Protein 7LCC (pdb70)

B-factor: mean 56.69, std 52.09, range [0.07, 600.0]

Sequence (1369 aa):
EDAILEHSCGGMTVRCEFCLSLNFSDEKPSDGKFTRCCSKGKVCPNDIHFPDYPAYLKRLMTNEDSDSKNFMENIRSINSSFAFASMGANIASPSGYGPYCFRIHGQVYHRTGTLHPSDGVSRKFAQLYILDTAEATSKRLAMPENQGCSERLMININNLMHEINELTKSYKMLHEVEKEAQSEAAAKGIAPTEVTMAIKYDRNSDPGRYNSPRVTEVAVIFRNEDGEPPFERDLLIHCKPDPNNPNATKMKQISILFPTLDAMTYPILFPHGEKGWGTDIALRRVTQMQYYGFHLSVRDTFNPILNAGKLTQQFIVDSYSKMEANRINFIKANQSKLRVEKYSGLMDYLKSRSENDNVPIGKMIILPSSFEGSPRNMQQRYQDAMAIVTKYGKPDLFITMTCNPKWADITNNLQRWQKVENRPDLVARVFNIKLNALLNDICKFHLFGKVIAKIHVIEFQKRGLPHAHILLILDSESKLRSEDDIDRIVKAEIPDEDQCPRLFQIVKSNMVHGPCGIQNPNSPCMENGKCSKGYPKEFQNATIGNIDGYPKYKRRSGSTMSIGNKVVDNTWIVPYNPYLCLKYNCHINVEVCASIKSVKYLFKYIYKGHDCANIQISEKNIINHDEVQDFIDSRYVSAPEAVWRLFAMRMHDQSHAITRLAIHLPNDQNLYFHTDDFAEVLDRAKRHNSTLMAWFLLNREDSDARNYYYWEIPQHYVFNNSLWTKRRKGGNKVLGRLFTVSFREPERYYLRLLLLHVKGAISFEDLRTVGGVTYDTFHEAAKHRGLLLDDTIWKDTIDDAIILNMPKQLRQLFAYICVFGCPSAADKLWDENKSHFIEDFCWKLHRREGACVNCEMHALNEIQEVFTLHGMKCSHFKLPDYPLLMNANTCDQLYEQQQAEVLINSLNDEQLAAFQTITSAIEDQTVHPKCFFLDGPGGSGQTYLYKVLTHYIRGRGGTVLPTASTGIAANLLLGGRTFHSQYKLPIPLNETSISRLDIKSEVAKTIKKAQLLIIDECTMASSHAINAIDRLLREIMNLNVAFGGKVLLLGGDFRQCLSIVPHAMRSAIVQTSLKYCNVWGCFRKLSLKTNMRSEDSAYSEWLVKLGDGKLDSSFHLGMDIIEIPHEMICNGSIIEATFGNSISIDNIKNISKRAILCPKNEHVQKLNEEILDILDGDFHTYLSDDSIDSTDDAEKENFPIEFLNSITPSGMPCHKLKLKVGAIIMLLRNLNSKWGLCNGTRFIIKRLRPNIIEAEVLTGSAEGEVVLIPRIDLSPSDTGLPFKLIRRQFPVMPAFAMTINKSQGQTLDRVGIFLPEPVFAHGQLYVAFSRVRRACDVKVKVVNTSSQGKLVKHSESVFTLNVVYREIL

Structure (mmCIF, N/CA/C/O backbone):
data_7LCC
#
_entry.id   7LCC
#
_cell.length_a   1.00
_cell.length_b   1.00
_cell.length_c   1.00
_cell.angle_alpha   90.00
_cell.angle_beta   90.00
_cell.angle_gamma   90.00
#
_symmetry.space_group_name_H-M   'P 1'
#
loop_
_entity.id
_entity.type
_entity.pdbx_description
1 polymer 'Helraiser K1068Q'
2 polymer LTS
3 non-polymer 'ZINC ION'
#
loop_
_atom_site.group_PDB
_atom_site.id
_atom_site.type_symbol
_atom_site.label_atom_id
_atom_site.label_alt_id
_atom_site.label_comp_id
_atom_site.label_asym_id
_atom_site.label_entity_id
_atom_site.label_seq_id
_atom_site.pdbx_PDB_ins_code
_atom_site.Cartn_x
_atom_site.Cartn_y
_atom_site.Cartn_z
_atom_site.occupancy
_atom_site.B_iso_or_equiv
_atom_site.auth_seq_id
_atom_site.auth_comp_id
_atom_site.auth_asym_id
_atom_site.auth_atom_id
_atom_site.pdbx_PDB_model_num
ATOM 1 N N . GLU A 1 110 ? 95.378 85.472 101.006 1.00 99.71 110 GLU A N 1
ATOM 2 C CA . GLU A 1 110 ? 94.419 84.346 100.847 1.00 95.30 110 GLU A CA 1
ATOM 3 C C . GLU A 1 110 ? 94.740 83.268 101.888 1.00 88.51 110 GLU A C 1
ATOM 4 O O . GLU A 1 110 ? 95.190 83.633 102.989 1.00 83.50 110 GLU A O 1
ATOM 10 N N . ASP A 1 111 ? 94.521 81.994 101.548 1.00 88.16 111 ASP A N 1
ATOM 11 C CA . ASP A 1 111 ? 94.826 80.867 102.472 1.00 82.17 111 ASP A CA 1
ATOM 12 C C . ASP A 1 111 ? 96.333 80.825 102.746 1.00 76.69 111 ASP A C 1
ATOM 13 O O . ASP A 1 111 ? 96.710 80.505 103.889 1.00 73.82 111 ASP A O 1
ATOM 18 N N . ALA A 1 112 ? 97.155 81.130 101.738 1.00 69.34 112 ALA A N 1
ATOM 19 C CA . ALA A 1 112 ? 98.626 81.033 101.892 1.00 64.80 112 ALA A CA 1
ATOM 20 C C . ALA A 1 112 ? 99.113 81.979 102.996 1.00 59.96 112 ALA A C 1
ATOM 21 O O . ALA A 1 112 ? 100.010 81.572 103.759 1.00 62.04 112 ALA A O 1
ATOM 23 N N . ILE A 1 113 ? 98.549 83.187 103.082 1.00 54.29 113 ILE A N 1
ATOM 24 C CA . ILE A 1 113 ? 99.053 84.175 104.081 1.00 52.46 113 ILE A CA 1
ATOM 25 C C . ILE A 1 113 ? 98.180 84.090 105.337 1.00 55.80 113 ILE A C 1
ATOM 26 O O . ILE A 1 113 ? 96.958 84.295 105.221 1.00 53.92 113 ILE A O 1
ATOM 31 N N . LEU A 1 114 ? 98.792 83.815 106.491 1.00 55.99 114 LEU A N 1
ATOM 32 C CA . LEU A 1 114 ? 98.035 83.687 107.766 1.00 52.08 114 LEU A CA 1
ATOM 33 C C . LEU A 1 114 ? 98.528 84.761 108.737 1.00 44.74 114 LEU A C 1
ATOM 34 O O . LEU A 1 114 ? 99.756 84.958 108.816 1.00 43.68 114 LEU A O 1
ATOM 39 N N . GLU A 1 115 ? 97.612 85.432 109.440 1.00 39.84 115 GLU A N 1
ATOM 40 C CA . GLU A 1 115 ? 98.022 86.551 110.331 1.00 37.20 115 GLU A CA 1
ATOM 41 C C . GLU A 1 115 ? 98.933 86.033 111.448 1.00 35.69 115 GLU A C 1
ATOM 42 O O . GLU A 1 115 ? 98.636 84.957 112.002 1.00 39.24 115 GLU A O 1
ATOM 48 N N . HIS A 1 116 ? 99.995 86.778 111.763 1.00 33.94 116 HIS A N 1
ATOM 49 C CA . HIS A 1 116 ? 100.970 86.367 112.810 1.00 34.79 116 HIS A CA 1
ATOM 50 C C . HIS A 1 116 ? 100.302 86.307 114.187 1.00 36.11 116 HIS A C 1
ATOM 51 O O . HIS A 1 116 ? 99.740 87.333 114.614 1.00 39.72 116 HIS A O 1
ATOM 58 N N . SER A 1 117 ? 100.364 85.144 114.846 1.00 36.00 117 SER A N 1
ATOM 59 C CA . SER A 1 117 ? 99.739 84.986 116.185 1.00 38.02 117 SER A CA 1
ATOM 60 C C . SER A 1 117 ? 100.818 84.857 117.258 1.00 38.44 117 SER A C 1
ATOM 61 O O . SER A 1 117 ? 101.729 84.035 117.078 1.00 41.26 117 SER A O 1
ATOM 64 N N . CYS A 1 118 ? 100.713 85.646 118.326 1.00 35.59 118 CYS A N 1
ATOM 65 C CA . CYS A 1 118 ? 101.713 85.613 119.424 1.00 34.38 118 CYS A CA 1
ATOM 66 C C . CYS A 1 118 ? 101.688 84.246 120.116 1.00 40.42 118 CYS A C 1
ATOM 67 O O . CYS A 1 118 ? 102.770 83.778 120.516 1.00 44.92 118 CYS A O 1
ATOM 70 N N . GLY A 1 119 ? 100.509 83.634 120.253 1.00 36.11 119 GLY A N 1
ATOM 71 C CA . GLY A 1 119 ? 100.433 82.274 120.824 1.00 37.74 119 GLY A CA 1
ATOM 72 C C . GLY A 1 119 ? 99.926 82.216 122.250 1.00 40.89 119 GLY A C 1
ATOM 73 O O . GLY A 1 119 ? 100.011 81.128 122.846 1.00 39.52 119 GLY A O 1
ATOM 74 N N . GLY A 1 120 ? 99.415 83.321 122.791 1.00 38.79 120 GLY A N 1
ATOM 75 C CA . GLY A 1 120 ? 98.810 83.290 124.140 1.00 38.98 120 GLY A CA 1
ATOM 76 C C . GLY A 1 120 ? 99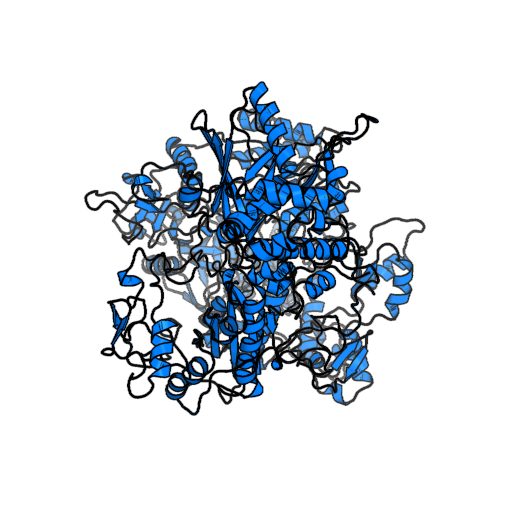.813 83.552 125.248 1.00 34.68 120 GLY A C 1
ATOM 77 O O . GLY A 1 120 ? 101.017 83.666 124.936 1.00 34.98 120 GLY A O 1
ATOM 78 N N . MET A 1 121 ? 99.357 83.634 126.502 1.00 32.88 121 MET A N 1
ATOM 79 C CA . MET A 1 121 ? 100.268 83.937 127.641 1.00 31.04 121 MET A CA 1
ATOM 80 C C . MET A 1 121 ? 100.464 82.679 128.491 1.00 34.86 121 MET A C 1
ATOM 81 O O . MET A 1 121 ? 100.720 82.824 129.698 1.00 38.88 121 MET A O 1
ATOM 86 N N . THR A 1 122 ? 100.363 81.497 127.884 1.00 33.23 122 THR A N 1
ATOM 87 C CA . THR A 1 122 ? 100.456 80.225 128.652 1.00 32.69 122 THR A CA 1
ATOM 88 C C . THR A 1 122 ? 101.837 80.055 129.298 1.00 35.69 122 THR A C 1
ATOM 89 O O . THR A 1 122 ? 101.880 79.596 130.454 1.00 43.08 122 THR A O 1
ATOM 93 N N . VAL A 1 123 ? 102.917 80.422 128.602 1.00 33.09 123 VAL A N 1
ATOM 94 C CA . VAL A 1 123 ? 104.292 80.151 129.127 1.00 30.88 123 VAL A CA 1
ATOM 95 C C . VAL A 1 123 ? 104.524 80.882 130.455 1.00 33.67 123 VAL A C 1
ATOM 96 O O . VAL A 1 123 ? 104.135 82.061 130.555 1.00 37.44 123 VAL A O 1
ATOM 100 N N . ARG A 1 124 ? 105.153 80.220 131.435 1.00 35.54 124 ARG A N 1
ATOM 101 C CA . ARG A 1 124 ? 105.474 80.880 132.734 1.00 36.42 124 ARG A CA 1
ATOM 102 C C . ARG A 1 124 ? 106.881 80.486 133.203 1.00 40.56 124 ARG A C 1
ATOM 103 O O . ARG A 1 124 ? 107.271 79.324 132.981 1.00 45.01 124 ARG A O 1
ATOM 111 N N . CYS A 1 125 ? 107.618 81.426 133.808 1.00 40.98 125 CYS A N 1
ATOM 112 C CA . CYS A 1 125 ? 108.988 81.141 134.325 1.00 43.30 125 CYS A CA 1
ATOM 113 C C . CYS A 1 125 ? 108.920 80.274 135.587 1.00 48.93 125 CYS A C 1
ATOM 114 O O . CYS A 1 125 ? 107.953 80.423 136.354 1.00 52.36 125 CYS A O 1
ATOM 117 N N . GLU A 1 126 ? 109.892 79.376 135.768 1.00 54.99 126 GLU A N 1
ATOM 118 C CA . GLU A 1 126 ? 109.941 78.507 136.976 1.00 58.14 126 GLU A CA 1
ATOM 119 C C . GLU A 1 126 ? 110.205 79.329 138.243 1.00 56.47 126 GLU A C 1
ATOM 120 O O . GLU A 1 126 ? 109.542 79.054 139.263 1.00 57.08 126 GLU A O 1
ATOM 126 N N . PHE A 1 127 ? 111.109 80.313 138.185 1.00 55.39 127 PHE A N 1
ATOM 127 C CA . PHE A 1 127 ? 111.508 81.049 139.417 1.00 58.55 127 PHE A CA 1
ATOM 128 C C . PHE A 1 127 ? 110.324 81.792 140.045 1.00 54.50 127 PHE A C 1
ATOM 129 O O . PHE A 1 127 ? 110.167 81.723 141.279 1.00 51.39 127 PHE A O 1
ATOM 137 N N . CYS A 1 128 ? 109.523 82.476 139.227 1.00 51.63 128 CYS A N 1
ATOM 138 C CA . CYS A 1 128 ? 108.368 83.251 139.754 1.00 51.92 128 CYS A CA 1
ATOM 139 C C . CYS A 1 128 ? 107.179 83.033 138.819 1.00 48.26 128 CYS A C 1
ATOM 140 O O . CYS A 1 128 ? 107.417 82.824 137.623 1.00 51.83 128 CYS A O 1
ATOM 143 N N . LEU A 1 129 ? 105.949 83.075 139.332 1.00 45.25 129 LEU A N 1
ATOM 144 C CA . LEU A 1 129 ? 104.807 82.958 138.391 1.00 47.32 129 LEU A CA 1
ATOM 145 C C . LEU A 1 129 ? 104.750 84.254 137.578 1.00 49.28 129 LEU A C 1
ATOM 146 O O . LEU A 1 129 ? 104.704 85.328 138.199 1.00 45.08 129 LEU A O 1
ATOM 151 N N . SER A 1 130 ? 104.730 84.146 136.247 1.00 43.55 130 SER A N 1
ATOM 152 C CA . SER A 1 130 ? 104.659 85.340 135.362 1.00 38.30 130 SER A CA 1
ATOM 153 C C . SER A 1 130 ? 104.229 84.889 133.969 1.00 35.17 130 SER A C 1
ATOM 154 O O . SER A 1 130 ? 104.942 84.064 133.374 1.00 40.00 130 SER A O 1
ATOM 157 N N . LEU A 1 131 ? 103.119 85.426 133.468 1.00 32.07 131 LEU A N 1
ATOM 158 C CA . LEU A 1 131 ? 102.575 84.964 132.169 1.00 29.54 131 LEU A CA 1
ATOM 159 C C . LEU A 1 131 ? 103.317 85.713 131.063 1.00 30.85 131 LEU A C 1
ATOM 160 O O . LEU A 1 131 ? 103.272 86.944 131.064 1.00 34.42 131 LEU A O 1
ATOM 165 N N . ASN A 1 132 ? 103.979 84.996 130.160 1.00 29.76 132 ASN A N 1
ATOM 166 C CA . ASN A 1 132 ? 104.789 85.647 129.102 1.00 28.40 132 ASN A CA 1
ATOM 167 C C . ASN A 1 132 ? 104.488 84.976 127.765 1.00 29.58 132 ASN A C 1
ATOM 168 O O . ASN A 1 132 ? 104.191 83.778 127.776 1.00 32.91 132 ASN A O 1
ATOM 173 N N . PHE A 1 133 ? 104.554 85.722 126.662 1.00 27.30 133 PHE A N 1
ATOM 174 C CA . PHE A 1 133 ? 104.265 85.161 125.320 1.00 26.23 133 PHE A CA 1
ATOM 175 C C . PHE A 1 133 ? 105.410 84.222 124.937 1.00 30.12 133 PHE A C 1
ATOM 176 O O . PHE A 1 133 ? 106.542 84.468 125.386 1.00 34.67 133 PHE A O 1
ATOM 184 N N . SER A 1 134 ? 105.147 83.204 124.116 1.00 30.27 134 SER A N 1
ATOM 185 C CA . SER A 1 134 ? 106.182 82.183 123.801 1.00 31.77 134 SER A CA 1
ATOM 186 C C . SER A 1 134 ? 107.388 82.794 123.089 1.00 33.74 134 SER A C 1
ATOM 187 O O . SER A 1 134 ? 108.519 82.399 123.418 1.00 36.49 134 SER A O 1
ATOM 190 N N . ASP A 1 135 ? 107.160 83.720 122.159 1.00 34.08 135 ASP A N 1
ATOM 191 C CA . ASP A 1 135 ? 108.268 84.314 121.363 1.00 32.67 135 ASP A CA 1
ATOM 192 C C . ASP A 1 135 ? 109.229 85.059 122.286 1.00 31.73 135 ASP A C 1
ATOM 193 O O . ASP A 1 135 ? 110.433 85.051 122.001 1.00 33.91 135 ASP A O 1
ATOM 198 N N . GLU A 1 136 ? 108.715 85.677 123.345 1.00 32.07 136 GLU A N 1
ATOM 199 C CA . GLU A 1 136 ? 109.552 86.509 124.246 1.00 33.78 136 GLU A CA 1
ATOM 200 C C . GLU A 1 136 ? 110.621 85.675 124.957 1.00 38.27 136 GLU A C 1
ATOM 201 O O . GLU A 1 136 ? 111.592 86.287 125.434 1.00 39.75 136 GLU A O 1
ATOM 207 N N . LYS A 1 137 ? 110.455 84.354 125.059 1.00 37.69 137 LYS A N 1
ATOM 208 C CA . LYS A 1 137 ? 111.431 83.553 125.850 1.00 39.32 137 LYS A CA 1
ATOM 209 C C . LYS A 1 137 ? 112.840 83.755 125.296 1.00 42.28 137 LYS A C 1
ATOM 210 O O . LYS A 1 137 ? 113.022 83.599 124.076 1.00 44.85 137 LYS A O 1
ATOM 216 N N . PRO A 1 138 ? 113.846 84.071 126.140 1.00 45.49 138 PRO A N 1
ATOM 217 C CA . PRO A 1 138 ? 115.236 84.202 125.700 1.00 47.78 138 PRO A CA 1
ATOM 218 C C . PRO A 1 138 ? 115.849 82.810 125.491 1.00 58.06 138 PRO A C 1
ATOM 219 O O . PRO A 1 138 ? 115.250 81.845 125.925 1.00 56.38 138 PRO A O 1
ATOM 223 N N . SER A 1 139 ? 117.019 82.729 124.856 1.00 57.83 139 SER A N 1
ATOM 224 C CA . SER A 1 139 ? 117.617 81.410 124.521 1.00 55.88 139 SER A CA 1
ATOM 225 C C . SER A 1 139 ? 117.859 80.584 125.787 1.00 58.82 139 SER A C 1
ATOM 226 O O . SER A 1 139 ? 117.605 79.369 125.745 1.00 60.49 139 SER A O 1
ATOM 229 N N . ASP A 1 140 ? 118.313 81.216 126.869 1.00 59.93 140 ASP A N 1
ATOM 230 C CA . ASP A 1 140 ? 118.652 80.490 128.123 1.00 58.59 140 ASP A CA 1
ATOM 231 C C . ASP A 1 140 ? 117.415 79.803 128.709 1.00 60.50 140 ASP A C 1
ATOM 232 O O . ASP A 1 140 ? 117.573 78.706 129.271 1.00 64.46 140 ASP A O 1
ATOM 237 N N . GLY A 1 141 ? 116.237 80.415 128.592 1.00 57.23 141 GLY A N 1
ATOM 238 C CA . GLY A 1 141 ? 115.039 79.841 129.235 1.00 54.71 141 GLY A CA 1
ATOM 239 C C . GLY A 1 141 ? 114.684 80.556 130.522 1.00 54.31 141 GLY A C 1
ATOM 240 O O . GLY A 1 141 ? 113.805 80.057 131.243 1.00 53.66 141 GLY A O 1
ATOM 241 N N . LYS A 1 142 ? 115.363 81.663 130.831 1.00 55.96 142 LYS A N 1
ATOM 242 C CA . LYS A 1 142 ? 114.967 82.477 132.011 1.00 54.13 142 LYS A CA 1
ATOM 243 C C . LYS A 1 142 ? 114.559 83.873 131.525 1.00 45.79 142 LYS A C 1
ATOM 244 O O . LYS A 1 142 ? 115.398 84.531 130.886 1.00 47.60 142 LYS A O 1
ATOM 250 N N . PHE A 1 143 ? 113.345 84.328 131.852 1.00 39.41 143 PHE A N 1
ATOM 251 C CA . PHE A 1 143 ? 112.873 85.633 131.326 1.00 38.19 143 PHE A CA 1
ATOM 252 C C . PHE A 1 143 ? 113.514 86.753 132.142 1.00 40.98 143 PHE A C 1
ATOM 253 O O . PHE A 1 143 ? 113.340 86.764 133.365 1.00 43.23 143 PHE A O 1
ATOM 261 N N . THR A 1 144 ? 114.238 87.657 131.487 1.00 37.61 144 THR A N 1
ATOM 262 C CA . THR A 1 144 ? 114.977 88.714 132.221 1.00 37.46 144 THR A CA 1
ATOM 263 C C . THR A 1 144 ? 114.058 89.719 132.914 1.00 40.03 144 THR A C 1
ATOM 264 O O . THR A 1 144 ? 114.321 90.026 134.079 1.00 42.43 144 THR A O 1
ATOM 268 N N . ARG A 1 145 ? 113.019 90.211 132.243 1.00 40.21 145 ARG A N 1
ATOM 269 C CA . ARG A 1 145 ? 112.205 91.307 132.840 1.00 39.44 145 ARG A CA 1
ATOM 270 C C . ARG A 1 145 ? 111.416 90.886 134.082 1.00 38.81 145 ARG A C 1
ATOM 271 O O . ARG A 1 145 ? 111.401 91.669 135.043 1.00 41.12 145 ARG A O 1
ATOM 279 N N . CYS A 1 146 ? 110.787 89.712 134.074 1.00 35.58 146 CYS A N 1
ATOM 280 C CA . CYS A 1 146 ? 109.878 89.362 135.198 1.00 32.50 146 CYS A CA 1
ATOM 281 C C . CYS A 1 146 ? 110.596 89.235 136.540 1.00 36.26 146 CYS A C 1
ATOM 282 O O . CYS A 1 146 ? 110.087 89.797 137.516 1.00 40.96 146 CYS A O 1
ATOM 285 N N . CYS A 1 147 ? 111.723 88.533 136.602 1.00 35.89 147 CYS A N 1
ATOM 286 C CA . CYS A 1 147 ? 112.358 88.321 137.927 1.00 39.82 147 CYS A CA 1
ATOM 287 C C . CYS A 1 147 ? 113.888 88.417 137.872 1.00 40.88 147 CYS A C 1
ATOM 288 O O . CYS A 1 147 ? 114.521 87.957 138.835 1.00 42.31 147 CYS A O 1
ATOM 291 N N . SER A 1 148 ? 114.458 88.968 136.798 1.00 41.74 148 SER A N 1
ATOM 292 C CA . SER A 1 148 ? 115.938 89.026 136.653 1.00 39.82 148 SER A CA 1
ATOM 293 C C . SER A 1 148 ? 116.488 87.632 136.915 1.00 42.43 148 SER A C 1
ATOM 294 O O . SER A 1 148 ? 117.313 87.503 137.829 1.00 48.81 148 SER A O 1
ATOM 297 N N . LYS A 1 149 ? 116.017 86.637 136.161 1.00 44.98 149 LYS A N 1
ATOM 298 C CA . LYS A 1 149 ? 116.392 85.225 136.428 1.00 48.51 149 LYS A CA 1
ATOM 299 C C . LYS A 1 149 ? 115.873 84.896 137.828 1.00 51.85 149 LYS A C 1
ATOM 300 O O . LYS A 1 149 ? 114.694 85.135 138.070 1.00 58.60 149 LYS A O 1
ATOM 306 N N . GLY A 1 150 ? 116.704 84.365 138.719 1.00 48.91 150 GLY A N 1
ATOM 307 C CA . GLY A 1 150 ? 116.230 84.143 140.098 1.00 49.94 150 GLY A CA 1
ATOM 308 C C . GLY A 1 150 ? 116.730 85.224 141.031 1.00 50.07 150 GLY A C 1
ATOM 309 O O . GLY A 1 150 ? 116.497 85.095 142.248 1.00 55.59 150 GLY A O 1
ATOM 310 N N . LYS A 1 151 ? 117.393 86.258 140.504 1.00 49.52 151 LYS A N 1
ATOM 311 C CA . LYS A 1 151 ? 118.032 87.281 141.381 1.00 52.42 151 LYS A CA 1
ATOM 312 C C . LYS A 1 151 ? 117.008 88.074 142.205 1.00 53.86 151 LYS A C 1
ATOM 313 O O . LYS A 1 151 ? 117.397 88.568 143.278 1.00 56.89 151 LYS A O 1
ATOM 319 N N . VAL A 1 152 ? 115.762 88.202 141.742 1.00 49.45 152 VAL A N 1
ATOM 320 C CA . VAL A 1 152 ? 114.793 89.056 142.494 1.00 48.94 152 VAL A CA 1
ATOM 321 C C . VAL A 1 152 ? 113.782 88.155 143.209 1.00 49.86 152 VAL A C 1
ATOM 322 O O . VAL A 1 152 ? 113.132 87.343 142.523 1.00 50.03 152 VAL A O 1
ATOM 326 N N . CYS A 1 153 ? 113.669 88.290 144.535 1.00 55.51 153 CYS A N 1
ATOM 327 C CA . CYS A 1 153 ? 112.714 87.470 145.328 1.00 56.34 153 CYS A CA 1
ATOM 328 C C . CYS A 1 153 ? 112.051 88.350 146.393 1.00 56.99 153 CYS A C 1
ATOM 329 O O . CYS A 1 153 ? 112.689 89.325 146.825 1.00 59.77 153 CYS A O 1
ATOM 332 N N . PRO A 1 154 ? 110.799 88.073 146.821 1.00 54.13 154 PRO A N 1
ATOM 333 C CA . PRO A 1 154 ? 110.161 88.836 147.903 1.00 59.75 154 PRO A CA 1
ATOM 334 C C . PRO A 1 154 ? 110.812 88.602 149.274 1.00 61.30 154 PRO A C 1
ATOM 335 O O . PRO A 1 154 ? 111.220 87.486 149.537 1.00 61.58 154 PRO A O 1
ATOM 339 N N . ASN A 1 155 ? 110.887 89.643 150.111 1.00 65.30 155 ASN A N 1
ATOM 340 C CA . ASN A 1 155 ? 111.448 89.505 151.484 1.00 65.47 155 ASN A CA 1
ATOM 341 C C . ASN A 1 155 ? 110.429 88.777 152.367 1.00 68.17 155 ASN A C 1
ATOM 342 O O . ASN A 1 155 ? 109.234 88.789 152.013 1.00 69.72 155 ASN A O 1
ATOM 347 N N . ASP A 1 156 ? 110.878 88.177 153.474 1.00 71.32 156 ASP A N 1
ATOM 348 C CA . ASP A 1 156 ? 109.962 87.372 154.328 1.00 73.98 156 ASP A CA 1
ATOM 349 C C . ASP A 1 156 ? 109.197 88.274 155.304 1.00 74.33 156 ASP A C 1
ATOM 350 O O . ASP A 1 156 ? 109.492 88.207 156.513 1.00 75.38 156 ASP A O 1
ATOM 355 N N . ILE A 1 157 ? 108.255 89.078 154.804 1.00 74.94 157 ILE A N 1
ATOM 356 C CA . ILE A 1 157 ? 107.377 89.907 155.687 1.00 72.64 157 ILE A CA 1
ATOM 357 C C . ILE A 1 157 ? 105.949 89.539 155.276 1.00 73.80 157 ILE A C 1
ATOM 358 O O . ILE A 1 157 ? 105.721 89.409 154.055 1.00 73.25 157 ILE A O 1
ATOM 363 N N . HIS A 1 158 ? 105.030 89.340 156.229 1.00 74.09 158 HIS A N 1
ATOM 364 C CA . HIS A 1 158 ? 103.688 88.848 155.813 1.00 76.38 158 HIS A CA 1
ATOM 365 C C . HIS A 1 158 ? 103.049 89.862 154.860 1.00 77.34 158 HIS A C 1
ATOM 366 O O . HIS A 1 158 ? 103.092 91.066 155.168 1.00 76.06 158 HIS A O 1
ATOM 373 N N . PHE A 1 159 ? 102.472 89.387 153.754 1.00 71.93 159 PHE A N 1
ATOM 374 C CA . PHE A 1 159 ? 101.894 90.307 152.742 1.00 69.61 159 PHE A CA 1
ATOM 375 C C . PHE A 1 159 ? 100.373 90.455 152.954 1.00 69.78 159 PHE A C 1
ATOM 376 O O . PHE A 1 159 ? 99.676 89.443 152.776 1.00 69.44 159 PHE A O 1
ATOM 384 N N . PRO A 1 160 ? 99.803 91.633 153.318 1.00 67.19 160 PRO A N 1
ATOM 385 C CA . PRO A 1 160 ? 98.362 91.735 153.525 1.00 65.87 160 PRO A CA 1
ATOM 386 C C . PRO A 1 160 ? 97.570 91.557 152.224 1.00 63.35 160 PRO A C 1
ATOM 387 O O . PRO A 1 160 ? 98.087 91.902 151.182 1.00 62.92 160 PRO A O 1
ATOM 391 N N . ASP A 1 161 ? 96.355 91.011 152.312 1.00 61.13 161 ASP A N 1
ATOM 392 C CA . ASP A 1 161 ? 95.478 90.868 151.119 1.00 57.04 161 ASP A CA 1
ATOM 393 C C . ASP A 1 161 ? 94.957 92.249 150.708 1.00 54.10 161 ASP A C 1
ATOM 394 O O . ASP A 1 161 ? 94.759 93.086 151.600 1.00 54.51 161 ASP A O 1
ATOM 399 N N . TYR A 1 162 ? 94.727 92.471 149.411 1.00 48.79 162 TYR A N 1
ATOM 400 C CA . TYR A 1 162 ? 94.168 93.767 148.950 1.00 43.42 162 TYR A CA 1
ATOM 401 C C . TYR A 1 162 ? 92.773 93.936 149.553 1.00 44.02 162 TYR A C 1
ATOM 402 O O . TYR A 1 162 ? 92.005 92.959 149.559 1.00 44.46 162 TYR A O 1
ATOM 411 N N . PRO A 1 163 ? 92.401 95.135 150.051 1.00 40.43 163 PRO A N 1
ATOM 412 C CA . PRO A 1 163 ? 91.113 95.325 150.713 1.00 38.74 163 PRO A CA 1
ATOM 413 C C . PRO A 1 163 ? 89.943 95.003 149.781 1.00 41.69 163 PRO A C 1
ATOM 414 O O . PRO A 1 163 ? 89.990 95.382 148.634 1.00 48.33 163 PRO A O 1
ATOM 418 N N . ALA A 1 164 ? 88.926 94.319 150.298 1.00 41.50 164 ALA A N 1
ATOM 419 C CA . ALA A 1 164 ? 87.798 93.878 149.448 1.00 46.41 164 ALA A CA 1
ATOM 420 C C . ALA A 1 164 ? 86.992 95.048 148.880 1.00 47.78 164 ALA A C 1
ATOM 421 O O . ALA A 1 164 ? 86.617 94.965 147.699 1.00 52.43 164 ALA A O 1
ATOM 423 N N . TYR A 1 165 ? 86.720 96.085 149.671 1.00 45.18 165 TYR A N 1
ATOM 424 C CA . TYR A 1 165 ? 85.817 97.156 149.172 1.00 45.38 165 TYR A CA 1
ATOM 425 C C . TYR A 1 165 ? 86.421 97.840 147.944 1.00 49.40 165 TYR A C 1
ATOM 426 O O . TYR A 1 165 ? 85.704 98.004 146.939 1.00 57.19 165 TYR A O 1
ATOM 435 N N . LEU A 1 166 ? 87.709 98.179 148.004 1.00 42.78 166 LEU A N 1
ATOM 436 C CA . LEU A 1 166 ? 88.364 98.836 146.847 1.00 38.34 166 LEU A CA 1
ATOM 437 C C . LEU A 1 166 ? 88.371 97.869 145.661 1.00 40.27 166 LEU A C 1
ATOM 438 O O . LEU A 1 166 ? 88.134 98.331 144.539 1.00 44.97 166 LEU A O 1
ATOM 443 N N . LYS A 1 167 ? 88.614 96.579 145.898 1.00 38.04 167 LYS A N 1
ATOM 444 C CA . LYS A 1 167 ? 88.715 95.630 144.761 1.00 37.34 167 LYS A CA 1
ATOM 445 C C . LYS A 1 167 ? 87.375 95.580 144.027 1.00 42.41 167 LYS A C 1
ATOM 446 O O . LYS A 1 167 ? 87.380 95.607 142.784 1.00 48.32 167 LYS A O 1
ATOM 452 N N . ARG A 1 168 ? 86.273 95.533 144.772 1.00 44.55 168 ARG A N 1
ATOM 453 C CA . ARG A 1 168 ? 84.937 95.440 144.133 1.00 45.21 168 ARG A CA 1
ATOM 454 C C . ARG A 1 168 ? 84.688 96.710 143.323 1.00 46.49 168 ARG A C 1
ATOM 455 O O . ARG A 1 168 ? 84.091 96.596 142.248 1.00 55.52 168 ARG A O 1
ATOM 463 N N . LEU A 1 169 ? 85.091 97.871 143.844 1.00 41.59 169 LEU A N 1
ATOM 464 C CA . LEU A 1 169 ? 84.926 99.148 143.101 1.00 42.91 169 LEU A CA 1
ATOM 465 C C . LEU A 1 169 ? 85.779 99.141 141.832 1.00 46.99 169 LEU A C 1
ATOM 466 O O . LEU A 1 169 ? 85.293 99.636 140.808 1.00 54.72 169 LEU A O 1
ATOM 471 N N . MET A 1 170 ? 87.016 98.647 141.903 1.00 43.14 170 MET A N 1
ATOM 472 C CA . MET A 1 170 ? 87.914 98.698 140.718 1.00 39.40 170 MET A CA 1
ATOM 473 C C . MET A 1 170 ? 87.310 97.821 139.630 1.00 39.94 170 MET A C 1
ATOM 474 O O . MET A 1 170 ? 87.328 98.238 138.464 1.00 45.90 170 MET A O 1
ATOM 479 N N . THR A 1 171 ? 86.784 96.660 140.010 1.00 38.01 171 THR A N 1
ATOM 480 C CA . THR A 1 171 ? 86.068 95.795 139.041 1.00 40.74 171 THR A CA 1
ATOM 481 C C . THR A 1 171 ? 84.668 96.393 138.858 1.00 49.99 171 THR A C 1
ATOM 482 O O . THR A 1 171 ? 84.330 97.310 139.610 1.00 56.18 171 THR A O 1
ATOM 486 N N . ASN A 1 172 ? 83.882 95.935 137.887 1.00 50.20 172 ASN A N 1
ATOM 487 C CA . ASN A 1 172 ? 82.574 96.599 137.636 1.00 52.83 172 ASN A CA 1
ATOM 488 C C . ASN A 1 172 ? 81.507 96.053 138.580 1.00 59.91 172 ASN A C 1
ATOM 489 O O . ASN A 1 172 ? 80.365 96.529 138.490 1.00 64.91 172 ASN A O 1
ATOM 494 N N . GLU A 1 173 ? 81.862 95.119 139.461 1.00 59.58 173 GLU A N 1
ATOM 495 C CA . GLU A 1 173 ? 80.840 94.463 140.318 1.00 63.58 173 GLU A CA 1
ATOM 496 C C . GLU A 1 173 ? 80.122 95.466 141.230 1.00 68.02 173 GLU A C 1
ATOM 497 O O . GLU A 1 173 ? 78.895 95.340 141.373 1.00 71.88 173 GLU A O 1
ATOM 503 N N . ASP A 1 174 ? 80.835 96.421 141.826 1.00 62.33 174 ASP A N 1
ATOM 504 C CA . ASP A 1 174 ? 80.187 97.338 142.808 1.00 66.33 174 ASP A CA 1
ATOM 505 C C . ASP A 1 174 ? 79.222 98.307 142.112 1.00 68.29 174 ASP A C 1
ATOM 506 O O . ASP A 1 174 ? 79.461 98.628 140.940 1.00 68.95 174 ASP A O 1
ATOM 511 N N . SER A 1 175 ? 78.179 98.754 142.819 1.00 71.11 175 SER A N 1
ATOM 512 C CA . SER A 1 175 ? 77.151 99.664 142.244 1.00 72.64 175 SER A CA 1
ATOM 513 C C . SER A 1 175 ? 77.734 101.024 141.860 1.00 69.27 175 SER A C 1
ATOM 514 O O . SER A 1 175 ? 77.327 101.549 140.809 1.00 70.34 175 SER A O 1
ATOM 517 N N . ASP A 1 176 ? 78.636 101.575 142.671 1.00 65.34 176 ASP A N 1
ATOM 518 C CA . ASP A 1 176 ? 79.153 102.948 142.412 1.00 67.14 176 ASP A CA 1
ATOM 519 C C . ASP A 1 176 ? 80.469 102.847 141.641 1.00 69.17 176 ASP A C 1
ATOM 520 O O . ASP A 1 176 ? 81.180 103.864 141.551 1.00 68.78 176 ASP A O 1
ATOM 525 N N . SER A 1 177 ? 80.763 101.673 141.084 1.00 65.68 177 SER A N 1
ATOM 526 C CA . SER A 1 177 ? 82.071 101.457 140.418 1.00 58.39 177 SER A CA 1
ATOM 527 C C . SER A 1 177 ? 82.269 102.447 139.275 1.00 59.01 177 SER A C 1
ATOM 528 O O . SER A 1 177 ? 83.397 102.947 139.133 1.00 62.41 177 SER A O 1
ATOM 531 N N . LYS A 1 178 ? 81.226 102.732 138.502 1.00 62.73 178 LYS A N 1
ATOM 532 C CA . LYS A 1 178 ? 81.432 103.602 137.318 1.00 63.21 178 LYS A CA 1
ATOM 533 C C . LYS A 1 178 ? 81.936 104.964 137.791 1.00 65.69 178 LYS A C 1
ATOM 534 O O . LYS A 1 178 ? 82.887 105.481 137.181 1.00 78.12 178 LYS A O 1
ATOM 540 N N . ASN A 1 179 ? 81.350 105.495 138.864 1.00 65.11 179 ASN A N 1
ATOM 541 C CA . ASN A 1 179 ? 81.765 106.828 139.372 1.00 69.08 179 ASN A CA 1
ATOM 542 C C . ASN A 1 179 ? 83.215 106.749 139.850 1.00 67.10 179 ASN A C 1
ATOM 543 O O . ASN A 1 179 ? 83.980 107.694 139.571 1.00 67.20 179 ASN A O 1
ATOM 548 N N . PHE A 1 180 ? 83.579 105.657 140.524 1.00 60.68 180 PHE A N 1
ATOM 549 C CA . PHE A 1 180 ? 84.950 105.548 141.083 1.00 54.74 180 PHE A CA 1
ATOM 550 C C . PHE A 1 180 ? 85.958 105.575 139.938 1.00 54.92 180 PHE A C 1
ATOM 551 O O . PHE A 1 180 ? 86.960 106.299 140.052 1.00 56.74 180 PHE A O 1
ATOM 559 N N . MET A 1 181 ? 85.681 104.842 138.858 1.00 54.71 181 MET A N 1
ATOM 560 C CA . MET A 1 181 ? 86.641 104.767 137.727 1.00 54.02 181 MET A CA 1
ATOM 561 C C . MET A 1 181 ? 86.785 106.141 137.068 1.00 52.60 181 MET A C 1
ATOM 562 O O . MET A 1 181 ? 87.910 106.502 136.699 1.00 56.76 181 MET A O 1
ATOM 567 N N . GLU A 1 182 ? 85.684 106.870 136.920 1.00 57.71 182 GLU A N 1
ATOM 568 C CA . GLU A 1 182 ? 85.726 108.209 136.281 1.00 59.33 182 GLU A CA 1
ATOM 569 C C . GLU A 1 182 ? 86.560 109.159 137.132 1.00 55.70 182 GLU A C 1
ATOM 570 O O . GLU A 1 182 ? 87.278 109.986 136.549 1.00 56.81 182 GLU A O 1
ATOM 576 N N . ASN A 1 183 ? 86.458 109.057 138.456 1.00 54.50 183 ASN A N 1
ATOM 577 C CA . ASN A 1 183 ? 87.144 110.035 139.341 1.00 52.45 183 ASN A CA 1
ATOM 578 C C . ASN A 1 183 ? 88.374 109.427 140.033 1.00 55.08 183 ASN A C 1
ATOM 579 O O . ASN A 1 183 ? 88.742 109.953 141.100 1.00 47.41 183 ASN A O 1
ATOM 584 N N . ILE A 1 184 ? 88.993 108.377 139.481 1.00 43.64 184 ILE A N 1
ATOM 585 C CA . ILE A 1 184 ? 90.114 107.714 140.213 1.00 30.85 184 ILE A CA 1
ATOM 586 C C . ILE A 1 184 ? 91.228 108.733 140.437 1.00 28.20 184 ILE A C 1
ATOM 587 O O . ILE A 1 184 ? 91.800 108.715 141.536 1.00 34.06 184 ILE A O 1
ATOM 592 N N . ARG A 1 185 ? 91.506 109.611 139.473 1.00 25.76 185 ARG A N 1
ATOM 593 C CA . ARG A 1 185 ? 92.660 110.525 139.656 1.00 23.22 185 ARG A CA 1
ATOM 594 C C . ARG A 1 185 ? 92.405 111.406 140.875 1.00 30.99 185 ARG A C 1
ATOM 595 O O . ARG A 1 185 ? 93.326 111.546 141.695 1.00 35.38 185 ARG A O 1
ATOM 603 N N . SER A 1 186 ? 91.199 111.959 141.000 1.00 34.60 186 SER A N 1
ATOM 604 C CA . SER A 1 186 ? 90.890 112.878 142.128 1.00 35.55 186 SER A CA 1
ATOM 605 C C . SER A 1 186 ? 90.875 112.144 143.469 1.00 35.16 186 SER A C 1
ATOM 606 O O . SER A 1 186 ? 91.426 112.688 144.436 1.00 37.89 186 SER A O 1
ATOM 609 N N . ILE A 1 187 ? 90.273 110.958 143.521 1.00 33.61 187 ILE A N 1
ATOM 610 C CA . ILE A 1 187 ? 90.140 110.245 144.823 1.00 34.03 187 ILE A CA 1
ATOM 611 C C . ILE A 1 187 ? 91.533 109.896 145.356 1.00 33.21 187 ILE A C 1
ATOM 612 O O . ILE A 1 187 ? 91.777 110.125 146.553 1.00 40.58 187 ILE A O 1
ATOM 617 N N . ASN A 1 188 ? 92.433 109.430 144.490 1.00 32.52 188 ASN A N 1
ATOM 618 C CA . ASN A 1 188 ? 93.804 109.050 144.921 1.00 28.73 188 ASN A CA 1
ATOM 619 C C . ASN A 1 188 ? 94.517 110.285 145.460 1.00 31.03 188 ASN A C 1
ATOM 620 O O . ASN A 1 188 ? 95.132 110.186 146.528 1.00 35.84 188 ASN A O 1
ATOM 625 N N . SER A 1 189 ? 94.416 111.409 144.757 1.00 32.41 189 SER A N 1
ATOM 626 C CA . SER A 1 189 ? 95.133 112.630 145.196 1.00 31.99 189 SER A CA 1
ATOM 627 C C . SER A 1 189 ? 94.572 113.089 146.536 1.00 36.25 189 SER A C 1
ATOM 628 O O . SER A 1 189 ? 95.366 113.515 147.384 1.00 42.70 189 SER A O 1
ATOM 631 N N . SER A 1 190 ? 93.257 112.995 146.716 1.00 35.97 190 SER A N 1
ATOM 632 C CA . SER A 1 190 ? 92.631 113.503 147.961 1.00 36.69 190 SER A CA 1
ATOM 633 C C . SER A 1 190 ? 93.148 112.739 149.177 1.00 37.78 190 SER A C 1
ATOM 634 O O . SER A 1 190 ? 93.343 113.380 150.220 1.00 50.03 190 SER A O 1
ATOM 637 N N . PHE A 1 191 ? 93.350 111.428 149.060 1.00 34.72 191 PHE A N 1
ATOM 638 C CA . PHE A 1 191 ? 93.767 110.644 150.249 1.00 35.46 191 PHE A CA 1
ATOM 639 C C . PHE A 1 191 ? 95.296 110.505 150.321 1.00 35.88 191 PHE A C 1
ATOM 640 O O . PHE A 1 191 ? 95.778 109.816 151.230 1.00 40.45 191 PHE A O 1
ATOM 648 N N . ALA A 1 192 ? 96.032 111.136 149.406 1.00 34.45 192 ALA A N 1
ATOM 649 C CA . ALA A 1 192 ? 97.516 111.081 149.410 1.00 32.44 192 ALA A CA 1
ATOM 650 C C . ALA A 1 192 ? 98.084 111.912 150.557 1.00 39.10 192 ALA A C 1
ATOM 651 O O . ALA A 1 192 ? 97.404 112.856 150.981 1.00 54.34 192 ALA A O 1
ATOM 653 N N . PHE A 1 193 ? 99.285 111.579 151.043 1.00 40.26 193 PHE A N 1
ATOM 654 C CA . PHE A 1 193 ? 99.859 112.306 152.208 1.00 42.48 193 PHE A CA 1
ATOM 655 C C . PHE A 1 193 ? 100.918 113.340 151.793 1.00 42.74 193 PHE A C 1
ATOM 656 O O . PHE A 1 193 ? 101.395 114.055 152.683 1.00 50.00 193 PHE A O 1
ATOM 664 N N . ALA A 1 194 ? 101.272 113.433 150.508 1.00 41.40 194 ALA A N 1
ATOM 665 C CA . ALA A 1 194 ? 102.355 114.350 150.066 1.00 42.69 194 ALA A CA 1
ATOM 666 C C . ALA A 1 194 ? 101.915 115.116 148.818 1.00 43.02 194 ALA A C 1
ATOM 667 O O . ALA A 1 194 ? 101.042 114.599 148.111 1.00 47.86 194 ALA A O 1
ATOM 669 N N . SER A 1 195 ? 102.492 116.288 148.542 1.00 43.31 195 SER A N 1
ATOM 670 C CA . SER A 1 195 ? 101.996 117.121 147.414 1.00 41.98 195 SER A CA 1
ATOM 671 C C . SER A 1 195 ? 103.152 117.649 146.573 1.00 46.87 195 SER A C 1
ATOM 672 O O . SER A 1 195 ? 104.262 117.732 147.107 1.00 55.80 195 SER A O 1
ATOM 675 N N . MET A 1 196 ? 102.886 118.010 145.315 1.00 43.82 196 MET A N 1
ATOM 676 C CA . MET A 1 196 ? 103.959 118.508 144.411 1.00 43.55 196 MET A CA 1
ATOM 677 C C . MET A 1 196 ? 103.809 120.010 144.169 1.00 47.86 196 MET A C 1
ATOM 678 O O . MET A 1 196 ? 102.685 120.449 143.908 1.00 61.93 196 MET A O 1
ATOM 683 N N . GLY A 1 197 ? 104.904 120.761 144.273 1.00 50.18 197 GLY A N 1
ATOM 684 C CA . GLY A 1 197 ? 104.857 122.228 144.125 1.00 59.42 197 GLY A CA 1
ATOM 685 C C . GLY A 1 197 ? 104.707 122.711 142.698 1.00 55.26 197 GLY A C 1
ATOM 686 O O . GLY A 1 197 ? 105.161 121.997 141.790 1.00 54.03 197 GLY A O 1
ATOM 687 N N . ALA A 1 198 ? 104.098 123.884 142.508 1.00 59.94 198 ALA A N 1
ATOM 688 C CA . ALA A 1 198 ? 103.976 124.494 141.164 1.00 60.23 198 ALA A CA 1
ATOM 689 C C . ALA A 1 198 ? 104.131 126.010 141.304 1.00 69.21 198 ALA A C 1
ATOM 690 O O . ALA A 1 198 ? 103.771 126.537 142.369 1.00 77.62 198 ALA A O 1
ATOM 692 N N . ASN A 1 199 ? 104.633 126.683 140.265 1.00 72.56 199 ASN A N 1
ATOM 693 C CA . ASN A 1 199 ? 104.820 128.157 140.315 1.00 76.41 199 ASN A CA 1
ATOM 694 C C . ASN A 1 199 ? 103.758 128.828 139.442 1.00 81.50 199 ASN A C 1
ATOM 695 O O . ASN A 1 199 ? 103.842 128.697 138.210 1.00 84.73 199 ASN A O 1
ATOM 700 N N . ILE A 1 200 ? 102.817 129.541 140.064 1.00 92.52 200 ILE A N 1
ATOM 701 C CA . ILE A 1 200 ? 101.732 130.246 139.318 1.00 99.27 200 ILE A CA 1
ATOM 702 C C . ILE A 1 200 ? 101.589 131.660 139.899 1.00 109.15 200 ILE A C 1
ATOM 703 O O . ILE A 1 200 ? 101.651 131.795 141.140 1.00 111.61 200 ILE A O 1
ATOM 708 N N . ALA A 1 201 ? 101.419 132.672 139.039 1.00 116.12 201 ALA A N 1
ATOM 709 C CA . ALA A 1 201 ? 101.270 134.076 139.494 1.00 124.52 201 ALA A CA 1
ATOM 710 C C . ALA A 1 201 ? 99.954 134.241 140.259 1.00 127.76 201 ALA A C 1
ATOM 711 O O . ALA A 1 201 ? 98.964 133.601 139.866 1.00 129.53 201 ALA A O 1
ATOM 713 N N . SER A 1 202 ? 99.932 135.093 141.286 1.00 134.28 202 SER A N 1
ATOM 714 C CA . SER A 1 202 ? 98.714 135.221 142.128 1.00 143.42 202 SER A CA 1
ATOM 715 C C . SER A 1 202 ? 97.954 136.499 141.788 1.00 146.76 202 SER A C 1
ATOM 716 O O . SER A 1 202 ? 98.555 137.583 141.886 1.00 147.66 202 SER A O 1
ATOM 719 N N . PRO A 1 203 ? 96.660 136.425 141.413 1.00 147.23 203 PRO A N 1
ATOM 720 C CA . PRO A 1 203 ? 95.866 137.628 141.173 1.00 152.21 203 PRO A CA 1
ATOM 721 C C . PRO A 1 203 ? 95.627 138.357 142.499 1.00 154.83 203 PRO A C 1
ATOM 722 O O . PRO A 1 203 ? 95.365 137.669 143.469 1.00 158.45 203 PRO A O 1
ATOM 726 N N . SER A 1 204 ? 95.794 139.683 142.525 1.00 159.65 204 SER A N 1
ATOM 727 C CA . SER A 1 204 ? 95.509 140.508 143.733 1.00 159.08 204 SER A CA 1
ATOM 728 C C . SER A 1 204 ? 96.647 140.411 144.755 1.00 159.12 204 SER A C 1
ATOM 729 O O . SER A 1 204 ? 96.536 141.055 145.814 1.00 161.93 204 SER A O 1
ATOM 732 N N . GLY A 1 205 ? 97.693 139.642 144.452 1.00 160.30 205 GLY A N 1
ATOM 733 C CA . GLY A 1 205 ? 98.853 139.533 145.359 1.00 155.89 205 GLY A CA 1
ATOM 734 C C . GLY A 1 205 ? 98.557 138.595 146.512 1.00 157.94 205 GLY A C 1
ATOM 735 O O . GLY A 1 205 ? 99.439 138.413 147.370 1.00 158.52 205 GLY A O 1
ATOM 736 N N . TYR A 1 206 ? 97.353 138.023 146.530 1.00 154.36 206 TYR A N 1
ATOM 737 C CA . TYR A 1 206 ? 96.967 137.058 147.588 1.00 160.56 206 TYR A CA 1
ATOM 738 C C . TYR A 1 206 ? 96.406 135.803 146.914 1.00 149.87 206 TYR A C 1
ATOM 739 O O . TYR A 1 206 ? 95.557 135.933 146.013 1.00 152.14 206 TYR A O 1
ATOM 748 N N . GLY A 1 207 ? 96.873 134.626 147.329 1.00 147.75 207 GLY A N 1
ATOM 749 C CA . GLY A 1 207 ? 96.385 133.362 146.746 1.00 136.72 207 GLY A CA 1
ATOM 750 C C . GLY A 1 207 ? 96.210 132.309 147.818 1.00 128.07 207 GLY A C 1
ATOM 751 O O . GLY A 1 207 ? 96.843 132.447 148.883 1.00 129.87 207 GLY A O 1
ATOM 752 N N . PRO A 1 208 ? 95.382 131.266 147.608 1.00 120.53 208 PRO A N 1
ATOM 753 C CA . PRO A 1 208 ? 95.260 130.189 148.586 1.00 113.42 208 PRO A CA 1
ATOM 754 C C . PRO A 1 208 ? 96.589 129.428 148.697 1.00 108.12 208 PRO A C 1
ATOM 755 O O . PRO A 1 208 ? 97.299 129.359 147.717 1.00 105.96 208 PRO A O 1
ATOM 759 N N . TYR A 1 209 ? 96.881 128.862 149.870 1.00 108.48 209 TYR A N 1
ATOM 760 C CA . TYR A 1 209 ? 98.167 128.158 150.109 1.00 93.43 209 TYR A CA 1
ATOM 761 C C . TYR A 1 209 ? 98.288 127.005 149.110 1.00 88.79 209 TYR A C 1
ATOM 762 O O . TYR A 1 209 ? 99.398 126.777 148.618 1.00 85.68 209 TYR A O 1
ATOM 771 N N . CYS A 1 210 ? 97.189 126.297 148.825 1.00 89.52 210 CYS A N 1
ATOM 772 C CA . CYS A 1 210 ? 97.207 125.216 147.799 1.00 74.12 210 CYS A CA 1
ATOM 773 C C . CYS A 1 210 ? 96.056 125.408 146.805 1.00 69.24 210 CYS A C 1
ATOM 774 O O . CYS A 1 210 ? 94.973 125.836 147.230 1.00 84.30 210 CYS A O 1
ATOM 777 N N . PHE A 1 211 ? 96.286 125.094 145.531 1.00 58.41 211 PHE A N 1
ATOM 778 C CA . PHE A 1 211 ? 95.237 125.224 144.491 1.00 53.63 211 PHE A CA 1
ATOM 779 C C . PHE A 1 211 ? 95.132 123.894 143.742 1.00 53.03 211 PHE A C 1
ATOM 780 O O . PHE A 1 211 ? 96.125 123.147 143.736 1.00 61.00 211 PHE A O 1
ATOM 788 N N . ARG A 1 212 ? 93.976 123.584 143.153 1.00 48.32 212 ARG A N 1
ATOM 789 C CA . ARG A 1 212 ? 93.822 122.257 142.503 1.00 44.07 212 ARG A CA 1
ATOM 790 C C . ARG A 1 212 ? 93.936 122.415 140.990 1.00 48.37 212 ARG A C 1
ATOM 791 O O . ARG A 1 212 ? 93.130 123.161 140.423 1.00 60.03 212 ARG A O 1
ATOM 799 N N . ILE A 1 213 ? 94.896 121.733 140.365 1.00 45.24 213 ILE A N 1
ATOM 800 C CA . ILE A 1 213 ? 95.017 121.772 138.879 1.00 44.36 213 ILE A CA 1
ATOM 801 C C . ILE A 1 213 ? 94.780 120.367 138.331 1.00 46.87 213 ILE A C 1
ATOM 802 O O . ILE A 1 213 ? 95.466 119.443 138.794 1.00 48.71 213 ILE A O 1
ATOM 807 N N . HIS A 1 214 ? 93.828 120.205 137.414 1.00 48.84 214 HIS A N 1
ATOM 808 C CA . HIS A 1 214 ? 93.622 118.894 136.744 1.00 52.02 214 HIS A CA 1
ATOM 809 C C . HIS A 1 214 ? 93.404 117.748 137.737 1.00 48.41 214 HIS A C 1
ATOM 810 O O . HIS A 1 214 ? 93.901 116.651 137.456 1.00 46.56 214 HIS A O 1
ATOM 817 N N . GLY A 1 215 ? 92.713 117.980 138.853 1.00 47.28 215 GLY A N 1
ATOM 818 C CA . GLY A 1 215 ? 92.339 116.880 139.766 1.00 43.11 215 GLY A CA 1
ATOM 819 C C . GLY A 1 215 ? 93.423 116.437 140.729 1.00 41.32 215 GLY A C 1
ATOM 820 O O . GLY A 1 215 ? 93.137 115.525 141.520 1.00 40.77 215 GLY A O 1
ATOM 821 N N . GLN A 1 216 ? 94.603 117.054 140.705 1.00 40.09 216 GLN A N 1
ATOM 822 C CA . GLN A 1 216 ? 95.660 116.715 141.696 1.00 36.85 216 GLN A CA 1
ATOM 823 C C . GLN A 1 216 ? 95.999 117.972 142.505 1.00 43.80 216 GLN A C 1
ATOM 824 O O . GLN A 1 216 ? 96.130 119.037 141.887 1.00 51.46 216 GLN A O 1
ATOM 830 N N . VAL A 1 217 ? 96.080 117.869 143.835 1.00 38.06 217 VAL A N 1
ATOM 831 C CA . VAL A 1 217 ? 96.362 119.061 144.689 1.00 37.38 217 VAL A CA 1
ATOM 832 C C . VAL A 1 217 ? 97.787 119.541 144.403 1.00 39.24 217 VAL A C 1
ATOM 833 O O . VAL A 1 217 ? 98.682 118.692 144.347 1.00 44.63 217 VAL A O 1
ATOM 837 N N . TYR A 1 218 ? 97.991 120.847 144.249 1.00 41.42 218 TYR A N 1
ATOM 838 C CA . TYR A 1 218 ? 99.344 121.413 144.020 1.00 43.55 218 TYR A CA 1
ATOM 839 C C . TYR A 1 218 ? 99.543 122.566 145.011 1.00 53.19 218 TYR A C 1
ATOM 840 O O . TYR A 1 218 ? 98.537 123.131 145.453 1.00 67.25 218 TYR A O 1
ATOM 849 N N . HIS A 1 219 ? 100.790 122.894 145.364 1.00 55.26 219 HIS A N 1
ATOM 850 C CA . HIS A 1 219 ? 101.057 123.975 146.349 1.00 58.06 219 HIS A CA 1
ATOM 851 C C . HIS A 1 219 ? 101.931 125.060 145.713 1.00 66.11 219 HIS A C 1
ATOM 852 O O . HIS A 1 219 ? 102.817 124.703 144.927 1.00 74.74 219 HIS A O 1
ATOM 859 N N . ARG A 1 220 ? 101.672 126.337 146.012 1.00 71.39 220 ARG A N 1
ATOM 860 C CA . ARG A 1 220 ? 102.426 127.440 145.359 1.00 72.22 220 ARG A CA 1
ATOM 861 C C . ARG A 1 220 ? 103.890 127.360 145.766 1.00 80.54 220 ARG A C 1
ATOM 862 O O . ARG A 1 220 ? 104.157 127.055 146.937 1.00 93.96 220 ARG A O 1
ATOM 870 N N . THR A 1 221 ? 104.806 127.643 144.841 1.00 84.36 221 THR A N 1
ATOM 871 C CA . THR A 1 221 ? 106.233 127.692 145.243 1.00 88.19 221 THR A CA 1
ATOM 872 C C . THR A 1 221 ? 106.369 128.852 146.225 1.00 95.16 221 THR A C 1
ATOM 873 O O . THR A 1 221 ? 105.748 129.900 145.979 1.00 98.60 221 THR A O 1
ATOM 877 N N . GLY A 1 222 ? 107.159 128.684 147.283 1.00 102.79 222 GLY A N 1
ATOM 878 C CA . GLY A 1 222 ? 107.257 129.737 148.312 1.00 111.10 222 GLY A CA 1
ATOM 879 C C . GLY A 1 222 ? 106.273 129.534 149.447 1.00 125.03 222 GLY A C 1
ATOM 880 O O . GLY A 1 222 ? 106.213 130.412 150.324 1.00 135.70 222 GLY A O 1
ATOM 881 N N . THR A 1 223 ? 105.516 128.436 149.439 1.00 118.41 223 THR A N 1
ATOM 882 C CA . THR A 1 223 ? 104.635 128.137 150.597 1.00 122.11 223 THR A CA 1
ATOM 883 C C . THR A 1 223 ? 105.501 127.886 151.833 1.00 132.15 223 THR A C 1
ATOM 884 O O . THR A 1 223 ? 105.113 128.348 152.919 1.00 132.67 223 THR A O 1
ATOM 888 N N . LEU A 1 224 ? 106.628 127.184 151.673 1.00 136.38 224 LEU A N 1
ATOM 889 C CA . LEU A 1 224 ? 107.562 126.962 152.810 1.00 146.86 224 LEU A CA 1
ATOM 890 C C . LEU A 1 224 ? 108.790 127.843 152.586 1.00 156.82 224 LEU A C 1
ATOM 891 O O . LEU A 1 224 ? 109.405 127.729 151.510 1.00 167.29 224 LEU A O 1
ATOM 896 N N . HIS A 1 225 ? 109.131 128.681 153.569 1.00 169.41 225 HIS A N 1
ATOM 897 C CA . HIS A 1 225 ? 110.343 129.534 153.455 1.00 187.18 225 HIS A CA 1
ATOM 898 C C . HIS A 1 225 ? 111.531 128.777 154.047 1.00 194.36 225 HIS A C 1
ATOM 899 O O . HIS A 1 225 ? 111.422 128.330 155.203 1.00 200.74 225 HIS A O 1
ATOM 906 N N . PRO A 1 226 ? 112.658 128.626 153.318 1.00 205.62 226 PRO A N 1
ATOM 907 C CA . PRO A 1 226 ? 113.786 127.827 153.803 1.00 213.08 226 PRO A CA 1
ATOM 908 C C . PRO A 1 226 ? 114.390 128.388 155.097 1.00 222.83 226 PRO A C 1
ATOM 909 O O . PRO A 1 226 ? 114.483 129.597 155.220 1.00 221.14 226 PRO A O 1
ATOM 913 N N . SER A 1 227 ? 114.774 127.503 156.022 1.00 233.55 227 SER A N 1
ATOM 914 C CA . SER A 1 227 ? 115.409 127.937 157.294 1.00 228.98 227 SER A CA 1
ATOM 915 C C . SER A 1 227 ? 116.730 128.638 156.970 1.00 224.47 227 SER A C 1
ATOM 916 O O . SER A 1 227 ? 117.040 129.642 157.638 1.00 228.48 227 SER A O 1
ATOM 919 N N . ASP A 1 228 ? 117.469 128.127 155.980 1.00 217.09 228 ASP A N 1
ATOM 920 C CA . ASP A 1 228 ? 118.740 128.769 155.547 1.00 226.08 228 ASP A CA 1
ATOM 921 C C . ASP A 1 228 ? 118.435 130.176 155.020 1.00 232.67 228 ASP A C 1
ATOM 922 O O . ASP A 1 228 ? 119.272 131.076 155.229 1.00 234.10 228 ASP A O 1
ATOM 927 N N . GLY A 1 229 ? 117.286 130.352 154.361 1.00 228.20 229 GLY A N 1
ATOM 928 C CA . GLY A 1 229 ? 116.899 131.671 153.824 1.00 221.35 229 GLY A CA 1
ATOM 929 C C . GLY A 1 229 ? 117.294 131.831 152.370 1.00 226.87 229 GLY A C 1
ATOM 930 O O . GLY A 1 229 ? 117.056 132.922 151.822 1.00 204.80 229 GLY A O 1
ATOM 931 N N . VAL A 1 230 ? 117.876 130.793 151.764 1.00 222.39 230 VAL A N 1
ATOM 932 C CA . VAL A 1 230 ? 118.187 130.841 150.304 1.00 211.91 230 VAL A CA 1
ATOM 933 C C . VAL A 1 230 ? 117.305 129.792 149.619 1.00 204.69 230 VAL A C 1
ATOM 934 O O . VAL A 1 230 ? 117.297 128.641 150.089 1.00 197.28 230 VAL A O 1
ATOM 938 N N . SER A 1 231 ? 116.582 130.171 148.562 1.00 190.10 231 SER A N 1
ATOM 939 C CA . SER A 1 231 ? 115.637 129.210 147.933 1.00 181.36 231 SER A CA 1
ATOM 940 C C . SER A 1 231 ? 116.231 128.662 146.633 1.00 156.84 231 SER A C 1
ATOM 941 O O . SER A 1 231 ? 116.549 129.472 145.741 1.00 172.90 231 SER A O 1
ATOM 944 N N . ARG A 1 232 ? 116.373 127.337 146.541 1.00 158.51 232 ARG A N 1
ATOM 945 C CA . ARG A 1 232 ? 116.964 126.707 145.332 1.00 139.01 232 ARG A CA 1
ATOM 946 C C . ARG A 1 232 ? 115.985 126.845 144.168 1.00 126.43 232 ARG A C 1
ATOM 947 O O . ARG A 1 232 ? 114.769 126.746 144.414 1.00 124.93 232 ARG A O 1
ATOM 955 N N . LYS A 1 233 ? 116.490 127.057 142.950 1.00 117.77 233 LYS A N 1
ATOM 956 C CA . LYS A 1 233 ? 115.589 127.094 141.767 1.00 108.69 233 LYS A CA 1
ATOM 957 C C . LYS A 1 233 ? 115.011 125.691 141.562 1.00 100.92 233 LYS A C 1
ATOM 958 O O . LYS A 1 233 ? 115.777 124.718 141.674 1.00 98.50 233 LYS A O 1
ATOM 964 N N . PHE A 1 234 ? 113.712 125.596 141.275 1.00 89.39 234 PHE A N 1
ATOM 965 C CA . PHE A 1 234 ? 113.067 124.279 141.058 1.00 76.43 234 PHE A CA 1
ATOM 966 C C . PHE A 1 234 ? 112.520 124.210 139.628 1.00 76.24 234 PHE A C 1
ATOM 967 O O . PHE A 1 234 ? 111.806 125.144 139.230 1.00 80.83 234 PHE A O 1
ATOM 975 N N . ALA A 1 235 ? 112.844 123.148 138.882 1.00 69.08 235 ALA A N 1
ATOM 976 C CA . ALA A 1 235 ? 112.310 122.969 137.509 1.00 58.84 235 ALA A CA 1
ATOM 977 C C . ALA A 1 235 ? 110.832 122.589 137.601 1.00 58.63 235 ALA A C 1
ATOM 978 O O . ALA A 1 235 ? 110.425 122.088 138.662 1.00 58.42 235 ALA A O 1
ATOM 980 N N . GLN A 1 236 ? 110.055 122.804 136.540 1.00 49.72 236 GLN A N 1
ATOM 981 C CA . GLN A 1 236 ? 108.597 122.564 136.663 1.00 43.27 236 GLN A CA 1
ATOM 982 C C . GLN A 1 236 ? 108.173 121.276 135.959 1.00 34.41 236 GLN A C 1
ATOM 983 O O . GLN A 1 236 ? 108.365 121.198 134.738 1.00 33.68 236 GLN A O 1
ATOM 989 N N . LEU A 1 237 ? 107.615 120.313 136.701 1.00 33.78 237 LEU A N 1
ATOM 990 C CA . LEU A 1 237 ? 107.059 119.076 136.089 1.00 28.95 237 LEU A CA 1
ATOM 991 C C . LEU A 1 237 ? 105.596 118.976 136.527 1.00 30.53 237 LEU A C 1
ATOM 992 O O . LEU A 1 237 ? 105.358 118.992 137.743 1.00 33.45 237 LEU A O 1
ATOM 997 N N . TYR A 1 238 ? 104.661 118.869 135.582 1.00 25.93 238 TYR A N 1
ATOM 998 C CA . TYR A 1 238 ? 103.215 118.787 135.907 1.00 24.05 238 TYR A CA 1
ATOM 999 C C . TYR A 1 238 ? 102.634 117.540 135.238 1.00 22.82 238 TYR A C 1
ATOM 1000 O O . TYR A 1 238 ? 103.197 117.122 134.216 1.00 23.00 238 TYR A O 1
ATOM 1009 N N . ILE A 1 239 ? 101.567 116.954 135.788 1.00 22.25 239 ILE A N 1
ATOM 1010 C CA . ILE A 1 239 ? 100.892 115.811 135.105 1.00 18.61 239 ILE A CA 1
ATOM 1011 C C . ILE A 1 239 ? 99.669 116.414 134.408 1.00 25.41 239 ILE A C 1
ATOM 1012 O O . ILE A 1 239 ? 98.884 117.062 135.106 1.00 31.47 239 ILE A O 1
ATOM 1017 N N . LEU A 1 240 ? 99.508 116.223 133.097 1.00 24.39 240 LEU A N 1
ATOM 1018 C CA . LEU A 1 240 ? 98.421 116.903 132.338 1.00 27.35 240 LEU A CA 1
ATOM 1019 C C . LEU A 1 240 ? 97.412 115.874 131.823 1.00 32.90 240 LEU A C 1
ATOM 1020 O O . LEU A 1 240 ? 97.851 114.887 131.222 1.00 33.92 240 LEU A O 1
ATOM 1025 N N . ASP A 1 241 ? 96.114 116.111 132.034 1.00 37.93 241 ASP A N 1
ATOM 1026 C CA . ASP A 1 241 ? 95.069 115.125 131.644 1.00 39.97 241 ASP A CA 1
ATOM 1027 C C . ASP A 1 241 ? 94.963 115.030 130.119 1.00 50.20 241 ASP A C 1
ATOM 1028 O O . ASP A 1 241 ? 94.480 113.988 129.650 1.00 66.08 241 ASP A O 1
ATOM 1033 N N . THR A 1 242 ? 95.347 116.081 129.386 1.00 52.47 242 THR A N 1
ATOM 1034 C CA . THR A 1 242 ? 95.293 116.109 127.892 1.00 58.34 242 THR A CA 1
ATOM 1035 C C . THR A 1 242 ? 93.840 116.171 127.403 1.00 75.06 242 THR A C 1
ATOM 1036 O O . THR A 1 242 ? 93.505 117.150 126.713 1.00 82.07 242 THR A O 1
ATOM 1040 N N . ALA A 1 243 ? 93.013 115.182 127.758 1.00 75.74 243 ALA A N 1
ATOM 1041 C CA . ALA A 1 243 ? 91.587 115.173 127.355 1.00 86.31 243 ALA A CA 1
ATOM 1042 C C . ALA A 1 243 ? 90.780 116.015 128.346 1.00 99.39 243 ALA A C 1
ATOM 1043 O O . ALA A 1 243 ? 90.065 115.428 129.180 1.00 114.42 243 ALA A O 1
ATOM 1045 N N . GLU A 1 244 ? 90.907 117.342 128.269 1.00 97.69 244 GLU A N 1
ATOM 1046 C CA . GLU A 1 244 ? 90.117 118.233 129.159 1.00 110.29 244 GLU A CA 1
ATOM 1047 C C . GLU A 1 244 ? 88.892 118.730 128.384 1.00 135.35 244 GLU A C 1
ATOM 1048 O O . GLU A 1 244 ? 88.361 119.797 128.736 1.00 140.96 244 GLU A O 1
ATOM 1054 N N . ALA A 1 245 ? 88.471 117.990 127.354 1.00 135.79 245 ALA A N 1
ATOM 1055 C CA . ALA A 1 245 ? 87.236 118.346 126.613 1.00 145.99 245 ALA A CA 1
ATOM 1056 C C . ALA A 1 245 ? 86.037 118.152 127.545 1.00 156.48 245 ALA A C 1
ATOM 1057 O O . ALA A 1 245 ? 85.000 118.806 127.320 1.00 165.51 245 ALA A O 1
ATOM 1059 N N . THR A 1 246 ? 86.185 117.295 128.561 1.00 152.93 246 THR A N 1
ATOM 1060 C CA . THR A 1 246 ? 85.076 116.981 129.501 1.00 158.66 246 THR A CA 1
ATOM 1061 C C . THR A 1 246 ? 85.033 118.025 130.622 1.00 165.47 246 THR A C 1
ATOM 1062 O O . THR A 1 246 ? 84.246 117.840 131.562 1.00 180.52 246 THR A O 1
ATOM 1066 N N . SER A 1 247 ? 85.865 119.066 130.532 1.00 164.26 247 SER A N 1
ATOM 1067 C CA . SER A 1 247 ? 85.878 120.137 131.562 1.00 172.80 247 SER A CA 1
ATOM 1068 C C . SER A 1 247 ? 84.496 120.792 131.630 1.00 186.18 247 SER A C 1
ATOM 1069 O O . SER A 1 247 ? 84.073 121.151 132.740 1.00 192.38 247 SER A O 1
ATOM 1072 N N . LYS A 1 248 ? 83.839 120.968 130.479 1.00 183.55 248 LYS A N 1
ATOM 1073 C CA . LYS A 1 248 ? 82.491 121.596 130.449 1.00 193.86 248 LYS A CA 1
ATOM 1074 C C . LYS A 1 248 ? 81.489 120.746 131.240 1.00 196.40 248 LYS A C 1
ATOM 1075 O O . LYS A 1 248 ? 80.721 121.333 132.024 1.00 200.17 248 LYS A O 1
ATOM 1081 N N . ARG A 1 249 ? 81.498 119.421 131.052 1.00 196.47 249 ARG A N 1
ATOM 1082 C CA . ARG A 1 249 ? 80.610 118.536 131.859 1.00 196.63 249 ARG A CA 1
ATOM 1083 C C . ARG A 1 249 ? 81.060 118.552 133.326 1.00 184.21 249 ARG A C 1
ATOM 1084 O O . ARG A 1 249 ? 80.186 118.497 134.208 1.00 186.46 249 ARG A O 1
ATOM 1092 N N . LEU A 1 250 ? 82.375 118.605 133.568 1.00 191.28 250 LEU A N 1
ATOM 1093 C CA . LEU A 1 250 ? 82.915 118.612 134.955 1.00 193.45 250 LEU A CA 1
ATOM 1094 C C . LEU A 1 250 ? 82.424 119.883 135.655 1.00 198.57 250 LEU A C 1
ATOM 1095 O O . LEU A 1 250 ? 82.005 119.787 136.825 1.00 203.20 250 LEU A O 1
ATOM 1100 N N . ALA A 1 251 ? 82.477 121.024 134.961 1.00 205.25 251 ALA A N 1
ATOM 1101 C CA . ALA A 1 251 ? 82.038 122.311 135.550 1.00 218.22 251 ALA A CA 1
ATOM 1102 C C . ALA A 1 251 ? 80.562 122.203 135.936 1.00 211.90 251 ALA A C 1
ATOM 1103 O O . ALA A 1 251 ? 80.196 122.705 137.015 1.00 209.26 251 ALA A O 1
ATOM 1105 N N . MET A 1 252 ? 79.754 121.565 135.086 1.00 202.10 252 MET A N 1
ATOM 1106 C CA . MET A 1 252 ? 78.320 121.356 135.406 1.00 191.80 252 MET A CA 1
ATOM 1107 C C . MET A 1 252 ? 78.236 120.468 136.647 1.00 207.35 252 MET A C 1
ATOM 1108 O O . MET A 1 252 ? 78.973 119.464 136.706 1.00 217.53 252 MET A O 1
ATOM 1113 N N . PRO A 1 253 ? 77.318 120.735 137.598 1.00 207.82 253 PRO A N 1
ATOM 1114 C CA . PRO A 1 253 ? 77.294 119.995 138.854 1.00 202.24 253 PRO A CA 1
ATOM 1115 C C . PRO A 1 253 ? 76.594 118.639 138.711 1.00 204.41 253 PRO A C 1
ATOM 1116 O O . PRO A 1 253 ? 76.123 118.149 139.714 1.00 194.78 253 PRO A O 1
ATOM 1120 N N . GLU A 1 254 ? 76.558 118.059 137.507 1.00 189.19 254 GLU A N 1
ATOM 1121 C CA . GLU A 1 254 ? 75.961 116.708 137.389 1.00 189.20 254 GLU A CA 1
ATOM 1122 C C . GLU A 1 254 ? 77.006 115.740 137.938 1.00 187.63 254 GLU A C 1
ATOM 1123 O O . GLU A 1 254 ? 77.982 115.458 137.210 1.00 172.33 254 GLU A O 1
ATOM 1129 N N . ASN A 1 255 ? 76.791 115.245 139.163 1.00 175.50 255 ASN A N 1
ATOM 1130 C CA . ASN A 1 255 ? 77.791 114.368 139.825 1.00 169.03 255 ASN A CA 1
ATOM 1131 C C . ASN A 1 255 ? 79.092 115.161 139.935 1.00 167.89 255 ASN A C 1
ATOM 1132 O O . ASN A 1 255 ? 79.081 116.234 140.579 1.00 150.81 255 ASN A O 1
ATOM 1137 N N . GLN A 1 256 ? 80.184 114.608 139.410 1.00 174.16 256 GLN A N 1
ATOM 1138 C CA . GLN A 1 256 ? 81.504 115.295 139.444 1.00 167.72 256 GLN A CA 1
ATOM 1139 C C . GLN A 1 256 ? 81.831 115.619 140.907 1.00 141.89 256 GLN A C 1
ATOM 1140 O O . GLN A 1 256 ? 82.409 116.691 141.146 1.00 136.01 256 GLN A O 1
ATOM 1146 N N . GLY A 1 257 ? 81.417 114.762 141.850 1.00 143.32 257 GLY A N 1
ATOM 1147 C CA . GLY A 1 257 ? 81.743 114.952 143.278 1.00 119.88 257 GLY A CA 1
ATOM 1148 C C . GLY A 1 257 ? 81.981 113.610 143.937 1.00 108.56 257 GLY A C 1
ATOM 1149 O O . GLY A 1 257 ? 81.966 113.569 145.180 1.00 91.38 257 GLY A O 1
ATOM 1150 N N . CYS A 1 258 ? 82.045 112.543 143.139 1.00 119.25 258 CYS A N 1
ATOM 1151 C CA . CYS A 1 258 ? 82.298 111.168 143.653 1.00 101.33 258 CYS A CA 1
ATOM 1152 C C . CYS A 1 258 ? 81.093 110.685 144.463 1.00 102.75 258 CYS A C 1
ATOM 1153 O O . CYS A 1 258 ? 81.217 109.598 145.061 1.00 101.71 258 CYS A O 1
ATOM 1156 N N . SER A 1 259 ? 79.988 111.438 144.483 1.00 98.81 259 SER A N 1
ATOM 1157 C CA . SER A 1 259 ? 78.717 111.006 145.132 1.00 92.04 259 SER A CA 1
ATOM 1158 C C . SER A 1 259 ? 78.734 111.156 146.654 1.00 87.89 259 SER A C 1
ATOM 1159 O O . SER A 1 259 ? 77.720 110.763 147.261 1.00 91.99 259 SER A O 1
ATOM 1162 N N . GLU A 1 260 ? 79.823 111.666 147.236 1.00 92.24 260 GLU A N 1
ATOM 1163 C CA . GLU A 1 260 ? 79.874 111.945 148.702 1.00 91.66 260 GLU A CA 1
ATOM 1164 C C . GLU A 1 260 ? 79.929 110.648 149.518 1.00 90.50 260 GLU A C 1
ATOM 1165 O O . GLU A 1 260 ? 80.883 110.495 150.302 1.00 88.12 260 GLU A O 1
ATOM 1171 N N . ARG A 1 261 ? 78.952 109.754 149.349 1.00 82.70 261 ARG A N 1
ATOM 1172 C CA . ARG A 1 261 ? 78.896 108.521 150.173 1.00 82.63 261 ARG A CA 1
ATOM 1173 C C . ARG A 1 261 ? 80.165 107.707 149.919 1.00 80.12 261 ARG A C 1
ATOM 1174 O O . ARG A 1 261 ? 80.738 107.181 150.890 1.00 78.28 261 ARG A O 1
ATOM 1182 N N . LEU A 1 262 ? 80.601 107.647 148.662 1.00 78.99 262 LEU A N 1
ATOM 1183 C CA . LEU A 1 262 ? 81.810 106.862 148.315 1.00 71.69 262 LEU A CA 1
ATOM 1184 C C . LEU A 1 262 ? 82.998 107.457 149.067 1.00 73.98 262 LEU A C 1
ATOM 1185 O O . LEU A 1 262 ? 83.768 106.675 149.649 1.00 79.24 262 LEU A O 1
ATOM 1190 N N . MET A 1 263 ? 83.100 108.789 149.104 1.00 68.66 263 MET A N 1
ATOM 1191 C CA . MET A 1 263 ? 84.266 109.438 149.754 1.00 68.27 263 MET A CA 1
ATOM 1192 C C . MET A 1 263 ? 84.273 109.042 151.229 1.00 70.36 263 MET A C 1
ATOM 1193 O O . MET A 1 263 ? 85.349 108.683 151.741 1.00 71.89 263 MET A O 1
ATOM 1198 N N . ILE A 1 264 ? 83.104 109.075 151.870 1.00 69.42 264 ILE A N 1
ATOM 1199 C CA . ILE A 1 264 ? 83.028 108.750 153.322 1.00 72.41 264 ILE A CA 1
ATOM 1200 C C . ILE A 1 264 ? 83.414 107.285 153.531 1.00 70.15 264 ILE A C 1
ATOM 1201 O O . ILE A 1 264 ? 84.195 107.014 154.463 1.00 76.96 264 ILE A O 1
ATOM 1206 N N . ASN A 1 265 ? 82.913 106.382 152.687 1.00 62.29 265 ASN A N 1
ATOM 1207 C CA . ASN A 1 265 ? 83.184 104.940 152.920 1.00 63.59 265 ASN A CA 1
ATOM 1208 C C . ASN A 1 265 ? 84.685 104.671 152.784 1.00 69.35 265 ASN A C 1
ATOM 1209 O O . ASN A 1 265 ? 85.235 103.957 153.644 1.00 68.70 265 ASN A O 1
ATOM 1214 N N . ILE A 1 266 ? 85.325 105.250 151.764 1.00 66.34 266 ILE A N 1
ATOM 1215 C CA . ILE A 1 266 ? 86.792 105.057 151.558 1.00 60.33 266 ILE A CA 1
ATOM 1216 C C . ILE A 1 266 ? 87.539 105.671 152.743 1.00 61.68 266 ILE A C 1
ATOM 1217 O O . ILE A 1 266 ? 88.496 105.039 153.220 1.00 64.30 266 ILE A O 1
ATOM 1222 N N . ASN A 1 267 ? 87.100 106.840 153.214 1.00 61.93 267 ASN A N 1
ATOM 1223 C CA . ASN A 1 267 ? 87.826 107.531 154.312 1.00 62.34 267 ASN A CA 1
ATOM 1224 C C . ASN A 1 267 ? 87.806 106.644 155.558 1.00 63.59 267 ASN A C 1
ATOM 1225 O O . ASN A 1 267 ? 88.866 106.498 156.195 1.00 68.21 267 ASN A O 1
ATOM 1230 N N . ASN A 1 268 ? 86.655 106.046 155.866 1.00 64.15 268 ASN A N 1
ATOM 1231 C C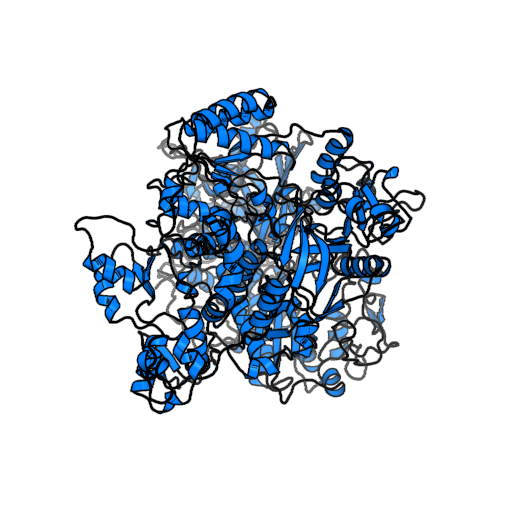A . ASN A 1 268 ? 86.549 105.193 157.077 1.00 63.49 268 ASN A CA 1
ATOM 1232 C C . ASN A 1 268 ? 87.491 104.001 156.909 1.00 63.34 268 ASN A C 1
ATOM 1233 O O . ASN A 1 268 ? 88.242 103.703 157.857 1.00 69.61 268 ASN A O 1
ATOM 1238 N N . LEU A 1 269 ? 87.494 103.393 155.721 1.00 62.11 269 LEU A N 1
ATOM 1239 C CA . LEU A 1 269 ? 88.350 102.205 155.483 1.00 63.03 269 LEU A CA 1
ATOM 1240 C C . LEU A 1 269 ? 89.814 102.617 155.625 1.00 66.26 269 LEU A C 1
ATOM 1241 O O . LEU A 1 269 ? 90.572 101.876 156.281 1.00 64.00 269 LEU A O 1
ATOM 1246 N N . MET A 1 270 ? 90.186 103.776 155.080 1.00 60.30 270 MET A N 1
ATOM 1247 C CA . MET A 1 270 ? 91.618 104.164 155.089 1.00 58.54 270 MET A CA 1
ATOM 1248 C C . MET A 1 270 ? 92.099 104.320 156.531 1.00 64.02 270 MET A C 1
ATOM 1249 O O . MET A 1 270 ? 93.180 103.798 156.841 1.00 64.02 270 MET A O 1
ATOM 1254 N N . HIS A 1 271 ? 91.309 104.967 157.389 1.00 61.62 271 HIS A N 1
ATOM 1255 C CA . HIS A 1 271 ? 91.794 105.225 158.771 1.00 65.08 271 HIS A CA 1
ATOM 1256 C C . HIS A 1 271 ? 92.010 103.899 159.502 1.00 64.28 271 HIS A C 1
ATOM 1257 O O . HIS A 1 271 ? 93.039 103.768 160.188 1.00 63.41 271 HIS A O 1
ATOM 1264 N N . GLU A 1 272 ? 91.077 102.959 159.352 1.00 64.99 272 GLU A N 1
ATOM 1265 C CA . GLU A 1 272 ? 91.172 101.661 160.071 1.00 66.00 272 GLU A CA 1
ATOM 1266 C C . GLU A 1 272 ? 92.380 100.844 159.599 1.00 64.69 272 GLU A C 1
ATOM 1267 O O . GLU A 1 272 ? 93.033 100.232 160.459 1.00 63.70 272 GLU A O 1
ATOM 1273 N N . ILE A 1 273 ? 92.662 100.817 158.293 1.00 63.39 273 ILE A N 1
ATOM 1274 C CA . ILE A 1 273 ? 93.740 99.915 157.783 1.00 60.62 273 ILE A CA 1
ATOM 1275 C C . ILE A 1 273 ? 95.085 100.620 157.585 1.00 58.31 273 ILE A C 1
ATOM 1276 O O . ILE A 1 273 ? 96.071 99.899 157.362 1.00 57.27 273 ILE A O 1
ATOM 1281 N N . ASN A 1 274 ? 95.156 101.950 157.668 1.00 58.08 274 ASN A N 1
ATOM 1282 C CA . ASN A 1 274 ? 96.454 102.607 157.343 1.00 56.21 274 ASN A CA 1
ATOM 1283 C C . ASN A 1 274 ? 97.103 103.198 158.596 1.00 63.06 274 ASN A C 1
ATOM 1284 O O . ASN A 1 274 ? 96.490 104.086 159.212 1.00 62.93 274 ASN A O 1
ATOM 1289 N N . GLU A 1 275 ? 98.303 102.725 158.940 1.00 64.61 275 GLU A N 1
ATOM 1290 C CA . GLU A 1 275 ? 99.058 103.252 160.108 1.00 67.03 275 GLU A CA 1
ATOM 1291 C C . GLU A 1 275 ? 99.508 104.694 159.855 1.00 64.20 275 GLU A C 1
ATOM 1292 O O . GLU A 1 275 ? 99.525 105.476 160.820 1.00 69.22 275 GLU A O 1
ATOM 1298 N N . LEU A 1 276 ? 99.861 105.032 158.615 1.00 60.22 276 LEU A N 1
ATOM 1299 C CA . LEU A 1 276 ? 100.427 106.373 158.303 1.00 60.47 276 LEU A CA 1
ATOM 1300 C C . LEU A 1 276 ? 99.434 107.489 158.627 1.00 61.89 276 LEU A C 1
ATOM 1301 O O . LEU A 1 276 ? 99.896 108.618 158.853 1.00 68.66 276 LEU A O 1
ATOM 1306 N N . THR A 1 277 ? 98.133 107.206 158.648 1.00 57.80 277 THR A N 1
ATOM 1307 C CA . THR A 1 277 ? 97.157 108.312 158.811 1.00 59.53 277 THR A CA 1
ATOM 1308 C C . THR A 1 277 ? 97.432 109.061 160.113 1.00 73.11 277 THR A C 1
ATOM 1309 O O . THR A 1 277 ? 97.344 110.300 160.097 1.00 78.75 277 THR A O 1
ATOM 1313 N N . LYS A 1 278 ? 97.746 108.345 161.194 1.00 76.24 278 LYS A N 1
ATOM 1314 C CA . LYS A 1 278 ? 97.949 109.015 162.506 1.00 74.37 278 LYS A CA 1
ATOM 1315 C C . LYS A 1 278 ? 99.144 109.969 162.412 1.00 73.83 278 LYS A C 1
ATOM 1316 O O . LYS A 1 278 ? 99.040 111.097 162.921 1.00 77.59 278 LYS A O 1
ATOM 1322 N N . SER A 1 279 ? 100.241 109.518 161.802 1.00 70.75 279 SER A N 1
ATOM 1323 C CA . SER A 1 279 ? 101.454 110.364 161.669 1.00 73.77 279 SER A CA 1
ATOM 1324 C C . SER A 1 279 ? 101.263 111.537 160.700 1.00 81.35 279 SER A C 1
ATOM 1325 O O . SER A 1 279 ? 101.695 112.648 161.055 1.00 87.84 279 SER A O 1
ATOM 1328 N N . TYR A 1 280 ? 100.643 111.320 159.535 1.00 74.09 280 TYR A N 1
ATOM 1329 C CA . TYR A 1 280 ? 100.562 112.413 158.526 1.00 67.73 280 TYR A CA 1
ATOM 1330 C C . TYR A 1 280 ? 99.121 112.647 158.066 1.00 69.48 280 TYR A C 1
ATOM 1331 O O . TYR A 1 280 ? 98.419 111.667 157.786 1.00 67.89 280 TYR A O 1
ATOM 1340 N N . LYS A 1 281 ? 98.707 113.912 157.980 1.00 76.68 281 LYS A N 1
ATOM 1341 C CA . LYS A 1 281 ? 97.323 114.254 157.559 1.00 71.30 281 LYS A CA 1
ATOM 1342 C C . LYS A 1 281 ? 97.138 114.057 156.054 1.00 61.63 281 LYS A C 1
ATOM 1343 O O . LYS A 1 281 ? 98.117 114.222 155.309 1.00 61.20 281 LYS A O 1
ATOM 1349 N N . MET A 1 282 ? 95.917 113.722 155.635 1.00 57.72 282 MET A N 1
ATOM 1350 C CA . MET A 1 282 ? 95.607 113.568 154.193 1.00 47.59 282 MET A CA 1
ATOM 1351 C C . MET A 1 282 ? 95.512 114.952 153.550 1.00 51.14 282 MET A C 1
ATOM 1352 O O . MET A 1 282 ? 95.267 115.920 154.279 1.00 66.69 282 MET A O 1
ATOM 1357 N N . LEU A 1 283 ? 95.692 115.038 152.234 1.00 48.29 283 LEU A N 1
ATOM 1358 C CA . LEU A 1 283 ? 95.628 116.336 151.516 1.00 48.77 283 LEU A CA 1
ATOM 1359 C C . LEU A 1 283 ? 94.231 116.940 151.649 1.00 57.84 283 LEU A C 1
ATOM 1360 O O . LEU A 1 283 ? 94.152 118.176 151.721 1.00 75.10 283 LEU A O 1
ATOM 1365 N N . HIS A 1 284 ? 93.171 116.128 151.669 1.00 55.85 284 HIS A N 1
ATOM 1366 C CA . HIS A 1 284 ? 91.800 116.711 151.664 1.00 58.36 284 HIS A CA 1
ATOM 1367 C C . HIS A 1 284 ? 91.568 117.603 152.885 1.00 70.03 284 HIS A C 1
ATOM 1368 O O . HIS A 1 284 ? 90.996 118.695 152.702 1.00 78.90 284 HIS A O 1
ATOM 1375 N N . GLU A 1 285 ? 92.004 117.181 154.072 1.00 72.24 285 GLU A N 1
ATOM 1376 C CA . GLU A 1 285 ? 91.889 118.043 155.281 1.00 75.94 285 GLU A CA 1
ATOM 1377 C C . GLU A 1 285 ? 92.762 119.293 155.122 1.00 79.83 285 GLU A C 1
ATOM 1378 O O . GLU A 1 285 ? 92.291 120.387 155.484 1.00 86.58 285 GLU A O 1
ATOM 1384 N N . VAL A 1 286 ? 93.975 119.140 154.585 1.00 80.13 286 VAL A N 1
ATOM 1385 C CA . VAL A 1 286 ? 94.927 120.273 154.443 1.00 76.70 286 VAL A CA 1
ATOM 1386 C C . VAL A 1 286 ? 94.347 121.335 153.509 1.00 82.17 286 VAL A C 1
ATOM 1387 O O . VAL A 1 286 ? 94.500 122.534 153.801 1.00 100.32 286 VAL A O 1
ATOM 1391 N N . GLU A 1 287 ? 93.688 120.912 152.432 1.00 81.66 287 GLU A N 1
ATOM 1392 C CA . GLU A 1 287 ? 93.125 121.880 151.457 1.00 82.20 287 GLU A CA 1
ATOM 1393 C C . GLU A 1 287 ? 92.082 122.751 152.164 1.00 94.67 287 GLU A C 1
ATOM 1394 O O . GLU A 1 287 ? 92.087 123.978 151.934 1.00 102.80 287 GLU A O 1
ATOM 1400 N N . LYS A 1 288 ? 91.247 122.148 153.016 1.00 91.92 288 LYS A N 1
ATOM 1401 C CA . LYS A 1 288 ? 90.169 122.919 153.692 1.00 94.43 288 LYS A CA 1
ATOM 1402 C C . LYS A 1 288 ? 90.799 123.996 154.574 1.00 100.39 288 LYS A C 1
ATOM 1403 O O . LYS A 1 288 ? 90.280 125.125 154.582 1.00 109.93 288 LYS A O 1
ATOM 1409 N N . GLU A 1 289 ? 91.882 123.660 155.275 1.00 100.52 289 GLU A N 1
ATOM 1410 C CA . GLU A 1 289 ? 92.526 124.633 156.195 1.00 101.39 289 GLU A CA 1
ATOM 1411 C C . GLU A 1 289 ? 93.030 125.826 155.385 1.00 101.62 289 GLU A C 1
ATOM 1412 O O . GLU A 1 289 ? 92.855 126.967 155.845 1.00 113.04 289 GLU A O 1
ATOM 1418 N N . ALA A 1 290 ? 93.613 125.561 154.217 1.00 101.07 290 ALA A N 1
ATOM 1419 C CA . ALA A 1 290 ? 94.146 126.653 153.377 1.00 105.29 290 ALA A CA 1
ATOM 1420 C C . ALA A 1 290 ? 93.000 127.566 152.937 1.00 112.16 290 ALA A C 1
ATOM 1421 O O . ALA A 1 290 ? 93.172 128.798 152.981 1.00 122.01 290 ALA A O 1
ATOM 1423 N N . GLN A 1 291 ? 91.871 126.977 152.547 1.00 111.03 291 GLN A N 1
ATOM 1424 C CA . GLN A 1 291 ? 90.704 127.786 152.111 1.00 115.58 291 GLN A CA 1
ATOM 1425 C C . GLN A 1 291 ? 90.188 128.619 153.287 1.00 127.03 291 GLN A C 1
ATOM 1426 O O . GLN A 1 291 ? 89.821 129.782 153.060 1.00 135.20 291 GLN A O 1
ATOM 1432 N N . SER A 1 292 ? 90.148 128.041 154.491 1.00 125.09 292 SER A N 1
ATOM 1433 C CA . SER A 1 292 ? 89.592 128.758 155.668 1.00 126.90 292 SER A CA 1
ATOM 1434 C C . SER A 1 292 ? 90.436 129.994 155.978 1.00 137.46 292 SER A C 1
ATOM 1435 O O . SER A 1 292 ? 89.850 131.056 156.257 1.00 143.70 292 SER A O 1
ATOM 1438 N N . GLU A 1 293 ? 91.761 129.856 155.915 1.00 136.24 293 GLU A N 1
ATOM 1439 C CA . GLU A 1 293 ? 92.657 131.014 156.164 1.00 139.36 293 GLU A CA 1
ATOM 1440 C C . GLU A 1 293 ? 92.393 132.073 155.089 1.00 146.61 293 GLU A C 1
ATOM 1441 O O . GLU A 1 293 ? 92.279 133.266 155.445 1.00 153.54 293 GLU A O 1
ATOM 1447 N N . ALA A 1 294 ? 92.245 131.644 153.835 1.00 140.91 294 ALA A N 1
ATOM 1448 C CA . ALA A 1 294 ? 91.988 132.594 152.731 1.00 146.30 294 ALA A CA 1
ATOM 1449 C C . ALA A 1 294 ? 90.651 133.294 152.972 1.00 145.18 294 ALA A C 1
ATOM 1450 O O . ALA A 1 294 ? 90.575 134.510 152.725 1.00 167.20 294 ALA A O 1
ATOM 1452 N N . ALA A 1 295 ? 89.646 132.557 153.448 1.00 145.18 295 ALA A N 1
ATOM 1453 C CA . ALA A 1 295 ? 88.299 133.141 153.637 1.00 153.17 295 ALA A CA 1
ATOM 1454 C C . ALA A 1 295 ? 88.342 134.268 154.671 1.00 157.13 295 ALA A C 1
ATOM 1455 O O . ALA A 1 295 ? 87.680 135.298 154.447 1.00 158.82 295 ALA A O 1
ATOM 1457 N N . ALA A 1 296 ? 89.084 134.072 155.763 1.00 155.14 296 ALA A N 1
ATOM 1458 C CA . ALA A 1 296 ? 89.156 135.098 156.828 1.00 157.71 296 ALA A CA 1
ATOM 1459 C C . ALA A 1 296 ? 89.796 136.374 156.272 1.00 161.27 296 ALA A C 1
ATOM 1460 O O . ALA A 1 296 ? 89.287 137.470 156.569 1.00 159.71 296 ALA A O 1
ATOM 1462 N N . LYS A 1 297 ? 90.868 136.232 155.488 1.00 163.77 297 LYS A N 1
ATOM 1463 C CA . LYS A 1 297 ? 91.562 137.403 154.888 1.00 161.82 297 LYS A CA 1
ATOM 1464 C C . LYS A 1 297 ? 90.678 138.023 153.806 1.00 163.97 297 LYS A C 1
ATOM 1465 O O . LYS A 1 297 ? 90.891 139.204 153.480 1.00 169.12 297 LYS A O 1
ATOM 1471 N N . GLY A 1 298 ? 89.733 137.252 153.266 1.00 164.48 298 GLY A N 1
ATOM 1472 C CA . GLY A 1 298 ? 88.889 137.747 152.162 1.00 165.05 298 GLY A CA 1
ATOM 1473 C C . GLY A 1 298 ? 89.501 137.424 150.814 1.00 162.21 298 GLY A C 1
ATOM 1474 O O . GLY A 1 298 ? 88.965 137.898 149.795 1.00 164.53 298 GLY A O 1
ATOM 1475 N N . ILE A 1 299 ? 90.581 136.635 150.808 1.00 163.74 299 ILE A N 1
ATOM 1476 C CA . ILE A 1 299 ? 91.233 136.228 149.531 1.00 159.58 299 ILE A CA 1
ATOM 1477 C C . ILE A 1 299 ? 90.191 135.474 148.705 1.00 160.71 299 ILE A C 1
ATOM 1478 O O . ILE A 1 299 ? 89.522 134.585 149.270 1.00 161.53 299 ILE A O 1
ATOM 1483 N N . ALA A 1 300 ? 90.069 135.811 147.423 1.00 164.05 300 ALA A N 1
ATOM 1484 C CA . ALA A 1 300 ? 89.022 135.207 146.569 1.00 161.20 300 ALA A CA 1
ATOM 1485 C C . ALA A 1 300 ? 89.362 133.765 146.184 1.00 159.11 300 ALA A C 1
ATOM 1486 O O . ALA A 1 300 ? 90.560 133.467 146.024 1.00 156.17 300 ALA A O 1
ATOM 1488 N N . PRO A 1 301 ? 88.371 132.860 146.018 1.00 156.74 301 PRO A N 1
ATOM 1489 C CA . PRO A 1 301 ? 88.640 131.501 145.532 1.00 153.86 301 PRO A CA 1
ATOM 1490 C C . PRO A 1 301 ? 89.118 131.546 144.073 1.00 150.86 301 PRO A C 1
ATOM 1491 O O . PRO A 1 301 ? 88.640 132.390 143.337 1.00 158.05 301 PRO A O 1
ATOM 1495 N N . THR A 1 302 ? 90.033 130.654 143.678 1.00 146.83 302 THR A N 1
ATOM 1496 C CA . THR A 1 302 ? 90.611 130.724 142.307 1.00 139.93 302 THR A CA 1
ATOM 1497 C C . THR A 1 302 ? 90.571 129.360 141.614 1.00 128.75 302 THR A C 1
ATOM 1498 O O . THR A 1 302 ? 90.623 128.341 142.327 1.00 131.97 302 THR A O 1
ATOM 1502 N N . GLU A 1 303 ? 90.480 129.349 140.280 1.00 128.66 303 GLU A N 1
ATOM 1503 C CA . GLU A 1 303 ? 90.474 128.082 139.495 1.00 122.23 303 GLU A CA 1
ATOM 1504 C C . GLU A 1 303 ? 91.650 128.114 138.513 1.00 115.28 303 GLU A C 1
ATOM 1505 O O . GLU A 1 303 ? 91.803 129.140 137.827 1.00 122.89 303 GLU A O 1
ATOM 1511 N N . VAL A 1 304 ? 92.451 127.046 138.451 1.00 95.76 304 VAL A N 1
ATOM 1512 C CA . VAL A 1 304 ? 93.656 127.037 137.569 1.00 84.00 304 VAL A CA 1
ATOM 1513 C C . VAL A 1 304 ? 93.423 126.033 136.440 1.00 76.50 304 VAL A C 1
ATOM 1514 O O . VAL A 1 304 ? 92.965 124.925 136.741 1.00 76.09 304 VAL A O 1
ATOM 1518 N N . THR A 1 305 ? 93.700 126.416 135.192 1.00 73.96 305 THR A N 1
ATOM 1519 C CA . THR A 1 305 ? 93.463 125.516 134.034 1.00 68.66 305 THR A CA 1
ATOM 1520 C C . THR A 1 305 ? 94.703 125.477 133.145 1.00 70.56 305 THR A C 1
ATOM 1521 O O . THR A 1 305 ? 95.395 126.503 133.073 1.00 83.10 305 THR A O 1
ATOM 1525 N N . MET A 1 306 ? 94.966 124.340 132.499 1.00 63.47 306 MET A N 1
ATOM 1526 C CA . MET A 1 306 ? 96.179 124.188 131.656 1.00 64.88 306 MET A CA 1
ATOM 1527 C C . MET A 1 306 ? 95.766 123.864 130.223 1.00 63.64 306 MET A C 1
ATOM 1528 O O . MET A 1 306 ? 94.911 122.984 130.045 1.00 67.64 306 MET A O 1
ATOM 1533 N N . ALA A 1 307 ? 96.366 124.539 129.243 1.00 65.31 307 ALA A N 1
ATOM 1534 C CA . ALA A 1 307 ? 95.984 124.344 127.829 1.00 66.49 307 ALA A CA 1
ATOM 1535 C C . ALA A 1 307 ? 97.226 124.029 126.997 1.00 71.69 307 ALA A C 1
ATOM 1536 O O . ALA A 1 307 ? 98.301 124.555 127.323 1.00 75.53 307 ALA A O 1
ATOM 1538 N N . ILE A 1 308 ? 97.074 123.212 125.954 1.00 73.25 308 ILE A N 1
ATOM 1539 C CA . ILE A 1 308 ? 98.218 122.870 125.060 1.00 77.06 308 ILE A CA 1
ATOM 1540 C C . ILE A 1 308 ? 97.929 123.435 123.671 1.00 87.20 308 ILE A C 1
ATOM 1541 O O . ILE A 1 308 ? 96.835 123.160 123.154 1.00 93.64 308 ILE A O 1
ATOM 1546 N N . LYS A 1 309 ? 98.864 124.187 123.083 1.00 85.19 309 LYS A N 1
ATOM 1547 C CA . LYS A 1 309 ? 98.653 124.632 121.678 1.00 93.73 309 LYS A CA 1
ATOM 1548 C C . LYS A 1 309 ? 99.037 123.435 120.815 1.00 101.56 309 LYS A C 1
ATOM 1549 O O . LYS A 1 309 ? 100.200 123.007 120.907 1.00 109.23 309 LYS A O 1
ATOM 1555 N N . TYR A 1 310 ? 98.110 122.921 120.006 1.00 107.75 310 TYR A N 1
ATOM 1556 C CA . TYR A 1 310 ? 98.395 121.650 119.288 1.00 114.06 310 TYR A CA 1
ATOM 1557 C C . TYR A 1 310 ? 99.435 121.799 118.177 1.00 117.48 310 TYR A C 1
ATOM 1558 O O . TYR A 1 310 ? 99.450 122.841 117.500 1.00 127.92 310 TYR A O 1
ATOM 1567 N N . ASP A 1 311 ? 100.275 120.775 118.005 1.00 136.16 311 ASP A N 1
ATOM 1568 C CA . ASP A 1 311 ? 101.275 120.760 116.904 1.00 145.15 311 ASP A CA 1
ATOM 1569 C C . ASP A 1 311 ? 100.580 120.321 115.606 1.00 146.08 311 ASP A C 1
ATOM 1570 O O . ASP A 1 311 ? 99.419 119.888 115.674 1.00 150.18 311 ASP A O 1
ATOM 1575 N N . ARG A 1 312 ? 101.266 120.428 114.466 1.00 154.23 312 ARG A N 1
ATOM 1576 C CA . ARG A 1 312 ? 100.651 120.070 113.158 1.00 141.60 312 ARG A CA 1
ATOM 1577 C C . ARG A 1 312 ? 100.966 118.615 112.795 1.00 127.91 312 ARG A C 1
ATOM 1578 O O . ARG A 1 312 ? 100.730 118.242 111.631 1.00 130.48 312 ARG A O 1
ATOM 1586 N N . ASN A 1 313 ? 101.523 117.839 113.729 1.00 125.71 313 ASN A N 1
ATOM 1587 C CA . ASN A 1 313 ? 101.754 116.396 113.455 1.00 116.22 313 ASN A CA 1
ATOM 1588 C C . ASN A 1 313 ? 100.742 115.554 114.238 1.00 109.24 313 ASN A C 1
ATOM 1589 O O . ASN A 1 313 ? 100.806 115.576 115.485 1.00 97.68 313 ASN A O 1
ATOM 1594 N N . SER A 1 314 ? 99.858 114.836 113.532 1.00 122.15 314 SER A N 1
ATOM 1595 C CA . SER A 1 314 ? 98.862 113.943 114.184 1.00 122.23 314 SER A CA 1
ATOM 1596 C C . SER A 1 314 ? 98.310 112.962 113.143 1.00 130.81 314 SER A C 1
ATOM 1597 O O . SER A 1 314 ? 98.547 113.195 111.944 1.00 129.13 314 SER A O 1
ATOM 1600 N N . ASP A 1 315 ? 97.607 111.909 113.576 1.00 130.48 315 ASP A N 1
ATOM 1601 C CA . ASP A 1 315 ? 96.951 110.987 112.608 1.00 145.02 315 ASP A CA 1
ATOM 1602 C C . ASP A 1 315 ? 95.883 111.791 111.870 1.00 142.08 315 ASP A C 1
ATOM 1603 O O . ASP A 1 315 ? 95.307 112.697 112.498 1.00 144.14 315 ASP A O 1
ATOM 1608 N N . PRO A 1 316 ? 95.568 111.519 110.584 1.00 136.34 316 PRO A N 1
ATOM 1609 C CA . PRO A 1 316 ? 94.643 112.389 109.856 1.00 155.24 316 PRO A CA 1
ATOM 1610 C C . PRO A 1 316 ? 93.255 112.454 110.504 1.00 164.21 316 PRO A C 1
ATOM 1611 O O . PRO A 1 316 ? 92.626 111.419 110.641 1.00 151.29 316 PRO A O 1
ATOM 1615 N N . GLY A 1 317 ? 92.822 113.660 110.893 1.00 173.54 317 GLY A N 1
ATOM 1616 C CA . GLY A 1 317 ? 91.475 113.859 111.465 1.00 170.35 317 GLY A CA 1
ATOM 1617 C C . GLY A 1 317 ? 91.371 113.385 112.903 1.00 158.37 317 GLY A C 1
ATOM 1618 O O . GLY A 1 317 ? 90.289 113.554 113.493 1.00 153.26 317 GLY A O 1
ATOM 1619 N N . ARG A 1 318 ? 92.450 112.829 113.461 1.00 163.02 318 ARG A N 1
ATOM 1620 C CA . ARG A 1 318 ? 92.362 112.234 114.821 1.00 174.24 318 ARG A CA 1
ATOM 1621 C C . ARG A 1 318 ? 93.498 112.740 115.708 1.00 129.23 318 ARG A C 1
ATOM 1622 O O . ARG A 1 318 ? 94.669 112.571 115.317 1.00 138.91 318 ARG A O 1
ATOM 1630 N N . TYR A 1 319 ? 93.167 113.304 116.870 1.00 131.22 319 TYR A N 1
ATOM 1631 C CA . TYR A 1 319 ? 94.224 113.707 117.834 1.00 122.80 319 TYR A CA 1
ATOM 1632 C C . TYR A 1 319 ? 93.632 113.696 119.244 1.00 118.41 319 TYR A C 1
ATOM 1633 O O . TYR A 1 319 ? 92.405 113.883 119.364 1.00 119.34 319 TYR A O 1
ATOM 1642 N N . ASN A 1 320 ? 94.465 113.448 120.260 1.00 108.43 320 ASN A N 1
ATOM 1643 C CA . ASN A 1 320 ? 93.995 113.465 121.672 1.00 103.47 320 ASN A CA 1
ATOM 1644 C C . ASN A 1 320 ? 92.817 112.495 121.811 1.00 96.72 320 ASN A C 1
ATOM 1645 O O . ASN A 1 320 ? 91.867 112.806 122.557 1.00 92.59 320 ASN A O 1
ATOM 1650 N N . SER A 1 321 ? 92.868 111.364 121.107 1.00 96.80 321 SER A N 1
ATOM 1651 C CA . SER A 1 321 ? 91.795 110.355 121.277 1.00 92.17 321 SER A CA 1
ATOM 1652 C C . SER A 1 321 ? 91.850 109.839 122.715 1.00 83.28 321 SER A C 1
ATOM 1653 O O . SER A 1 321 ? 92.961 109.641 123.226 1.00 77.65 321 SER A O 1
ATOM 1656 N N . PRO A 1 322 ? 90.707 109.616 123.396 1.00 95.00 322 PRO A N 1
ATOM 1657 C CA . PRO A 1 322 ? 90.733 109.059 124.744 1.00 92.59 322 PRO A CA 1
ATOM 1658 C C . PRO A 1 322 ? 91.387 107.674 124.684 1.00 85.68 322 PRO A C 1
ATOM 1659 O O . PRO A 1 322 ? 92.172 107.371 125.568 1.00 77.03 322 PRO A O 1
ATOM 1663 N N . ARG A 1 323 ? 91.076 106.896 123.641 1.00 86.18 323 ARG A N 1
ATOM 1664 C CA . ARG A 1 323 ? 91.641 105.530 123.490 1.00 80.93 323 ARG A CA 1
ATOM 1665 C C . ARG A 1 323 ? 93.167 105.585 123.335 1.00 74.03 323 ARG A C 1
ATOM 1666 O O . ARG A 1 323 ? 93.841 104.703 123.895 1.00 64.06 323 ARG A O 1
ATOM 1674 N N . VAL A 1 324 ? 93.697 106.529 122.556 1.00 70.63 324 VAL A N 1
ATOM 1675 C CA . VAL A 1 324 ? 95.172 106.511 122.332 1.00 60.69 324 VAL A CA 1
ATOM 1676 C C . VAL A 1 324 ? 95.966 106.874 123.604 1.00 56.44 324 VAL A C 1
ATOM 1677 O O . VAL A 1 324 ? 96.926 106.141 123.906 1.00 50.67 324 VAL A O 1
ATOM 1681 N N . THR A 1 325 ? 95.585 107.936 124.330 1.00 54.45 325 THR A N 1
ATOM 1682 C CA . THR A 1 325 ? 96.277 108.337 125.591 1.00 44.86 325 THR A CA 1
ATOM 1683 C C . THR A 1 325 ? 95.379 109.260 126.419 1.00 41.98 325 THR A C 1
ATOM 1684 O O . THR A 1 325 ? 94.479 109.871 125.828 1.00 48.69 325 THR A O 1
ATOM 1688 N N . GLU A 1 326 ? 95.596 109.330 127.735 1.00 39.08 326 GLU A N 1
ATOM 1689 C CA . GLU A 1 326 ? 94.818 110.262 128.587 1.00 34.84 326 GLU A CA 1
ATOM 1690 C C . GLU A 1 326 ? 95.648 110.808 129.759 1.00 34.34 326 GLU A C 1
ATOM 1691 O O . GLU A 1 326 ? 95.023 111.416 130.644 1.00 44.64 326 GLU A O 1
ATOM 1697 N N . VAL A 1 327 ? 96.968 110.599 129.794 1.00 25.60 327 VAL A N 1
ATOM 1698 C CA . VAL A 1 327 ? 97.833 111.192 130.863 1.00 19.51 327 VAL A CA 1
ATOM 1699 C C . VAL A 1 327 ? 99.194 111.510 130.242 1.00 19.61 327 VAL A C 1
ATOM 1700 O O . VAL A 1 327 ? 99.578 110.779 129.325 1.00 21.66 327 VAL A O 1
ATOM 1704 N N . ALA A 1 328 ? 99.886 112.555 130.699 1.00 16.52 328 ALA A N 1
ATOM 1705 C CA . ALA A 1 328 ? 101.239 112.845 130.181 1.00 14.38 328 ALA A CA 1
ATOM 1706 C C . ALA A 1 328 ? 102.038 113.669 131.184 1.00 16.27 328 ALA A C 1
ATOM 1707 O O . ALA A 1 328 ? 101.405 114.322 132.012 1.00 19.80 328 ALA A O 1
ATOM 1709 N N . VAL A 1 329 ? 103.368 113.662 131.102 1.00 13.20 329 VAL A N 1
ATOM 1710 C CA . VAL A 1 329 ? 104.177 114.548 131.987 1.00 14.02 329 VAL A CA 1
ATOM 1711 C C . VAL A 1 329 ? 104.684 115.722 131.153 1.00 18.92 329 VAL A C 1
ATOM 1712 O O . VAL A 1 329 ? 105.182 115.476 130.054 1.00 20.62 329 VAL A O 1
ATOM 1716 N N . ILE A 1 330 ? 104.513 116.957 131.621 1.00 18.77 330 ILE A N 1
ATOM 1717 C CA . ILE A 1 330 ? 105.097 118.116 130.894 1.00 18.14 330 ILE A CA 1
ATOM 1718 C C . ILE A 1 330 ? 106.245 118.617 131.764 1.00 23.47 330 ILE A C 1
ATOM 1719 O O . ILE A 1 330 ? 105.995 118.886 132.949 1.00 26.45 330 ILE A O 1
ATOM 1724 N N . PHE A 1 331 ? 107.468 118.662 131.227 1.00 24.67 331 PHE A N 1
ATOM 1725 C CA . PHE A 1 331 ? 108.657 119.070 132.020 1.00 25.00 331 PHE A CA 1
ATOM 1726 C C . PHE A 1 331 ? 109.541 119.988 131.183 1.00 27.92 331 PHE A C 1
ATOM 1727 O O . PHE A 1 331 ? 109.657 119.745 129.978 1.00 31.92 331 PHE A O 1
ATOM 1735 N N . ARG A 1 332 ? 110.151 120.998 131.800 1.00 28.30 332 ARG A N 1
ATOM 1736 C CA . ARG A 1 332 ? 111.085 121.869 131.045 1.00 30.44 332 ARG A CA 1
ATOM 1737 C C . ARG A 1 332 ? 112.485 121.780 131.654 1.00 37.34 332 ARG A C 1
ATOM 1738 O O . ARG A 1 332 ? 112.610 122.018 132.865 1.00 43.86 332 ARG A O 1
ATOM 1746 N N . ASN A 1 333 ? 113.498 121.457 130.847 1.00 35.97 333 ASN A N 1
ATOM 1747 C CA . ASN A 1 333 ? 114.904 121.424 131.333 1.00 36.93 333 ASN A CA 1
ATOM 1748 C C . ASN A 1 333 ? 115.807 121.848 130.177 1.00 43.97 333 ASN A C 1
ATOM 1749 O O . ASN A 1 333 ? 115.316 121.834 129.036 1.00 44.21 333 ASN A O 1
ATOM 1754 N N . GLU A 1 334 ? 117.065 122.204 130.447 1.00 44.44 334 GLU A N 1
ATOM 1755 C CA . GLU A 1 334 ? 117.934 122.766 129.376 1.00 46.73 334 GLU A CA 1
ATOM 1756 C C . GLU A 1 334 ? 118.183 121.790 128.219 1.00 46.48 334 GLU A C 1
ATOM 1757 O O . GLU A 1 334 ? 118.058 122.229 127.063 1.00 44.79 334 GLU A O 1
ATOM 1763 N N . ASP A 1 335 ? 118.512 120.526 128.494 1.00 44.43 335 ASP A N 1
ATOM 1764 C CA . ASP A 1 335 ? 118.873 119.592 127.390 1.00 41.57 335 ASP A CA 1
ATOM 1765 C C . ASP A 1 335 ? 117.729 118.617 127.115 1.00 40.12 335 ASP A C 1
ATOM 1766 O O . ASP A 1 335 ? 117.910 117.713 126.284 1.00 40.96 335 ASP A O 1
ATOM 1771 N N . GLY A 1 336 ? 116.595 118.796 127.784 1.00 37.86 336 GLY A N 1
ATOM 1772 C CA . GLY A 1 336 ? 115.464 117.868 127.611 1.00 34.11 336 GLY A CA 1
ATOM 1773 C C . GLY A 1 336 ? 115.562 116.672 128.531 1.00 33.51 336 GLY A C 1
ATOM 1774 O O . GLY A 1 336 ? 114.686 115.804 128.438 1.00 33.95 336 GLY A O 1
ATOM 1775 N N . GLU A 1 337 ? 116.578 116.622 129.389 1.00 34.20 337 GLU A N 1
ATOM 1776 C CA . GLU A 1 337 ? 116.662 115.525 130.387 1.00 33.20 337 GLU A CA 1
ATOM 1777 C C . GLU A 1 337 ? 115.557 115.734 131.424 1.00 29.21 337 GLU A C 1
ATOM 1778 O O . GLU A 1 337 ? 115.305 116.891 131.764 1.00 33.68 337 GLU A O 1
ATOM 1784 N N . PRO A 1 338 ? 114.899 114.685 131.952 1.00 25.22 338 PRO A N 1
ATOM 1785 C CA . PRO A 1 338 ? 113.884 114.877 132.974 1.00 27.10 338 PRO A CA 1
ATOM 1786 C C . PRO A 1 338 ? 114.495 115.503 134.230 1.00 29.89 338 PRO A C 1
ATOM 1787 O O . PRO A 1 338 ? 115.594 115.141 134.573 1.00 32.95 338 PRO A O 1
ATOM 1791 N N . PRO A 1 339 ? 113.803 116.425 134.936 1.00 29.81 339 PRO A N 1
ATOM 1792 C CA . PRO A 1 339 ? 114.421 117.138 136.055 1.00 32.15 339 PRO A CA 1
ATOM 1793 C C . PRO A 1 339 ? 114.594 116.343 137.354 1.00 38.37 339 PRO A C 1
ATOM 1794 O O . PRO A 1 339 ? 113.626 115.799 137.833 1.00 38.80 339 PRO A O 1
ATOM 1798 N N . PHE A 1 340 ? 115.823 116.283 137.880 1.00 43.16 340 PHE A N 1
ATOM 1799 C CA . PHE A 1 340 ? 116.088 115.596 139.176 1.00 44.79 340 PHE A CA 1
ATOM 1800 C C . PHE A 1 340 ? 115.481 116.360 140.353 1.00 51.16 340 PHE A C 1
ATOM 1801 O O . PHE A 1 340 ? 114.946 115.701 141.266 1.00 51.48 340 PHE A O 1
ATOM 1809 N N . GLU A 1 341 ? 115.573 117.694 140.350 1.00 49.64 341 GLU A N 1
ATOM 1810 C CA . GLU A 1 341 ? 115.104 118.476 141.527 1.00 48.28 341 GLU A CA 1
ATOM 1811 C C . GLU A 1 341 ? 113.643 118.890 141.345 1.00 51.00 341 GLU A C 1
ATOM 1812 O O . GLU A 1 341 ? 113.362 119.688 140.438 1.00 58.01 341 GLU A O 1
ATOM 1818 N N . ARG A 1 342 ? 112.752 118.368 142.186 1.00 43.71 342 ARG A N 1
ATOM 1819 C CA . ARG A 1 342 ? 111.309 118.716 142.125 1.00 43.98 342 ARG A CA 1
ATOM 1820 C C . ARG A 1 342 ? 110.892 118.978 143.569 1.00 56.63 342 ARG A C 1
ATOM 1821 O O . ARG A 1 342 ? 111.594 118.483 144.465 1.00 55.23 342 ARG A O 1
ATOM 1829 N N . ASP A 1 343 ? 109.825 119.743 143.801 1.00 61.11 343 ASP A N 1
ATOM 1830 C CA . ASP A 1 343 ? 109.492 120.108 145.203 1.00 59.06 343 ASP A CA 1
ATOM 1831 C C . ASP A 1 343 ? 108.385 119.204 145.731 1.00 49.60 343 ASP A C 1
ATOM 1832 O O . ASP A 1 343 ? 107.264 119.305 145.222 1.00 57.80 343 ASP A O 1
ATOM 1837 N N . LEU A 1 344 ? 108.686 118.377 146.728 1.00 46.10 344 LEU A N 1
ATOM 1838 C CA . LEU A 1 344 ? 107.635 117.543 147.360 1.00 46.62 344 LEU A CA 1
ATOM 1839 C C . LEU A 1 344 ? 107.540 117.989 148.823 1.00 53.76 344 LEU A C 1
ATOM 1840 O O . LEU A 1 344 ? 108.579 117.966 149.497 1.00 60.07 344 LEU A O 1
ATOM 1845 N N . LEU A 1 345 ? 106.357 118.379 149.299 1.00 53.23 345 LEU A N 1
ATOM 1846 C CA . LEU A 1 345 ? 106.210 118.907 150.684 1.00 52.85 345 LEU A CA 1
ATOM 1847 C C . LEU A 1 345 ? 105.308 117.955 151.459 1.00 57.78 345 LEU A C 1
ATOM 1848 O O . LEU A 1 345 ? 104.272 117.559 150.904 1.00 61.25 345 LEU A O 1
ATOM 1853 N N . ILE A 1 346 ? 105.684 117.603 152.687 1.00 59.94 346 ILE A N 1
ATOM 1854 C CA . ILE A 1 346 ? 104.810 116.728 153.521 1.00 66.13 346 ILE A CA 1
ATOM 1855 C C . ILE A 1 346 ? 104.130 117.580 154.591 1.00 76.16 346 ILE A C 1
ATOM 1856 O O . ILE A 1 346 ? 104.812 118.421 155.194 1.00 87.43 346 ILE A O 1
ATOM 1861 N N . HIS A 1 347 ? 102.826 117.388 154.788 1.00 76.86 347 HIS A N 1
ATOM 1862 C CA . HIS A 1 347 ? 102.095 118.133 155.844 1.00 82.26 347 HIS A CA 1
ATOM 1863 C C . HIS A 1 347 ? 101.943 117.204 157.048 1.00 85.35 347 HIS A C 1
ATOM 1864 O O . HIS A 1 347 ? 101.389 116.111 156.865 1.00 88.72 347 HIS A O 1
ATOM 1871 N N . CYS A 1 348 ? 102.402 117.618 158.230 1.00 90.33 348 CYS A N 1
ATOM 1872 C CA . CYS A 1 348 ? 102.402 116.703 159.404 1.00 92.45 348 CYS A CA 1
ATOM 1873 C C . CYS A 1 348 ? 101.343 117.125 160.420 1.00 99.28 348 CYS A C 1
ATOM 1874 O O . CYS A 1 348 ? 101.244 118.329 160.697 1.00 105.55 348 CYS A O 1
ATOM 1877 N N . LYS A 1 349 ? 100.588 116.162 160.949 1.00 99.84 349 LYS A N 1
ATOM 1878 C CA . LYS A 1 349 ? 99.505 116.478 161.914 1.00 111.21 349 LYS A CA 1
ATOM 1879 C C . LYS A 1 349 ? 100.123 117.127 163.148 1.00 129.12 349 LYS A C 1
ATOM 1880 O O . LYS A 1 349 ? 101.167 116.637 163.613 1.00 134.17 349 LYS A O 1
ATOM 1886 N N . PRO A 1 350 ? 99.512 118.194 163.703 1.00 142.39 350 PRO A N 1
ATOM 1887 C CA . PRO A 1 350 ? 100.091 118.906 164.839 1.00 159.94 350 PRO A CA 1
ATOM 1888 C C . PRO A 1 350 ? 100.135 118.042 166.104 1.00 181.90 350 PRO A C 1
ATOM 1889 O O . PRO A 1 350 ? 99.228 117.259 166.316 1.00 187.62 350 PRO A O 1
ATOM 1893 N N . ASP A 1 351 ? 101.188 118.212 166.905 1.00 199.63 351 ASP A N 1
ATOM 1894 C CA . ASP A 1 351 ? 101.305 117.455 168.178 1.00 210.88 351 ASP A CA 1
ATOM 1895 C C . ASP A 1 351 ? 100.970 118.407 169.332 1.00 217.13 351 ASP A C 1
ATOM 1896 O O . ASP A 1 351 ? 101.644 119.448 169.447 1.00 217.80 351 ASP A O 1
ATOM 1901 N N . PRO A 1 352 ? 99.953 118.139 170.187 1.00 229.60 352 PRO A N 1
ATOM 1902 C CA . PRO A 1 352 ? 99.693 118.990 171.349 1.00 232.57 352 PRO A CA 1
ATOM 1903 C C . PRO A 1 352 ? 100.884 118.942 172.314 1.00 236.79 352 PRO A C 1
ATOM 1904 O O . PRO A 1 352 ? 101.171 119.957 172.924 1.00 229.46 352 PRO A O 1
ATOM 1908 N N . ASN A 1 353 ? 101.521 117.773 172.451 1.00 225.22 353 ASN A N 1
ATOM 1909 C CA . ASN A 1 353 ? 102.632 117.617 173.429 1.00 225.83 353 ASN A CA 1
ATOM 1910 C C . ASN A 1 353 ? 103.793 118.552 173.075 1.00 230.55 353 ASN A C 1
ATOM 1911 O O . ASN A 1 353 ? 104.338 119.185 174.003 1.00 235.14 353 ASN A O 1
ATOM 1916 N N . ASN A 1 354 ? 104.153 118.649 171.791 1.00 224.19 354 ASN A N 1
ATOM 1917 C CA . ASN A 1 354 ? 105.340 119.467 171.424 1.00 212.65 354 ASN A CA 1
ATOM 1918 C C . ASN A 1 354 ? 104.976 120.480 170.338 1.00 406.63 354 ASN A C 1
ATOM 1919 O O . ASN A 1 354 ? 104.526 120.046 169.261 1.00 206.11 354 ASN A O 1
ATOM 1924 N N . PRO A 1 355 ? 105.180 121.800 170.549 1.00 209.67 355 PRO A N 1
ATOM 1925 C CA . PRO A 1 355 ? 104.961 122.807 169.502 1.00 216.82 355 PRO A CA 1
ATOM 1926 C C . PRO A 1 355 ? 106.190 122.873 168.584 1.00 218.03 355 PRO A C 1
ATOM 1927 O O . PRO A 1 355 ? 106.127 123.552 167.575 1.00 213.41 355 PRO A O 1
ATOM 1931 N N . ASN A 1 356 ? 107.262 122.161 168.944 1.00 218.27 356 ASN A N 1
ATOM 1932 C CA . ASN A 1 356 ? 108.527 122.178 168.160 1.00 214.53 356 ASN A CA 1
ATOM 1933 C C . ASN A 1 356 ? 108.302 121.629 166.747 1.00 215.79 356 ASN A C 1
ATOM 1934 O O . ASN A 1 356 ? 108.942 122.152 165.818 1.00 206.33 356 ASN A O 1
ATOM 1939 N N . ALA A 1 357 ? 107.443 120.620 166.590 1.00 206.89 357 ALA A N 1
ATOM 1940 C CA . ALA A 1 357 ? 107.262 119.975 165.267 1.00 193.61 357 ALA A CA 1
ATOM 1941 C C . ALA A 1 357 ? 106.800 121.003 164.229 1.00 169.23 357 ALA A C 1
ATOM 1942 O O . ALA A 1 357 ? 105.928 121.830 164.556 1.00 172.50 357 ALA A O 1
ATOM 1944 N N . THR A 1 358 ? 107.358 120.933 163.016 1.00 161.56 358 THR A N 1
ATOM 1945 C CA . THR A 1 358 ? 107.017 121.911 161.950 1.00 147.21 358 THR A CA 1
ATOM 1946 C C . THR A 1 358 ? 105.999 121.283 160.998 1.00 139.68 358 THR A C 1
ATOM 1947 O O . THR A 1 358 ? 106.201 120.116 160.609 1.00 142.89 358 THR A O 1
ATOM 1951 N N . LYS A 1 359 ? 104.953 122.028 160.636 1.00 127.24 359 LYS A N 1
ATOM 1952 C CA . LYS A 1 359 ? 103.882 121.478 159.765 1.00 121.39 359 LYS A CA 1
ATOM 1953 C C . LYS A 1 359 ? 104.448 121.100 158.393 1.00 105.32 359 LYS A C 1
ATOM 1954 O O . LYS A 1 359 ? 104.000 120.080 157.841 1.00 103.41 359 LYS A O 1
ATOM 1960 N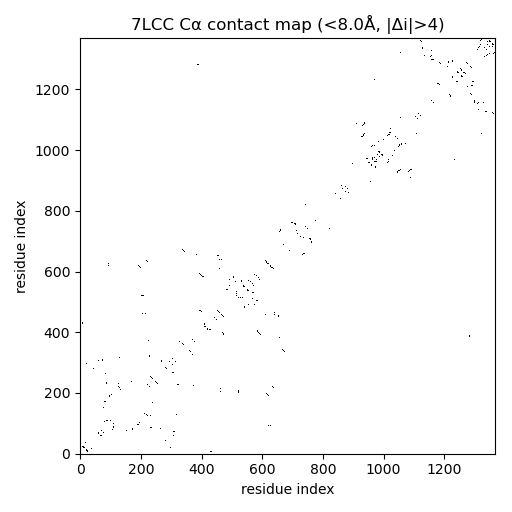 N . MET A 1 360 ? 105.374 121.894 157.856 1.00 105.32 360 MET A N 1
ATOM 1961 C CA . MET A 1 360 ? 105.873 121.631 156.481 1.00 94.52 360 MET A CA 1
ATOM 1962 C C . MET A 1 360 ? 107.331 121.162 156.497 1.00 88.77 360 MET A C 1
ATOM 1963 O O . MET A 1 360 ? 108.164 121.873 157.078 1.00 92.38 360 MET A O 1
ATOM 1968 N N . LYS A 1 361 ? 107.629 120.027 155.858 1.00 83.31 361 LYS A N 1
ATOM 1969 C CA . LYS A 1 361 ? 109.025 119.527 155.735 1.00 75.69 361 LYS A CA 1
ATOM 1970 C C . LYS A 1 361 ? 109.236 119.103 154.276 1.00 73.94 361 LYS A C 1
ATOM 1971 O O . LYS A 1 361 ? 108.241 118.699 153.651 1.00 78.34 361 LYS A O 1
ATOM 1977 N N . GLN A 1 362 ? 110.461 119.179 153.746 1.00 66.76 362 GLN A N 1
ATOM 1978 C CA . GLN A 1 362 ? 110.676 118.895 152.297 1.00 60.59 362 GLN A CA 1
ATOM 1979 C C . GLN A 1 362 ? 111.342 117.535 152.097 1.00 55.97 362 GLN A C 1
ATOM 1980 O O . GLN A 1 362 ? 112.314 117.252 152.811 1.00 60.02 362 GLN A O 1
ATOM 1986 N N . ILE A 1 363 ? 110.830 116.726 151.166 1.00 49.54 363 ILE A N 1
ATOM 1987 C CA . ILE A 1 363 ? 111.451 115.408 150.842 1.00 47.28 363 ILE A CA 1
ATOM 1988 C C . ILE A 1 363 ? 111.890 115.437 149.373 1.00 48.62 363 ILE A C 1
ATOM 1989 O O . ILE A 1 363 ? 111.142 115.974 148.548 1.00 50.37 363 ILE A O 1
ATOM 1994 N N . SER A 1 364 ? 113.082 114.925 149.066 1.00 46.51 364 SER A N 1
ATOM 1995 C CA . SER A 1 364 ? 113.604 114.910 147.673 1.00 39.78 364 SER A CA 1
ATOM 1996 C C . SER A 1 364 ? 113.059 113.710 146.905 1.00 41.29 364 SER A C 1
ATOM 1997 O O . SER A 1 364 ? 112.380 112.878 147.527 1.00 49.16 364 SER A O 1
ATOM 2000 N N . ILE A 1 365 ? 113.388 113.598 145.618 1.00 37.92 365 ILE A N 1
ATOM 2001 C CA . ILE A 1 365 ? 112.863 112.505 144.749 1.00 37.25 365 ILE A CA 1
ATOM 2002 C C . ILE A 1 365 ? 113.402 111.149 145.217 1.00 38.88 365 ILE A C 1
ATOM 2003 O O . ILE A 1 365 ? 112.869 110.125 144.770 1.00 39.50 365 ILE A O 1
ATOM 2008 N N . LEU A 1 366 ? 114.427 111.133 146.071 1.00 44.17 366 LEU A N 1
ATOM 2009 C CA . LEU A 1 366 ? 115.058 109.848 146.482 1.00 46.39 366 LEU A CA 1
ATOM 2010 C C . LEU A 1 366 ? 114.571 109.396 147.862 1.00 45.69 366 LEU A C 1
ATOM 2011 O O . LEU A 1 366 ? 115.169 108.451 148.403 1.00 45.70 366 LEU A O 1
ATOM 2016 N N . PHE A 1 367 ? 113.530 110.027 148.406 1.00 46.53 367 PHE A N 1
ATOM 2017 C CA . PHE A 1 367 ? 112.968 109.587 149.712 1.00 45.58 367 PHE A CA 1
ATOM 2018 C C . PHE A 1 367 ? 112.539 108.124 149.564 1.00 48.05 367 PHE A C 1
ATOM 2019 O O . PHE A 1 367 ? 111.897 107.794 148.549 1.00 50.99 367 PHE A O 1
ATOM 2027 N N . PRO A 1 368 ? 112.822 107.235 150.540 1.00 44.65 368 PRO A N 1
ATOM 2028 C CA . PRO A 1 368 ? 112.549 105.800 150.388 1.00 43.29 368 PRO A CA 1
ATOM 2029 C C . PRO A 1 368 ? 111.095 105.347 150.195 1.00 44.47 368 PRO A C 1
ATOM 2030 O O . PRO A 1 368 ? 110.884 104.460 149.394 1.00 49.35 368 PRO A O 1
ATOM 2034 N N . THR A 1 369 ? 110.140 105.942 150.909 1.00 43.48 369 THR A N 1
ATOM 2035 C CA . THR A 1 369 ? 108.733 105.456 150.845 1.00 41.29 369 THR A CA 1
ATOM 2036 C C . THR A 1 369 ? 107.859 106.429 150.050 1.00 44.15 369 THR A C 1
ATOM 2037 O O . THR A 1 369 ? 106.640 106.435 150.293 1.00 44.29 369 THR A O 1
ATOM 2041 N N . LEU A 1 370 ? 108.441 107.198 149.124 1.00 42.17 370 LEU A N 1
ATOM 2042 C CA . LEU A 1 370 ? 107.673 108.237 148.384 1.00 36.59 370 LEU A CA 1
ATOM 2043 C C . LEU A 1 370 ? 106.501 107.589 147.646 1.00 35.21 370 LEU A C 1
ATOM 2044 O O . LEU A 1 370 ? 105.403 108.186 147.662 1.00 37.55 370 LEU A O 1
ATOM 2049 N N . ASP A 1 371 ? 106.697 106.398 147.077 1.00 33.34 371 ASP A N 1
ATOM 2050 C CA . ASP A 1 371 ? 105.622 105.780 146.256 1.00 32.08 371 ASP A CA 1
ATOM 2051 C C . ASP A 1 371 ? 104.358 105.565 147.093 1.00 34.95 371 ASP A C 1
ATOM 2052 O O . ASP A 1 371 ? 103.281 105.987 146.630 1.00 33.52 371 ASP A O 1
ATOM 2057 N N . ALA A 1 372 ? 104.481 105.007 148.298 1.00 36.21 372 ALA A N 1
ATOM 2058 C CA . ALA A 1 372 ? 103.290 104.726 149.133 1.00 30.02 372 ALA A CA 1
ATOM 2059 C C . ALA A 1 372 ? 102.591 106.035 149.493 1.00 29.32 372 ALA A C 1
ATOM 2060 O O . ALA A 1 372 ? 101.353 106.067 149.443 1.00 31.66 372 ALA A O 1
ATOM 2062 N N . MET A 1 373 ? 103.359 107.065 149.851 1.00 31.12 373 MET A N 1
ATOM 2063 C CA . MET A 1 373 ? 102.766 108.364 150.248 1.00 30.12 373 MET A CA 1
ATOM 2064 C C . MET A 1 373 ? 102.045 109.041 149.077 1.00 33.50 373 MET A C 1
ATOM 2065 O O . MET A 1 373 ? 100.952 109.574 149.309 1.00 39.58 373 MET A O 1
ATOM 2070 N N . THR A 1 374 ? 102.637 109.062 147.883 1.00 30.21 374 THR A N 1
ATOM 2071 C CA . THR A 1 374 ? 102.019 109.782 146.734 1.00 26.52 374 THR A CA 1
ATOM 2072 C C . THR A 1 374 ? 100.749 109.094 146.226 1.00 26.36 374 THR A C 1
ATOM 2073 O O . THR A 1 374 ? 99.822 109.815 145.845 1.00 27.29 374 THR A O 1
ATOM 2077 N N . TYR A 1 375 ? 100.725 107.761 146.165 1.00 25.63 375 TYR A N 1
ATOM 2078 C CA . TYR A 1 375 ? 99.555 107.049 145.592 1.00 23.83 375 TYR A CA 1
ATOM 2079 C C . TYR A 1 375 ? 98.971 106.088 146.625 1.00 25.17 375 TYR A C 1
ATOM 2080 O O . TYR A 1 375 ? 99.402 104.934 146.675 1.00 28.81 375 TYR A O 1
ATOM 2089 N N . PRO A 1 376 ? 98.007 106.518 147.460 1.00 23.65 376 PRO A N 1
ATOM 2090 C CA . PRO A 1 376 ? 97.407 105.648 148.455 1.00 23.35 376 PRO A CA 1
ATOM 2091 C C . PRO A 1 376 ? 96.559 104.481 147.940 1.00 29.90 376 PRO A C 1
ATOM 2092 O O . PRO A 1 376 ? 96.683 103.415 148.502 1.00 37.86 376 PRO A O 1
ATOM 2096 N N . ILE A 1 377 ? 95.738 104.681 146.906 1.00 27.37 377 ILE A N 1
ATOM 2097 C CA . ILE A 1 377 ? 94.791 103.610 146.452 1.00 28.76 377 ILE A CA 1
ATOM 2098 C C . ILE A 1 377 ? 95.563 102.372 145.972 1.00 30.33 377 ILE A C 1
ATOM 2099 O O . ILE A 1 377 ? 95.108 101.252 146.250 1.00 32.03 377 ILE A O 1
ATOM 2104 N N . LEU A 1 378 ? 96.684 102.560 145.277 1.00 28.30 378 LEU A N 1
ATOM 2105 C CA . LEU A 1 378 ? 97.482 101.423 144.749 1.00 28.35 378 LEU A CA 1
ATOM 2106 C C . LEU A 1 378 ? 98.048 100.569 145.893 1.00 31.01 378 LEU A C 1
ATOM 2107 O O . LEU A 1 378 ? 98.083 99.342 145.735 1.00 33.29 378 LEU A O 1
ATOM 2112 N N . PHE A 1 379 ? 98.477 101.185 146.995 1.00 32.65 379 PHE A N 1
ATOM 2113 C CA . PHE A 1 379 ? 99.007 100.427 148.160 1.00 33.49 379 PHE A CA 1
ATOM 2114 C C . PHE A 1 379 ? 98.236 100.855 149.404 1.00 35.90 379 PHE A C 1
ATOM 2115 O O . PHE A 1 379 ? 98.789 101.607 150.219 1.00 39.14 379 PHE A O 1
ATOM 2123 N N . PRO A 1 380 ? 96.989 100.386 149.604 1.00 36.37 380 PRO A N 1
ATOM 2124 C CA . PRO A 1 380 ? 96.149 100.864 150.697 1.00 38.74 380 PRO A CA 1
ATOM 2125 C C . PRO A 1 380 ? 96.636 100.573 152.117 1.00 51.28 380 PRO A C 1
ATOM 2126 O O . PRO A 1 380 ? 96.499 101.451 152.944 1.00 54.98 380 PRO A O 1
ATOM 2130 N N . HIS A 1 381 ? 97.206 99.393 152.368 1.00 49.24 381 HIS A N 1
ATOM 2131 C CA . HIS A 1 381 ? 97.539 99.025 153.771 1.00 46.35 381 HIS A CA 1
ATOM 2132 C C . HIS A 1 381 ? 98.519 100.015 154.402 1.00 47.78 381 HIS A C 1
ATOM 2133 O O . HIS A 1 381 ? 98.323 100.343 155.583 1.00 56.06 381 HIS A O 1
ATOM 2140 N N . GLY A 1 382 ? 99.520 100.485 153.662 1.00 47.90 382 GLY A N 1
ATOM 2141 C CA . GLY A 1 382 ? 100.413 101.509 154.237 1.00 50.43 382 GLY A CA 1
ATOM 2142 C C . GLY A 1 382 ? 101.857 101.218 153.909 1.00 46.88 382 GLY A C 1
ATOM 2143 O O . GLY A 1 382 ? 102.101 100.628 152.850 1.00 50.09 382 GLY A O 1
ATOM 2144 N N . GLU A 1 383 ? 102.788 101.621 154.771 1.00 45.40 383 GLU A N 1
ATOM 2145 C CA . GLU A 1 383 ? 104.197 101.230 154.531 1.00 49.14 383 GLU A CA 1
ATOM 2146 C C . GLU A 1 383 ? 104.354 99.806 155.058 1.00 52.25 383 GLU A C 1
ATOM 2147 O O . GLU A 1 383 ? 105.204 99.596 155.937 1.00 53.96 383 GLU A O 1
ATOM 2153 N N . LYS A 1 384 ? 103.566 98.871 154.525 1.00 54.06 384 LYS A N 1
ATOM 2154 C CA . LYS A 1 384 ? 103.653 97.440 154.907 1.00 51.98 384 LYS A CA 1
ATOM 2155 C C . LYS A 1 384 ? 103.538 96.651 153.605 1.00 54.19 384 LYS A C 1
ATOM 2156 O O . LYS A 1 384 ? 103.038 97.213 152.619 1.00 52.93 384 LYS A O 1
ATOM 2162 N N . GLY A 1 385 ? 104.011 95.412 153.592 1.00 55.91 385 GLY A N 1
ATOM 2163 C CA . GLY A 1 385 ? 103.977 94.613 152.358 1.00 56.47 385 GLY A CA 1
ATOM 2164 C C . GLY A 1 385 ? 104.740 95.283 151.235 1.00 57.11 385 GLY A C 1
ATOM 2165 O O . GLY A 1 385 ? 105.869 95.745 151.481 1.00 61.45 385 GLY A O 1
ATOM 2166 N N . TRP A 1 386 ? 104.149 95.349 150.042 1.00 54.95 386 TRP A N 1
ATOM 2167 C CA . TRP A 1 386 ? 104.886 95.881 148.867 1.00 48.42 386 TRP A CA 1
ATOM 2168 C C . TRP A 1 386 ? 105.155 97.376 149.007 1.00 44.69 386 TRP A C 1
ATOM 2169 O O . TRP A 1 386 ? 106.085 97.867 148.351 1.00 44.25 386 TRP A O 1
ATOM 2180 N N . GLY A 1 387 ? 104.372 98.063 149.832 1.00 46.21 387 GLY A N 1
ATOM 2181 C CA . GLY A 1 387 ? 104.623 99.495 150.066 1.00 45.67 387 GLY A CA 1
ATOM 2182 C C . GLY A 1 387 ? 105.987 99.731 150.684 1.00 51.90 387 GLY A C 1
ATOM 2183 O O . GLY A 1 387 ? 106.659 100.687 150.263 1.00 51.43 387 GLY A O 1
ATOM 2184 N N . THR A 1 388 ? 106.388 98.896 151.647 1.00 56.95 388 THR A N 1
ATOM 2185 C CA . THR A 1 388 ? 107.733 99.015 152.278 1.00 59.10 388 THR A CA 1
ATOM 2186 C C . THR A 1 388 ? 108.767 98.348 151.371 1.00 66.83 388 THR A C 1
ATOM 2187 O O . THR A 1 388 ? 108.343 97.693 150.401 1.00 69.92 388 THR A O 1
ATOM 2191 N N . ASP A 1 389 ? 110.061 98.497 151.666 1.00 65.15 389 ASP A N 1
ATOM 2192 C CA . ASP A 1 389 ? 111.077 97.939 150.736 1.00 69.98 389 ASP A CA 1
ATOM 2193 C C . ASP A 1 389 ? 111.119 96.424 150.959 1.00 67.62 389 ASP A C 1
ATOM 2194 O O . ASP A 1 389 ? 111.646 96.000 152.003 1.00 65.41 389 ASP A O 1
ATOM 2199 N N . ILE A 1 390 ? 110.593 95.649 150.003 1.00 64.29 390 ILE A N 1
ATOM 2200 C CA . ILE A 1 390 ? 110.475 94.175 150.198 1.00 58.10 390 ILE A CA 1
ATOM 2201 C C . ILE A 1 390 ? 111.185 93.427 149.071 1.00 61.66 390 ILE A C 1
ATOM 2202 O O . ILE A 1 390 ? 111.354 92.206 149.193 1.00 69.03 390 ILE A O 1
ATOM 2207 N N . ALA A 1 391 ? 111.599 94.116 148.009 1.00 60.54 391 ALA A N 1
ATOM 2208 C CA . ALA A 1 391 ? 112.395 93.405 146.983 1.00 59.24 391 ALA A CA 1
ATOM 2209 C C . ALA A 1 391 ? 113.720 92.996 147.642 1.00 67.06 391 ALA A C 1
ATOM 2210 O O . ALA A 1 391 ? 114.246 93.808 148.426 1.00 63.68 391 ALA A O 1
ATOM 2212 N N . LEU A 1 392 ? 114.256 91.809 147.340 1.00 63.26 392 LEU A N 1
ATOM 2213 C CA . LEU A 1 392 ? 115.462 91.321 148.068 1.00 64.76 392 LEU A CA 1
ATOM 2214 C C . LEU A 1 392 ? 116.566 90.922 147.092 1.00 58.58 392 LEU A C 1
ATOM 2215 O O . LEU A 1 392 ? 116.228 90.634 145.933 1.00 55.84 392 LEU A O 1
ATOM 2220 N N . ARG A 1 393 ? 117.824 90.930 147.542 1.00 58.90 393 ARG A N 1
ATOM 2221 C CA . ARG A 1 393 ? 118.972 90.486 146.705 1.00 57.75 393 ARG A CA 1
ATOM 2222 C C . ARG A 1 393 ? 119.106 91.394 145.485 1.00 60.66 393 ARG A C 1
ATOM 2223 O O . ARG A 1 393 ? 119.165 90.876 144.370 1.00 58.94 393 ARG A O 1
ATOM 2231 N N . ARG A 1 411 ? 119.018 97.551 147.784 1.00 64.60 411 ARG A N 1
ATOM 2232 C CA . ARG A 1 411 ? 119.752 96.367 147.262 1.00 70.42 411 ARG A CA 1
ATOM 2233 C C . ARG A 1 411 ? 119.274 96.079 145.838 1.00 64.72 411 ARG A C 1
ATOM 2234 O O . ARG A 1 411 ? 120.064 95.531 145.048 1.00 61.08 411 ARG A O 1
ATOM 2242 N N . VAL A 1 412 ? 118.029 96.444 145.530 1.00 57.88 412 VAL A N 1
ATOM 2243 C CA . VAL A 1 412 ? 117.459 96.211 144.174 1.00 47.48 412 VAL A CA 1
ATOM 2244 C C . VAL A 1 412 ? 117.385 97.567 143.474 1.00 47.55 412 VAL A C 1
ATOM 2245 O O . VAL A 1 412 ? 116.905 98.525 144.107 1.00 50.01 412 VAL A O 1
ATOM 2249 N N . THR A 1 413 ? 117.859 97.653 142.230 1.00 43.09 413 THR A N 1
ATOM 2250 C CA . THR A 1 413 ? 117.926 98.957 141.522 1.00 38.70 413 THR A CA 1
ATOM 2251 C C . THR A 1 413 ? 116.519 99.438 141.167 1.00 39.43 413 THR A C 1
ATOM 2252 O O . THR A 1 413 ? 115.609 98.593 141.116 1.00 39.59 413 THR A O 1
ATOM 2256 N N . GLN A 1 414 ? 116.355 100.736 140.892 1.00 36.78 414 GLN A N 1
ATOM 2257 C CA . GLN A 1 414 ? 114.997 101.282 140.646 1.00 29.46 414 GLN A CA 1
ATOM 2258 C C . GLN A 1 414 ? 114.368 100.557 139.458 1.00 29.40 414 GLN A C 1
ATOM 2259 O O . GLN A 1 414 ? 113.180 100.210 139.557 1.00 32.54 414 GLN A O 1
ATOM 2265 N N . MET A 1 415 ? 115.135 100.301 138.401 1.00 31.28 415 MET A N 1
ATOM 2266 C CA . MET A 1 415 ? 114.538 99.668 137.200 1.00 30.03 415 MET A CA 1
ATOM 2267 C C . MET A 1 415 ? 114.003 98.289 137.581 1.00 30.17 415 MET A C 1
ATOM 2268 O O . MET A 1 415 ? 112.920 97.934 137.097 1.00 33.12 415 MET A O 1
ATOM 2273 N N . GLN A 1 416 ? 114.728 97.555 138.421 1.00 32.41 416 GLN A N 1
ATOM 2274 C CA . GLN A 1 416 ? 114.293 96.190 138.809 1.00 32.46 416 GLN A CA 1
ATOM 2275 C C . GLN A 1 416 ? 112.973 96.256 139.585 1.00 30.91 416 GLN A C 1
ATOM 2276 O O . GLN A 1 416 ? 112.114 95.393 139.343 1.00 31.93 416 GLN A O 1
ATOM 2282 N N . TYR A 1 417 ? 112.814 97.230 140.483 1.00 29.71 417 TYR A N 1
ATOM 2283 C CA . TYR A 1 417 ? 111.582 97.288 141.316 1.00 28.92 417 TYR A CA 1
ATOM 2284 C C . TYR A 1 417 ? 110.360 97.516 140.426 1.00 29.73 417 TYR A C 1
ATOM 2285 O O . TYR A 1 417 ? 109.361 96.785 140.565 1.00 30.27 417 TYR A O 1
ATOM 2294 N N . TYR A 1 418 ? 110.453 98.475 139.503 1.00 28.96 418 TYR A N 1
ATOM 2295 C CA . TYR A 1 418 ? 109.316 98.791 138.602 1.00 22.95 418 TYR A CA 1
ATOM 2296 C C . TYR A 1 418 ? 109.064 97.573 137.722 1.00 23.79 418 TYR A C 1
ATOM 2297 O O . TYR A 1 418 ? 107.899 97.226 137.485 1.00 26.04 418 TYR A O 1
ATOM 2306 N N . GLY A 1 419 ? 110.138 96.918 137.293 1.00 26.05 419 GLY A N 1
ATOM 2307 C CA . GLY A 1 419 ? 109.986 95.760 136.404 1.00 24.84 419 GLY A CA 1
ATOM 2308 C C . GLY A 1 419 ? 109.177 94.678 137.081 1.00 28.23 419 GLY A C 1
ATOM 2309 O O . GLY A 1 419 ? 108.347 94.070 136.397 1.00 30.50 419 GLY A O 1
ATOM 2310 N N . PHE A 1 420 ? 109.423 94.422 138.367 1.00 29.21 420 PHE A N 1
ATOM 2311 C CA . PHE A 1 420 ? 108.702 93.311 139.042 1.00 32.26 420 PHE A CA 1
ATOM 2312 C C . PHE A 1 420 ? 107.213 93.641 139.144 1.00 31.30 420 PHE A C 1
ATOM 2313 O O . PHE A 1 420 ? 106.385 92.749 138.889 1.00 31.49 420 PHE A O 1
ATOM 2321 N N . HIS A 1 421 ? 106.884 94.881 139.514 1.00 29.51 421 HIS A N 1
ATOM 2322 C CA . HIS A 1 421 ? 105.459 95.255 139.725 1.00 27.18 421 HIS A CA 1
ATOM 2323 C C . HIS A 1 421 ? 104.649 95.272 138.425 1.00 24.52 421 HIS A C 1
ATOM 2324 O O . HIS A 1 421 ? 103.527 94.752 138.442 1.00 24.60 421 HIS A O 1
ATOM 2331 N N . LEU A 1 422 ? 105.183 95.847 137.349 1.00 23.33 422 LEU A N 1
ATOM 2332 C CA . LEU A 1 422 ? 104.396 95.984 136.097 1.00 19.94 422 LEU A CA 1
ATOM 2333 C C . LEU A 1 422 ? 104.520 94.696 135.288 1.00 21.11 422 LEU A C 1
ATOM 2334 O O . LEU A 1 422 ? 105.083 94.749 134.195 1.00 22.57 422 LEU A O 1
ATOM 2339 N N . SER A 1 423 ? 104.005 93.588 135.806 1.00 22.22 423 SER A N 1
ATOM 2340 C CA . SER A 1 423 ? 103.993 92.315 135.044 1.00 22.54 423 SER A CA 1
ATOM 2341 C C . SER A 1 423 ? 102.663 91.614 135.328 1.00 27.68 423 SER A C 1
ATOM 2342 O O . SER A 1 423 ? 102.064 91.920 136.369 1.00 29.61 423 SER A O 1
ATOM 2345 N N . VAL A 1 424 ? 102.200 90.727 134.450 1.00 24.26 424 VAL A N 1
ATOM 2346 C CA . VAL A 1 424 ? 100.847 90.139 134.658 1.00 24.73 424 VAL A CA 1
ATOM 2347 C C . VAL A 1 424 ? 101.002 88.782 135.331 1.00 30.02 424 VAL A C 1
ATOM 2348 O O . VAL A 1 424 ? 101.755 87.956 134.808 1.00 34.80 424 VAL A O 1
ATOM 2352 N N . ARG A 1 425 ? 100.317 88.578 136.454 1.00 31.58 425 ARG A N 1
ATOM 2353 C CA . ARG A 1 425 ? 100.404 87.299 137.202 1.00 35.37 425 ARG A CA 1
ATOM 2354 C C . ARG A 1 425 ? 98.994 86.901 137.630 1.00 40.13 425 ARG A C 1
ATOM 2355 O O . ARG A 1 425 ? 98.112 87.766 137.571 1.00 46.19 425 ARG A O 1
ATOM 2363 N N . ASP A 1 426 ? 98.790 85.647 138.027 1.00 40.72 426 ASP A N 1
ATOM 2364 C CA . ASP A 1 426 ? 97.418 85.160 138.335 1.00 48.49 426 ASP A CA 1
ATOM 2365 C C . ASP A 1 426 ? 96.791 85.945 139.490 1.00 53.67 426 ASP A C 1
ATOM 2366 O O . ASP A 1 426 ? 95.590 86.251 139.399 1.00 53.62 426 ASP A O 1
ATOM 2371 N N . THR A 1 427 ? 97.565 86.258 140.529 1.00 50.09 427 THR A N 1
ATOM 2372 C CA . THR A 1 427 ? 97.036 86.995 141.710 1.00 48.21 427 THR A CA 1
ATOM 2373 C C . THR A 1 427 ? 96.686 88.435 141.315 1.00 43.93 427 THR A C 1
ATOM 2374 O O . THR A 1 427 ? 97.355 88.970 140.414 1.00 44.99 427 THR A O 1
ATOM 2378 N N . PHE A 1 428 ? 95.693 89.041 141.971 1.00 38.55 428 PHE A N 1
ATOM 2379 C CA . PHE A 1 428 ? 95.250 90.404 141.582 1.00 34.54 428 PHE A CA 1
ATOM 2380 C C . PHE A 1 428 ? 96.400 91.386 141.774 1.00 33.78 428 PHE A C 1
ATOM 2381 O O . PHE A 1 428 ? 97.026 91.371 142.843 1.00 35.56 428 PHE A O 1
ATOM 2389 N N . ASN A 1 429 ? 96.655 92.221 140.768 1.00 31.32 429 ASN A N 1
ATOM 2390 C CA . ASN A 1 429 ? 97.717 93.249 140.871 1.00 27.57 429 ASN A CA 1
ATOM 2391 C C . ASN A 1 429 ? 97.029 94.608 140.801 1.00 27.12 429 ASN A C 1
ATOM 2392 O O . ASN A 1 429 ? 96.414 94.905 139.766 1.00 27.90 429 ASN A O 1
ATOM 2397 N N . PRO A 1 430 ? 97.106 95.448 141.848 1.00 25.32 430 PRO A N 1
ATOM 2398 C CA . PRO A 1 430 ? 96.515 96.775 141.812 1.00 24.71 430 PRO A CA 1
ATOM 2399 C C . PRO A 1 430 ? 97.162 97.708 140.786 1.00 24.83 430 PRO A C 1
ATOM 2400 O O . PRO A 1 430 ? 96.449 98.499 140.219 1.00 25.80 430 PRO A O 1
ATOM 2404 N N . ILE A 1 431 ? 98.473 97.603 140.568 1.00 24.85 431 ILE A N 1
ATOM 2405 C CA . ILE A 1 431 ? 99.186 98.572 139.682 1.00 21.52 431 ILE A CA 1
ATOM 2406 C C . ILE A 1 431 ? 98.644 98.547 138.250 1.00 22.54 431 ILE A C 1
ATOM 2407 O O . ILE A 1 431 ? 98.471 99.634 137.689 1.00 22.42 431 ILE A O 1
ATOM 2412 N N . LEU A 1 432 ? 98.372 97.377 137.672 1.00 22.94 432 LEU A N 1
ATOM 2413 C CA . LEU A 1 432 ? 97.958 97.320 136.244 1.00 21.42 432 LEU A CA 1
ATOM 2414 C C . LEU A 1 432 ? 96.435 97.341 136.060 1.00 24.59 432 LEU A C 1
ATOM 2415 O O . LEU A 1 432 ? 96.012 97.355 134.898 1.00 27.35 432 LEU A O 1
ATOM 2420 N N . ASN A 1 433 ? 95.632 97.321 137.126 1.00 23.26 433 ASN A N 1
ATOM 2421 C CA . ASN A 1 433 ? 94.157 97.226 136.948 1.00 22.11 433 ASN A CA 1
ATOM 2422 C C . ASN A 1 433 ? 93.441 98.477 137.462 1.00 23.43 433 ASN A C 1
ATOM 2423 O O . ASN A 1 433 ? 92.233 98.376 137.697 1.00 29.10 433 ASN A O 1
ATOM 2428 N N . ALA A 1 434 ? 94.119 99.616 137.607 1.00 21.21 434 ALA A N 1
ATOM 2429 C CA . ALA A 1 434 ? 93.493 100.787 138.272 1.00 20.10 434 ALA A CA 1
ATOM 2430 C C . ALA A 1 434 ? 93.066 101.904 137.325 1.00 22.49 434 ALA A C 1
ATOM 2431 O O . ALA A 1 434 ? 92.932 103.040 137.803 1.00 23.91 434 ALA A O 1
ATOM 2433 N N . GLY A 1 435 ? 92.879 101.629 136.042 1.00 21.97 435 GLY A N 1
ATOM 2434 C CA . GLY A 1 435 ? 92.362 102.682 135.145 1.00 22.97 435 GLY A CA 1
ATOM 2435 C C . GLY A 1 435 ? 93.284 103.876 135.012 1.00 19.31 435 GLY A C 1
ATOM 2436 O O . GLY A 1 435 ? 94.468 103.652 134.753 1.00 20.80 435 GLY A O 1
ATOM 2437 N N . LYS A 1 436 ? 92.787 105.096 135.201 1.00 16.89 436 LYS A N 1
ATOM 2438 C CA . LYS A 1 436 ? 93.621 106.295 134.930 1.00 16.43 436 LYS A CA 1
ATOM 2439 C C . LYS A 1 436 ? 94.865 106.325 135.815 1.00 18.96 436 LYS A C 1
ATOM 2440 O O . LYS A 1 436 ? 95.892 106.815 135.333 1.00 20.07 436 LYS A O 1
ATOM 2446 N N . LEU A 1 437 ? 94.783 105.868 137.061 1.00 18.52 437 LEU A N 1
ATOM 2447 C CA . LEU A 1 437 ? 95.957 105.970 137.968 1.00 17.39 437 LEU A CA 1
ATOM 2448 C C . LEU A 1 437 ? 97.107 105.162 137.368 1.00 17.64 437 LEU A C 1
ATOM 2449 O O . LEU A 1 437 ? 98.256 105.586 137.506 1.00 17.51 437 LEU A O 1
ATOM 2454 N N . THR A 1 438 ? 96.803 104.040 136.721 1.00 17.57 438 THR A N 1
ATOM 2455 C CA . THR A 1 438 ? 97.867 103.182 136.149 1.00 16.40 438 THR A CA 1
ATOM 2456 C C . THR A 1 438 ? 98.654 104.001 135.134 1.00 16.72 438 THR A C 1
ATOM 2457 O O . THR A 1 438 ? 99.891 103.950 135.182 1.00 18.82 438 THR A O 1
ATOM 2461 N N . GLN A 1 439 ? 97.976 104.785 134.302 1.00 16.51 439 GLN A N 1
ATOM 2462 C CA . GLN A 1 439 ? 98.719 105.647 133.358 1.00 15.05 439 GLN A CA 1
ATOM 2463 C C . GLN A 1 439 ? 99.556 106.645 134.157 1.00 15.63 439 GLN A C 1
ATOM 2464 O O . GLN A 1 439 ? 100.741 106.746 133.853 1.00 15.31 439 GLN A O 1
ATOM 2470 N N . GLN A 1 440 ? 99.017 107.280 135.194 1.00 16.83 440 GLN A N 1
ATOM 2471 C CA . GLN A 1 440 ? 99.826 108.307 135.904 1.00 15.50 440 GLN A CA 1
ATOM 2472 C C . GLN A 1 440 ? 101.044 107.639 136.538 1.00 15.95 440 GLN A C 1
ATOM 2473 O O . GLN A 1 440 ? 102.130 108.224 136.459 1.00 17.04 440 GLN A O 1
ATOM 2479 N N . PHE A 1 441 ? 100.884 106.445 137.112 1.00 16.41 441 PHE A N 1
ATOM 2480 C CA . PHE A 1 441 ? 102.015 105.801 137.827 1.00 17.25 441 PHE A CA 1
ATOM 2481 C C . PHE A 1 441 ? 103.151 105.553 136.839 1.00 15.50 441 PHE A C 1
ATOM 2482 O O . PHE A 1 441 ? 104.298 105.884 137.160 1.00 16.19 441 PHE A O 1
ATOM 2490 N N . ILE A 1 442 ? 102.831 105.035 135.654 1.00 14.10 442 ILE A N 1
ATOM 2491 C CA . ILE A 1 442 ? 103.896 104.725 134.666 1.00 11.76 442 ILE A CA 1
ATOM 2492 C C . ILE A 1 442 ? 104.575 106.027 134.228 1.00 13.98 442 ILE A C 1
ATOM 2493 O O . ILE A 1 442 ? 105.812 106.064 134.248 1.00 13.62 442 ILE A O 1
ATOM 2498 N N . VAL A 1 443 ? 103.813 107.077 133.912 1.00 13.22 443 VAL A N 1
ATOM 2499 C CA . VAL A 1 443 ? 104.447 108.325 133.392 1.00 10.84 443 VAL A CA 1
ATOM 2500 C C . VAL A 1 443 ? 105.291 108.973 134.486 1.00 16.28 443 VAL A C 1
ATOM 2501 O O . VAL A 1 443 ? 106.411 109.388 134.184 1.00 17.41 443 VAL A O 1
ATOM 2505 N N . ASP A 1 444 ? 104.790 109.026 135.719 1.00 16.96 444 ASP A N 1
ATOM 2506 C CA . ASP A 1 444 ? 105.561 109.618 136.847 1.00 17.22 444 ASP A CA 1
ATOM 2507 C C . ASP A 1 444 ? 106.809 108.785 137.129 1.00 19.99 444 ASP A C 1
ATOM 2508 O O . ASP A 1 444 ? 107.875 109.381 137.347 1.00 21.87 444 ASP A O 1
ATOM 2513 N N . SER A 1 445 ? 106.682 107.461 137.117 1.00 19.29 445 SER A N 1
ATOM 2514 C CA . SER A 1 445 ? 107.832 106.589 137.454 1.00 17.80 445 SER A CA 1
ATOM 2515 C C . SER A 1 445 ? 108.964 106.731 136.431 1.00 19.17 445 SER A C 1
ATOM 2516 O O . SER A 1 445 ? 110.124 106.764 136.865 1.00 21.51 445 SER A O 1
ATOM 2519 N N . TYR A 1 446 ? 108.660 106.837 135.137 1.00 17.71 446 TYR A N 1
ATOM 2520 C CA . TYR A 1 446 ? 109.754 107.047 134.159 1.00 17.28 446 TYR A CA 1
ATOM 2521 C C . TYR A 1 446 ? 110.465 108.352 134.498 1.00 19.40 446 TYR A C 1
ATOM 2522 O O . TYR A 1 446 ? 111.696 108.370 134.452 1.00 21.53 446 TYR A O 1
ATOM 2531 N N . SER A 1 447 ? 109.731 109.400 134.852 1.00 19.23 447 SER A N 1
ATOM 2532 C CA . SER A 1 447 ? 110.421 110.681 135.110 1.00 18.57 447 SER A CA 1
ATOM 2533 C C . SER A 1 447 ? 111.367 110.519 136.302 1.00 23.14 447 SER A C 1
ATOM 2534 O O . SER A 1 447 ? 112.503 111.013 136.219 1.00 27.15 447 SER A O 1
ATOM 2537 N N . LYS A 1 448 ? 110.925 109.847 137.365 1.00 22.37 448 LYS A N 1
ATOM 2538 C CA . LYS A 1 448 ? 111.801 109.623 138.546 1.00 23.87 448 LYS A CA 1
ATOM 2539 C C . LYS A 1 448 ? 112.982 108.711 138.203 1.00 25.56 448 LYS A C 1
ATOM 2540 O O . LYS A 1 448 ? 114.107 109.057 138.592 1.00 30.65 448 LYS A O 1
ATOM 2546 N N . MET A 1 449 ? 112.754 107.611 137.483 1.00 23.47 449 MET A N 1
ATOM 2547 C CA . MET A 1 449 ? 113.857 106.651 137.217 1.00 23.23 449 MET A CA 1
ATOM 2548 C C . MET A 1 449 ? 114.939 107.321 136.375 1.00 24.81 449 MET A C 1
ATOM 2549 O O . MET A 1 449 ? 116.114 107.224 136.754 1.00 28.83 449 MET A O 1
ATOM 2554 N N . GLU A 1 450 ? 114.557 108.017 135.306 1.00 24.07 450 GLU A N 1
ATOM 2555 C CA . GLU A 1 450 ? 115.584 108.601 134.407 1.00 24.65 450 GLU A CA 1
ATOM 2556 C C . GLU A 1 450 ? 116.356 109.673 135.165 1.00 26.29 450 GLU A C 1
ATOM 2557 O O . GLU A 1 450 ? 117.588 109.696 135.047 1.00 34.31 450 GLU A O 1
ATOM 2563 N N . ALA A 1 451 ? 115.669 110.505 135.941 1.00 25.77 451 ALA A N 1
ATOM 2564 C CA . ALA A 1 451 ? 116.390 111.601 136.621 1.00 28.00 451 ALA A CA 1
ATOM 2565 C C . ALA A 1 451 ? 117.391 111.014 137.614 1.00 30.88 451 ALA A C 1
ATOM 2566 O O . ALA A 1 451 ? 118.526 111.518 137.671 1.00 34.81 451 ALA A O 1
ATOM 2568 N N . ASN A 1 452 ? 116.990 109.980 138.358 1.00 33.22 452 ASN A N 1
ATOM 2569 C CA . ASN A 1 452 ? 117.887 109.411 139.396 1.00 32.65 452 ASN A CA 1
ATOM 2570 C C . ASN A 1 452 ? 119.125 108.816 138.728 1.00 35.32 452 ASN A C 1
ATOM 2571 O O . ASN A 1 452 ? 120.231 109.086 139.217 1.00 41.05 452 ASN A O 1
ATOM 2576 N N . ARG A 1 453 ? 118.950 108.071 137.633 1.00 34.40 453 ARG A N 1
ATOM 2577 C CA . ARG A 1 453 ? 120.108 107.408 136.976 1.00 32.61 453 ARG A CA 1
ATOM 2578 C C . ARG A 1 453 ? 121.078 108.468 136.449 1.00 33.87 453 ARG A C 1
ATOM 2579 O O . ARG A 1 453 ? 122.286 108.322 136.686 1.00 39.96 453 ARG A O 1
ATOM 2587 N N . ILE A 1 454 ? 120.565 109.519 135.810 1.00 33.81 454 ILE A N 1
ATOM 2588 C CA . ILE A 1 454 ? 121.464 110.549 135.217 1.00 31.28 454 ILE A CA 1
ATOM 2589 C C . ILE A 1 454 ? 122.246 111.202 136.354 1.00 38.48 454 ILE A C 1
ATOM 2590 O O . ILE A 1 454 ? 123.480 111.294 136.234 1.00 50.98 454 ILE A O 1
ATOM 2595 N N . ASN A 1 455 ? 121.573 111.579 137.441 1.00 38.94 455 ASN A N 1
ATOM 2596 C CA . ASN A 1 455 ? 122.286 112.303 138.525 1.00 41.66 455 ASN A CA 1
ATOM 2597 C C . ASN A 1 455 ? 123.310 111.387 139.196 1.00 46.75 455 ASN A C 1
ATOM 2598 O O . ASN A 1 455 ? 124.427 111.856 139.459 1.00 55.79 455 ASN A O 1
ATOM 2603 N N . PHE A 1 456 ? 122.952 110.128 139.449 1.00 45.01 456 PHE A N 1
ATOM 2604 C CA . PHE A 1 456 ? 123.874 109.220 140.179 1.00 47.89 456 PHE A CA 1
ATOM 2605 C C . PHE A 1 456 ? 125.151 109.021 139.363 1.00 55.66 456 PHE A C 1
ATOM 2606 O O . PHE A 1 456 ? 126.250 109.097 139.939 1.00 60.49 456 PHE A O 1
ATOM 2614 N N . ILE A 1 457 ? 125.008 108.805 138.054 1.00 55.22 457 ILE A N 1
ATOM 2615 C CA . ILE A 1 457 ? 126.205 108.579 137.193 1.00 54.75 457 ILE A CA 1
ATOM 2616 C C . ILE A 1 457 ? 127.060 109.850 137.212 1.00 54.76 457 ILE A C 1
ATOM 2617 O O . ILE A 1 457 ? 128.278 109.729 137.406 1.00 64.16 457 ILE A O 1
ATOM 2622 N N . LYS A 1 458 ? 126.434 111.020 137.079 1.00 51.27 458 LYS A N 1
ATOM 2623 C CA . LYS A 1 458 ? 127.206 112.286 137.043 1.00 53.68 458 LYS A CA 1
ATOM 2624 C C . LYS A 1 458 ? 127.907 112.506 138.386 1.00 58.72 458 LYS A C 1
ATOM 2625 O O . LYS A 1 458 ? 129.070 112.939 138.371 1.00 67.50 458 LYS A O 1
ATOM 2631 N N . ALA A 1 459 ? 127.227 112.240 139.502 1.00 58.02 459 ALA A N 1
ATOM 2632 C CA . ALA A 1 459 ? 127.833 112.488 140.833 1.00 64.33 459 ALA A CA 1
ATOM 2633 C C . ALA A 1 459 ? 129.037 111.568 141.040 1.00 66.30 459 ALA A C 1
ATOM 2634 O O . ALA A 1 459 ? 130.065 112.046 141.550 1.00 67.63 459 ALA A O 1
ATOM 2636 N N . ASN A 1 460 ? 128.909 110.296 140.657 1.00 65.58 460 ASN A N 1
ATOM 2637 C CA . ASN A 1 460 ? 130.038 109.338 140.785 1.00 67.59 460 ASN A CA 1
ATOM 2638 C C . ASN A 1 460 ? 130.898 109.405 139.519 1.00 69.74 460 ASN A C 1
ATOM 2639 O O . ASN A 1 460 ? 131.011 108.373 138.832 1.00 68.54 460 ASN A O 1
ATOM 2644 N N . GLN A 1 461 ? 131.470 110.573 139.212 1.00 68.98 461 GLN A N 1
ATOM 2645 C CA . GLN A 1 461 ? 132.404 110.670 138.061 1.00 68.01 461 GLN A CA 1
ATOM 2646 C C . GLN A 1 461 ? 133.712 111.296 138.537 1.00 73.02 461 GLN A C 1
ATOM 2647 O O . GLN A 1 461 ? 133.660 112.405 139.099 1.00 74.88 461 GLN A O 1
ATOM 2653 N N . SER A 1 462 ? 134.834 110.614 138.307 1.00 72.79 462 SER A N 1
ATOM 2654 C CA . SER A 1 462 ? 136.155 111.183 138.672 1.00 70.69 462 SER A CA 1
ATOM 2655 C C . SER A 1 462 ? 136.484 112.330 137.715 1.00 69.26 462 SER A C 1
ATOM 2656 O O . SER A 1 462 ? 136.229 112.169 136.506 1.00 67.93 462 SER A O 1
ATOM 2659 N N . LYS A 1 463 ? 137.035 113.437 138.218 1.00 65.32 463 LYS A N 1
ATOM 2660 C CA . LYS A 1 463 ? 137.471 114.512 137.289 1.00 58.19 463 LYS A CA 1
ATOM 2661 C C . LYS A 1 463 ? 138.622 113.945 136.451 1.00 61.55 463 LYS A C 1
ATOM 2662 O O . LYS A 1 463 ? 139.498 113.286 137.039 1.00 66.05 463 LYS A O 1
ATOM 2668 N N . LEU A 1 464 ? 138.630 114.186 135.139 1.00 49.66 464 LEU A N 1
ATOM 2669 C CA . LEU A 1 464 ? 139.669 113.597 134.253 1.00 42.33 464 LEU A CA 1
ATOM 2670 C C . LEU A 1 464 ? 140.398 114.729 133.521 1.00 37.42 464 LEU A C 1
ATOM 2671 O O . LEU A 1 464 ? 139.739 115.725 133.200 1.00 42.32 464 LEU A O 1
ATOM 2676 N N . ARG A 1 465 ? 141.707 114.600 133.303 1.00 36.52 465 ARG A N 1
ATOM 2677 C CA . ARG A 1 465 ? 142.484 115.623 132.555 1.00 34.08 465 ARG A CA 1
ATOM 2678 C C . ARG A 1 465 ? 143.261 114.922 131.438 1.00 35.96 465 ARG A C 1
ATOM 2679 O O . ARG A 1 465 ? 143.766 113.828 131.699 1.00 49.18 465 ARG A O 1
ATOM 2687 N N . VAL A 1 466 ? 143.354 115.519 130.247 1.00 33.97 466 VAL A N 1
ATOM 2688 C CA . VAL A 1 466 ? 144.031 114.845 129.102 1.00 31.55 466 VAL A CA 1
ATOM 2689 C C . VAL A 1 466 ? 145.307 115.607 128.766 1.00 33.95 466 VAL A C 1
ATOM 2690 O O . VAL A 1 466 ? 145.232 116.835 128.621 1.00 42.27 466 VAL A O 1
ATOM 2694 N N . GLU A 1 467 ? 146.441 114.910 128.693 1.00 35.03 467 GLU A N 1
ATOM 2695 C CA . GLU A 1 467 ? 147.711 115.567 128.290 1.00 38.64 467 GLU A CA 1
ATOM 2696 C C . GLU A 1 467 ? 148.508 114.615 127.400 1.00 39.48 467 GLU A C 1
ATOM 2697 O O . GLU A 1 467 ? 148.351 113.395 127.556 1.00 42.85 467 GLU A O 1
ATOM 2703 N N . LYS A 1 468 ? 149.312 115.160 126.490 1.00 39.41 468 LYS A N 1
ATOM 2704 C CA . LYS A 1 468 ? 150.122 114.331 125.565 1.00 37.40 468 LYS A CA 1
ATOM 2705 C C . LYS A 1 468 ? 151.262 113.678 126.346 1.00 42.36 468 LYS A C 1
ATOM 2706 O O . LYS A 1 468 ? 151.699 114.274 127.340 1.00 56.49 468 LYS A O 1
ATOM 2712 N N . TYR A 1 469 ? 151.739 112.516 125.898 1.00 37.27 469 TYR A N 1
ATOM 2713 C CA . TYR A 1 469 ? 152.815 111.792 126.619 1.00 36.91 469 TYR A CA 1
ATOM 2714 C C . TYR A 1 469 ? 154.060 112.665 126.648 1.00 41.96 469 TYR A C 1
ATOM 2715 O O . TYR A 1 469 ? 154.715 112.728 127.698 1.00 61.72 469 TYR A O 1
ATOM 2724 N N . SER A 1 470 ? 154.357 113.337 125.541 1.00 38.31 470 SER A N 1
ATOM 2725 C CA . SER A 1 470 ? 155.596 114.145 125.491 1.00 43.14 470 SER A CA 1
ATOM 2726 C C . SER A 1 470 ? 155.519 115.237 126.555 1.00 52.75 470 SER A C 1
ATOM 2727 O O . SER A 1 470 ? 156.505 115.414 127.294 1.00 65.06 470 SER A O 1
ATOM 2730 N N . GLY A 1 471 ? 154.373 115.906 126.658 1.00 48.61 471 GLY A N 1
ATOM 2731 C CA . GLY A 1 471 ? 154.231 116.998 127.637 1.00 52.50 471 GLY A CA 1
ATOM 2732 C C . GLY A 1 471 ? 154.331 116.514 129.071 1.00 56.90 471 GLY A C 1
ATOM 2733 O O . GLY A 1 471 ? 155.031 117.165 129.855 1.00 67.94 471 GLY A O 1
ATOM 2734 N N . LEU A 1 472 ? 153.663 115.408 129.406 1.00 53.96 472 LEU A N 1
ATOM 2735 C CA . LEU A 1 472 ? 153.653 114.934 130.812 1.00 54.81 472 LEU A CA 1
ATOM 2736 C C . LEU A 1 472 ? 155.072 114.554 131.216 1.00 64.30 472 LEU A C 1
ATOM 2737 O O . LEU A 1 472 ? 155.481 114.910 132.325 1.00 82.36 472 LEU A O 1
ATOM 2742 N N . MET A 1 473 ? 155.790 113.862 130.337 1.00 64.94 473 MET A N 1
ATOM 2743 C CA . MET A 1 473 ? 157.162 113.416 130.677 1.00 67.96 473 MET A CA 1
ATOM 2744 C C . MET A 1 473 ? 158.030 114.657 130.877 1.00 74.87 473 MET A C 1
ATOM 2745 O O . MET A 1 473 ? 158.783 114.692 131.859 1.00 91.49 473 MET A O 1
ATOM 2750 N N . ASP A 1 474 ? 157.888 115.649 129.997 1.00 69.96 474 ASP A N 1
ATOM 2751 C CA . ASP A 1 474 ? 158.715 116.878 130.107 1.00 78.96 474 ASP A CA 1
ATOM 2752 C C . ASP A 1 474 ? 158.373 117.573 131.426 1.00 86.46 474 ASP A C 1
ATOM 2753 O O . ASP A 1 474 ? 159.305 117.987 132.141 1.00 98.27 474 ASP A O 1
ATOM 2758 N N . TYR A 1 475 ? 157.084 117.649 131.755 1.00 85.46 475 TYR A N 1
ATOM 2759 C CA . TYR A 1 475 ? 156.662 118.312 133.013 1.00 88.33 475 TYR A CA 1
ATOM 2760 C C . TYR A 1 475 ? 157.247 117.535 134.189 1.00 84.66 475 TYR A C 1
ATOM 2761 O O . TYR A 1 475 ? 157.757 118.170 135.095 1.00 96.87 475 TYR A O 1
ATOM 2770 N N . LEU A 1 476 ? 157.200 116.204 134.141 1.00 91.70 476 LEU A N 1
ATOM 2771 C CA . LEU A 1 476 ? 157.694 115.376 135.273 1.00 86.38 476 LEU A CA 1
ATOM 2772 C C . LEU A 1 476 ? 159.200 115.575 135.460 1.00 95.04 476 LEU A C 1
ATOM 2773 O O . LEU A 1 476 ? 159.639 115.665 136.619 1.00 107.49 476 LEU A O 1
ATOM 2778 N N . LYS A 1 477 ? 159.958 115.636 134.364 1.00 95.62 477 LYS A N 1
ATOM 2779 C CA . LYS A 1 477 ? 161.430 115.832 134.451 1.00 101.21 477 LYS A CA 1
ATOM 2780 C C . LYS A 1 477 ? 161.719 117.196 135.079 1.00 104.68 477 LYS A C 1
ATOM 2781 O O . LYS A 1 477 ? 162.655 117.285 135.893 1.00 108.79 477 LYS A O 1
ATOM 2787 N N . SER A 1 478 ? 160.943 118.214 134.711 1.00 100.23 478 SER A N 1
ATOM 2788 C CA . SER A 1 478 ? 161.208 119.589 135.203 1.00 104.45 478 SER A CA 1
ATOM 2789 C C . SER A 1 478 ? 160.209 119.965 136.297 1.00 106.64 478 SER A C 1
ATOM 2790 O O . SER A 1 478 ? 160.108 121.169 136.600 1.00 111.29 478 SER A O 1
ATOM 2793 N N . ARG A 1 479 ? 159.492 118.988 136.859 1.00 111.17 479 ARG A N 1
ATOM 2794 C CA . ARG A 1 479 ? 158.417 119.329 137.832 1.00 117.98 479 ARG A CA 1
ATOM 2795 C C . ARG A 1 479 ? 159.004 120.061 139.033 1.00 124.88 479 ARG A C 1
ATOM 2796 O O . ARG A 1 479 ? 160.013 119.577 139.585 1.00 125.82 479 ARG A O 1
ATOM 2804 N N . SER A 1 480 ? 158.384 121.179 139.417 1.00 131.90 480 SER A N 1
ATOM 2805 C CA . SER A 1 480 ? 158.837 121.881 140.641 1.00 139.20 480 SER A CA 1
ATOM 2806 C C . SER A 1 480 ? 158.337 121.090 141.850 1.00 144.89 480 SER A C 1
ATOM 2807 O O . SER A 1 480 ? 157.178 120.645 141.821 1.00 142.62 480 SER A O 1
ATOM 2810 N N . GLU A 1 481 ? 159.188 120.901 142.857 1.00 151.44 481 GLU A N 1
ATOM 2811 C CA . GLU A 1 481 ? 158.726 120.220 144.090 1.00 156.03 481 GLU A CA 1
ATOM 2812 C C . GLU A 1 481 ? 157.670 121.112 144.749 1.00 151.10 481 GLU A C 1
ATOM 2813 O O . GLU A 1 481 ? 157.836 122.349 144.707 1.00 164.57 481 GLU A O 1
ATOM 2819 N N . ASN A 1 482 ? 156.623 120.512 145.324 1.00 146.85 482 ASN A N 1
ATOM 2820 C CA . ASN A 1 482 ? 155.580 121.293 146.045 1.00 166.91 482 ASN A CA 1
ATOM 2821 C C . ASN A 1 482 ? 155.016 122.386 145.135 1.00 143.49 482 ASN A C 1
ATOM 2822 O O . ASN A 1 482 ? 154.860 123.520 145.625 1.00 153.14 482 ASN A O 1
ATOM 2827 N N . ASP A 1 483 ? 154.731 122.069 143.869 1.00 155.15 483 ASP A N 1
ATOM 2828 C CA . ASP A 1 483 ? 154.078 123.074 142.989 1.00 148.77 483 ASP A CA 1
ATOM 2829 C C . ASP A 1 483 ? 152.669 122.587 142.653 1.00 143.24 483 ASP A C 1
ATOM 2830 O O . ASP A 1 483 ? 152.551 121.489 142.083 1.00 133.20 483 ASP A O 1
ATOM 2835 N N . ASN A 1 484 ? 151.646 123.377 142.985 1.00 139.06 484 ASN A N 1
ATOM 2836 C CA . ASN A 1 484 ? 150.259 123.008 142.599 1.00 138.64 484 ASN A CA 1
ATOM 2837 C C . ASN A 1 484 ? 149.905 123.779 141.325 1.00 126.04 484 ASN A C 1
ATOM 2838 O O . ASN A 1 484 ? 149.567 124.977 141.429 1.00 131.44 484 ASN A O 1
ATOM 2843 N N . VAL A 1 485 ? 149.982 123.117 140.170 1.00 126.63 485 VAL A N 1
ATOM 2844 C CA . VAL A 1 485 ? 149.621 123.774 138.881 1.00 116.70 485 VAL A CA 1
ATOM 2845 C C . VAL A 1 485 ? 148.690 122.821 138.131 1.00 107.75 485 VAL A C 1
ATOM 2846 O O . VAL A 1 485 ? 149.008 121.618 138.080 1.00 107.92 485 VAL A O 1
ATOM 2850 N N . PRO A 1 486 ? 147.538 123.265 137.585 1.00 101.07 486 PRO A N 1
ATOM 2851 C CA . PRO A 1 486 ? 146.706 122.365 136.791 1.00 90.82 486 PRO A CA 1
ATOM 2852 C C . PRO A 1 486 ? 147.507 121.957 135.546 1.00 86.24 486 PRO A C 1
ATOM 2853 O O . PRO A 1 486 ? 148.096 122.817 134.926 1.00 87.71 486 PRO A O 1
ATOM 2857 N N . ILE A 1 487 ? 147.508 120.665 135.214 1.00 73.92 487 ILE A N 1
ATOM 2858 C CA . ILE A 1 487 ? 148.276 120.179 134.033 1.00 65.95 487 ILE A CA 1
ATOM 2859 C C . ILE A 1 487 ? 147.279 119.647 133.006 1.00 60.85 487 ILE A C 1
ATOM 2860 O O . ILE A 1 487 ? 146.434 118.819 133.388 1.00 58.87 487 ILE A O 1
ATOM 2865 N N . GLY A 1 488 ? 147.374 120.104 131.756 1.00 57.95 488 GLY A N 1
ATOM 2866 C CA . GLY A 1 488 ? 146.503 119.576 130.690 1.00 50.54 488 GLY A CA 1
ATOM 2867 C C . GLY A 1 488 ? 145.188 120.311 130.575 1.00 44.53 488 GLY A C 1
ATOM 2868 O O . GLY A 1 488 ? 145.051 121.365 131.202 1.00 47.17 488 GLY A O 1
ATOM 2869 N N . LYS A 1 489 ? 144.264 119.779 129.778 1.00 39.89 489 LYS A N 1
ATOM 2870 C CA . LYS A 1 489 ? 142.954 120.433 129.549 1.00 34.44 489 LYS A CA 1
ATOM 2871 C C . LYS A 1 489 ? 141.859 119.552 130.148 1.00 36.72 489 LYS A C 1
ATOM 2872 O O . LYS A 1 489 ? 141.965 118.331 130.015 1.00 46.42 489 LYS A O 1
ATOM 2878 N N . MET A 1 490 ? 140.862 120.148 130.796 1.00 35.80 490 MET A N 1
ATOM 2879 C CA . MET A 1 490 ? 139.764 119.385 131.447 1.00 35.99 490 MET A CA 1
ATOM 2880 C C . MET A 1 490 ? 138.951 118.743 130.322 1.00 31.11 490 MET A C 1
ATOM 2881 O O . MET A 1 490 ? 138.838 119.366 129.265 1.00 34.38 490 MET A O 1
ATOM 2886 N N . ILE A 1 491 ? 138.420 117.538 130.532 1.00 30.16 491 ILE A N 1
ATOM 2887 C CA . ILE A 1 491 ? 137.469 116.936 129.552 1.00 28.57 491 ILE A CA 1
ATOM 2888 C C . ILE A 1 491 ? 136.236 116.566 130.368 1.00 33.28 491 ILE A C 1
ATOM 2889 O O . ILE A 1 491 ? 136.428 116.113 131.504 1.00 36.92 491 ILE A O 1
ATOM 2894 N N . ILE A 1 492 ? 135.024 116.800 129.856 1.00 32.29 492 ILE A N 1
ATOM 2895 C CA . ILE A 1 492 ? 133.785 116.407 130.590 1.00 28.41 492 ILE A CA 1
ATOM 2896 C C . ILE A 1 492 ? 133.192 115.189 129.877 1.00 34.72 492 ILE A C 1
ATOM 2897 O O . ILE A 1 492 ? 133.012 115.265 128.656 1.00 38.23 492 ILE A O 1
ATOM 2902 N N . LEU A 1 493 ? 132.922 114.100 130.601 1.00 38.86 493 LEU A N 1
ATOM 2903 C CA . LEU A 1 493 ? 132.441 112.843 129.965 1.00 40.59 493 LEU A CA 1
ATOM 2904 C C . LEU A 1 493 ? 130.961 112.953 129.587 1.00 44.84 493 LEU A C 1
ATOM 2905 O O . LEU A 1 493 ? 130.233 113.689 130.270 1.00 45.17 493 LEU A O 1
ATOM 2910 N N . PRO A 1 494 ? 130.481 112.239 128.544 1.00 44.33 494 PRO A N 1
ATOM 2911 C CA . PRO A 1 494 ? 129.093 112.352 128.082 1.00 43.45 494 PRO A CA 1
ATOM 2912 C C . PRO A 1 494 ? 128.026 111.856 129.066 1.00 46.86 494 PRO A C 1
ATOM 2913 O O . PRO A 1 494 ? 128.285 110.902 129.762 1.00 47.42 494 PRO A O 1
ATOM 2917 N N . SER A 1 495 ? 126.861 112.511 129.096 1.00 47.65 495 SER A N 1
ATOM 2918 C CA . SER A 1 495 ? 125.740 112.081 129.978 1.00 44.17 495 SER A CA 1
ATOM 2919 C C . SER A 1 495 ? 125.082 110.809 129.436 1.00 40.16 495 SER A C 1
ATOM 2920 O O . SER A 1 495 ? 125.149 110.588 128.215 1.00 42.73 495 SER A O 1
ATOM 2923 N N . SER A 1 496 ? 124.469 110.010 130.309 1.00 35.64 496 SER A N 1
ATOM 2924 C CA . SER A 1 496 ? 123.848 108.726 129.892 1.00 36.74 496 SER A CA 1
ATOM 2925 C C . SER A 1 496 ? 122.651 108.918 128.957 1.00 39.28 496 SER A C 1
ATOM 2926 O O . SER A 1 496 ? 122.489 108.075 128.058 1.00 42.76 496 SER A O 1
ATOM 2929 N N . PHE A 1 497 ? 121.832 109.953 129.156 1.00 36.47 497 PHE A N 1
ATOM 2930 C CA . PHE A 1 497 ? 120.573 110.099 128.369 1.00 34.77 497 PHE A CA 1
ATOM 2931 C C . PHE A 1 497 ? 120.848 110.158 126.862 1.00 35.41 497 PHE A C 1
ATOM 2932 O O . PHE A 1 497 ? 121.776 110.874 126.455 1.00 37.06 497 PHE A O 1
ATOM 2940 N N . GLU A 1 498 ? 120.052 109.440 126.060 1.00 34.34 498 GLU A N 1
ATOM 2941 C CA . GLU A 1 498 ? 120.197 109.441 124.578 1.00 32.53 498 GLU A CA 1
ATOM 2942 C C . GLU A 1 498 ? 119.904 110.825 123.996 1.00 31.78 498 GLU A C 1
ATOM 2943 O O . GLU A 1 498 ? 120.569 111.199 123.022 1.00 31.84 498 GLU A O 1
ATOM 2949 N N . GLY A 1 499 ? 118.933 111.548 124.550 1.00 33.76 499 GLY A N 1
ATOM 2950 C CA . GLY A 1 499 ? 118.520 112.860 124.012 1.00 32.30 499 GLY A CA 1
ATOM 2951 C C . GLY A 1 499 ? 119.600 113.919 124.086 1.00 30.05 499 GLY A C 1
ATOM 2952 O O . GLY A 1 499 ? 119.505 114.891 123.325 1.00 32.40 499 GLY A O 1
ATOM 2953 N N . SER A 1 500 ? 120.585 113.755 124.966 1.00 28.39 500 SER A N 1
ATOM 2954 C CA . SER A 1 500 ? 121.616 114.805 125.159 1.00 28.07 500 SER A CA 1
ATOM 2955 C C . SER A 1 500 ? 122.310 115.062 123.828 1.00 30.35 500 SER A C 1
ATOM 2956 O O . SER A 1 500 ? 122.476 114.101 123.060 1.00 34.88 500 SER A O 1
ATOM 2959 N N . PRO A 1 501 ? 122.752 116.299 123.520 1.00 28.05 501 PRO A N 1
ATOM 2960 C CA . PRO A 1 501 ? 123.282 116.597 122.195 1.00 26.40 501 PRO A CA 1
ATOM 2961 C C . PRO A 1 501 ? 124.480 115.753 121.750 1.00 27.65 501 PRO A C 1
ATOM 2962 O O . PRO A 1 501 ? 124.461 115.325 120.616 1.00 30.56 501 PRO A O 1
ATOM 2966 N N . ARG A 1 502 ? 125.456 115.488 122.617 1.00 27.13 502 ARG A N 1
ATOM 2967 C CA . ARG A 1 502 ? 126.652 114.758 122.120 1.00 25.22 502 ARG A CA 1
ATOM 2968 C C . ARG A 1 502 ? 126.227 113.380 121.622 1.00 26.25 502 ARG A C 1
ATOM 2969 O O . ARG A 1 502 ? 126.691 112.988 120.542 1.00 31.45 502 ARG A O 1
ATOM 2977 N N . ASN A 1 503 ? 125.371 112.683 122.371 1.00 26.03 503 ASN A N 1
ATOM 2978 C CA . ASN A 1 503 ? 124.979 111.304 121.977 1.00 25.69 503 ASN A CA 1
ATOM 2979 C C . ASN A 1 503 ? 124.322 111.347 120.592 1.00 28.68 503 ASN A C 1
ATOM 2980 O O . ASN A 1 503 ? 124.656 110.482 119.761 1.00 32.37 503 ASN A O 1
ATOM 2985 N N . MET A 1 504 ? 123.443 112.323 120.348 1.00 28.01 504 MET A N 1
ATOM 2986 C CA . MET A 1 504 ? 122.712 112.390 119.053 1.00 27.91 504 MET A CA 1
ATOM 2987 C C . MET A 1 504 ? 123.699 112.608 117.904 1.00 26.51 504 MET A C 1
ATOM 2988 O O . MET A 1 504 ? 123.522 111.971 116.850 1.00 28.91 504 MET A O 1
ATOM 2993 N N . GLN A 1 505 ? 124.697 113.471 118.103 1.00 25.68 505 GLN A N 1
ATOM 2994 C CA . GLN A 1 505 ? 125.659 113.780 117.012 1.00 23.23 505 GLN A CA 1
ATOM 2995 C C . GLN A 1 505 ? 126.414 112.502 116.637 1.00 25.25 505 GLN A C 1
ATOM 2996 O O . GLN A 1 505 ? 126.594 112.260 115.430 1.00 29.35 505 GLN A O 1
ATOM 3002 N N . GLN A 1 506 ? 126.812 111.709 117.634 1.00 25.72 506 GLN A N 1
ATOM 3003 C CA . GLN A 1 506 ? 127.574 110.463 117.358 1.00 24.74 506 GLN A CA 1
ATOM 3004 C C . GLN A 1 506 ? 126.696 109.513 116.540 1.00 25.68 506 GLN A C 1
ATOM 3005 O O . GLN A 1 506 ? 127.222 108.901 115.594 1.00 29.50 506 GLN A O 1
ATOM 3011 N N . ARG A 1 507 ? 125.409 109.411 116.883 1.00 25.12 507 ARG A N 1
ATOM 3012 C CA . ARG A 1 507 ? 124.499 108.482 116.161 1.00 23.06 507 ARG A CA 1
ATOM 3013 C C . ARG A 1 507 ? 124.389 108.923 114.699 1.00 24.28 507 ARG A C 1
ATOM 3014 O O . ARG A 1 507 ? 124.425 108.047 113.818 1.00 25.10 507 ARG A O 1
ATOM 3022 N N . TYR A 1 508 ? 124.268 110.232 114.460 1.00 24.92 508 TYR A N 1
ATOM 3023 C CA . TYR A 1 508 ? 124.130 110.738 113.071 1.00 24.87 508 TYR A CA 1
ATOM 3024 C C . TYR A 1 508 ? 125.400 110.426 112.276 1.00 25.43 508 TYR A C 1
ATOM 3025 O O . TYR A 1 508 ? 125.283 109.974 111.126 1.00 29.02 508 TYR A O 1
ATOM 3034 N N . GLN A 1 509 ? 126.572 110.641 112.880 1.00 26.15 509 GLN A N 1
ATOM 3035 C CA . GLN A 1 509 ? 127.854 110.390 112.169 1.00 24.48 509 GLN A CA 1
ATOM 3036 C C . GLN A 1 509 ? 127.968 108.899 111.841 1.00 24.48 509 GLN A C 1
ATOM 3037 O O . GLN A 1 509 ? 128.388 108.574 110.714 1.00 27.15 509 GLN A O 1
ATOM 3043 N N . ASP A 1 510 ? 127.593 108.034 112.786 1.00 24.31 510 ASP A N 1
ATOM 3044 C CA . ASP A 1 510 ? 127.664 106.568 112.556 1.00 23.37 510 ASP A CA 1
ATOM 3045 C C . ASP A 1 510 ? 126.707 106.180 111.426 1.00 22.94 510 ASP A C 1
ATOM 3046 O O . ASP A 1 510 ? 127.110 105.384 110.562 1.00 23.94 510 ASP A O 1
ATOM 3051 N N . ALA A 1 511 ? 125.499 106.747 111.423 1.00 21.43 511 ALA A N 1
ATOM 3052 C CA . ALA A 1 511 ? 124.510 106.428 110.370 1.00 20.18 511 ALA A CA 1
ATOM 3053 C C . ALA A 1 511 ? 125.056 106.881 109.017 1.00 20.50 511 ALA A C 1
ATOM 3054 O O . ALA A 1 511 ? 124.895 106.138 108.034 1.00 20.62 511 ALA A O 1
ATOM 3056 N N . MET A 1 512 ? 125.696 108.049 108.980 1.00 21.91 512 MET A N 1
ATOM 3057 C CA . MET A 1 512 ? 126.195 108.608 107.698 1.00 19.48 512 MET A CA 1
ATOM 3058 C C . MET A 1 512 ? 127.263 107.711 107.073 1.00 19.95 512 MET A C 1
ATOM 3059 O O . MET A 1 512 ? 127.252 107.590 105.838 1.00 20.92 512 MET A O 1
ATOM 3064 N N . ALA A 1 513 ? 128.128 107.081 107.873 1.00 20.95 513 ALA A N 1
ATOM 3065 C CA . ALA A 1 513 ? 129.246 106.338 107.242 1.00 18.86 513 ALA A CA 1
ATOM 3066 C C . ALA A 1 513 ? 128.745 105.012 106.670 1.00 19.84 513 ALA A C 1
ATOM 3067 O O . ALA A 1 513 ? 129.355 104.534 105.697 1.00 21.68 513 ALA A O 1
ATOM 3069 N N . ILE A 1 514 ? 127.680 104.444 107.230 1.00 19.27 514 ILE A N 1
ATOM 3070 C CA . ILE A 1 514 ? 127.087 103.225 106.610 1.00 17.65 514 ILE A CA 1
ATOM 3071 C C . ILE A 1 514 ? 126.639 103.587 105.190 1.00 19.23 514 ILE A C 1
ATOM 3072 O O . ILE A 1 514 ? 126.923 102.801 104.268 1.00 19.69 514 ILE A O 1
ATOM 3077 N N . VAL A 1 515 ? 126.017 104.758 105.014 1.00 19.26 515 VAL A N 1
ATOM 3078 C CA . VAL A 1 515 ? 125.580 105.203 103.655 1.00 19.46 515 VAL A CA 1
ATOM 3079 C C . VAL A 1 515 ? 126.796 105.410 102.741 1.00 20.47 515 VAL A C 1
ATOM 3080 O O . VAL A 1 515 ? 126.729 104.966 101.585 1.00 21.74 515 VAL A O 1
ATOM 3084 N N . THR A 1 516 ? 127.877 106.024 103.235 1.00 20.31 516 THR A N 1
ATOM 3085 C CA . THR A 1 516 ? 129.040 106.322 102.353 1.00 19.08 516 THR A CA 1
ATOM 3086 C C . THR A 1 516 ? 129.668 105.022 101.849 1.00 20.84 516 THR A C 1
ATOM 3087 O O . THR A 1 516 ? 130.051 104.980 100.668 1.00 23.29 516 THR A O 1
ATOM 3091 N N . LYS A 1 517 ? 129.772 104.009 102.711 1.00 21.50 517 LYS A N 1
ATOM 3092 C CA . LYS A 1 517 ? 130.457 102.748 102.322 1.00 20.95 517 LYS A CA 1
ATOM 3093 C C . LYS A 1 517 ? 129.538 101.895 101.445 1.00 22.64 517 LYS A C 1
ATOM 3094 O O . LYS A 1 517 ? 130.023 101.391 100.415 1.00 25.60 517 LYS A O 1
ATOM 3100 N N . TYR A 1 518 ? 128.265 101.750 101.823 1.00 21.47 518 TYR A N 1
ATOM 3101 C CA . TYR A 1 518 ? 127.355 100.835 101.079 1.00 20.07 518 TYR A CA 1
ATOM 3102 C C . TYR A 1 518 ? 126.523 101.547 100.005 1.00 21.09 518 TYR A C 1
ATOM 3103 O O . TYR A 1 518 ? 125.753 100.849 99.322 1.00 25.94 518 TYR A O 1
ATOM 3112 N N . GLY A 1 519 ? 126.663 102.865 99.843 1.00 20.97 519 GLY A N 1
ATOM 3113 C CA . GLY A 1 519 ? 125.973 103.555 98.731 1.00 19.85 519 GLY A CA 1
ATOM 3114 C C . GLY A 1 519 ? 124.587 104.091 99.043 1.00 20.88 519 GLY A C 1
ATOM 3115 O O . GLY A 1 519 ? 124.209 104.092 100.227 1.00 23.84 519 GLY A O 1
ATOM 3116 N N . LYS A 1 520 ? 123.858 104.542 98.016 1.00 23.90 520 LYS A N 1
ATOM 3117 C CA . LYS A 1 520 ? 122.515 105.166 98.186 1.00 24.64 520 LYS A CA 1
ATOM 3118 C C . LYS A 1 520 ? 121.490 104.169 98.736 1.00 26.05 520 LYS A C 1
ATOM 3119 O O . LYS A 1 520 ? 121.523 102.996 98.322 1.00 28.25 520 LYS A O 1
ATOM 3125 N N . PRO A 1 521 ? 120.569 104.536 99.673 1.00 23.85 521 PRO A N 1
ATOM 3126 C CA . PRO A 1 521 ? 119.532 103.600 100.145 1.00 22.13 521 PRO A CA 1
ATOM 3127 C C . PRO A 1 521 ? 118.469 103.266 99.088 1.00 25.36 521 PRO A C 1
ATOM 3128 O O . PRO A 1 521 ? 118.162 104.121 98.278 1.00 32.20 521 PRO A O 1
ATOM 3132 N N . ASP A 1 522 ? 117.943 102.038 99.114 1.00 23.74 522 ASP A N 1
ATOM 3133 C CA . ASP A 1 522 ? 116.973 101.615 98.069 1.00 24.52 522 ASP A CA 1
ATOM 3134 C C . ASP A 1 522 ? 115.524 101.647 98.564 1.00 26.35 522 ASP A C 1
ATOM 3135 O O . ASP A 1 522 ? 114.670 102.144 97.808 1.00 28.77 522 ASP A O 1
ATOM 3140 N N . LEU A 1 523 ? 115.246 101.146 99.772 1.00 19.57 523 LEU A N 1
ATOM 3141 C CA . LEU A 1 523 ? 113.827 101.026 100.211 1.00 15.27 523 LEU A CA 1
ATOM 3142 C C . LEU A 1 523 ? 113.588 101.692 101.568 1.00 15.80 523 LEU A C 1
ATOM 3143 O O . LEU A 1 523 ? 114.437 101.521 102.460 1.00 16.10 523 LEU A O 1
ATOM 3148 N N . PHE A 1 524 ? 112.476 102.419 101.713 1.00 16.32 524 PHE A N 1
ATOM 3149 C CA . PHE A 1 524 ? 112.111 103.009 103.028 1.00 14.57 524 PHE A CA 1
ATOM 3150 C C . PHE A 1 524 ? 110.747 102.446 103.446 1.00 17.06 524 PHE A C 1
ATOM 3151 O O . PHE A 1 524 ? 109.799 102.561 102.649 1.00 19.22 524 PHE A O 1
ATOM 3159 N N . ILE A 1 525 ? 110.646 101.866 104.648 1.00 15.13 525 ILE A N 1
ATOM 3160 C CA . ILE A 1 525 ? 109.375 101.224 105.105 1.00 12.82 525 ILE A CA 1
ATOM 3161 C C . ILE A 1 525 ? 108.972 101.812 106.461 1.00 13.53 525 ILE A C 1
ATOM 3162 O O . ILE A 1 525 ? 109.854 101.927 107.326 1.00 14.93 525 ILE A O 1
ATOM 3167 N N . THR A 1 526 ? 107.697 102.172 106.640 1.00 13.01 526 THR A N 1
ATOM 3168 C CA . THR A 1 526 ? 107.214 102.679 107.956 1.00 13.90 526 THR A CA 1
ATOM 3169 C C . THR A 1 526 ? 106.018 101.846 108.435 1.00 17.88 526 THR A C 1
ATOM 3170 O O . THR A 1 526 ? 105.145 101.544 107.603 1.00 19.57 526 THR A O 1
ATOM 3174 N N . MET A 1 527 ? 105.989 101.484 109.723 1.00 16.04 527 MET A N 1
ATOM 3175 C CA . MET A 1 527 ? 104.883 100.653 110.272 1.00 15.91 527 MET A CA 1
ATOM 3176 C C . MET A 1 527 ? 104.269 101.348 111.492 1.00 18.31 527 MET A C 1
ATOM 3177 O O . MET A 1 527 ? 105.041 101.901 112.293 1.00 19.24 527 MET A O 1
ATOM 3182 N N . THR A 1 528 ? 102.938 101.307 111.629 1.00 18.00 528 THR A N 1
ATOM 3183 C CA . THR A 1 528 ? 102.233 101.955 112.767 1.00 17.23 528 THR A CA 1
ATOM 3184 C C . THR A 1 528 ? 101.321 100.953 113.470 1.00 18.50 528 THR A C 1
ATOM 3185 O O . THR A 1 528 ? 100.728 100.143 112.767 1.00 20.68 528 THR A O 1
ATOM 3189 N N . CYS A 1 529 ? 101.169 101.043 114.792 1.00 18.84 529 CYS A N 1
ATOM 3190 C CA . CYS A 1 529 ? 100.398 100.050 115.584 1.00 17.18 529 CYS A CA 1
ATOM 3191 C C . CYS A 1 529 ? 98.899 100.208 115.355 1.00 21.62 529 CYS A C 1
ATOM 3192 O O . CYS A 1 529 ? 98.459 101.345 115.139 1.00 25.72 529 CYS A O 1
ATOM 3195 N N . ASN A 1 530 ? 98.148 99.103 115.391 1.00 23.78 530 ASN A N 1
ATOM 3196 C CA . ASN A 1 530 ? 96.666 99.163 115.272 1.00 23.65 530 ASN A CA 1
ATOM 3197 C C . ASN A 1 530 ? 96.093 98.761 116.629 1.00 24.13 530 ASN A C 1
ATOM 3198 O O . ASN A 1 530 ? 96.311 97.610 117.034 1.00 24.74 530 ASN A O 1
ATOM 3203 N N . PRO A 1 531 ? 95.340 99.631 117.331 1.00 23.27 531 PRO A N 1
ATOM 3204 C CA . PRO A 1 531 ? 94.862 99.333 118.675 1.00 20.35 531 PRO A CA 1
ATOM 3205 C C . PRO A 1 531 ? 93.901 98.146 118.677 1.00 22.28 531 PRO A C 1
ATOM 3206 O O . PRO A 1 531 ? 93.760 97.526 119.700 1.00 25.82 531 PRO A O 1
ATOM 3210 N N . LYS A 1 532 ? 93.271 97.862 117.543 1.00 23.22 532 LYS A N 1
ATOM 3211 C CA . LYS A 1 532 ? 92.243 96.790 117.480 1.00 24.63 532 LYS A CA 1
ATOM 3212 C C . LYS A 1 532 ? 92.856 95.475 116.997 1.00 22.87 532 LYS A C 1
ATOM 3213 O O . LYS A 1 532 ? 92.090 94.605 116.558 1.00 23.70 532 LYS A O 1
ATOM 3219 N N . TRP A 1 533 ? 94.179 95.339 117.073 1.00 21.96 533 TRP A N 1
ATOM 3220 C CA . TRP A 1 533 ? 94.830 94.058 116.703 1.00 21.39 533 TRP A CA 1
ATOM 3221 C C . TRP A 1 533 ? 94.220 92.965 117.578 1.00 21.55 533 TRP A C 1
ATOM 3222 O O . TRP A 1 533 ? 93.943 93.234 118.756 1.00 24.11 533 TRP A O 1
ATOM 3233 N N . ALA A 1 534 ? 94.056 91.765 117.036 1.00 20.15 534 ALA A N 1
ATOM 3234 C CA . ALA A 1 534 ? 93.397 90.683 117.793 1.00 22.64 534 ALA A CA 1
ATOM 3235 C C . ALA A 1 534 ? 94.177 90.355 119.064 1.00 24.69 534 ALA A C 1
ATOM 3236 O O . ALA A 1 534 ? 93.526 90.139 120.101 1.00 27.59 534 ALA A O 1
ATOM 3238 N N . ASP A 1 535 ? 95.507 90.324 119.005 1.00 23.30 535 ASP A N 1
ATOM 3239 C CA . ASP A 1 535 ? 96.297 89.889 120.187 1.00 21.88 535 ASP A CA 1
ATOM 3240 C C . ASP A 1 535 ? 96.095 90.833 121.376 1.00 21.96 535 ASP A C 1
ATOM 3241 O O . ASP A 1 535 ? 96.011 90.324 122.500 1.00 23.68 535 ASP A O 1
ATOM 3246 N N . ILE A 1 536 ? 96.039 92.145 121.151 1.00 20.43 536 ILE A N 1
ATOM 3247 C CA . ILE A 1 536 ? 95.767 93.083 122.278 1.00 18.66 536 ILE A CA 1
ATOM 3248 C C . ILE A 1 536 ? 94.368 92.845 122.853 1.00 22.53 536 ILE A C 1
ATOM 3249 O O . ILE A 1 536 ? 94.264 92.761 124.083 1.00 27.07 536 ILE A O 1
ATOM 3254 N N . THR A 1 537 ? 93.335 92.700 122.021 1.00 21.92 537 THR A N 1
ATOM 3255 C CA . THR A 1 537 ? 91.942 92.598 122.546 1.00 20.93 537 THR A CA 1
ATOM 3256 C C . THR A 1 537 ? 91.687 91.321 123.345 1.00 23.27 537 THR A C 1
ATOM 3257 O O . THR A 1 537 ? 91.107 91.432 124.435 1.00 27.90 537 THR A O 1
ATOM 3261 N N . ASN A 1 538 ? 92.132 90.163 122.865 1.00 24.21 538 ASN A N 1
ATOM 3262 C CA . ASN A 1 538 ? 91.785 88.881 123.540 1.00 24.67 538 ASN A CA 1
ATOM 3263 C C . ASN A 1 538 ? 92.356 88.833 124.960 1.00 27.80 538 ASN A C 1
ATOM 3264 O O . ASN A 1 538 ? 91.637 88.372 125.859 1.00 31.76 538 ASN A O 1
ATOM 3269 N N . ASN A 1 539 ? 93.590 89.287 125.155 1.00 26.51 539 ASN A N 1
ATOM 3270 C CA . ASN A 1 539 ? 94.249 89.207 126.485 1.00 26.59 539 ASN A CA 1
ATOM 3271 C C . ASN A 1 539 ? 93.528 90.073 127.520 1.00 28.03 539 ASN A C 1
ATOM 3272 O O . ASN A 1 539 ? 93.469 89.650 128.681 1.00 30.12 539 ASN A O 1
ATOM 3277 N N . LEU A 1 540 ? 93.016 91.239 127.129 1.00 26.34 540 LEU A N 1
ATOM 3278 C CA . LEU A 1 540 ? 92.405 92.175 128.111 1.00 27.44 540 LEU A CA 1
ATOM 3279 C C . LEU A 1 540 ? 91.210 91.526 128.811 1.00 33.66 540 LEU A C 1
ATOM 3280 O O . LEU A 1 540 ? 90.426 90.852 128.127 1.00 35.98 540 LEU A O 1
ATOM 3285 N N . GLN A 1 541 ? 91.072 91.736 130.123 1.00 35.41 541 GLN A N 1
ATOM 3286 C CA . GLN A 1 541 ? 89.895 91.230 130.879 1.00 35.67 541 GLN A CA 1
ATOM 3287 C C . GLN A 1 541 ? 88.713 92.154 130.574 1.00 38.18 541 GLN A C 1
ATOM 3288 O O . GLN A 1 541 ? 88.960 93.258 130.048 1.00 38.81 541 GLN A O 1
ATOM 3294 N N . ARG A 1 542 ? 87.487 91.757 130.915 1.00 39.44 542 ARG A N 1
ATOM 3295 C CA . ARG A 1 542 ? 86.298 92.556 130.509 1.00 40.76 542 ARG A CA 1
ATOM 3296 C C . ARG A 1 542 ? 86.324 93.977 131.078 1.00 39.30 542 ARG A C 1
ATOM 3297 O O . ARG A 1 542 ? 86.048 94.911 130.309 1.00 42.21 542 ARG A O 1
ATOM 3305 N N . TRP A 1 543 ? 86.646 94.143 132.359 1.00 36.48 543 TRP A N 1
ATOM 3306 C CA . TRP A 1 543 ? 86.584 95.491 132.984 1.00 34.98 543 TRP A CA 1
ATOM 3307 C C . TRP A 1 543 ? 87.609 96.459 132.381 1.00 38.94 543 TRP A C 1
ATOM 3308 O O . TRP A 1 543 ? 87.261 97.643 132.242 1.00 41.14 543 TRP A O 1
ATOM 3319 N N . GLN A 1 544 ? 88.818 95.993 132.048 1.00 37.57 544 GLN A N 1
ATOM 3320 C CA . GLN A 1 544 ? 89.903 96.895 131.560 1.00 34.67 544 GLN A CA 1
ATOM 3321 C C . GLN A 1 544 ? 89.610 97.409 130.148 1.00 38.25 544 GLN A C 1
ATOM 3322 O O . GLN A 1 544 ? 88.868 96.724 129.425 1.00 41.48 544 GLN A O 1
ATOM 3328 N N . LYS A 1 545 ? 90.173 98.563 129.777 1.00 36.80 545 LYS A N 1
ATOM 3329 C CA . LYS A 1 545 ? 90.009 99.133 128.410 1.00 38.23 545 LYS A CA 1
ATOM 3330 C C . LYS A 1 545 ? 91.404 99.289 127.796 1.00 36.55 545 LYS A C 1
ATOM 3331 O O . LYS A 1 545 ? 92.362 99.369 128.578 1.00 37.40 545 LYS A O 1
ATOM 3337 N N . VAL A 1 546 ? 91.531 99.347 126.468 1.00 36.78 546 VAL A N 1
ATOM 3338 C CA . VAL A 1 546 ? 92.890 99.358 125.846 1.00 31.95 546 VAL A CA 1
ATOM 3339 C C . VAL A 1 546 ? 93.661 100.585 126.322 1.00 31.92 546 VAL A C 1
ATOM 3340 O O . VAL A 1 546 ? 94.848 100.437 126.636 1.00 33.56 546 VAL A O 1
ATOM 3344 N N . GLU A 1 547 ? 92.999 101.734 126.415 1.00 35.22 547 GLU A N 1
ATOM 3345 C CA . GLU A 1 547 ? 93.687 102.986 126.821 1.00 39.95 547 GLU A CA 1
ATOM 3346 C C . GLU A 1 547 ? 94.234 102.862 128.247 1.00 36.20 547 GLU A C 1
ATOM 3347 O O . GLU A 1 547 ? 95.347 103.347 128.486 1.00 37.16 547 GLU A O 1
ATOM 3353 N N . ASN A 1 548 ? 93.477 102.252 129.162 1.00 36.52 548 ASN A N 1
ATOM 3354 C CA . ASN A 1 548 ? 93.888 102.147 130.590 1.00 28.92 548 ASN A CA 1
ATOM 3355 C C . ASN A 1 548 ? 95.155 101.304 130.727 1.00 25.36 548 ASN A C 1
ATOM 3356 O O . ASN A 1 548 ? 95.953 101.638 131.603 1.00 23.14 548 ASN A O 1
ATOM 3361 N N . ARG A 1 549 ? 95.299 100.222 129.957 1.00 24.34 549 ARG A N 1
ATOM 3362 C CA . ARG A 1 549 ? 96.482 99.341 130.136 1.00 20.28 549 ARG A CA 1
ATOM 3363 C C . ARG A 1 549 ? 97.539 99.643 129.077 1.00 18.89 549 ARG A C 1
ATOM 3364 O O . ARG A 1 549 ? 97.403 99.124 127.967 1.00 18.47 549 ARG A O 1
ATOM 3372 N N . PRO A 1 550 ? 98.599 100.424 129.373 1.00 15.43 550 PRO A N 1
ATOM 3373 C CA . PRO A 1 550 ? 99.676 100.674 128.429 1.00 12.62 550 PRO A CA 1
ATOM 3374 C C . PRO A 1 550 ? 100.603 99.477 128.207 1.00 16.18 550 PRO A C 1
ATOM 3375 O O . PRO A 1 550 ? 101.134 99.371 127.130 1.00 17.60 550 PRO A O 1
ATOM 3379 N N . ASP A 1 551 ? 100.757 98.596 129.194 1.00 16.77 551 ASP A N 1
ATOM 3380 C CA . ASP A 1 551 ? 101.765 97.504 129.084 1.00 16.21 551 ASP A CA 1
ATOM 3381 C C . ASP A 1 551 ? 101.512 96.602 127.873 1.00 17.15 551 ASP A C 1
ATOM 3382 O O . ASP A 1 551 ? 102.493 96.272 127.187 1.00 18.48 551 ASP A O 1
ATOM 3387 N N . LEU A 1 552 ? 100.267 96.224 127.596 1.00 17.20 552 LEU A N 1
ATOM 3388 C CA . LEU A 1 552 ? 100.028 95.264 126.490 1.00 16.17 552 LEU A CA 1
ATOM 3389 C C . LEU A 1 552 ? 100.434 95.890 125.157 1.00 16.59 552 LEU A C 1
ATOM 3390 O O . LEU A 1 552 ? 101.046 95.172 124.357 1.00 16.04 552 LEU A O 1
ATOM 3395 N N . VAL A 1 553 ? 100.135 97.172 124.928 1.00 16.49 553 VAL A N 1
ATOM 3396 C CA . VAL A 1 553 ? 100.421 97.770 123.589 1.00 14.72 553 VAL A CA 1
ATOM 3397 C C . VAL A 1 553 ? 101.931 97.735 123.328 1.00 14.84 553 VAL A C 1
ATOM 3398 O O . VAL A 1 553 ? 102.325 97.308 122.235 1.00 15.12 553 VAL A O 1
ATOM 3402 N N . ALA A 1 554 ? 102.750 98.098 124.310 1.00 15.09 554 ALA A N 1
ATOM 3403 C CA . ALA A 1 554 ? 104.204 98.107 124.071 1.00 9.93 554 ALA A CA 1
ATOM 3404 C C . ALA A 1 554 ? 104.705 96.689 123.802 1.00 14.04 554 ALA A C 1
ATOM 3405 O O . ALA A 1 554 ? 105.450 96.528 122.830 1.00 14.01 554 ALA A O 1
ATOM 3407 N N . ARG A 1 555 ? 104.296 95.691 124.590 1.00 14.65 555 ARG A N 1
ATOM 3408 C CA . ARG A 1 555 ? 104.835 94.310 124.408 1.00 14.19 555 ARG A CA 1
ATOM 3409 C C . ARG A 1 555 ? 104.408 93.709 123.063 1.00 14.62 555 ARG A C 1
ATOM 3410 O O . ARG A 1 555 ? 105.265 93.105 122.403 1.00 15.47 555 ARG A O 1
ATOM 3418 N N . VAL A 1 556 ? 103.143 93.867 122.665 1.00 14.41 556 VAL A N 1
ATOM 3419 C CA . VAL A 1 556 ? 102.672 93.244 121.395 1.00 10.40 556 VAL A CA 1
ATOM 3420 C C . VAL A 1 556 ? 103.434 93.886 120.235 1.00 13.78 556 VAL A C 1
ATOM 3421 O O . VAL A 1 556 ? 103.888 93.138 119.357 1.00 14.30 556 VAL A O 1
ATOM 3425 N N . PHE A 1 557 ? 103.636 95.205 120.252 1.00 13.30 557 PHE A N 1
ATOM 3426 C CA . PHE A 1 557 ? 104.302 95.875 119.105 1.00 12.56 557 PHE A CA 1
ATOM 3427 C C . PHE A 1 557 ? 105.712 95.317 118.971 1.00 12.23 557 PHE A C 1
ATOM 3428 O O . PHE A 1 557 ? 106.135 95.047 117.849 1.00 12.21 557 PHE A O 1
ATOM 3436 N N . ASN A 1 558 ? 106.404 95.126 120.089 1.00 12.74 558 ASN A N 1
ATOM 3437 C CA . ASN A 1 558 ? 107.808 94.665 120.002 1.00 9.68 558 ASN A CA 1
ATOM 3438 C C . ASN A 1 558 ? 107.813 93.281 119.359 1.00 12.08 558 ASN A C 1
ATOM 3439 O O . ASN A 1 558 ? 108.673 93.060 118.490 1.00 13.49 558 ASN A O 1
ATOM 3444 N N . ILE A 1 559 ? 106.889 92.391 119.732 1.00 12.88 559 ILE A N 1
ATOM 3445 C CA . ILE A 1 559 ? 106.936 91.011 119.162 1.00 10.47 559 ILE A CA 1
ATOM 3446 C C . ILE A 1 559 ? 106.718 91.119 117.651 1.00 13.02 559 ILE A C 1
ATOM 3447 O O . ILE A 1 559 ? 107.477 90.489 116.899 1.00 15.14 559 ILE A O 1
ATOM 3452 N N . LYS A 1 560 ? 105.752 91.932 117.221 1.00 12.40 560 LYS A N 1
ATOM 3453 C CA . LYS A 1 560 ? 105.465 92.071 115.772 1.00 10.77 560 LYS A CA 1
ATOM 3454 C C . LYS A 1 560 ? 106.633 92.731 115.030 1.00 13.22 560 LYS A C 1
ATOM 3455 O O . LYS A 1 560 ? 106.980 92.224 113.962 1.00 15.63 560 LYS A O 1
ATOM 3461 N N . LEU A 1 561 ? 107.245 93.791 115.566 1.00 12.02 561 LEU A N 1
ATOM 3462 C CA . LEU A 1 561 ? 108.308 94.497 114.792 1.00 9.84 561 LEU A CA 1
ATOM 3463 C C . LEU A 1 561 ? 109.452 93.526 114.583 1.00 12.97 561 LEU A C 1
ATOM 3464 O O . LEU A 1 561 ? 109.986 93.476 113.468 1.00 12.47 561 LEU A O 1
ATOM 3469 N N . ASN A 1 562 ? 109.783 92.759 115.615 1.00 12.91 562 ASN A N 1
ATOM 3470 C CA . ASN A 1 562 ? 110.936 91.840 115.496 1.00 12.60 562 ASN A CA 1
ATOM 3471 C C . ASN A 1 562 ? 110.632 90.839 114.380 1.00 16.13 562 ASN A C 1
ATOM 3472 O O . ASN A 1 562 ? 111.558 90.512 113.623 1.00 17.92 562 ASN A O 1
ATOM 3477 N N . ALA A 1 563 ? 109.385 90.379 114.281 1.00 16.07 563 ALA A N 1
ATOM 3478 C CA . ALA A 1 563 ? 109.033 89.402 113.230 1.00 16.08 563 ALA A CA 1
ATOM 3479 C C . ALA A 1 563 ? 109.176 90.008 111.829 1.00 18.68 563 ALA A C 1
ATOM 3480 O O . ALA A 1 563 ? 109.721 89.316 110.956 1.00 21.67 563 ALA A O 1
ATOM 3482 N N . LEU A 1 564 ? 108.730 91.246 111.613 1.00 16.86 564 LEU A N 1
ATOM 3483 C CA . LEU A 1 564 ? 108.920 91.897 110.286 1.00 17.60 564 LEU A CA 1
ATOM 3484 C C . LEU A 1 564 ? 110.415 92.076 110.012 1.00 17.41 564 LEU A C 1
ATOM 3485 O O . LEU A 1 564 ? 110.843 91.765 108.889 1.00 20.19 564 LEU A O 1
ATOM 3490 N N . LEU A 1 565 ? 111.170 92.590 110.987 1.00 15.66 565 LEU A N 1
ATOM 3491 C CA . LEU A 1 565 ? 112.626 92.826 110.789 1.00 14.41 565 LEU A CA 1
ATOM 3492 C C . LEU A 1 565 ? 113.280 91.511 110.359 1.00 18.32 565 LEU A C 1
ATOM 3493 O O . LEU A 1 565 ? 114.100 91.535 109.416 1.00 22.48 565 LEU A O 1
ATOM 3498 N N . ASN A 1 566 ? 112.908 90.406 111.012 1.00 18.35 566 ASN A N 1
ATOM 3499 C CA . ASN A 1 566 ? 113.495 89.081 110.679 1.00 19.66 566 ASN A CA 1
ATOM 3500 C C . ASN A 1 566 ? 113.139 88.712 109.236 1.00 24.13 566 ASN A C 1
ATOM 3501 O O . ASN A 1 566 ? 114.020 88.206 108.527 1.00 28.26 566 ASN A O 1
ATOM 3506 N N . ASP A 1 567 ? 111.901 88.970 108.811 1.00 22.74 567 ASP A N 1
ATOM 3507 C CA . ASP A 1 567 ? 111.493 88.550 107.446 1.00 24.17 567 ASP A CA 1
ATOM 3508 C C . ASP A 1 567 ? 112.361 89.279 106.416 1.00 26.11 567 ASP A C 1
ATOM 3509 O O . ASP A 1 567 ? 112.816 88.623 105.464 1.00 32.40 567 ASP A O 1
ATOM 3514 N N . ILE A 1 568 ? 112.591 90.580 106.609 1.00 23.97 568 ILE A N 1
ATOM 3515 C CA . ILE A 1 568 ? 113.352 91.369 105.595 1.00 23.39 568 ILE A CA 1
ATOM 3516 C C . ILE A 1 568 ? 114.806 90.894 105.506 1.00 26.69 568 ILE A C 1
ATOM 3517 O O . ILE A 1 568 ? 115.298 90.740 104.372 1.00 30.84 568 ILE A O 1
ATOM 3522 N N . CYS A 1 569 ? 115.468 90.652 106.644 1.00 25.92 569 CYS A N 1
ATOM 3523 C CA . CYS A 1 569 ? 116.920 90.324 106.580 1.00 25.09 569 CYS A CA 1
ATOM 3524 C C . CYS A 1 569 ? 117.181 88.816 106.668 1.00 31.70 569 CYS A C 1
ATOM 3525 O O . CYS A 1 569 ? 117.876 88.293 105.777 1.00 38.44 569 CYS A O 1
ATOM 3528 N N . LYS A 1 570 ? 116.645 88.146 107.692 1.00 31.80 570 LYS A N 1
ATOM 3529 C CA . LYS A 1 570 ? 116.927 86.695 107.880 1.00 37.60 570 LYS A CA 1
ATOM 3530 C C . LYS A 1 570 ? 116.331 85.906 106.712 1.00 41.35 570 LYS A C 1
ATOM 3531 O O . LYS A 1 570 ? 116.993 84.961 106.241 1.00 38.97 570 LYS A O 1
ATOM 3537 N N . PHE A 1 571 ? 115.128 86.281 106.270 1.00 43.78 571 PHE A N 1
ATOM 3538 C CA . PHE A 1 571 ? 114.450 85.527 105.184 1.00 40.60 571 PHE A CA 1
ATOM 3539 C C . PHE A 1 571 ? 114.745 86.185 103.832 1.00 46.56 571 PHE A C 1
ATOM 3540 O O . PHE A 1 571 ? 114.160 85.733 102.827 1.00 49.72 571 PHE A O 1
ATOM 3548 N N . HIS A 1 572 ? 115.600 87.216 103.810 1.00 49.86 572 HIS A N 1
ATOM 3549 C CA . HIS A 1 572 ? 116.017 87.822 102.515 1.00 44.69 572 HIS A CA 1
ATOM 3550 C C . HIS A 1 572 ? 114.798 88.275 101.707 1.00 51.71 572 HIS A C 1
ATOM 3551 O O . HIS A 1 572 ? 114.839 88.152 100.468 1.00 56.73 572 HIS A O 1
ATOM 3558 N N . LEU A 1 573 ? 113.758 88.777 102.380 1.00 45.55 573 LEU A N 1
ATOM 3559 C CA . LEU A 1 573 ? 112.593 89.341 101.648 1.00 38.84 573 LEU A CA 1
ATOM 3560 C C . LEU A 1 573 ? 113.069 90.619 100.948 1.00 42.53 573 LEU A C 1
ATOM 3561 O O . LEU A 1 573 ? 113.915 91.318 101.544 1.00 44.52 573 LEU A O 1
ATOM 3566 N N . PHE A 1 574 ? 112.564 90.899 99.742 1.00 38.29 574 PHE A N 1
ATOM 3567 C CA . PHE A 1 574 ? 113.011 92.079 98.950 1.00 32.92 574 PHE A CA 1
ATOM 3568 C C . PHE A 1 574 ? 114.508 91.953 98.640 1.00 36.97 574 PHE A C 1
ATOM 3569 O O . PHE A 1 574 ? 115.184 92.994 98.557 1.00 37.48 574 PHE A O 1
ATOM 3577 N N . GLY A 1 575 ? 115.004 90.722 98.470 1.00 42.49 575 GLY A N 1
ATOM 3578 C CA . GLY A 1 575 ? 116.422 90.503 98.118 1.00 41.97 575 GLY A CA 1
ATOM 3579 C C . GLY A 1 575 ? 117.342 90.505 99.328 1.00 40.38 575 GLY A C 1
ATOM 3580 O O . GLY A 1 575 ? 116.840 90.690 100.453 1.00 39.97 575 GLY A O 1
ATOM 3581 N N . LYS A 1 576 ? 118.646 90.312 99.104 1.00 36.73 576 LYS A N 1
ATOM 3582 C CA . LYS A 1 576 ? 119.640 90.304 100.212 1.00 34.12 576 LYS A CA 1
ATOM 3583 C C . LYS A 1 576 ? 119.777 91.725 100.768 1.00 32.92 576 LYS A C 1
ATOM 3584 O O . LYS A 1 576 ? 119.887 92.665 99.956 1.00 35.70 576 LYS A O 1
ATOM 3590 N N . VAL A 1 577 ? 119.773 91.870 102.098 1.00 28.75 577 VAL A N 1
ATOM 3591 C CA . VAL A 1 577 ? 119.950 93.217 102.717 1.00 23.29 577 VAL A CA 1
ATOM 3592 C C . VAL A 1 577 ? 121.338 93.255 103.358 1.00 24.57 577 VAL A C 1
ATOM 3593 O O . VAL A 1 577 ? 121.643 92.343 104.147 1.00 29.30 577 VAL A O 1
ATOM 3597 N N . ILE A 1 578 ? 122.145 94.265 103.026 1.00 22.87 578 ILE A N 1
ATOM 3598 C CA . ILE A 1 578 ? 123.534 94.356 103.564 1.00 17.88 578 ILE A CA 1
ATOM 3599 C C . ILE A 1 578 ? 123.510 95.202 104.838 1.00 19.76 578 ILE A C 1
ATOM 3600 O O . ILE A 1 578 ? 124.113 94.771 105.839 1.00 23.38 578 ILE A O 1
ATOM 3605 N N . ALA A 1 579 ? 122.823 96.347 104.809 1.00 17.54 579 ALA A N 1
ATOM 3606 C CA . ALA A 1 579 ? 122.830 97.258 105.980 1.00 14.41 579 ALA A CA 1
ATOM 3607 C C . ALA A 1 579 ? 121.432 97.786 106.305 1.00 14.91 579 ALA A C 1
ATOM 3608 O O . ALA A 1 579 ? 120.686 98.049 105.361 1.00 16.82 579 ALA A O 1
ATOM 3610 N N . LYS A 1 580 ? 121.108 97.974 107.586 1.00 12.16 580 LYS A N 1
ATOM 3611 C CA . LYS A 1 580 ? 119.743 98.406 107.979 1.00 10.68 580 LYS A CA 1
ATOM 3612 C C . LYS A 1 580 ? 119.803 99.420 109.119 1.00 11.62 580 LYS A C 1
ATOM 3613 O O . LYS A 1 580 ? 120.635 99.224 110.009 1.00 13.37 580 LYS A O 1
ATOM 3619 N N . ILE A 1 581 ? 118.967 100.457 109.098 1.00 9.50 581 ILE A N 1
ATOM 3620 C CA . ILE A 1 581 ? 118.876 101.420 110.234 1.00 7.38 581 ILE A CA 1
ATOM 3621 C C . ILE A 1 581 ? 117.393 101.548 110.600 1.00 9.54 581 ILE A C 1
ATOM 3622 O O . ILE A 1 581 ? 116.601 101.716 109.673 1.00 12.00 581 ILE A O 1
ATOM 3627 N N . HIS A 1 582 ? 117.019 101.469 111.882 1.00 11.52 582 HIS A N 1
ATOM 3628 C CA . HIS A 1 582 ? 115.586 101.527 112.289 1.00 9.96 582 HIS A CA 1
ATOM 3629 C C . HIS A 1 582 ? 115.386 102.374 113.547 1.00 12.55 582 HIS A C 1
ATOM 3630 O O . HIS A 1 582 ? 116.059 102.092 114.527 1.00 13.73 582 HIS A O 1
ATOM 3637 N N . VAL A 1 583 ? 114.474 103.347 113.536 1.00 10.39 583 VAL A N 1
ATOM 3638 C CA . VAL A 1 583 ? 114.290 104.245 114.712 1.00 9.55 583 VAL A CA 1
ATOM 3639 C C . VAL A 1 583 ? 112.811 104.319 115.072 1.00 14.38 583 VAL A C 1
ATOM 3640 O O . VAL A 1 583 ? 112.027 104.473 114.141 1.00 15.98 583 VAL A O 1
ATOM 3644 N N . ILE A 1 584 ? 112.439 104.232 116.359 1.00 16.35 584 ILE A N 1
ATOM 3645 C CA . ILE A 1 584 ? 110.999 104.207 116.774 1.00 14.66 584 ILE A CA 1
ATOM 3646 C C . ILE A 1 584 ? 110.631 105.537 117.432 1.00 17.84 584 ILE A C 1
ATOM 3647 O O . ILE A 1 584 ? 111.290 105.898 118.396 1.00 21.66 584 ILE A O 1
ATOM 3652 N N . GLU A 1 585 ? 109.616 106.237 116.919 1.00 19.57 585 GLU A N 1
ATOM 3653 C CA . GLU A 1 585 ? 109.199 107.557 117.461 1.00 23.38 585 GLU A CA 1
ATOM 3654 C C . GLU A 1 585 ? 107.707 107.535 117.803 1.00 27.62 585 GLU A C 1
ATOM 3655 O O . GLU A 1 585 ? 106.933 106.996 117.005 1.00 26.97 585 GLU A O 1
ATOM 3661 N N . PHE A 1 586 ? 107.318 108.092 118.949 1.00 28.87 586 PHE A N 1
ATOM 3662 C CA . PHE A 1 586 ? 105.901 108.006 119.384 1.00 29.24 586 PHE A CA 1
ATOM 3663 C C . PHE A 1 586 ? 105.138 109.264 118.969 1.00 42.03 586 PHE A C 1
ATOM 3664 O O . PHE A 1 586 ? 105.702 110.360 119.098 1.00 48.59 586 PHE A O 1
ATOM 3672 N N . GLN A 1 587 ? 103.908 109.106 118.469 1.00 46.63 587 GLN A N 1
ATOM 3673 C CA . GLN A 1 587 ? 103.058 110.249 118.036 1.00 55.06 587 GLN A CA 1
ATOM 3674 C C . GLN A 1 587 ? 102.373 110.865 119.258 1.00 63.60 587 GLN A C 1
ATOM 3675 O O . GLN A 1 587 ? 102.423 110.244 120.328 1.00 57.62 587 GLN A O 1
ATOM 3681 N N . LYS A 1 588 ? 101.766 112.045 119.103 1.00 72.21 588 LYS A N 1
ATOM 3682 C CA . LYS A 1 588 ? 101.072 112.730 120.228 1.00 62.36 588 LYS A CA 1
ATOM 3683 C C . LYS A 1 588 ? 99.937 111.829 120.704 1.00 59.38 588 LYS A C 1
ATOM 3684 O O . LYS A 1 588 ? 99.689 111.786 121.921 1.00 58.64 588 LYS A O 1
ATOM 3690 N N . ARG A 1 589 ? 99.280 111.142 119.772 1.00 60.90 589 ARG A N 1
ATOM 3691 C CA . ARG A 1 589 ? 98.221 110.179 120.153 1.00 61.45 589 ARG A CA 1
ATOM 3692 C C . ARG A 1 589 ? 98.869 109.113 121.040 1.00 58.63 589 ARG A C 1
ATOM 3693 O O . ARG A 1 589 ? 98.225 108.672 121.996 1.00 61.68 589 ARG A O 1
ATOM 3701 N N . GLY A 1 590 ? 100.105 108.712 120.735 1.00 51.84 590 GLY A N 1
ATOM 3702 C CA . GLY A 1 590 ? 100.811 107.754 121.608 1.00 43.61 590 GLY A CA 1
ATOM 3703 C C . GLY A 1 590 ? 101.042 106.414 120.935 1.00 42.23 590 GLY A C 1
ATOM 3704 O O . GLY A 1 590 ? 101.815 105.610 121.485 1.00 41.85 590 GLY A O 1
ATOM 3705 N N . LEU A 1 591 ? 100.412 106.181 119.781 1.00 42.66 591 LEU A N 1
ATOM 3706 C CA . LEU A 1 591 ? 100.662 104.919 119.038 1.00 33.21 591 LEU A CA 1
ATOM 3707 C C . LEU A 1 591 ? 102.136 104.884 118.622 1.00 34.58 591 LEU A C 1
ATOM 3708 O O . LEU A 1 591 ? 102.633 105.907 118.115 1.00 41.85 591 LEU A O 1
ATOM 3713 N N . PRO A 1 592 ? 102.855 103.757 118.815 1.00 27.80 592 PRO A N 1
ATOM 3714 C CA . PRO A 1 592 ? 104.253 103.647 118.401 1.00 24.67 592 PRO A CA 1
ATOM 3715 C C . PRO A 1 592 ? 104.409 103.388 116.897 1.00 24.31 592 PRO A C 1
ATOM 3716 O O . PRO A 1 592 ? 103.723 102.520 116.392 1.00 25.85 592 PRO A O 1
ATOM 3720 N N . HIS A 1 593 ? 105.295 104.126 116.221 1.00 22.72 593 HIS A N 1
ATOM 3721 C CA . HIS A 1 593 ? 105.568 103.831 114.787 1.00 20.46 593 HIS A CA 1
ATOM 3722 C C . HIS A 1 593 ? 107.078 103.750 114.546 1.00 18.49 593 HIS A C 1
ATOM 3723 O O . HIS A 1 593 ? 107.811 104.544 115.160 1.00 19.34 593 HIS A O 1
ATOM 3730 N N . ALA A 1 594 ? 107.515 102.828 113.683 1.00 13.47 594 ALA A N 1
ATOM 3731 C CA . ALA A 1 594 ? 108.964 102.626 113.453 1.00 11.81 594 ALA A CA 1
ATOM 3732 C C . ALA A 1 594 ? 109.314 102.918 111.994 1.00 16.28 594 ALA A C 1
ATOM 3733 O O . ALA A 1 594 ? 108.600 102.419 111.108 1.00 17.09 594 ALA A O 1
ATOM 3735 N N . HIS A 1 595 ? 110.382 103.686 111.761 1.00 13.84 595 HIS A N 1
ATOM 3736 C CA . HIS A 1 595 ? 110.831 103.978 110.375 1.00 12.41 595 HIS A CA 1
ATOM 3737 C C . HIS A 1 595 ? 112.070 103.132 110.074 1.00 12.95 595 HIS A C 1
ATOM 3738 O O . HIS A 1 595 ? 113.045 103.238 110.835 1.00 13.57 595 HIS A O 1
ATOM 3745 N N . ILE A 1 596 ? 112.031 102.330 109.007 1.00 10.42 596 ILE A N 1
ATOM 3746 C CA . ILE A 1 596 ? 113.162 101.408 108.692 1.00 8.16 596 ILE A CA 1
ATOM 3747 C C . ILE A 1 596 ? 113.765 101.811 107.344 1.00 11.87 596 ILE A C 1
ATOM 3748 O O . ILE A 1 596 ? 112.985 102.118 106.428 1.00 13.77 596 ILE A O 1
ATOM 3753 N N . LEU A 1 597 ? 115.096 101.817 107.231 1.00 10.33 597 LEU A N 1
ATOM 3754 C CA . LEU A 1 597 ? 115.770 102.124 105.939 1.00 10.07 597 LEU A CA 1
ATOM 3755 C C . LEU A 1 597 ? 116.640 100.928 105.550 1.00 10.83 597 LEU A C 1
ATOM 3756 O O . LEU A 1 597 ? 117.403 100.459 106.411 1.00 11.90 597 LEU A O 1
ATOM 3761 N N . LEU A 1 598 ? 116.529 100.454 104.307 1.00 11.36 598 LEU A N 1
ATOM 3762 C CA . LEU A 1 598 ? 117.281 99.240 103.897 1.00 11.99 598 LEU A CA 1
ATOM 3763 C C . LEU A 1 598 ? 118.207 99.559 102.720 1.00 16.60 598 LEU A C 1
ATOM 3764 O O . LEU A 1 598 ? 117.723 100.159 101.743 1.00 18.34 598 LEU A O 1
ATOM 3769 N N . ILE A 1 599 ? 119.485 99.178 102.813 1.00 16.88 599 ILE A N 1
ATOM 3770 C CA . ILE A 1 599 ? 120.429 99.356 101.668 1.00 14.53 599 ILE A CA 1
ATOM 3771 C C . ILE A 1 599 ? 120.642 97.968 101.060 1.00 19.34 599 ILE A C 1
ATOM 3772 O O . ILE A 1 599 ? 121.327 97.150 101.703 1.00 21.36 599 ILE A O 1
ATOM 3777 N N . LEU A 1 600 ? 120.077 97.709 99.877 1.00 21.74 600 LEU A N 1
ATOM 3778 C CA . LEU A 1 600 ? 120.142 96.345 99.288 1.00 25.42 600 LEU A CA 1
ATOM 3779 C C . LEU A 1 600 ? 121.518 96.068 98.678 1.00 29.81 600 LEU A C 1
ATOM 3780 O O . LEU A 1 600 ? 122.257 97.029 98.431 1.00 32.98 600 LEU A O 1
ATOM 3785 N N . ASP A 1 601 ? 121.839 94.796 98.444 1.00 33.94 601 ASP A N 1
ATOM 3786 C CA . ASP A 1 601 ? 123.121 94.393 97.806 1.00 38.28 601 ASP A CA 1
ATOM 3787 C C . ASP A 1 601 ? 123.058 94.735 96.318 1.00 49.44 601 ASP A C 1
ATOM 3788 O O . ASP A 1 601 ? 121.939 94.925 95.807 1.00 53.82 601 ASP A O 1
ATOM 3793 N N . SER A 1 602 ? 124.206 94.776 95.638 1.00 52.32 602 SER A N 1
ATOM 3794 C CA . SER A 1 602 ? 124.251 95.176 94.207 1.00 52.68 602 SER A CA 1
ATOM 3795 C C . SER A 1 602 ? 123.426 94.218 93.351 1.00 53.66 602 SER A C 1
ATOM 3796 O O . SER A 1 602 ? 122.761 94.704 92.418 1.00 56.05 602 SER A O 1
ATOM 3799 N N . GLU A 1 603 ? 123.461 92.921 93.659 1.00 53.86 603 GLU A N 1
ATOM 3800 C CA . GLU A 1 603 ? 122.773 91.915 92.809 1.00 56.42 603 GLU A CA 1
ATOM 3801 C C . GLU A 1 603 ? 121.265 92.174 92.765 1.00 54.61 603 GLU A C 1
ATOM 3802 O O . GLU A 1 603 ? 120.676 91.980 91.688 1.00 54.32 603 GLU A O 1
ATOM 3808 N N . SER A 1 604 ? 120.658 92.576 93.883 1.00 48.94 604 SER A N 1
ATOM 3809 C CA . SER A 1 604 ? 119.181 92.732 93.924 1.00 45.40 604 SER A CA 1
ATOM 3810 C C . SER A 1 604 ? 118.744 94.195 93.817 1.00 46.41 604 SER A C 1
ATOM 3811 O O . SER A 1 604 ? 117.551 94.450 94.049 1.00 49.64 604 SER A O 1
ATOM 3814 N N . LYS A 1 605 ? 119.647 95.116 93.479 1.00 45.68 605 LYS A N 1
ATOM 3815 C CA . LYS A 1 605 ? 119.280 96.560 93.469 1.00 44.83 605 LYS A CA 1
ATOM 3816 C C . LYS A 1 605 ? 118.160 96.789 92.452 1.00 50.27 605 LYS A C 1
ATOM 3817 O O . LYS A 1 605 ? 118.208 96.154 91.386 1.00 55.80 605 LYS A O 1
ATOM 3823 N N . LEU A 1 606 ? 117.198 97.665 92.757 1.00 49.91 606 LEU A N 1
ATOM 3824 C CA . LEU A 1 606 ? 116.019 97.828 91.863 1.00 50.14 606 LEU A CA 1
ATOM 3825 C C . LEU A 1 606 ? 116.324 98.855 90.778 1.00 54.75 606 LEU A C 1
ATOM 3826 O O . LEU A 1 606 ? 116.389 100.052 91.107 1.00 56.57 606 LEU A O 1
ATOM 3831 N N . ARG A 1 607 ? 116.495 98.396 89.535 1.00 61.07 607 ARG A N 1
ATOM 3832 C CA . ARG A 1 607 ? 116.836 99.311 88.413 1.00 65.30 607 ARG A CA 1
ATOM 3833 C C . ARG A 1 607 ? 115.791 99.213 87.300 1.00 63.50 607 ARG A C 1
ATOM 3834 O O . ARG A 1 607 ? 116.022 99.813 86.236 1.00 65.42 607 ARG A O 1
ATOM 3842 N N . SER A 1 608 ? 114.696 98.485 87.519 1.00 61.83 608 SER A N 1
ATOM 3843 C CA . SER A 1 608 ? 113.724 98.279 86.414 1.00 62.91 608 SER A CA 1
ATOM 3844 C C . SER A 1 608 ? 112.295 98.572 86.874 1.00 60.57 608 SER A C 1
ATOM 3845 O O . SER A 1 608 ? 112.022 98.433 88.078 1.00 65.70 608 SER A O 1
ATOM 3848 N N . GLU A 1 609 ? 111.421 98.951 85.943 1.00 58.19 609 GLU A N 1
ATOM 3849 C CA . GLU A 1 609 ? 109.999 99.193 86.287 1.00 57.69 609 GLU A CA 1
ATOM 3850 C C . GLU A 1 609 ? 109.381 97.889 86.782 1.00 59.12 609 GLU A C 1
ATOM 3851 O O . GLU A 1 609 ? 108.551 97.960 87.701 1.00 61.76 609 GLU A O 1
ATOM 3857 N N . ASP A 1 610 ? 109.764 96.753 86.198 1.00 57.72 610 ASP A N 1
ATOM 3858 C CA . ASP A 1 610 ? 109.118 95.471 86.581 1.00 57.35 610 ASP A CA 1
ATOM 3859 C C . ASP A 1 610 ? 109.360 95.194 88.068 1.00 59.76 610 ASP A C 1
ATOM 3860 O O . ASP A 1 610 ? 108.400 94.790 88.758 1.00 61.46 610 ASP A O 1
ATOM 3865 N N . ASP A 1 611 ? 110.585 95.417 88.546 1.00 56.85 611 ASP A N 1
ATOM 3866 C CA . ASP A 1 611 ? 110.897 95.190 89.982 1.00 51.50 611 ASP A CA 1
ATOM 3867 C C . ASP A 1 611 ? 110.106 96.165 90.851 1.00 42.36 611 ASP A C 1
ATOM 3868 O O . ASP A 1 611 ? 109.586 95.723 91.887 1.00 46.05 611 ASP A O 1
ATOM 3873 N N . ILE A 1 612 ? 110.003 97.429 90.441 1.00 40.24 612 ILE A N 1
ATOM 3874 C CA . ILE A 1 612 ? 109.335 98.436 91.312 1.00 34.42 612 ILE A CA 1
ATOM 3875 C C . ILE A 1 612 ? 107.883 98.005 91.526 1.00 36.75 612 ILE A C 1
ATOM 3876 O O . ILE A 1 612 ? 107.414 98.074 92.671 1.00 42.96 612 ILE A O 1
ATOM 3881 N N . ASP A 1 613 ? 107.211 97.528 90.482 1.00 42.49 613 ASP A N 1
ATOM 3882 C CA . ASP A 1 613 ? 105.775 97.173 90.624 1.00 41.79 613 ASP A CA 1
ATOM 3883 C C . ASP A 1 613 ? 105.608 95.994 91.579 1.00 42.62 613 ASP A C 1
ATOM 3884 O O . ASP A 1 613 ? 104.637 96.011 92.350 1.00 45.23 613 ASP A O 1
ATOM 3889 N N . ARG A 1 614 ? 106.483 94.992 91.504 1.00 41.51 614 ARG A N 1
ATOM 3890 C CA . ARG A 1 614 ? 106.272 93.804 92.369 1.00 40.59 614 ARG A CA 1
ATOM 3891 C C . ARG A 1 614 ? 106.380 94.214 93.847 1.00 39.39 614 ARG A C 1
ATOM 3892 O O . ARG A 1 614 ? 105.534 93.777 94.642 1.00 38.92 614 ARG A O 1
ATOM 3900 N N . ILE A 1 615 ? 107.382 95.018 94.201 1.00 35.66 615 ILE A N 1
ATOM 3901 C CA . ILE A 1 615 ? 107.555 95.492 95.607 1.00 28.46 615 ILE A CA 1
ATOM 3902 C C . ILE A 1 615 ? 106.484 96.507 96.018 1.00 27.28 615 ILE A C 1
ATOM 3903 O O . ILE A 1 615 ? 105.959 96.360 97.125 1.00 30.57 615 ILE A O 1
ATOM 3908 N N . VAL A 1 616 ? 106.141 97.480 95.175 1.00 26.32 616 VAL A N 1
ATOM 3909 C CA . VAL A 1 616 ? 105.195 98.542 95.635 1.00 21.92 616 VAL A CA 1
ATOM 3910 C C . VAL A 1 616 ? 103.968 98.620 94.723 1.00 26.82 616 VAL A C 1
ATOM 3911 O O . VAL A 1 616 ? 104.150 98.547 93.505 1.00 37.42 616 VAL A O 1
ATOM 3915 N N . LYS A 1 617 ? 102.762 98.736 95.285 1.00 23.97 617 LYS A N 1
ATOM 3916 C CA . LYS A 1 617 ? 101.513 98.874 94.487 1.00 22.36 617 LYS A CA 1
ATOM 3917 C C . LYS A 1 617 ? 100.745 100.096 94.999 1.00 25.35 617 LYS A C 1
ATOM 3918 O O . LYS A 1 617 ? 100.750 100.305 96.220 1.00 28.98 617 LYS A O 1
ATOM 3924 N N . ALA A 1 618 ? 100.139 100.897 94.118 1.00 28.14 618 ALA A N 1
ATOM 3925 C CA . ALA A 1 618 ? 99.476 102.143 94.572 1.00 34.74 618 ALA A CA 1
ATOM 3926 C C . ALA A 1 618 ? 97.981 102.189 94.248 1.00 42.96 618 ALA A C 1
ATOM 3927 O O . ALA A 1 618 ? 97.442 103.304 94.244 1.00 49.62 618 ALA A O 1
ATOM 3929 N N . GLU A 1 619 ? 97.322 101.056 93.997 1.00 46.03 619 GLU A N 1
ATOM 3930 C CA . GLU A 1 619 ? 95.898 101.103 93.555 1.00 56.24 619 GLU A CA 1
ATOM 3931 C C . GLU A 1 619 ? 95.009 100.196 94.413 1.00 62.29 619 GLU A C 1
ATOM 3932 O O . GLU A 1 619 ? 95.553 99.282 95.037 1.00 57.01 619 GLU A O 1
ATOM 3938 N N . ILE A 1 620 ? 93.693 100.447 94.437 1.00 61.71 620 ILE A N 1
ATOM 3939 C CA . ILE A 1 620 ? 92.738 99.596 95.212 1.00 57.16 620 ILE A CA 1
ATOM 3940 C C . ILE A 1 620 ? 92.742 98.182 94.618 1.00 56.06 620 ILE A C 1
ATOM 3941 O O . ILE A 1 620 ? 92.736 98.053 93.385 1.00 61.34 620 ILE A O 1
ATOM 3946 N N . PRO A 1 621 ? 92.809 97.111 95.434 1.00 54.69 621 PRO A N 1
ATOM 3947 C CA . PRO A 1 621 ? 92.771 95.746 94.922 1.00 53.02 621 PRO A CA 1
ATOM 3948 C C . PRO A 1 621 ? 91.366 95.357 94.454 1.00 65.04 621 PRO A C 1
ATOM 3949 O O . PRO A 1 621 ? 90.421 95.963 94.905 1.00 72.98 621 PRO A O 1
ATOM 3953 N N . ASP A 1 622 ? 91.263 94.371 93.560 1.00 70.62 622 ASP A N 1
ATOM 3954 C CA . ASP A 1 622 ? 89.923 93.898 93.119 1.00 78.63 622 ASP A CA 1
ATOM 3955 C C . ASP A 1 622 ? 89.213 93.269 94.317 1.00 82.94 622 ASP A C 1
ATOM 3956 O O . ASP A 1 622 ? 89.838 92.438 94.998 1.00 86.80 622 ASP A O 1
ATOM 3961 N N . GLU A 1 623 ? 87.954 93.649 94.554 1.00 80.59 623 GLU A N 1
ATOM 3962 C CA . GLU A 1 623 ? 87.226 93.141 95.744 1.00 82.52 623 GLU A CA 1
ATOM 3963 C C . GLU A 1 623 ? 87.024 91.631 95.619 1.00 92.01 623 GLU A C 1
ATOM 3964 O O . GLU A 1 623 ? 87.257 90.920 96.612 1.00 86.87 623 GLU A O 1
ATOM 3970 N N . ASP A 1 624 ? 86.650 91.159 94.428 1.00 89.52 624 ASP A N 1
ATOM 3971 C CA . ASP A 1 624 ? 86.390 89.709 94.221 1.00 94.08 624 ASP A CA 1
ATOM 3972 C C . ASP A 1 624 ? 87.700 88.923 94.337 1.00 94.04 624 ASP A C 1
ATOM 3973 O O . ASP A 1 624 ? 87.725 87.940 95.103 1.00 92.16 624 ASP A O 1
ATOM 3978 N N . GLN A 1 625 ? 88.753 89.360 93.640 1.00 95.19 625 GLN A N 1
ATOM 3979 C CA . GLN A 1 625 ? 90.039 88.610 93.641 1.00 94.47 625 GLN A CA 1
ATOM 3980 C C . GLN A 1 625 ? 90.601 88.496 95.063 1.00 95.60 625 GLN A C 1
ATOM 3981 O O . GLN A 1 625 ? 90.862 87.356 95.496 1.00 97.05 625 GLN A O 1
ATOM 3987 N N . CYS A 1 626 ? 90.788 89.623 95.759 1.00 93.69 626 CYS A N 1
ATOM 3988 C CA . CYS A 1 626 ? 91.416 89.587 97.111 1.00 91.18 626 CYS A CA 1
ATOM 3989 C C . CYS A 1 626 ? 90.559 90.356 98.125 1.00 81.96 626 CYS A C 1
ATOM 3990 O O . CYS A 1 626 ? 90.905 91.514 98.424 1.00 74.71 626 CYS A O 1
ATOM 3993 N N . PRO A 1 627 ? 89.466 89.772 98.665 1.00 80.99 627 PRO A N 1
ATOM 3994 C CA . PRO A 1 627 ? 88.582 90.496 99.585 1.00 75.96 627 PRO A CA 1
ATOM 3995 C C . PRO A 1 627 ? 89.264 90.914 100.896 1.00 74.41 627 PRO A C 1
ATOM 3996 O O . PRO A 1 627 ? 89.035 92.024 101.334 1.00 71.27 627 PRO A O 1
ATOM 4000 N N . ARG A 1 628 ? 90.074 90.028 101.487 1.00 71.42 628 ARG A N 1
ATOM 4001 C CA . ARG A 1 628 ? 90.709 90.342 102.795 1.00 65.81 628 ARG A CA 1
ATOM 4002 C C . ARG A 1 628 ? 91.643 91.542 102.616 1.00 66.43 628 ARG A C 1
ATOM 4003 O O . ARG A 1 628 ? 91.597 92.455 103.462 1.00 62.27 628 ARG A O 1
ATOM 4011 N N . LEU A 1 629 ? 92.422 91.553 101.531 1.00 61.49 629 LEU A N 1
ATOM 4012 C CA . LEU A 1 629 ? 93.347 92.684 101.257 1.00 58.14 629 LEU A CA 1
ATOM 4013 C C . LEU A 1 629 ? 92.513 93.950 101.049 1.00 62.96 629 LEU A C 1
ATOM 4014 O O . LEU A 1 629 ? 92.923 95.011 101.547 1.00 58.97 629 LEU A O 1
ATOM 4019 N N . PHE A 1 630 ? 91.366 93.824 100.379 1.00 61.92 630 PHE A N 1
ATOM 4020 C CA . PHE A 1 630 ? 90.525 95.010 100.077 1.00 62.46 630 PHE A CA 1
ATOM 4021 C C . PHE A 1 630 ? 90.102 95.666 101.393 1.00 60.70 630 PHE A C 1
ATOM 4022 O O . PHE A 1 630 ? 90.148 96.902 101.472 1.00 62.83 630 PHE A O 1
ATOM 4030 N N . GLN A 1 631 ? 89.735 94.860 102.393 1.00 65.73 631 GLN A N 1
ATOM 4031 C CA . GLN A 1 631 ? 89.273 95.406 103.697 1.00 64.12 631 GLN A CA 1
ATOM 4032 C C . GLN A 1 631 ? 90.439 96.103 104.408 1.00 59.73 631 GLN A C 1
ATOM 4033 O O . GLN A 1 631 ? 90.215 97.193 104.968 1.00 59.10 631 GLN A O 1
ATOM 4039 N N . ILE A 1 632 ? 91.628 95.494 104.391 1.00 57.83 632 ILE A N 1
ATOM 4040 C CA . ILE A 1 632 ? 92.807 96.070 105.101 1.00 50.31 632 ILE A CA 1
ATOM 4041 C C . ILE A 1 632 ? 93.159 97.418 104.466 1.00 54.95 632 ILE A C 1
ATOM 4042 O O . ILE A 1 632 ? 93.364 98.387 105.222 1.00 53.14 632 ILE A O 1
ATOM 4047 N N . VAL A 1 633 ? 93.186 97.485 103.131 1.00 56.92 633 VAL A N 1
ATOM 4048 C CA . VAL A 1 633 ? 93.498 98.755 102.408 1.00 49.96 633 VAL A CA 1
ATOM 4049 C C . VAL A 1 633 ? 92.369 99.750 102.657 1.00 55.32 633 VAL A C 1
ATOM 4050 O O . VAL A 1 633 ? 92.665 100.947 102.821 1.00 59.44 633 VAL A O 1
ATOM 4054 N N . LYS A 1 634 ? 91.127 99.266 102.702 1.00 57.50 634 LYS A N 1
ATOM 4055 C CA . LYS A 1 634 ? 89.953 100.166 102.839 1.00 60.40 634 LYS A CA 1
ATOM 4056 C C . LYS A 1 634 ? 90.019 100.945 104.151 1.00 58.97 634 LYS A C 1
ATOM 4057 O O . LYS A 1 634 ? 89.654 102.124 104.141 1.00 64.71 634 LYS A O 1
ATOM 4063 N N . SER A 1 635 ? 90.429 100.314 105.249 1.00 56.94 635 SER A N 1
ATOM 4064 C CA . SER A 1 635 ? 90.380 101.052 106.536 1.00 52.90 635 SER A CA 1
ATOM 4065 C C . SER A 1 635 ? 91.743 101.636 106.905 1.00 54.02 635 SER A C 1
ATOM 4066 O O . SER A 1 635 ? 91.792 102.834 107.222 1.00 57.37 635 SER A O 1
ATOM 4069 N N . ASN A 1 636 ? 92.800 100.823 106.879 1.00 53.52 636 ASN A N 1
ATOM 4070 C CA . ASN A 1 636 ? 94.132 101.294 107.342 1.00 44.66 636 ASN A CA 1
ATOM 4071 C C . ASN A 1 636 ? 94.766 102.349 106.427 1.00 46.89 636 ASN A C 1
ATOM 4072 O O . ASN A 1 636 ? 95.303 103.327 106.973 1.00 43.74 636 ASN A O 1
ATOM 4077 N N . MET A 1 637 ? 94.707 102.183 105.101 1.00 53.96 637 MET A N 1
ATOM 4078 C CA . MET A 1 637 ? 95.442 103.100 104.176 1.00 47.49 637 MET A CA 1
ATOM 4079 C C . MET A 1 637 ? 94.513 103.810 103.189 1.00 51.23 637 MET A C 1
ATOM 4080 O O . MET A 1 637 ? 94.974 104.104 102.083 1.00 58.60 637 MET A O 1
ATOM 4085 N N . VAL A 1 638 ? 93.275 104.108 103.576 1.00 54.84 638 VAL A N 1
ATOM 4086 C CA . VAL A 1 638 ? 92.287 104.671 102.611 1.00 60.54 638 VAL A CA 1
ATOM 4087 C C . VAL A 1 638 ? 92.755 106.005 102.059 1.00 71.02 638 VAL A C 1
ATOM 4088 O O . VAL A 1 638 ? 92.666 106.183 100.842 1.00 80.72 638 VAL A O 1
ATOM 4092 N N . HIS A 1 639 ? 93.276 106.889 102.901 1.00 88.74 639 HIS A N 1
ATOM 4093 C CA . HIS A 1 639 ? 93.567 108.242 102.374 1.00 113.55 639 HIS A CA 1
ATOM 4094 C C . HIS A 1 639 ? 94.818 108.843 102.976 1.00 104.23 639 HIS A C 1
ATOM 4095 O O . HIS A 1 639 ? 95.284 108.338 104.004 1.00 119.02 639 HIS A O 1
ATOM 4102 N N . GLY A 1 640 ? 95.328 109.878 102.323 1.00 98.88 640 GLY A N 1
ATOM 4103 C CA . GLY A 1 640 ? 96.490 110.591 102.867 1.00 116.51 640 GLY A CA 1
ATOM 4104 C C . GLY A 1 640 ? 96.111 112.032 103.095 1.00 126.44 640 GLY A C 1
ATOM 4105 O O . GLY A 1 640 ? 95.356 112.575 102.278 1.00 137.53 640 GLY A O 1
ATOM 4106 N N . PRO A 1 641 ? 96.544 112.670 104.196 1.00 132.98 641 PRO A N 1
ATOM 4107 C CA . PRO A 1 641 ? 96.124 114.034 104.463 1.00 149.52 641 PRO A CA 1
ATOM 4108 C C . PRO A 1 641 ? 96.654 114.922 103.334 1.00 143.91 641 PRO A C 1
ATOM 4109 O O . PRO A 1 641 ? 97.817 114.833 103.011 1.00 155.17 641 PRO A O 1
ATOM 4113 N N . CYS A 1 642 ? 95.793 115.775 102.785 1.00 149.58 642 CYS A N 1
ATOM 4114 C CA . CYS A 1 642 ? 96.223 116.656 101.675 1.00 161.22 642 CYS A CA 1
ATOM 4115 C C . CYS A 1 642 ? 97.290 117.624 102.197 1.00 177.50 642 CYS A C 1
ATOM 4116 O O . CYS A 1 642 ? 97.074 118.221 103.265 1.00 171.17 642 CYS A O 1
ATOM 4119 N N . GLY A 1 643 ? 98.395 117.775 101.464 1.00 174.34 643 GLY A N 1
ATOM 4120 C CA . GLY A 1 643 ? 99.476 118.678 101.899 1.00 192.71 643 GLY A CA 1
ATOM 4121 C C . GLY A 1 643 ? 99.230 120.092 101.413 1.00 180.55 643 GLY A C 1
ATOM 4122 O O . GLY A 1 643 ? 99.879 120.488 100.431 1.00 204.60 643 GLY A O 1
ATOM 4123 N N . ILE A 1 644 ? 98.297 120.800 102.061 1.00 200.62 644 ILE A N 1
ATOM 4124 C CA . ILE A 1 644 ? 97.995 122.221 101.714 1.00 200.96 644 ILE A CA 1
ATOM 4125 C C . ILE A 1 644 ? 98.036 123.025 103.017 1.00 198.66 644 ILE A C 1
ATOM 4126 O O . ILE A 1 644 ? 96.949 123.215 103.602 1.00 203.30 644 ILE A O 1
ATOM 4131 N N . GLN A 1 645 ? 99.230 123.425 103.473 1.00 203.63 645 GLN A N 1
ATOM 4132 C CA . GLN A 1 645 ? 99.415 124.220 104.725 1.00 205.48 645 GLN A CA 1
ATOM 4133 C C . GLN A 1 645 ? 99.169 123.363 105.978 1.00 196.34 645 GLN A C 1
ATOM 4134 O O . GLN A 1 645 ? 100.135 123.175 106.743 1.00 188.32 645 GLN A O 1
ATOM 4140 N N . ASN A 1 646 ? 97.950 122.845 106.175 1.00 194.38 646 ASN A N 1
ATOM 4141 C CA . ASN A 1 646 ? 97.678 121.941 107.326 1.00 196.23 646 ASN A CA 1
ATOM 4142 C C . ASN A 1 646 ? 97.104 120.621 106.804 1.00 194.59 646 ASN A C 1
ATOM 4143 O O . ASN A 1 646 ? 95.915 120.603 106.433 1.00 196.50 646 ASN A O 1
ATOM 4148 N N . PRO A 1 647 ? 97.887 119.521 106.759 1.00 191.36 647 PRO A N 1
ATOM 4149 C CA . PRO A 1 647 ? 97.357 118.221 106.331 1.00 192.53 647 PRO A CA 1
ATOM 4150 C C . PRO A 1 647 ? 96.352 117.524 107.262 1.00 193.61 647 PRO A C 1
ATOM 4151 O O . PRO A 1 647 ? 95.323 117.092 106.774 1.00 186.15 647 PRO A O 1
ATOM 4155 N N . ASN A 1 648 ? 96.649 117.459 108.562 1.00 196.24 648 ASN A N 1
ATOM 4156 C CA . ASN A 1 648 ? 95.779 116.726 109.524 1.00 185.12 648 ASN A CA 1
ATOM 4157 C C . ASN A 1 648 ? 94.426 117.417 109.689 1.00 198.50 648 ASN A C 1
ATOM 4158 O O . ASN A 1 648 ? 93.415 116.696 109.801 1.00 190.50 648 ASN A O 1
ATOM 4163 N N . SER A 1 649 ? 94.406 118.752 109.705 1.00 206.56 649 SER A N 1
ATOM 4164 C CA . SER A 1 649 ? 93.136 119.466 109.996 1.00 213.04 649 SER A CA 1
ATOM 4165 C C . SER A 1 649 ? 92.060 119.043 108.992 1.00 195.06 649 SER A C 1
ATOM 4166 O O . SER A 1 649 ? 92.337 119.057 107.776 1.00 186.87 649 SER A O 1
ATOM 4169 N N . PRO A 1 650 ? 90.844 118.680 109.455 1.00 226.62 650 PRO A N 1
ATOM 4170 C CA . PRO A 1 650 ? 89.769 118.256 108.564 1.00 235.46 650 PRO A CA 1
ATOM 4171 C C . PRO A 1 650 ? 88.939 119.451 108.077 1.00 211.16 650 PRO A C 1
ATOM 4172 O O . PRO A 1 650 ? 87.912 119.220 107.469 1.00 230.14 650 PRO A O 1
ATOM 4176 N N . CYS A 1 651 ? 89.385 120.679 108.368 1.00 232.46 651 CYS A N 1
ATOM 4177 C CA . CYS A 1 651 ? 88.670 121.869 107.838 1.00 242.84 651 CYS A CA 1
ATOM 4178 C C . CYS A 1 651 ? 88.560 121.690 106.326 1.00 200.48 651 CYS A C 1
ATOM 4179 O O . CYS A 1 651 ? 87.485 121.997 105.776 1.00 187.49 651 CYS A O 1
ATOM 4182 N N . MET A 1 652 ? 89.625 121.205 105.682 1.00 221.41 652 MET A N 1
ATOM 4183 C CA . MET A 1 652 ? 89.540 120.879 104.235 1.00 197.69 652 MET A CA 1
ATOM 4184 C C . MET A 1 652 ? 88.983 119.455 104.131 1.00 199.20 652 MET A C 1
ATOM 4185 O O . MET A 1 652 ? 89.761 118.550 103.793 1.00 201.67 652 MET A O 1
ATOM 4190 N N . GLU A 1 653 ? 87.692 119.270 104.423 1.00 204.94 653 GLU A N 1
ATOM 4191 C CA . GLU A 1 653 ? 87.082 117.911 104.435 1.00 218.02 653 GLU A CA 1
ATOM 4192 C C . GLU A 1 653 ? 87.260 117.241 103.069 1.00 186.12 653 GLU A C 1
ATOM 4193 O O . GLU A 1 653 ? 87.744 116.094 103.037 1.00 167.16 653 GLU A O 1
ATOM 4199 N N . ASN A 1 654 ? 86.863 117.923 101.992 1.00 187.85 654 ASN A N 1
ATOM 4200 C CA . ASN A 1 654 ? 87.006 117.361 100.622 1.00 186.04 654 ASN A CA 1
ATOM 4201 C C . ASN A 1 654 ? 88.466 116.946 100.409 1.00 174.66 654 ASN A C 1
ATOM 4202 O O . ASN A 1 654 ? 88.690 115.813 99.944 1.00 169.27 654 ASN A O 1
ATOM 4207 N N . GLY A 1 655 ? 89.414 117.835 100.722 1.00 178.13 655 GLY A N 1
ATOM 4208 C CA . GLY A 1 655 ? 90.841 117.547 100.479 1.00 186.65 655 GLY A CA 1
ATOM 4209 C C . GLY A 1 655 ? 91.360 116.437 101.370 1.00 172.23 655 GLY A C 1
ATOM 4210 O O . GLY A 1 655 ? 92.275 115.714 100.935 1.00 154.28 655 GLY A O 1
ATOM 4211 N N . LYS A 1 656 ? 90.780 116.276 102.560 1.00 174.87 656 LYS A N 1
ATOM 4212 C CA . LYS A 1 656 ? 91.314 115.279 103.525 1.00 155.39 656 LYS A CA 1
ATOM 4213 C C . LYS A 1 656 ? 91.228 113.873 102.924 1.00 148.57 656 LYS A C 1
ATOM 4214 O O . LYS A 1 656 ? 92.201 113.115 103.086 1.00 141.34 656 LYS A O 1
ATOM 4220 N N . CYS A 1 657 ? 90.126 113.542 102.243 1.00 143.57 657 CYS A N 1
ATOM 4221 C CA . CYS A 1 657 ? 89.977 112.153 101.733 1.00 131.66 657 CYS A CA 1
ATOM 4222 C C . CYS A 1 657 ? 90.006 112.113 100.202 1.00 135.03 657 CYS A C 1
ATOM 4223 O O . CYS A 1 657 ? 89.128 112.757 99.593 1.00 128.70 657 CYS A O 1
ATOM 4226 N N . SER A 1 658 ? 90.984 111.415 99.610 1.00 133.26 658 SER A N 1
ATOM 4227 C CA . SER A 1 658 ? 91.046 111.208 98.135 1.00 120.33 658 SER A CA 1
ATOM 4228 C C . SER A 1 658 ? 91.183 112.514 97.346 1.00 118.48 658 SER A C 1
ATOM 4229 O O . SER A 1 658 ? 90.763 112.525 96.175 1.00 123.70 658 SER A O 1
ATOM 4232 N N . LYS A 1 659 ? 91.723 113.574 97.948 1.00 135.42 659 LYS A N 1
ATOM 4233 C CA . LYS A 1 659 ? 91.985 114.820 97.175 1.00 141.19 659 LYS A CA 1
ATOM 4234 C C . LYS A 1 659 ? 93.391 115.298 97.531 1.00 135.84 659 LYS A C 1
ATOM 4235 O O . LYS A 1 659 ? 93.504 116.302 98.258 1.00 132.61 659 LYS A O 1
ATOM 4241 N N . GLY A 1 660 ? 94.416 114.612 97.026 1.00 138.67 660 GLY A N 1
ATOM 4242 C CA . GLY A 1 660 ? 95.792 114.944 97.436 1.00 142.62 660 GLY A CA 1
ATOM 4243 C C . GLY A 1 660 ? 96.762 115.019 96.279 1.00 139.28 660 GLY A C 1
ATOM 4244 O O . GLY A 1 660 ? 96.365 114.660 95.153 1.00 144.64 660 GLY A O 1
ATOM 4245 N N . TYR A 1 661 ? 97.978 115.497 96.545 1.00 136.28 661 TYR A N 1
ATOM 4246 C CA . TYR A 1 661 ? 99.031 115.646 95.504 1.00 133.44 661 TYR A CA 1
ATOM 4247 C C . TYR A 1 661 ? 99.076 114.520 94.451 1.00 136.45 661 TYR A C 1
ATOM 4248 O O . TYR A 1 661 ? 99.191 114.903 93.271 1.00 133.15 661 TYR A O 1
ATOM 4257 N N . PRO A 1 662 ? 99.012 113.186 94.736 1.00 128.27 662 PRO A N 1
ATOM 4258 C CA . PRO A 1 662 ? 99.184 112.196 93.663 1.00 121.00 662 PRO A CA 1
ATOM 4259 C C . PRO A 1 662 ? 98.154 112.313 92.528 1.00 115.00 662 PRO A C 1
ATOM 4260 O O . PRO A 1 662 ? 96.998 112.573 92.814 1.00 117.01 662 PRO A O 1
ATOM 4264 N N . LYS A 1 663 ? 98.597 112.112 91.282 1.00 107.42 663 LYS A N 1
ATOM 4265 C CA . LYS A 1 663 ? 97.709 112.231 90.091 1.00 97.50 663 LYS A CA 1
ATOM 4266 C C . LYS A 1 663 ? 97.911 110.984 89.227 1.00 87.91 663 LYS A C 1
ATOM 4267 O O . LYS A 1 663 ? 98.841 110.228 89.517 1.00 90.61 663 LYS A O 1
ATOM 4273 N N . GLU A 1 664 ? 97.034 110.736 88.253 1.00 90.97 664 GLU A N 1
ATOM 4274 C CA . GLU A 1 664 ? 97.139 109.480 87.461 1.00 91.37 664 GLU A CA 1
ATOM 4275 C C . GLU A 1 664 ? 98.323 109.531 86.484 1.00 92.27 664 GLU A C 1
ATOM 4276 O O . GLU A 1 664 ? 98.103 109.926 85.323 1.00 94.06 664 GLU A O 1
ATOM 4282 N N . PHE A 1 665 ? 99.522 109.142 86.932 1.00 86.16 665 PHE A N 1
ATOM 4283 C CA . PHE A 1 665 ? 100.714 109.069 86.045 1.00 89.35 665 PHE A CA 1
ATOM 4284 C C . PHE A 1 665 ? 100.528 107.965 85.003 1.00 89.09 665 PHE A C 1
ATOM 4285 O O . PHE A 1 665 ? 100.997 108.165 83.871 1.00 90.70 665 PHE A O 1
ATOM 4293 N N . GLN A 1 666 ? 99.889 106.852 85.388 1.00 90.46 666 GLN A N 1
ATOM 4294 C CA . GLN A 1 666 ? 99.612 105.710 84.466 1.00 94.31 666 GLN A CA 1
ATOM 4295 C C . GLN A 1 666 ? 100.892 104.918 84.164 1.00 93.09 666 GLN A C 1
ATOM 4296 O O . GLN A 1 666 ? 100.815 103.979 83.348 1.00 99.51 666 GLN A O 1
ATOM 4302 N N . ASN A 1 667 ? 102.012 105.238 84.820 1.00 92.07 667 ASN A N 1
ATOM 4303 C CA . ASN A 1 667 ? 103.251 104.438 84.615 1.00 92.86 667 ASN A CA 1
ATOM 4304 C C . ASN A 1 667 ? 104.106 104.447 85.886 1.00 85.46 667 ASN A C 1
ATOM 4305 O O . ASN A 1 667 ? 103.924 105.366 86.705 1.00 87.95 667 ASN A O 1
ATOM 4310 N N . ALA A 1 668 ? 104.992 103.457 86.048 1.00 83.06 668 ALA A N 1
ATOM 4311 C CA . ALA A 1 668 ? 105.918 103.447 87.205 1.00 81.40 668 ALA A CA 1
ATOM 4312 C C . ALA A 1 668 ? 106.830 104.671 87.105 1.00 77.28 668 ALA A C 1
ATOM 4313 O O . ALA A 1 668 ? 107.193 105.196 88.165 1.00 72.44 668 ALA A O 1
ATOM 4315 N N . THR A 1 669 ? 107.303 105.015 85.902 1.00 79.86 669 THR A N 1
ATOM 4316 C CA . THR A 1 669 ? 108.064 106.284 85.694 1.00 73.73 669 THR A CA 1
ATOM 4317 C C . THR A 1 669 ? 109.092 106.545 86.805 1.00 74.31 669 THR A C 1
ATOM 4318 O O . THR A 1 669 ? 109.006 107.614 87.441 1.00 71.04 669 THR A O 1
ATOM 4322 N N . ILE A 1 670 ? 110.032 105.625 87.037 1.00 76.78 670 ILE A N 1
ATOM 4323 C CA . ILE A 1 670 ? 111.094 105.917 88.047 1.00 73.73 670 ILE A CA 1
ATOM 4324 C C . ILE A 1 670 ? 112.172 106.773 87.363 1.00 70.93 670 ILE A C 1
ATOM 4325 O O . ILE A 1 670 ? 113.300 106.288 87.139 1.00 72.71 670 ILE A O 1
ATOM 4330 N N . GLY A 1 671 ? 111.815 108.011 87.006 1.00 65.82 671 GLY A N 1
ATOM 4331 C CA . GLY A 1 671 ? 112.770 108.915 86.337 1.00 65.52 671 GLY A CA 1
ATOM 4332 C C . GLY A 1 671 ? 113.240 110.031 87.250 1.00 58.91 671 GLY A C 1
ATOM 4333 O O . GLY A 1 671 ? 114.013 110.886 86.772 1.00 57.63 671 GLY A O 1
ATOM 4334 N N . ASN A 1 672 ? 112.780 110.040 88.505 1.00 54.93 672 ASN A N 1
ATOM 4335 C CA . ASN A 1 672 ? 113.155 111.114 89.464 1.00 52.20 672 ASN A CA 1
ATOM 4336 C C . ASN A 1 672 ? 112.815 112.481 88.864 1.00 52.10 672 ASN A C 1
ATOM 4337 O O . ASN A 1 672 ? 113.657 113.391 88.978 1.00 54.40 672 ASN A O 1
ATOM 4342 N N . ILE A 1 673 ? 111.645 112.604 88.234 1.00 51.83 673 ILE A N 1
ATOM 4343 C CA . ILE A 1 673 ? 111.205 113.900 87.635 1.00 56.90 673 ILE A CA 1
ATOM 4344 C C . ILE A 1 673 ? 111.448 115.014 88.657 1.00 57.84 673 ILE A C 1
ATOM 4345 O O . ILE A 1 673 ? 112.135 115.995 88.309 1.00 63.59 673 ILE A O 1
ATOM 4350 N N . ASP A 1 674 ? 110.907 114.865 89.867 1.00 57.90 674 ASP A N 1
ATOM 4351 C CA . ASP A 1 674 ? 111.073 115.866 90.955 1.00 60.74 674 ASP A CA 1
ATOM 4352 C C . ASP A 1 674 ? 112.094 115.332 91.963 1.00 61.45 674 ASP A C 1
ATOM 4353 O O . ASP A 1 674 ? 112.206 115.925 93.052 1.00 61.75 674 ASP A O 1
ATOM 4358 N N . GLY A 1 675 ? 112.809 114.258 91.613 1.00 60.26 675 GLY A N 1
ATOM 4359 C CA . GLY A 1 675 ? 113.738 113.624 92.568 1.00 57.97 675 GLY A CA 1
ATOM 4360 C C . GLY A 1 675 ? 113.010 112.594 93.411 1.00 56.22 675 GLY A C 1
ATOM 4361 O O . GLY A 1 675 ? 113.646 112.018 94.314 1.00 54.17 675 GLY A O 1
ATOM 4362 N N . TYR A 1 676 ? 111.725 112.363 93.120 1.00 54.50 676 TYR A N 1
ATOM 4363 C CA . TYR A 1 676 ? 110.920 111.358 93.864 1.00 45.23 676 TYR A CA 1
ATOM 4364 C C . TYR A 1 676 ? 110.161 110.480 92.854 1.00 49.62 676 TYR A C 1
ATOM 4365 O O . TYR A 1 676 ? 109.374 111.063 92.089 1.00 0.07 676 TYR A O 1
ATOM 4374 N N . PRO A 1 677 ? 110.325 109.130 92.784 1.00 46.71 677 PRO A N 1
ATOM 4375 C CA . PRO A 1 677 ? 109.641 108.359 91.747 1.00 47.02 677 PRO A CA 1
ATOM 4376 C C . PRO A 1 677 ? 108.123 108.389 91.939 1.00 48.74 677 PRO A C 1
ATOM 4377 O O . PRO A 1 677 ? 107.707 108.430 93.071 1.00 51.46 677 PRO A O 1
ATOM 4381 N N . LYS A 1 678 ? 107.350 108.394 90.843 1.00 53.04 678 LYS A N 1
ATOM 4382 C CA . LYS A 1 678 ? 105.861 108.430 90.923 1.00 55.76 678 LYS A CA 1
ATOM 4383 C C . LYS A 1 678 ? 105.317 107.074 90.465 1.00 61.03 678 LYS A C 1
ATOM 4384 O O . LYS A 1 678 ? 105.455 106.784 89.285 1.00 61.49 678 LYS A O 1
ATOM 4390 N N . TYR A 1 679 ? 104.618 106.328 91.326 1.00 56.17 679 TYR A N 1
ATOM 4391 C CA . TYR A 1 679 ? 104.224 104.929 90.995 1.00 53.01 679 TYR A CA 1
ATOM 4392 C C . TYR A 1 679 ? 103.021 104.862 90.058 1.00 56.29 679 TYR A C 1
ATOM 4393 O O . TYR A 1 679 ? 102.458 105.913 89.736 1.00 58.46 679 TYR A O 1
ATOM 4402 N N . LYS A 1 680 ? 102.626 103.648 89.663 1.00 60.48 680 LYS A N 1
ATOM 4403 C CA . LYS A 1 680 ? 101.527 103.510 88.669 1.00 63.57 680 LYS A CA 1
ATOM 4404 C C . LYS A 1 680 ? 100.164 103.666 89.334 1.00 60.92 680 LYS A C 1
ATOM 4405 O O . LYS A 1 680 ? 99.851 102.863 90.220 1.00 65.67 680 LYS A O 1
ATOM 4411 N N . ARG A 1 681 ? 99.376 104.644 88.893 1.00 65.41 681 ARG A N 1
ATOM 4412 C CA . ARG A 1 681 ? 97.993 104.812 89.402 1.00 64.00 681 ARG A CA 1
ATOM 4413 C C . ARG A 1 681 ? 97.082 104.871 88.177 1.00 74.25 681 ARG A C 1
ATOM 4414 O O . ARG A 1 681 ? 97.362 105.680 87.272 1.00 84.50 681 ARG A O 1
ATOM 4422 N N . ARG A 1 682 ? 96.045 104.038 88.141 1.00 72.98 682 ARG A N 1
ATOM 4423 C CA . ARG A 1 682 ? 95.136 104.007 86.968 1.00 77.52 682 ARG A CA 1
ATOM 4424 C C . ARG A 1 682 ? 93.761 104.498 87.418 1.00 85.33 682 ARG A C 1
ATOM 4425 O O . ARG A 1 682 ? 93.239 103.952 88.400 1.00 89.29 682 ARG A O 1
ATOM 4433 N N . SER A 1 683 ? 93.196 105.480 86.716 1.00 88.54 683 SER A N 1
ATOM 4434 C CA . SER A 1 683 ? 91.885 106.056 87.111 1.00 90.13 683 SER A CA 1
ATOM 4435 C C . SER A 1 683 ? 90.748 105.079 86.802 1.00 94.18 683 SER A C 1
ATOM 4436 O O . SER A 1 683 ? 90.968 104.147 86.004 1.00 93.64 683 SER A O 1
ATOM 4439 N N . GLY A 1 684 ? 89.579 105.290 87.410 1.00 99.35 684 GLY A N 1
ATOM 4440 C CA . GLY A 1 684 ? 88.406 104.451 87.094 1.00 104.85 684 GLY A CA 1
ATOM 4441 C C . GLY A 1 684 ? 88.111 103.363 88.107 1.00 106.04 684 GLY A C 1
ATOM 4442 O O . GLY A 1 684 ? 87.167 102.589 87.857 1.00 109.01 684 GLY A O 1
ATOM 4443 N N . SER A 1 685 ? 88.860 103.290 89.209 1.00 101.71 685 SER A N 1
ATOM 4444 C CA . SER A 1 685 ? 88.506 102.316 90.275 1.00 101.29 685 SER A CA 1
ATOM 4445 C C . SER A 1 685 ? 88.206 103.073 91.572 1.00 103.64 685 SER A C 1
ATOM 4446 O O . SER A 1 685 ? 89.066 103.864 91.998 1.00 97.08 685 SER A O 1
ATOM 4449 N N . THR A 1 686 ? 87.037 102.835 92.174 1.00 107.56 686 THR A N 1
ATOM 4450 C CA . THR A 1 686 ? 86.636 103.580 93.400 1.00 103.35 686 THR A CA 1
ATOM 4451 C C . THR A 1 686 ? 85.787 102.683 94.312 1.00 108.92 686 THR A C 1
ATOM 4452 O O . THR A 1 686 ? 85.219 101.697 93.802 1.00 109.57 686 THR A O 1
ATOM 4456 N N . MET A 1 687 ? 85.719 103.005 95.608 1.00 107.25 687 MET A N 1
ATOM 4457 C CA . MET A 1 687 ? 84.918 102.214 96.581 1.00 105.54 687 MET A CA 1
ATOM 4458 C C . MET A 1 687 ? 84.227 103.189 97.537 1.00 106.39 687 MET A C 1
ATOM 4459 O O . MET A 1 687 ? 84.647 104.363 97.566 1.00 108.33 687 MET A O 1
ATOM 4464 N N . SER A 1 688 ? 83.200 102.740 98.268 1.00 118.46 688 SER A N 1
ATOM 4465 C CA . SER A 1 688 ? 82.433 103.681 99.127 1.00 119.27 688 SER A CA 1
ATOM 4466 C C . SER A 1 688 ? 82.878 103.594 100.589 1.00 114.53 688 SER A C 1
ATOM 4467 O O . SER A 1 688 ? 82.712 102.516 101.189 1.00 108.57 688 SER A O 1
ATOM 4470 N N . ILE A 1 689 ? 83.405 104.695 101.137 1.00 116.17 689 ILE A N 1
ATOM 4471 C CA . ILE A 1 689 ? 83.817 104.733 102.572 1.00 115.99 689 ILE A CA 1
ATOM 4472 C C . ILE A 1 689 ? 83.181 105.957 103.232 1.00 124.43 689 ILE A C 1
ATOM 4473 O O . ILE A 1 689 ? 83.360 107.061 102.696 1.00 130.35 689 ILE A O 1
ATOM 4478 N N . GLY A 1 690 ? 82.488 105.771 104.360 1.00 129.15 690 GLY A N 1
ATOM 4479 C CA . GLY A 1 690 ? 81.907 106.909 105.104 1.00 135.16 690 GLY A CA 1
ATOM 4480 C C . GLY A 1 690 ? 80.988 107.754 104.244 1.00 138.25 690 GLY A C 1
ATOM 4481 O O . GLY A 1 690 ? 81.068 108.992 104.357 1.00 138.76 690 GLY A O 1
ATOM 4482 N N . ASN A 1 691 ? 80.173 107.117 103.399 1.00 139.45 691 ASN A N 1
ATOM 4483 C CA . ASN A 1 691 ? 79.230 107.843 102.507 1.00 142.04 691 ASN A CA 1
ATOM 4484 C C . ASN A 1 691 ? 80.016 108.765 101.573 1.00 137.12 691 ASN A C 1
ATOM 4485 O O . ASN A 1 691 ? 79.478 109.829 101.209 1.00 139.17 691 ASN A O 1
ATOM 4490 N N . LYS A 1 692 ? 81.235 108.367 101.203 1.00 134.25 692 LYS A N 1
ATOM 4491 C CA . LYS A 1 692 ? 82.056 109.159 100.249 1.00 131.53 692 LYS A CA 1
ATOM 4492 C C . LYS A 1 692 ? 82.696 108.178 99.264 1.00 129.50 692 LYS A C 1
ATOM 4493 O O . LYS A 1 692 ? 82.829 106.990 99.624 1.00 127.06 692 LYS A O 1
ATOM 4499 N N . VAL A 1 693 ? 83.068 108.651 98.072 1.00 124.59 693 VAL A N 1
ATOM 4500 C CA . VAL A 1 693 ? 83.776 107.774 97.095 1.00 120.00 693 VAL A CA 1
ATOM 4501 C C . VAL A 1 693 ? 85.246 108.192 97.041 1.00 117.05 693 VAL A C 1
ATOM 4502 O O . VAL A 1 693 ? 85.515 109.386 96.812 1.00 119.80 693 VAL A O 1
ATOM 4506 N N . VAL A 1 694 ? 86.158 107.244 97.266 1.00 117.56 694 VAL A N 1
ATOM 4507 C CA . VAL A 1 694 ? 87.620 107.540 97.173 1.00 111.04 694 VAL A CA 1
ATOM 4508 C C . VAL A 1 694 ? 88.181 106.753 95.986 1.00 96.27 694 VAL A C 1
ATOM 4509 O O . VAL A 1 694 ? 88.000 105.519 95.950 1.00 89.51 694 VAL A O 1
ATOM 4513 N N . ASP A 1 695 ? 88.798 107.449 95.028 1.00 107.08 695 ASP A N 1
ATOM 4514 C CA . ASP A 1 695 ? 89.298 106.781 93.795 1.00 99.50 695 ASP A CA 1
ATOM 4515 C C . ASP A 1 695 ? 90.751 106.334 93.966 1.00 95.49 695 ASP A C 1
ATOM 4516 O O . ASP A 1 695 ? 91.291 106.498 95.076 1.00 95.10 695 ASP A O 1
ATOM 4521 N N . ASN A 1 696 ? 91.371 105.840 92.891 1.00 84.87 696 ASN A N 1
ATOM 4522 C CA . ASN A 1 696 ? 92.762 105.319 92.942 1.00 69.90 696 ASN A CA 1
ATOM 4523 C C . ASN A 1 696 ? 93.736 106.483 93.091 1.00 68.12 696 ASN A C 1
ATOM 4524 O O . ASN A 1 696 ? 94.945 106.229 93.173 1.00 68.05 696 ASN A O 1
ATOM 4529 N N . THR A 1 697 ? 93.219 107.710 93.093 1.00 78.67 697 THR A N 1
ATOM 4530 C CA . THR A 1 697 ? 94.085 108.905 93.236 1.00 85.08 697 THR A CA 1
ATOM 4531 C C . THR A 1 697 ? 94.824 108.832 94.570 1.00 89.32 697 THR A C 1
ATOM 4532 O O . THR A 1 697 ? 95.973 109.323 94.596 1.00 82.44 697 THR A O 1
ATOM 4536 N N . TRP A 1 698 ? 94.199 108.298 95.632 1.00 93.17 698 TRP A N 1
ATOM 4537 C CA . TRP A 1 698 ? 94.895 108.322 96.948 1.00 85.90 698 TRP A CA 1
ATOM 4538 C C . TRP A 1 698 ? 94.922 106.976 97.662 1.00 72.11 698 TRP A C 1
ATOM 4539 O O . TRP A 1 698 ? 94.147 106.818 98.600 1.00 80.87 698 TRP A O 1
ATOM 4550 N N . ILE A 1 699 ? 95.774 106.052 97.229 1.00 59.57 699 ILE A N 1
ATOM 4551 C CA . ILE A 1 699 ? 95.973 104.797 98.008 1.00 46.52 699 ILE A CA 1
ATOM 4552 C C . ILE A 1 699 ? 97.450 104.828 98.412 1.00 42.28 699 ILE A C 1
ATOM 4553 O O . ILE A 1 699 ? 98.299 104.662 97.527 1.00 51.58 699 ILE A O 1
ATOM 4558 N N . VAL A 1 700 ? 97.762 104.985 99.697 1.00 38.08 700 VAL A N 1
ATOM 4559 C CA . VAL A 1 700 ? 99.190 105.135 100.119 1.00 32.68 700 VAL A CA 1
ATOM 4560 C C . VAL A 1 700 ? 99.956 103.914 99.590 1.00 30.36 700 VAL A C 1
ATOM 4561 O O . VAL A 1 700 ? 99.427 102.781 99.722 1.00 32.96 700 VAL A O 1
ATOM 4565 N N . PRO A 1 701 ? 101.171 104.040 99.000 1.00 24.02 701 PRO A N 1
ATOM 4566 C CA . PRO A 1 701 ? 101.820 102.874 98.405 1.00 23.73 701 PRO A CA 1
ATOM 4567 C C . PRO A 1 701 ? 101.903 101.731 99.423 1.00 21.15 701 PRO A C 1
ATOM 4568 O O . PRO A 1 701 ? 102.482 101.927 100.469 1.00 22.38 701 PRO A O 1
ATOM 4572 N N . TYR A 1 702 ? 101.409 100.541 99.077 1.00 20.26 702 TYR A N 1
ATOM 4573 C CA . TYR A 1 702 ? 101.360 99.430 100.061 1.00 19.28 702 TYR A CA 1
ATOM 4574 C C . TYR A 1 702 ? 101.889 98.143 99.442 1.00 19.41 702 TYR A C 1
ATOM 4575 O O . TYR A 1 702 ? 101.833 98.009 98.222 1.00 25.27 702 TYR A O 1
ATOM 4584 N N . ASN A 1 703 ? 102.377 97.220 100.268 1.00 19.03 703 ASN A N 1
ATOM 4585 C CA . ASN A 1 703 ? 102.917 95.933 99.757 1.00 19.72 703 ASN A CA 1
ATOM 4586 C C . ASN A 1 703 ? 101.938 94.834 100.141 1.00 23.99 703 ASN A C 1
ATOM 4587 O O . ASN A 1 703 ? 101.548 94.795 101.309 1.00 28.54 703 ASN A O 1
ATOM 4592 N N . PRO A 1 704 ? 101.475 93.929 99.240 1.00 25.28 704 PRO A N 1
ATOM 4593 C CA . PRO A 1 704 ? 100.464 92.931 99.622 1.00 25.89 704 PRO A CA 1
ATOM 4594 C C . PRO A 1 704 ? 100.877 91.912 100.694 1.00 27.50 704 PRO A C 1
ATOM 4595 O O . PRO A 1 704 ? 100.139 91.793 101.651 1.00 32.47 704 PRO A O 1
ATOM 4599 N N . TYR A 1 705 ? 102.016 91.229 100.553 1.00 25.97 705 TYR A N 1
ATOM 4600 C CA . TYR A 1 705 ? 102.342 90.168 101.543 1.00 27.06 705 TYR A CA 1
ATOM 4601 C C . TYR A 1 705 ? 102.440 90.764 102.953 1.00 26.34 705 TYR A C 1
ATOM 4602 O O . TYR A 1 705 ? 101.864 90.168 103.885 1.00 31.70 705 TYR A O 1
ATOM 4611 N N . LEU A 1 706 ? 103.115 91.906 103.107 1.00 24.46 706 LEU A N 1
ATOM 4612 C CA . LEU A 1 706 ? 103.313 92.476 104.468 1.00 22.55 706 LEU A CA 1
ATOM 4613 C C . LEU A 1 706 ? 101.966 92.875 105.084 1.00 23.53 706 LEU A C 1
ATOM 4614 O O . LEU A 1 706 ? 101.746 92.552 106.266 1.00 25.17 706 LEU A O 1
ATOM 4619 N N . CYS A 1 707 ? 101.098 93.536 104.312 1.00 23.55 707 CYS A N 1
ATOM 4620 C CA . CYS A 1 707 ? 99.792 94.003 104.852 1.00 23.42 707 CYS A CA 1
ATOM 4621 C C . CYS A 1 707 ? 98.921 92.804 105.236 1.00 26.36 707 CYS A C 1
ATOM 4622 O O . CYS A 1 707 ? 98.249 92.874 106.279 1.00 29.92 707 CYS A O 1
ATOM 4625 N N . LEU A 1 708 ? 98.921 91.754 104.411 1.00 26.91 708 LEU A N 1
ATOM 4626 C CA . LEU A 1 708 ? 98.089 90.555 104.693 1.00 25.67 708 LEU A CA 1
ATOM 4627 C C . LEU A 1 708 ? 98.565 89.880 105.982 1.00 27.55 708 LEU A C 1
ATOM 4628 O O . LEU A 1 708 ? 97.700 89.449 106.765 1.00 36.63 708 LEU A O 1
ATOM 4633 N N . LYS A 1 709 ? 99.881 89.793 106.192 1.00 25.69 709 LYS A N 1
ATOM 4634 C CA . LYS A 1 709 ? 100.407 89.068 107.381 1.00 25.77 709 LYS A CA 1
ATOM 4635 C C . LYS A 1 709 ? 100.118 89.877 108.650 1.00 26.24 709 LYS A C 1
ATOM 4636 O O . LYS A 1 709 ? 99.438 89.346 109.544 1.00 29.74 709 LYS A O 1
ATOM 4642 N N . TYR A 1 710 ? 100.620 91.112 108.723 1.00 23.99 710 TYR A N 1
ATOM 4643 C CA . TYR A 1 710 ? 100.407 91.953 109.927 1.00 21.15 710 TYR A CA 1
ATOM 4644 C C . TYR A 1 710 ? 99.319 92.964 109.575 1.00 23.67 710 TYR A C 1
ATOM 4645 O O . TYR A 1 710 ? 99.566 93.781 108.690 1.00 25.08 710 TYR A O 1
ATOM 4654 N N . ASN A 1 711 ? 98.194 92.978 110.282 1.00 25.07 711 ASN A N 1
ATOM 4655 C CA . ASN A 1 711 ? 97.059 93.844 109.867 1.00 21.52 711 ASN A CA 1
ATOM 4656 C C . ASN A 1 711 ? 97.280 95.267 110.374 1.00 22.81 711 ASN A C 1
ATOM 4657 O O . ASN A 1 711 ? 96.620 95.645 111.352 1.00 28.82 711 ASN A O 1
ATOM 4662 N N . CYS A 1 712 ? 98.166 96.025 109.730 1.00 20.34 712 CYS A N 1
ATOM 4663 C CA . CYS A 1 712 ? 98.479 97.410 110.166 1.00 20.21 712 CYS A CA 1
ATOM 4664 C C . CYS A 1 712 ? 98.974 98.211 108.966 1.00 19.52 712 CYS A C 1
ATOM 4665 O O . CYS A 1 712 ? 99.252 97.589 107.939 1.00 22.64 712 CYS A O 1
ATOM 4668 N N . HIS A 1 713 ? 99.084 99.532 109.085 1.00 20.82 713 HIS A N 1
ATOM 4669 C CA . HIS A 1 713 ? 99.470 100.346 107.904 1.00 19.83 713 HIS A CA 1
ATOM 4670 C C . HIS A 1 713 ? 100.974 100.206 107.662 1.00 22.74 713 HIS A C 1
ATOM 4671 O O . HIS A 1 713 ? 101.742 100.625 108.534 1.00 22.60 713 HIS A O 1
ATOM 4678 N N . ILE A 1 714 ? 101.377 99.622 106.529 1.00 22.72 714 ILE A N 1
ATOM 4679 C CA . ILE A 1 714 ? 102.823 99.514 106.169 1.00 17.59 714 ILE A CA 1
ATOM 4680 C C . ILE A 1 714 ? 103.012 100.236 104.838 1.00 19.78 714 ILE A C 1
ATOM 4681 O O . ILE A 1 714 ? 102.401 99.803 103.855 1.00 20.70 714 ILE A O 1
ATOM 4686 N N . ASN A 1 715 ? 103.833 101.284 104.805 1.00 18.86 715 ASN A N 1
ATOM 4687 C CA . ASN A 1 715 ? 104.012 102.089 103.571 1.00 16.15 715 ASN A CA 1
ATOM 4688 C C . ASN A 1 715 ? 105.398 101.785 103.013 1.00 17.77 715 ASN A C 1
ATOM 4689 O O . ASN A 1 715 ? 106.373 102.036 103.726 1.00 17.63 715 ASN A O 1
ATOM 4694 N N . VAL A 1 716 ? 105.473 101.271 101.787 1.00 18.55 716 VAL A N 1
ATOM 4695 C CA . VAL A 1 716 ? 106.782 100.948 101.151 1.00 17.00 716 VAL A CA 1
ATOM 4696 C C . VAL A 1 716 ? 107.003 101.962 100.034 1.00 21.23 716 VAL A C 1
ATOM 4697 O O . VAL A 1 716 ? 106.142 102.057 99.157 1.00 24.88 716 VAL A O 1
ATOM 4701 N N . GLU A 1 717 ? 108.116 102.687 100.066 1.00 20.54 717 GLU A N 1
ATOM 4702 C CA . GLU A 1 717 ? 108.426 103.696 99.026 1.00 20.87 717 GLU A CA 1
ATOM 4703 C C . GLU A 1 717 ? 109.856 103.460 98.551 1.00 23.56 717 GLU A C 1
ATOM 4704 O O . GLU A 1 717 ? 110.646 102.924 99.341 1.00 24.39 717 GLU A O 1
ATOM 4710 N N . VAL A 1 718 ? 110.174 103.831 97.312 1.00 25.72 718 VAL A N 1
ATOM 4711 C CA . VAL A 1 718 ? 111.537 103.580 96.764 1.00 24.39 718 VAL A CA 1
ATOM 4712 C C . VAL A 1 718 ? 112.285 104.912 96.699 1.00 30.48 718 VAL A C 1
ATOM 4713 O O . VAL A 1 718 ? 111.691 105.884 96.229 1.00 36.88 718 VAL A O 1
ATOM 4717 N N . CYS A 1 719 ? 113.518 104.963 97.200 1.00 33.04 719 CYS A N 1
ATOM 4718 C CA . CYS A 1 719 ? 114.338 106.201 97.116 1.00 38.15 719 CYS A CA 1
ATOM 4719 C C . CYS A 1 719 ? 115.301 106.090 95.931 1.00 46.95 719 CYS A C 1
ATOM 4720 O O . CYS A 1 719 ? 116.006 105.073 95.845 1.00 44.65 719 CYS A O 1
ATOM 4723 N N . ALA A 1 720 ? 115.295 107.056 95.011 1.00 51.17 720 ALA A N 1
ATOM 4724 C CA . ALA A 1 720 ? 116.137 106.900 93.801 1.00 49.22 720 ALA A CA 1
ATOM 4725 C C . ALA A 1 720 ? 117.183 108.015 93.723 1.00 50.79 720 ALA A C 1
ATOM 4726 O O . ALA A 1 720 ? 117.958 108.028 92.749 1.00 55.94 720 ALA A O 1
ATOM 4728 N N . SER A 1 721 ? 117.201 108.910 94.712 1.00 52.67 721 SER A N 1
ATOM 4729 C CA . SER A 1 721 ? 118.154 110.049 94.682 1.00 55.95 721 SER A CA 1
ATOM 4730 C C . SER A 1 721 ? 118.959 110.116 95.981 1.00 58.42 721 SER A C 1
ATOM 4731 O O . SER A 1 721 ? 118.368 109.905 97.052 1.00 56.54 721 SER A O 1
ATOM 4734 N N . ILE A 1 722 ? 120.262 110.383 95.884 1.00 55.69 722 ILE A N 1
ATOM 4735 C CA . ILE A 1 722 ? 121.102 110.566 97.105 1.00 55.60 722 ILE A CA 1
ATOM 4736 C C . ILE A 1 722 ? 120.584 111.807 97.842 1.00 60.52 722 ILE A C 1
ATOM 4737 O O . ILE A 1 722 ? 120.598 111.814 99.083 1.00 57.58 722 ILE A O 1
ATOM 4742 N N . LYS A 1 723 ? 120.143 112.821 97.094 1.00 58.18 723 LYS A N 1
ATOM 4743 C CA . LYS A 1 723 ? 119.598 114.061 97.713 1.00 60.62 723 LYS A CA 1
ATOM 4744 C C . LYS A 1 723 ? 118.364 113.704 98.553 1.00 57.25 723 LYS A C 1
ATOM 4745 O O . LYS A 1 723 ? 118.135 114.374 99.576 1.00 57.77 723 LYS A O 1
ATOM 4751 N N . SER A 1 724 ? 117.584 112.710 98.117 1.00 54.86 724 SER A N 1
ATOM 4752 C CA . SER A 1 724 ? 116.375 112.298 98.875 1.00 58.82 724 SER A CA 1
ATOM 4753 C C . SER A 1 724 ? 116.784 111.800 100.265 1.00 59.44 724 SER A C 1
ATOM 4754 O O . SER A 1 724 ? 116.066 112.121 101.231 1.00 55.53 724 SER A O 1
ATOM 4757 N N . VAL A 1 725 ? 117.892 111.056 100.370 1.00 55.33 725 VAL A N 1
ATOM 4758 C CA . VAL A 1 725 ? 118.364 110.637 101.725 1.00 48.13 725 VAL A CA 1
ATOM 4759 C C . VAL A 1 725 ? 118.745 111.877 102.541 1.00 47.98 725 VAL A C 1
ATOM 4760 O O . VAL A 1 725 ? 118.461 111.872 103.727 1.00 45.58 725 VAL A O 1
ATOM 4764 N N . LYS A 1 726 ? 119.369 112.890 101.935 1.00 52.20 726 LYS A N 1
ATOM 4765 C CA . LYS A 1 726 ? 119.819 114.067 102.727 1.00 50.73 726 LYS A CA 1
ATOM 4766 C C . LYS A 1 726 ? 118.661 114.564 103.604 1.00 49.42 726 LYS A C 1
ATOM 4767 O O . LYS A 1 726 ? 118.924 114.959 104.757 1.00 52.56 726 LYS A O 1
ATOM 4773 N N . TYR A 1 727 ? 117.429 114.525 103.086 1.00 51.82 727 TYR A N 1
ATOM 4774 C CA . TYR A 1 727 ? 116.238 115.012 103.835 1.00 55.21 727 TYR A CA 1
ATOM 4775 C C . TYR A 1 727 ? 115.746 113.919 104.792 1.00 54.90 727 TYR A C 1
ATOM 4776 O O . TYR A 1 727 ? 115.325 114.249 105.916 1.00 51.60 727 TYR A O 1
ATOM 4785 N N . LEU A 1 728 ? 115.824 112.669 104.351 1.00 52.37 728 LEU A N 1
ATOM 4786 C CA . LEU A 1 728 ? 115.257 111.557 105.144 1.00 43.51 728 LEU A CA 1
ATOM 4787 C C . LEU A 1 728 ? 116.113 111.235 106.371 1.00 44.97 728 LEU A C 1
ATOM 4788 O O . LEU A 1 728 ? 115.522 110.850 107.394 1.00 44.98 728 LEU A O 1
ATOM 4793 N N . PHE A 1 729 ? 117.421 111.480 106.334 1.00 41.96 729 PHE A N 1
ATOM 4794 C CA . PHE A 1 729 ? 118.307 111.045 107.449 1.00 37.93 729 PHE A CA 1
ATOM 4795 C C . PHE A 1 729 ? 117.977 111.764 108.754 1.00 41.44 729 PHE A C 1
ATOM 4796 O O . PHE A 1 729 ? 118.464 111.330 109.797 1.00 44.28 729 PHE A O 1
ATOM 4804 N N . LYS A 1 730 ? 117.177 112.816 108.706 1.00 47.66 730 LYS A N 1
ATOM 4805 C CA . LYS A 1 730 ? 116.935 113.633 109.915 1.00 54.44 730 LYS A CA 1
ATOM 4806 C C . LYS A 1 730 ? 115.937 112.955 110.844 1.00 55.32 730 LYS A C 1
ATOM 4807 O O . LYS A 1 730 ? 115.582 113.590 111.847 1.00 51.76 730 LYS A O 1
ATOM 4813 N N . TYR A 1 731 ? 115.460 111.754 110.522 1.00 50.42 731 TYR A N 1
ATOM 4814 C CA . TYR A 1 731 ? 114.560 111.061 111.489 1.00 43.22 731 TYR A CA 1
ATOM 4815 C C . TYR A 1 731 ? 115.256 110.694 112.822 1.00 43.66 731 TYR A C 1
ATOM 4816 O O . TYR A 1 731 ? 114.521 110.575 113.824 1.00 44.56 731 TYR A O 1
ATOM 4825 N N . ILE A 1 732 ? 116.595 110.551 112.864 1.00 44.30 732 ILE A N 1
ATOM 4826 C CA . ILE A 1 732 ? 117.354 110.101 114.077 1.00 35.22 732 ILE A CA 1
ATOM 4827 C C . ILE A 1 732 ? 117.787 111.285 114.940 1.00 37.70 732 ILE A C 1
ATOM 4828 O O . ILE A 1 732 ? 118.587 111.040 115.847 1.00 39.69 732 ILE A O 1
ATOM 4833 N N . TYR A 1 733 ? 117.311 112.507 114.676 1.00 44.07 733 TYR A N 1
ATOM 4834 C CA . TYR A 1 733 ? 117.814 113.720 115.391 1.00 49.03 733 TYR A CA 1
ATOM 4835 C C . TYR A 1 733 ? 116.870 114.271 116.465 1.00 48.28 733 TYR A C 1
ATOM 4836 O O . TYR A 1 733 ? 117.086 115.422 116.866 1.00 48.71 733 TYR A O 1
ATOM 4845 N N . LYS A 1 734 ? 115.862 113.528 116.912 1.00 47.66 734 LYS A N 1
ATOM 4846 C CA . LYS A 1 734 ? 114.903 114.151 117.863 1.00 47.25 734 LYS A CA 1
ATOM 4847 C C . LYS A 1 734 ? 115.094 113.622 119.286 1.00 49.76 734 LYS A C 1
ATOM 4848 O O . LYS A 1 734 ? 115.733 112.565 119.422 1.00 52.93 734 LYS A O 1
ATOM 4854 N N . GLY A 1 735 ? 114.606 114.349 120.304 1.00 45.80 735 GLY A N 1
ATOM 4855 C CA . GLY A 1 735 ? 114.610 113.818 121.686 1.00 39.11 735 GLY A CA 1
ATOM 4856 C C . GLY A 1 735 ? 113.188 113.479 122.099 1.00 35.60 735 GLY A C 1
ATOM 4857 O O . GLY A 1 735 ? 112.624 112.543 121.501 1.00 39.92 735 GLY A O 1
ATOM 4858 N N . HIS A 1 736 ? 112.610 114.188 123.079 1.00 30.04 736 HIS A N 1
ATOM 4859 C CA . HIS A 1 736 ? 111.172 113.932 123.357 1.00 28.81 736 HIS A CA 1
ATOM 4860 C C . HIS A 1 736 ? 110.310 114.856 122.491 1.00 33.48 736 HIS A C 1
ATOM 4861 O O . HIS A 1 736 ? 110.848 115.870 122.008 1.00 36.29 736 HIS A O 1
ATOM 4868 N N . ASP A 1 737 ? 109.031 114.518 122.306 1.00 33.09 737 ASP A N 1
ATOM 4869 C CA . ASP A 1 737 ? 108.085 115.370 121.536 1.00 35.07 737 ASP A CA 1
ATOM 4870 C C . ASP A 1 737 ? 108.019 116.752 122.194 1.00 36.50 737 ASP A C 1
ATOM 4871 O O . ASP A 1 737 ? 108.082 116.810 123.434 1.00 37.77 737 ASP A O 1
ATOM 4876 N N . CYS A 1 738 ? 107.896 117.817 121.397 1.00 37.11 738 CYS A N 1
ATOM 4877 C CA . CYS A 1 738 ? 107.908 119.197 121.954 1.00 36.15 738 CYS A CA 1
ATOM 4878 C C . CYS A 1 738 ? 106.522 119.833 121.806 1.00 39.25 738 CYS A C 1
ATOM 4879 O O . CYS A 1 738 ? 105.954 119.753 120.700 1.00 42.34 738 CYS A O 1
ATOM 4882 N N . ALA A 1 739 ? 106.004 120.436 122.882 1.00 38.75 739 ALA A N 1
ATOM 4883 C CA . ALA A 1 739 ? 104.670 121.082 122.841 1.00 41.37 739 ALA A CA 1
ATOM 4884 C C . ALA A 1 739 ? 104.734 122.453 123.524 1.00 48.83 739 ALA A C 1
ATOM 4885 O O . ALA A 1 739 ? 105.772 122.754 124.145 1.00 52.63 739 ALA A O 1
ATOM 4887 N N . ASN A 1 740 ? 103.667 123.252 123.407 1.00 57.35 740 ASN A N 1
ATOM 4888 C CA . ASN A 1 740 ? 103.618 124.581 124.075 1.00 60.23 740 ASN A CA 1
ATOM 4889 C C . ASN A 1 740 ? 102.429 124.611 125.040 1.00 63.76 740 ASN A C 1
ATOM 4890 O O . ASN A 1 740 ? 101.307 124.346 124.583 1.00 70.21 740 ASN A O 1
ATOM 4895 N N . ILE A 1 741 ? 102.660 124.932 126.318 1.00 60.40 741 ILE A N 1
ATOM 4896 C CA . ILE A 1 741 ? 101.573 124.868 127.342 1.00 57.96 741 ILE A CA 1
ATOM 4897 C C . ILE A 1 741 ? 101.405 126.238 128.002 1.00 65.85 741 ILE A C 1
ATOM 4898 O O . ILE A 1 741 ? 102.427 126.829 128.384 1.00 70.29 741 ILE A O 1
ATOM 4903 N N . GLN A 1 742 ? 100.164 126.715 128.133 1.00 75.29 742 GLN A N 1
ATOM 4904 C CA . GLN A 1 742 ? 99.884 128.043 128.744 1.00 79.03 742 GLN A CA 1
ATOM 4905 C C . GLN A 1 742 ? 99.031 127.841 129.996 1.00 73.03 742 GLN A C 1
ATOM 4906 O O . GLN A 1 742 ? 97.986 127.180 129.886 1.00 82.16 742 GLN A O 1
ATOM 4912 N N . ILE A 1 743 ? 99.439 128.416 131.127 1.00 72.82 743 ILE A N 1
ATOM 4913 C CA . ILE A 1 743 ? 98.709 128.189 132.407 1.00 75.84 743 ILE A CA 1
ATOM 4914 C C . ILE A 1 743 ? 97.941 129.463 132.764 1.00 88.10 743 ILE A C 1
ATOM 4915 O O . ILE A 1 743 ? 98.553 130.541 132.721 1.00 99.59 743 ILE A O 1
ATOM 4920 N N . SER A 1 744 ? 96.652 129.342 133.090 1.00 89.39 744 SER A N 1
ATOM 4921 C CA . SER A 1 744 ? 95.814 130.532 133.391 1.00 96.12 744 SER A CA 1
ATOM 4922 C C . SER A 1 744 ? 95.241 130.453 134.804 1.00 94.96 744 SER A C 1
ATOM 4923 O O . SER A 1 744 ? 94.699 129.394 135.157 1.00 99.10 744 SER A O 1
ATOM 4926 N N . GLU A 1 745 ? 95.346 131.537 135.570 1.00 105.59 745 GLU A N 1
ATOM 4927 C CA . GLU A 1 745 ? 94.737 131.578 136.923 1.00 114.74 745 GLU A CA 1
ATOM 4928 C C . GLU A 1 745 ? 93.512 132.487 136.838 1.00 129.48 745 GLU A C 1
ATOM 4929 O O . GLU A 1 745 ? 93.671 133.623 136.359 1.00 135.23 745 GLU A O 1
ATOM 4935 N N . LYS A 1 746 ? 92.342 132.019 137.283 1.00 133.49 746 LYS A N 1
ATOM 4936 C CA . LYS A 1 746 ? 91.096 132.816 137.114 1.00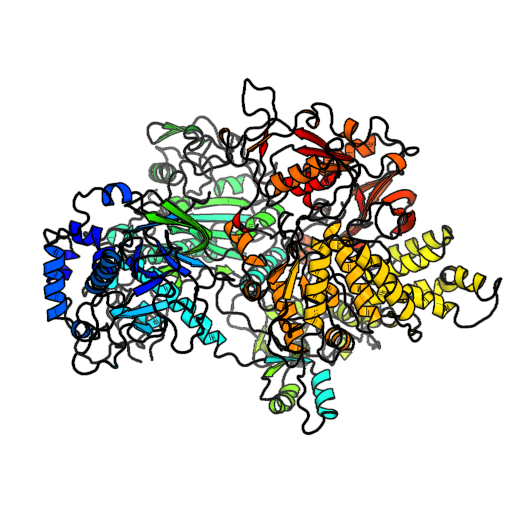 138.73 746 LYS A CA 1
ATOM 4937 C C . LYS A 1 746 ? 90.446 133.060 138.475 1.00 143.30 746 LYS A C 1
ATOM 4938 O O . LYS A 1 746 ? 90.592 132.195 139.353 1.00 144.51 746 LYS A O 1
ATOM 4944 N N . ASN A 1 747 ? 89.761 134.197 138.633 1.00 157.75 747 ASN A N 1
ATOM 4945 C CA . ASN A 1 747 ? 89.067 134.509 139.912 1.00 161.03 747 ASN A CA 1
ATOM 4946 C C . ASN A 1 747 ? 87.553 134.441 139.695 1.00 166.69 747 ASN A C 1
ATOM 4947 O O . ASN A 1 747 ? 87.073 135.007 138.704 1.00 164.55 747 ASN A O 1
ATOM 4952 N N . ILE A 1 748 ? 86.842 133.702 140.546 1.00 169.42 748 ILE A N 1
ATOM 4953 C CA . ILE A 1 748 ? 85.354 133.626 140.457 1.00 171.39 748 ILE A CA 1
ATOM 4954 C C . ILE A 1 748 ? 84.732 134.982 140.820 1.00 173.81 748 ILE A C 1
ATOM 4955 O O . ILE A 1 748 ? 83.782 135.388 140.120 1.00 174.66 748 ILE A O 1
ATOM 4960 N N . ILE A 1 749 ? 85.247 135.667 141.852 1.00 172.30 749 ILE A N 1
ATOM 4961 C CA . ILE A 1 749 ? 84.609 136.931 142.350 1.00 183.66 749 ILE A CA 1
ATOM 4962 C C . ILE A 1 749 ? 84.620 138.030 141.279 1.00 177.80 749 ILE A C 1
ATOM 4963 O O . ILE A 1 749 ? 83.564 138.662 141.079 1.00 179.31 749 ILE A O 1
ATOM 4968 N N . ASN A 1 750 ? 85.746 138.232 140.596 1.00 179.23 750 ASN A N 1
ATOM 4969 C CA . ASN A 1 750 ? 85.809 139.213 139.479 1.00 179.28 750 ASN A CA 1
ATOM 4970 C C . ASN A 1 750 ? 86.493 138.499 138.316 1.00 183.33 750 ASN A C 1
ATOM 4971 O O . ASN A 1 750 ? 87.385 137.684 138.590 1.00 182.63 750 ASN A O 1
ATOM 4976 N N . HIS A 1 751 ? 86.149 138.828 137.074 1.00 179.50 751 HIS A N 1
ATOM 4977 C CA . HIS A 1 751 ? 86.681 138.037 135.933 1.00 183.43 751 HIS A CA 1
ATOM 4978 C C . HIS A 1 751 ? 88.105 138.476 135.597 1.00 175.49 751 HIS A C 1
ATOM 4979 O O . HIS A 1 751 ? 88.290 139.129 134.558 1.00 167.09 751 HIS A O 1
ATOM 4986 N N . ASP A 1 752 ? 89.070 138.112 136.445 1.00 171.58 752 ASP A N 1
ATOM 4987 C CA . ASP A 1 752 ? 90.487 138.504 136.226 1.00 169.93 752 ASP A CA 1
ATOM 4988 C C . ASP A 1 752 ? 91.305 137.244 135.927 1.00 161.33 752 ASP A C 1
ATOM 4989 O O . ASP A 1 752 ? 91.262 136.311 136.748 1.00 157.07 752 ASP A O 1
ATOM 4994 N N . GLU A 1 753 ? 92.019 137.222 134.797 1.00 152.17 753 GLU A N 1
ATOM 4995 C CA . GLU A 1 753 ? 92.826 136.036 134.407 1.00 141.30 753 GLU A CA 1
ATOM 4996 C C . GLU A 1 753 ? 94.270 136.456 134.120 1.00 139.94 753 GLU A C 1
ATOM 4997 O O . GLU A 1 753 ? 94.452 137.460 133.406 1.00 139.73 753 GLU A O 1
ATOM 5003 N N . VAL A 1 754 ? 95.257 135.729 134.651 1.00 132.37 754 VAL A N 1
ATOM 5004 C CA . VAL A 1 754 ? 96.688 136.012 134.325 1.00 126.55 754 VAL A CA 1
ATOM 5005 C C . VAL A 1 754 ? 97.205 134.811 133.527 1.00 119.92 754 VAL A C 1
ATOM 5006 O O . VAL A 1 754 ? 97.017 133.679 134.004 1.00 122.47 754 VAL A O 1
ATOM 5010 N N . GLN A 1 755 ? 97.816 135.033 132.361 1.00 112.80 755 GLN A N 1
ATOM 5011 C CA . GLN A 1 755 ? 98.236 133.894 131.500 1.00 104.69 755 GLN A CA 1
ATOM 5012 C C . GLN A 1 755 ? 99.752 133.923 131.273 1.00 103.84 755 GLN A C 1
ATOM 5013 O O . GLN A 1 755 ? 100.273 135.009 130.969 1.00 106.16 755 GLN A O 1
ATOM 5019 N N . ASP A 1 756 ? 100.427 132.775 131.409 1.00 99.15 756 ASP A N 1
ATOM 5020 C CA . ASP A 1 756 ? 101.907 132.696 131.252 1.00 95.51 756 ASP A CA 1
ATOM 5021 C C . ASP A 1 756 ? 102.240 131.600 130.232 1.00 90.86 756 ASP A C 1
ATOM 5022 O O . ASP A 1 756 ? 101.484 130.618 130.182 1.00 89.59 756 ASP A O 1
ATOM 5027 N N . PHE A 1 757 ? 103.329 131.743 129.468 1.00 89.05 757 PHE A N 1
ATOM 5028 C CA . PHE A 1 757 ? 103.647 130.759 128.396 1.00 87.74 757 PHE A CA 1
ATOM 5029 C C . PHE A 1 757 ? 104.894 129.937 128.739 1.00 76.51 757 PHE A C 1
ATOM 5030 O O . PHE A 1 757 ? 105.929 130.542 129.051 1.00 72.16 757 PHE A O 1
ATOM 5038 N N . ILE A 1 758 ? 104.791 128.603 128.668 1.00 67.98 758 ILE A N 1
ATOM 5039 C CA . ILE A 1 758 ? 105.940 127.692 128.959 1.00 57.20 758 ILE A CA 1
ATOM 5040 C C . ILE A 1 758 ? 106.152 126.758 127.761 1.00 59.31 758 ILE A C 1
ATOM 5041 O O . ILE A 1 758 ? 105.163 126.150 127.327 1.00 62.09 758 ILE A O 1
ATOM 5046 N N . ASP A 1 759 ? 107.385 126.649 127.250 1.00 58.20 759 ASP A N 1
ATOM 5047 C CA . ASP A 1 759 ? 107.695 125.689 126.153 1.00 52.49 759 ASP A CA 1
ATOM 5048 C C . ASP A 1 759 ? 108.364 124.466 126.782 1.00 46.49 759 ASP A C 1
ATOM 5049 O O . ASP A 1 759 ? 109.483 124.626 127.301 1.00 47.98 759 ASP A O 1
ATOM 5054 N N . SER A 1 760 ? 107.723 123.294 126.731 1.00 39.15 760 SER A N 1
ATOM 5055 C CA . SER A 1 760 ? 108.279 122.122 127.458 1.00 33.20 760 SER A CA 1
ATOM 5056 C C . SER A 1 760 ? 108.130 120.813 126.676 1.00 30.80 760 SER A C 1
ATOM 5057 O O . SER A 1 760 ? 107.264 120.748 125.793 1.00 35.41 760 SER A O 1
ATOM 5060 N N . ARG A 1 761 ? 108.960 119.815 126.994 1.00 27.91 761 ARG A N 1
ATOM 5061 C CA . ARG A 1 761 ? 108.883 118.485 126.327 1.00 26.54 761 ARG A CA 1
ATOM 5062 C C . ARG A 1 761 ? 107.683 117.683 126.846 1.00 24.56 761 ARG A C 1
ATOM 5063 O O . ARG A 1 761 ? 107.246 117.949 127.980 1.00 26.53 761 ARG A O 1
ATOM 5071 N N . TYR A 1 762 ? 107.176 116.738 126.049 1.00 22.81 762 TYR A N 1
ATOM 5072 C CA . TYR A 1 762 ? 105.964 115.959 126.418 1.00 19.40 762 TYR A CA 1
ATOM 5073 C C . TYR A 1 762 ? 106.296 114.465 126.349 1.00 21.34 762 TYR A C 1
ATOM 5074 O O . TYR A 1 762 ? 106.840 114.042 125.313 1.00 26.80 762 TYR A O 1
ATOM 5083 N N . VAL A 1 763 ? 105.991 113.693 127.399 1.00 18.93 763 VAL A N 1
ATOM 5084 C CA . VAL A 1 763 ? 106.196 112.211 127.345 1.00 14.70 763 VAL A CA 1
ATOM 5085 C C . VAL A 1 763 ? 104.843 111.520 127.541 1.00 15.63 763 VAL A C 1
ATOM 5086 O O . VAL A 1 763 ? 104.204 111.771 128.577 1.00 16.93 763 VAL A O 1
ATOM 5090 N N . SER A 1 764 ? 104.430 110.684 126.586 1.00 13.29 764 SER A N 1
ATOM 5091 C CA . SER A 1 764 ? 103.136 109.958 126.679 1.00 13.49 764 SER A CA 1
ATOM 5092 C C . SER A 1 764 ? 103.296 108.690 127.521 1.00 15.35 764 SER A C 1
ATOM 5093 O O . SER A 1 764 ? 104.447 108.281 127.746 1.00 15.16 764 SER A O 1
ATOM 5096 N N . ALA A 1 765 ? 102.187 108.095 127.967 1.00 16.27 765 ALA A N 1
ATOM 5097 C CA . ALA A 1 765 ? 102.240 106.830 128.741 1.00 12.78 765 ALA A CA 1
ATOM 5098 C C . ALA A 1 765 ? 102.888 105.689 127.933 1.00 14.41 765 ALA A C 1
ATOM 5099 O O . ALA A 1 765 ? 103.798 105.063 128.504 1.00 13.94 765 ALA A O 1
ATOM 5101 N N . PRO A 1 766 ? 102.509 105.343 126.670 1.00 15.55 766 PRO A N 1
ATOM 5102 C CA . PRO A 1 766 ? 103.131 104.211 125.993 1.00 11.40 766 PRO A CA 1
ATOM 5103 C C . PRO A 1 766 ? 104.655 104.315 125.886 1.00 13.68 766 PRO A C 1
ATOM 5104 O O . PRO A 1 766 ? 105.299 103.311 126.051 1.00 13.31 766 PRO A O 1
ATOM 5108 N N . GLU A 1 767 ? 105.197 105.505 125.629 1.00 13.73 767 GLU A N 1
ATOM 5109 C CA . GLU A 1 767 ? 106.676 105.689 125.569 1.00 13.26 767 GLU A CA 1
ATOM 5110 C C . GLU A 1 767 ? 107.287 105.377 126.932 1.00 12.90 767 GLU A C 1
ATOM 5111 O O . GLU A 1 767 ? 108.335 104.717 126.972 1.00 12.67 767 GLU A O 1
ATOM 5117 N N . ALA A 1 768 ? 106.648 105.819 128.007 1.00 11.39 768 ALA A N 1
ATOM 5118 C CA . ALA A 1 768 ? 107.214 105.601 129.347 1.00 8.06 768 ALA A CA 1
ATOM 5119 C C . ALA A 1 768 ? 107.280 104.105 129.674 1.00 11.81 768 ALA A C 1
ATOM 5120 O O . ALA A 1 768 ? 108.323 103.690 130.187 1.00 12.42 768 ALA A O 1
ATOM 5122 N N . VAL A 1 769 ? 106.263 103.302 129.362 1.00 12.00 769 VAL A N 1
ATOM 5123 C CA . VAL A 1 769 ? 106.389 101.836 129.622 1.00 8.44 769 VAL A CA 1
ATOM 5124 C C . VAL A 1 769 ? 107.508 101.260 128.752 1.00 11.26 769 VAL A C 1
ATOM 5125 O O . VAL A 1 769 ? 108.239 100.388 129.239 1.00 12.85 769 VAL A O 1
ATOM 5129 N N . TRP A 1 770 ? 107.651 101.738 127.518 1.00 11.59 770 TRP A N 1
ATOM 5130 C CA . TRP A 1 770 ? 108.705 101.215 126.615 1.00 12.08 770 TRP A CA 1
ATOM 5131 C C . TRP A 1 770 ? 110.077 101.477 127.231 1.00 14.16 770 TRP A C 1
ATOM 5132 O O . TRP A 1 770 ? 110.837 100.521 127.347 1.00 13.55 770 TRP A O 1
ATOM 5143 N N . ARG A 1 771 ? 110.350 102.701 127.675 1.00 13.26 771 ARG A N 1
ATOM 5144 C CA . ARG A 1 771 ? 111.676 103.045 128.259 1.00 13.99 771 ARG A CA 1
ATOM 5145 C C . ARG A 1 771 ? 111.900 102.338 129.602 1.00 15.34 771 ARG A C 1
ATOM 5146 O O . ARG A 1 771 ? 113.050 101.979 129.874 1.00 17.82 771 ARG A O 1
ATOM 5154 N N . LEU A 1 772 ? 110.865 102.189 130.434 1.00 14.10 772 LEU A N 1
ATOM 5155 C CA . LEU A 1 772 ? 111.018 101.551 131.774 1.00 14.76 772 LEU A CA 1
ATOM 5156 C C . LEU A 1 772 ? 111.466 100.105 131.575 1.00 14.79 772 LEU A C 1
ATOM 5157 O O . LEU A 1 772 ? 112.350 99.659 132.319 1.00 18.25 772 LEU A O 1
ATOM 5162 N N . PHE A 1 773 ? 110.880 99.393 130.618 1.00 14.42 773 PHE A N 1
ATOM 5163 C CA . PHE A 1 773 ? 111.376 98.036 130.287 1.00 13.95 773 PHE A CA 1
ATOM 5164 C C . PHE A 1 773 ? 112.630 98.236 129.425 1.00 16.46 773 PHE A C 1
ATOM 5165 O O . PHE A 1 773 ? 112.850 99.336 128.917 1.00 16.46 773 PHE A O 1
ATOM 5173 N N . ALA A 1 774 ? 113.465 97.214 129.270 1.00 16.40 774 ALA A N 1
ATOM 5174 C CA . ALA A 1 774 ? 114.711 97.398 128.493 1.00 16.04 774 ALA A CA 1
ATOM 5175 C C . ALA A 1 774 ? 114.430 97.154 127.011 1.00 17.10 774 ALA A C 1
ATOM 5176 O O . ALA A 1 774 ? 114.737 96.048 126.531 1.00 20.33 774 ALA A O 1
ATOM 5178 N N . MET A 1 775 ? 113.869 98.142 126.313 1.00 14.69 775 MET A N 1
ATOM 5179 C CA . MET A 1 775 ? 113.512 97.950 124.884 1.00 11.61 775 MET A CA 1
ATOM 5180 C C . MET A 1 775 ? 114.289 98.946 124.025 1.00 16.88 775 MET A C 1
ATOM 5181 O O . MET A 1 775 ? 114.334 100.119 124.401 1.00 18.68 775 MET A O 1
ATOM 5186 N N . ARG A 1 776 ? 114.833 98.509 122.893 1.00 18.84 776 ARG A N 1
ATOM 5187 C CA . ARG A 1 776 ? 115.723 99.372 122.077 1.00 16.33 776 ARG A CA 1
ATOM 5188 C C . ARG A 1 776 ? 114.939 100.389 121.260 1.00 15.55 776 ARG A C 1
ATOM 5189 O O . ARG A 1 776 ? 113.910 100.012 120.709 1.00 14.52 776 ARG A O 1
ATOM 5197 N N . MET A 1 777 ? 115.442 101.619 121.163 1.00 16.14 777 MET A N 1
ATOM 5198 C CA . MET A 1 777 ? 114.791 102.644 120.312 1.00 14.17 777 MET A CA 1
ATOM 5199 C C . MET A 1 777 ? 115.629 102.964 119.067 1.00 13.91 777 MET A C 1
ATOM 5200 O O . MET A 1 777 ? 115.113 103.666 118.206 1.00 14.51 777 MET A O 1
ATOM 5205 N N . HIS A 1 778 ? 116.877 102.513 118.980 1.00 14.29 778 HIS A N 1
ATOM 5206 C CA . HIS A 1 778 ? 117.675 102.706 117.745 1.00 11.59 778 HIS A CA 1
ATOM 5207 C C . HIS A 1 778 ? 118.552 101.480 117.520 1.00 15.32 778 HIS A C 1
ATOM 5208 O O . HIS A 1 778 ? 119.171 101.047 118.484 1.00 18.79 778 HIS A O 1
ATOM 5215 N N . ASP A 1 779 ? 118.615 100.957 116.298 1.00 14.13 779 ASP A N 1
ATOM 5216 C CA . ASP A 1 779 ? 119.475 99.790 115.981 1.00 14.13 779 ASP A CA 1
ATOM 5217 C C . ASP A 1 779 ? 120.164 100.008 114.638 1.00 14.17 779 ASP A C 1
ATOM 5218 O O . ASP A 1 779 ? 119.484 100.430 113.715 1.00 14.23 779 ASP A O 1
ATOM 5223 N N . GLN A 1 780 ? 121.455 99.705 114.534 1.00 13.98 780 GLN A N 1
ATOM 5224 C CA . GLN A 1 780 ? 122.198 99.857 113.262 1.00 13.05 780 GLN A CA 1
ATOM 5225 C C . GLN A 1 780 ? 122.906 98.541 112.985 1.00 17.06 780 GLN A C 1
ATOM 5226 O O . GLN A 1 780 ? 123.430 97.967 113.930 1.00 21.81 780 GLN A O 1
ATOM 5232 N N . SER A 1 781 ? 122.904 98.074 111.748 1.00 13.46 781 SER A N 1
ATOM 5233 C CA . SER A 1 781 ? 123.489 96.746 111.471 1.00 12.46 781 SER A CA 1
ATOM 5234 C C . SER A 1 781 ? 124.989 96.726 111.744 1.00 20.07 781 SER A C 1
ATOM 5235 O O . SER A 1 781 ? 125.440 95.740 112.329 1.00 27.30 781 SER A O 1
ATOM 5238 N N . HIS A 1 782 ? 125.732 97.763 111.351 1.00 19.13 782 HIS A N 1
ATOM 5239 C CA . HIS A 1 782 ? 127.212 97.780 111.500 1.00 18.05 782 HIS A CA 1
ATOM 5240 C C . HIS A 1 782 ? 127.654 98.829 112.528 1.00 17.13 782 HIS A C 1
ATOM 5241 O O . HIS A 1 782 ? 127.341 99.997 112.308 1.00 21.30 782 HIS A O 1
ATOM 5248 N N . ALA A 1 783 ? 128.368 98.450 113.592 1.00 17.92 783 ALA A N 1
ATOM 5249 C CA . ALA A 1 783 ? 128.916 99.411 114.582 1.00 19.10 783 ALA A CA 1
ATOM 5250 C C . ALA A 1 783 ? 130.181 100.039 113.990 1.00 23.19 783 ALA A C 1
ATOM 5251 O O . ALA A 1 783 ? 130.646 99.524 112.970 1.00 25.38 783 ALA A O 1
ATOM 5253 N N . ILE A 1 784 ? 130.677 101.139 114.565 1.00 20.35 784 ILE A N 1
ATOM 5254 C CA . ILE A 1 784 ? 131.867 101.832 113.983 1.00 19.19 784 ILE A CA 1
ATOM 5255 C C . ILE A 1 784 ? 132.970 101.966 115.037 1.00 23.68 784 ILE A C 1
ATOM 5256 O O . ILE A 1 784 ? 132.653 102.398 116.159 1.00 31.12 784 ILE A O 1
ATOM 5261 N N . THR A 1 785 ? 134.213 101.619 114.686 1.00 20.64 785 THR A N 1
ATOM 5262 C CA . THR A 1 785 ? 135.359 101.793 115.619 1.00 17.47 785 THR A CA 1
ATOM 5263 C C . THR A 1 785 ? 136.232 102.930 115.085 1.00 19.06 785 THR A C 1
ATOM 5264 O O . THR A 1 785 ? 136.608 102.861 113.903 1.00 20.48 785 THR A O 1
ATOM 5268 N N . ARG A 1 786 ? 136.533 103.935 115.910 1.00 19.04 786 ARG A N 1
ATOM 5269 C CA . ARG A 1 786 ? 137.295 105.113 115.415 1.00 17.97 786 ARG A CA 1
ATOM 5270 C C . ARG A 1 786 ? 138.795 104.905 115.644 1.00 20.14 786 ARG A C 1
ATOM 5271 O O . ARG A 1 786 ? 139.192 104.757 116.812 1.00 24.57 786 ARG A O 1
ATOM 5279 N N . LEU A 1 787 ? 139.588 104.903 114.569 1.00 17.46 787 LEU A N 1
ATOM 5280 C CA . LEU A 1 787 ? 141.057 104.749 114.680 1.00 16.14 787 LEU A CA 1
ATOM 5281 C C . LEU A 1 787 ? 141.683 106.119 114.948 1.00 18.07 787 LEU A C 1
ATOM 5282 O O . LEU A 1 787 ? 140.971 107.118 114.791 1.00 19.85 787 LEU A O 1
ATOM 5287 N N . ALA A 1 788 ? 142.959 106.169 115.341 1.00 18.51 788 ALA A N 1
ATOM 5288 C CA . ALA A 1 788 ? 143.593 107.455 115.710 1.00 17.28 788 ALA A CA 1
ATOM 5289 C C . ALA A 1 788 ? 144.848 107.735 114.882 1.00 19.68 788 ALA A C 1
ATOM 5290 O O . ALA A 1 788 ? 145.568 106.773 114.581 1.00 18.47 788 ALA A O 1
ATOM 5292 N N . ILE A 1 789 ? 145.089 109.005 114.533 1.00 23.44 789 ILE A N 1
ATOM 5293 C CA . ILE A 1 789 ? 146.311 109.405 113.771 1.00 20.96 789 ILE A CA 1
ATOM 5294 C C . ILE A 1 789 ? 147.120 110.341 114.671 1.00 22.25 789 ILE A C 1
ATOM 5295 O O . ILE A 1 789 ? 146.623 111.444 114.956 1.00 23.07 789 ILE A O 1
ATOM 5300 N N . HIS A 1 790 ? 148.313 109.921 115.101 1.00 21.21 790 HIS A N 1
ATOM 5301 C CA . HIS A 1 790 ? 149.097 110.742 116.061 1.00 21.11 790 HIS A CA 1
ATOM 5302 C C . HIS A 1 790 ? 150.550 110.873 115.598 1.00 23.70 790 HIS A C 1
ATOM 5303 O O . HIS A 1 790 ? 151.031 109.956 114.912 1.00 24.74 790 HIS A O 1
ATOM 5310 N N . LEU A 1 791 ? 151.225 111.957 115.993 1.00 24.70 791 LEU A N 1
ATOM 5311 C CA . LEU A 1 791 ? 152.652 112.176 115.628 1.00 25.19 791 LEU A CA 1
ATOM 5312 C C . LEU A 1 791 ? 153.494 111.163 116.403 1.00 28.40 791 LEU A C 1
ATOM 5313 O O . LEU A 1 791 ? 152.982 110.625 117.398 1.00 30.79 791 LEU A O 1
ATOM 5318 N N . PRO A 1 792 ? 154.763 110.887 116.038 1.00 30.22 792 PRO A N 1
ATOM 5319 C CA . PRO A 1 792 ? 155.513 109.800 116.679 1.00 32.12 792 PRO A CA 1
ATOM 5320 C C . PRO A 1 792 ? 155.694 109.849 118.204 1.00 37.65 792 PRO A C 1
ATOM 5321 O O . PRO A 1 792 ? 155.521 108.814 118.819 1.00 41.29 792 PRO A O 1
ATOM 5325 N N . ASN A 1 793 ? 156.023 111.004 118.785 1.00 37.51 793 ASN A N 1
ATOM 5326 C CA . ASN A 1 793 ? 156.294 111.023 120.249 1.00 37.20 793 ASN A CA 1
ATOM 5327 C C . ASN A 1 793 ? 155.059 111.495 121.024 1.00 34.95 793 ASN A C 1
ATOM 5328 O O . ASN A 1 793 ? 155.119 111.500 122.266 1.00 36.95 793 ASN A O 1
ATOM 5333 N N . ASP A 1 794 ? 153.985 111.876 120.329 1.00 33.63 794 ASP A N 1
ATOM 5334 C CA . ASP A 1 794 ? 152.804 112.433 121.041 1.00 31.84 794 ASP A CA 1
ATOM 5335 C C . ASP A 1 794 ? 151.641 111.442 120.973 1.00 30.70 794 ASP A C 1
ATOM 5336 O O . ASP A 1 794 ? 151.161 111.190 119.859 1.00 30.94 794 ASP A O 1
ATOM 5341 N N . GLN A 1 795 ? 151.179 110.948 122.123 1.00 31.92 795 GLN A N 1
ATOM 5342 C CA . GLN A 1 795 ? 150.008 110.033 122.169 1.00 30.16 795 GLN A CA 1
ATOM 5343 C C . GLN A 1 795 ? 148.966 110.716 123.052 1.00 37.11 795 GLN A C 1
ATOM 5344 O O . GLN A 1 795 ? 149.222 111.868 123.447 1.00 39.87 795 GLN A O 1
ATOM 5350 N N . ASN A 1 796 ? 147.846 110.055 123.360 1.00 35.55 796 ASN A N 1
ATOM 5351 C CA . ASN A 1 796 ? 146.907 110.696 124.315 1.00 35.29 796 ASN A CA 1
ATOM 5352 C C . ASN A 1 796 ? 146.760 109.844 125.578 1.00 39.12 796 ASN A C 1
ATOM 5353 O O . ASN A 1 796 ? 146.450 108.654 125.437 1.00 40.86 796 ASN A O 1
ATOM 5358 N N . LEU A 1 797 ? 146.988 110.430 126.759 1.00 37.97 797 LEU A N 1
ATOM 5359 C CA . LEU A 1 797 ? 146.819 109.716 128.051 1.00 34.11 797 LEU A CA 1
ATOM 5360 C C . LEU A 1 797 ? 145.723 110.433 128.838 1.00 37.10 797 LEU A C 1
ATOM 5361 O O . LEU A 1 797 ? 145.812 111.664 128.951 1.00 42.67 797 LEU A O 1
ATOM 5366 N N . TYR A 1 798 ? 144.733 109.708 129.361 1.00 37.43 798 TYR A N 1
ATOM 5367 C CA . TYR A 1 798 ? 143.684 110.344 130.196 1.00 37.30 798 TYR A CA 1
ATOM 5368 C C . TYR A 1 798 ? 143.929 109.961 131.655 1.00 44.37 798 TYR A C 1
ATOM 5369 O O . TYR A 1 798 ? 143.938 108.757 131.942 1.00 54.29 798 TYR A O 1
ATOM 5378 N N . PHE A 1 799 ? 144.109 110.936 132.552 1.00 41.26 799 PHE A N 1
ATOM 5379 C CA . PHE A 1 799 ? 144.491 110.603 133.949 1.00 44.92 799 PHE A CA 1
ATOM 5380 C C . PHE A 1 799 ? 143.600 111.312 134.968 1.00 52.72 799 PHE A C 1
ATOM 5381 O O . PHE A 1 799 ? 143.229 112.465 134.714 1.00 59.85 799 PHE A O 1
ATOM 5389 N N . HIS A 1 800 ? 143.263 110.639 136.076 1.00 58.18 800 HIS A N 1
ATOM 5390 C CA . HIS A 1 800 ? 142.463 111.278 137.160 1.00 57.21 800 HIS A CA 1
ATOM 5391 C C . HIS A 1 800 ? 143.325 112.349 137.820 1.00 57.11 800 HIS A C 1
ATOM 5392 O O . HIS A 1 800 ? 144.535 112.113 137.957 1.00 65.40 800 HIS A O 1
ATOM 5399 N N . THR A 1 801 ? 142.730 113.466 138.234 1.00 56.65 801 THR A N 1
ATOM 5400 C CA . THR A 1 801 ? 143.556 114.591 138.740 1.00 59.44 801 THR A CA 1
ATOM 5401 C C . THR A 1 801 ? 144.339 114.177 139.984 1.00 71.36 801 THR A C 1
ATOM 5402 O O . THR A 1 801 ? 145.539 114.506 140.049 1.00 72.35 801 THR A O 1
ATOM 5406 N N . ASP A 1 802 ? 143.698 113.483 140.927 1.00 75.83 802 ASP A N 1
ATOM 5407 C CA . ASP A 1 802 ? 144.372 113.152 142.212 1.00 77.62 802 ASP A CA 1
ATOM 5408 C C . ASP A 1 802 ? 145.545 112.191 142.002 1.00 80.86 802 ASP A C 1
ATOM 5409 O O . ASP A 1 802 ? 146.607 112.435 142.606 1.00 81.95 802 ASP A O 1
ATOM 5414 N N . ASP A 1 803 ? 145.376 111.156 141.173 1.00 79.17 803 ASP A N 1
ATOM 5415 C CA . ASP A 1 803 ? 146.431 110.114 141.034 1.00 76.93 803 ASP A CA 1
ATOM 5416 C C . ASP A 1 803 ? 147.446 110.479 139.948 1.00 80.52 803 ASP A C 1
ATOM 5417 O O . ASP A 1 803 ? 147.538 109.724 138.969 1.00 83.57 803 ASP A O 1
ATOM 5422 N N . PHE A 1 804 ? 148.201 111.563 140.124 1.00 77.03 804 PHE A N 1
ATOM 5423 C CA . PHE A 1 804 ? 149.246 111.928 139.130 1.00 78.01 804 PHE A CA 1
ATOM 5424 C C . PHE A 1 804 ? 150.397 110.912 139.102 1.00 81.99 804 PHE A C 1
ATOM 5425 O O . PHE A 1 804 ? 150.892 110.614 138.000 1.00 82.25 804 PHE A O 1
ATOM 5433 N N . ALA A 1 805 ? 150.816 110.400 140.261 1.00 80.91 805 ALA A N 1
ATOM 5434 C CA . ALA A 1 805 ? 151.995 109.499 140.316 1.00 81.80 805 ALA A CA 1
ATOM 5435 C C . ALA A 1 805 ? 151.753 108.218 139.512 1.00 79.64 805 ALA A C 1
ATOM 5436 O O . ALA A 1 805 ? 152.699 107.754 138.848 1.00 81.08 805 ALA A O 1
ATOM 5438 N N . GLU A 1 806 ? 150.537 107.674 139.564 1.00 79.90 806 GLU A N 1
ATOM 5439 C CA . GLU A 1 806 ? 150.214 106.413 138.844 1.00 81.32 806 GLU A CA 1
ATOM 5440 C C . GLU A 1 806 ? 150.408 106.618 137.339 1.00 84.41 806 GLU A C 1
ATOM 5441 O O . GLU A 1 806 ? 150.826 105.652 136.672 1.00 76.79 806 GLU A O 1
ATOM 5447 N N . VAL A 1 807 ? 150.126 107.820 136.827 1.00 75.05 807 VAL A N 1
ATOM 5448 C CA . VAL A 1 807 ? 150.193 108.069 135.356 1.00 67.11 807 VAL A CA 1
ATOM 5449 C C . VAL A 1 807 ? 151.610 107.786 134.855 1.00 68.78 807 VAL A C 1
ATOM 5450 O O . VAL A 1 807 ? 151.734 107.200 133.763 1.00 71.14 807 VAL A O 1
ATOM 5454 N N . LEU A 1 808 ? 152.640 108.144 135.622 1.00 71.43 808 LEU A N 1
ATOM 5455 C CA . LEU A 1 808 ? 154.018 107.969 135.096 1.00 70.40 808 LEU A CA 1
ATOM 5456 C C . LEU A 1 808 ? 154.277 106.487 134.793 1.00 73.47 808 LEU A C 1
ATOM 5457 O O . LEU A 1 808 ? 154.797 106.201 133.701 1.00 74.58 808 LEU A O 1
ATOM 5462 N N . ASP A 1 809 ? 153.906 105.579 135.698 1.00 70.07 809 ASP A N 1
ATOM 5463 C CA . ASP A 1 809 ? 154.086 104.121 135.452 1.00 70.23 809 ASP A CA 1
ATOM 5464 C C . ASP A 1 809 ? 153.164 103.643 134.327 1.00 69.73 809 ASP A C 1
ATOM 5465 O O . ASP A 1 809 ? 153.633 102.864 133.481 1.00 73.57 809 ASP A O 1
ATOM 5470 N N . ARG A 1 810 ? 151.911 104.098 134.313 1.00 67.68 810 ARG A N 1
ATOM 5471 C CA . ARG A 1 810 ? 150.922 103.622 133.309 1.00 63.73 810 ARG A CA 1
ATOM 5472 C C . ARG A 1 810 ? 151.341 104.040 131.901 1.00 59.48 810 ARG A C 1
ATOM 5473 O O . ARG A 1 810 ? 151.010 103.312 130.953 1.00 60.71 810 ARG A O 1
ATOM 5481 N N . ALA A 1 811 ? 152.065 105.147 131.768 1.00 60.70 811 ALA A N 1
ATOM 5482 C CA . ALA A 1 811 ? 152.372 105.680 130.422 1.00 54.02 811 ALA A CA 1
ATOM 5483 C C . ALA A 1 811 ? 153.150 104.676 129.575 1.00 54.52 811 ALA A C 1
ATOM 5484 O O . ALA A 1 811 ? 152.781 104.506 128.398 1.00 59.05 811 ALA A O 1
ATOM 5486 N N . LYS A 1 812 ? 154.160 104.017 130.137 1.00 57.31 812 LYS A N 1
ATOM 5487 C CA . LYS A 1 812 ? 155.002 103.130 129.293 1.00 59.33 812 LYS A CA 1
ATOM 5488 C C . LYS A 1 812 ? 154.128 102.012 128.730 1.00 54.14 812 LYS A C 1
ATOM 5489 O O . LYS A 1 812 ? 154.288 101.677 127.547 1.00 54.35 812 LYS A O 1
ATOM 5495 N N . ARG A 1 813 ? 153.243 101.469 129.556 1.00 53.44 813 ARG A N 1
ATOM 5496 C CA . ARG A 1 813 ? 152.353 100.365 129.122 1.00 52.81 813 ARG A CA 1
ATOM 5497 C C . ARG A 1 813 ? 151.342 100.811 128.060 1.00 52.20 813 ARG A C 1
ATOM 5498 O O . ARG A 1 813 ? 151.085 100.005 127.151 1.00 50.57 813 ARG A O 1
ATOM 5506 N N . HIS A 1 814 ? 150.783 102.022 128.155 1.00 48.24 814 HIS A N 1
ATOM 5507 C CA . HIS A 1 814 ? 149.684 102.408 127.223 1.00 40.48 814 HIS A CA 1
ATOM 5508 C C . HIS A 1 814 ? 150.139 102.394 125.769 1.00 40.18 814 HIS A C 1
ATOM 5509 O O . HIS A 1 814 ? 151.220 102.932 125.493 1.00 42.49 814 HIS A O 1
ATOM 5516 N N . ASN A 1 815 ? 149.333 101.803 124.883 1.00 37.67 815 ASN A N 1
ATOM 5517 C CA . ASN A 1 815 ? 149.634 101.801 123.429 1.00 33.59 815 ASN A CA 1
ATOM 5518 C C . ASN A 1 815 ? 148.390 102.313 122.695 1.00 31.23 815 ASN A C 1
ATOM 5519 O O . ASN A 1 815 ? 147.307 101.779 122.957 1.00 32.45 815 ASN A O 1
ATOM 5524 N N . SER A 1 816 ? 148.531 103.303 121.815 1.00 26.86 816 SER A N 1
ATOM 5525 C CA . SER A 1 816 ? 147.385 103.799 121.012 1.00 21.90 816 SER A CA 1
ATOM 5526 C C . SER A 1 816 ? 147.152 102.859 119.835 1.00 23.34 816 SER A C 1
ATOM 5527 O O . SER A 1 816 ? 148.028 102.020 119.579 1.00 24.75 816 SER A O 1
ATOM 5530 N N . THR A 1 817 ? 146.044 103.024 119.117 1.00 21.18 817 THR A N 1
ATOM 5531 C CA . THR A 1 817 ? 145.716 102.054 118.048 1.00 20.49 817 THR A CA 1
ATOM 5532 C C . THR A 1 817 ? 146.843 102.017 117.017 1.00 21.04 817 THR A C 1
ATOM 5533 O O . THR A 1 817 ? 147.220 100.908 116.618 1.00 21.80 817 THR A O 1
ATOM 5537 N N . LEU A 1 818 ? 147.376 103.168 116.619 1.00 21.10 818 LEU A N 1
ATOM 5538 C CA . LEU A 1 818 ? 148.413 103.168 115.558 1.00 20.62 818 LEU A CA 1
ATOM 5539 C C . LEU A 1 818 ? 149.628 102.405 116.079 1.00 21.78 818 LEU A C 1
ATOM 5540 O O . LEU A 1 818 ? 150.168 101.578 115.320 1.00 23.82 818 LEU A O 1
ATOM 5545 N N . MET A 1 819 ? 150.026 102.638 117.328 1.00 22.09 819 MET A N 1
ATOM 5546 C CA . MET A 1 819 ? 151.267 101.995 117.833 1.00 22.56 819 MET A CA 1
ATOM 5547 C C . MET A 1 819 ? 151.056 100.483 117.843 1.00 23.44 819 MET A C 1
ATOM 5548 O O . MET A 1 819 ? 151.995 99.747 117.503 1.00 25.89 819 MET A O 1
ATOM 5553 N N . ALA A 1 820 ? 149.857 100.047 118.213 1.00 22.33 820 ALA A N 1
ATOM 5554 C CA . ALA A 1 820 ? 149.552 98.605 118.277 1.00 22.35 820 ALA A CA 1
ATOM 5555 C C . ALA A 1 820 ? 149.627 98.001 116.884 1.00 23.62 820 ALA A C 1
ATOM 5556 O O . ALA A 1 820 ? 150.056 96.848 116.774 1.00 26.73 820 ALA A O 1
ATOM 5558 N N . TRP A 1 821 ? 149.211 98.752 115.868 1.00 22.47 821 TRP A N 1
ATOM 5559 C CA . TRP A 1 821 ? 149.201 98.209 114.487 1.00 22.44 821 TRP A CA 1
ATOM 5560 C C . TRP A 1 821 ? 150.625 97.804 114.131 1.00 24.29 821 TRP A C 1
ATOM 5561 O O . TRP A 1 821 ? 150.804 96.751 113.491 1.00 26.92 821 TRP A O 1
ATOM 5572 N N . PHE A 1 822 ? 151.601 98.598 114.559 1.00 23.77 822 PHE A N 1
ATOM 5573 C CA . PHE A 1 822 ? 153.007 98.275 114.240 1.00 24.82 822 PHE A CA 1
ATOM 5574 C C . PHE A 1 822 ? 153.351 96.929 114.876 1.00 27.16 822 PHE A C 1
ATOM 5575 O O . PHE A 1 822 ? 153.952 96.085 114.192 1.00 30.93 822 PHE A O 1
ATOM 5583 N N . LEU A 1 823 ? 152.942 96.717 116.128 1.00 27.37 823 LEU A N 1
ATOM 5584 C CA . LEU A 1 823 ? 153.300 95.455 116.829 1.00 29.27 823 LEU A CA 1
ATOM 5585 C C . LEU A 1 823 ? 152.658 94.261 116.120 1.00 29.44 823 LEU A C 1
ATOM 5586 O O . LEU A 1 823 ? 153.345 93.240 115.960 1.00 32.33 823 LEU A O 1
ATOM 5591 N N . LEU A 1 824 ? 151.400 94.393 115.700 1.00 28.09 824 LEU A N 1
ATOM 5592 C CA . LEU A 1 824 ? 150.690 93.254 115.065 1.00 26.21 824 LEU A CA 1
ATOM 5593 C C . LEU A 1 824 ? 151.439 92.898 113.787 1.00 31.07 824 LEU A C 1
ATOM 5594 O O . LEU A 1 824 ? 151.587 91.700 113.505 1.00 35.53 824 LEU A O 1
ATOM 5599 N N . ASN A 1 825 ? 151.903 93.914 113.061 1.00 30.26 825 ASN A N 1
ATOM 5600 C CA . ASN A 1 825 ? 152.635 93.663 111.796 1.00 31.29 825 ASN A CA 1
ATOM 5601 C C . ASN A 1 825 ? 153.924 92.910 112.116 1.00 34.59 825 ASN A C 1
ATOM 5602 O O . ASN A 1 825 ? 154.277 91.999 111.353 1.00 36.77 825 ASN A O 1
ATOM 5607 N N . ARG A 1 826 ? 154.590 93.274 113.209 1.00 32.81 826 ARG A N 1
ATOM 5608 C CA . ARG A 1 826 ? 155.886 92.640 113.550 1.00 32.17 826 ARG A CA 1
ATOM 5609 C C . ARG A 1 826 ? 155.697 91.149 113.834 1.00 39.01 826 ARG A C 1
ATOM 5610 O O . ARG A 1 826 ? 156.568 90.369 113.413 1.00 38.82 826 ARG A O 1
ATOM 5618 N N . GLU A 1 827 ? 154.622 90.760 114.528 1.00 41.93 827 GLU A N 1
ATOM 5619 C CA . GLU A 1 827 ? 154.462 89.335 114.943 1.00 40.84 827 GLU A CA 1
ATOM 5620 C C . GLU A 1 827 ? 153.509 88.511 114.062 1.00 41.71 827 GLU A C 1
ATOM 5621 O O . GLU A 1 827 ? 153.472 87.291 114.272 1.00 44.72 827 GLU A O 1
ATOM 5627 N N . ASP A 1 828 ? 152.764 89.107 113.129 1.00 39.49 828 ASP A N 1
ATOM 5628 C CA . ASP A 1 828 ? 151.758 88.312 112.368 1.00 40.50 828 ASP A CA 1
ATOM 5629 C C . ASP A 1 828 ? 151.934 88.447 110.852 1.00 41.26 828 ASP A C 1
ATOM 5630 O O . ASP A 1 828 ? 151.987 89.590 110.373 1.00 44.71 828 ASP A O 1
ATOM 5635 N N . SER A 1 829 ? 152.033 87.329 110.129 1.00 40.40 829 SER A N 1
ATOM 5636 C CA . SER A 1 829 ? 152.110 87.358 108.643 1.00 40.48 829 SER A CA 1
ATOM 5637 C C . SER A 1 829 ? 150.786 87.779 107.999 1.00 41.53 829 SER A C 1
ATOM 5638 O O . SER A 1 829 ? 150.839 88.518 107.002 1.00 42.02 829 SER A O 1
ATOM 5641 N N . ASP A 1 830 ? 149.649 87.315 108.518 1.00 39.46 830 ASP A N 1
ATOM 5642 C CA . ASP A 1 830 ? 148.337 87.566 107.858 1.00 37.42 830 ASP A CA 1
ATOM 5643 C C . ASP A 1 830 ? 147.993 89.054 107.813 1.00 36.58 830 ASP A C 1
ATOM 5644 O O . ASP A 1 830 ? 147.452 89.490 106.784 1.00 36.75 830 ASP A O 1
ATOM 5649 N N . ALA A 1 831 ? 148.300 89.806 108.868 1.00 34.80 831 ALA A N 1
ATOM 5650 C CA . ALA A 1 831 ? 147.893 91.229 108.955 1.00 30.79 831 ALA A CA 1
ATOM 5651 C C . ALA A 1 831 ? 148.540 92.089 107.873 1.00 31.76 831 ALA A C 1
ATOM 5652 O O . ALA A 1 831 ? 147.966 93.145 107.565 1.00 34.51 831 ALA A O 1
ATOM 5654 N N . ARG A 1 832 ? 149.666 91.665 107.307 1.00 33.12 832 ARG A N 1
ATOM 5655 C CA . ARG A 1 832 ? 150.404 92.525 106.345 1.00 32.57 832 ARG A CA 1
ATOM 5656 C C . ARG A 1 832 ? 149.497 92.895 105.172 1.00 33.10 832 ARG A C 1
ATOM 5657 O O . ARG A 1 832 ? 149.614 94.033 104.688 1.00 35.59 832 ARG A O 1
ATOM 5665 N N . ASN A 1 833 ? 148.632 91.984 104.733 1.00 31.57 833 ASN A N 1
ATOM 5666 C CA . ASN A 1 833 ? 147.790 92.250 103.538 1.00 30.28 833 ASN A CA 1
ATOM 5667 C C . ASN A 1 833 ? 146.858 93.447 103.762 1.00 31.33 833 ASN A C 1
ATOM 5668 O O . ASN A 1 833 ? 146.687 94.223 102.814 1.00 32.86 833 ASN A O 1
ATOM 5673 N N . TYR A 1 834 ? 146.256 93.584 104.944 1.00 28.98 834 TYR A N 1
ATOM 5674 C CA . TYR A 1 834 ? 145.260 94.661 105.189 1.00 24.51 834 TYR A CA 1
ATOM 5675 C C . TYR A 1 834 ? 145.898 96.043 105.381 1.00 23.24 834 TYR A C 1
ATOM 5676 O O . TYR A 1 834 ? 147.010 96.105 105.919 1.00 25.36 834 TYR A O 1
ATOM 5685 N N . TYR A 1 835 ? 145.217 97.113 104.958 1.00 19.63 835 TYR A N 1
ATOM 5686 C CA . TYR A 1 835 ? 145.688 98.506 105.191 1.00 17.89 835 TYR A CA 1
ATOM 5687 C C . TYR A 1 835 ? 145.275 98.911 106.604 1.00 16.76 835 TYR A C 1
ATOM 5688 O O . TYR A 1 835 ? 144.490 98.166 107.202 1.00 16.67 835 TYR A O 1
ATOM 5697 N N . TYR A 1 836 ? 145.752 100.041 107.126 1.00 15.79 836 TYR A N 1
ATOM 5698 C CA . TYR A 1 836 ? 145.442 100.388 108.538 1.00 15.28 836 TYR A CA 1
ATOM 5699 C C . TYR A 1 836 ? 143.946 100.589 108.736 1.00 16.11 836 TYR A C 1
ATOM 5700 O O . TYR A 1 836 ? 143.435 100.195 109.783 1.00 17.06 836 TYR A O 1
ATOM 5709 N N . TRP A 1 837 ? 143.269 101.201 107.772 1.00 15.78 837 TRP A N 1
ATOM 5710 C CA . TRP A 1 837 ? 141.809 101.456 107.891 1.00 15.62 837 TRP A CA 1
ATOM 5711 C C . TRP A 1 837 ? 141.011 100.149 107.983 1.00 16.13 837 TRP A C 1
ATOM 5712 O O . TRP A 1 837 ? 139.984 100.164 108.664 1.00 17.90 837 TRP A O 1
ATOM 5723 N N . GLU A 1 838 ? 141.430 99.078 107.302 1.00 16.21 838 GLU A N 1
ATOM 5724 C CA . GLU A 1 838 ? 140.653 97.807 107.261 1.00 15.69 838 GLU A CA 1
ATOM 5725 C C . GLU A 1 838 ? 140.944 96.898 108.456 1.00 17.49 838 GLU A C 1
ATOM 5726 O O . GLU A 1 838 ? 140.214 95.914 108.606 1.00 18.85 838 GLU A O 1
ATOM 5732 N N . ILE A 1 839 ? 141.949 97.193 109.276 1.00 16.65 839 ILE A N 1
ATOM 5733 C CA . ILE A 1 839 ? 142.309 96.264 110.391 1.00 15.84 839 ILE A CA 1
ATOM 5734 C C . ILE A 1 839 ? 141.136 96.112 111.362 1.00 19.28 839 ILE A C 1
ATOM 5735 O O . ILE A 1 839 ? 140.888 94.958 111.753 1.00 23.07 839 ILE A O 1
ATOM 5740 N N . PRO A 1 840 ? 140.337 97.143 111.726 1.00 17.55 840 PRO A N 1
ATOM 5741 C CA . PRO A 1 840 ? 139.271 96.962 112.701 1.00 16.54 840 PRO A CA 1
ATOM 5742 C C . PRO A 1 840 ? 138.314 95.830 112.320 1.00 19.13 840 PRO A C 1
ATOM 5743 O O . PRO A 1 840 ? 137.828 95.167 113.199 1.00 20.38 840 PRO A O 1
ATOM 5747 N N . GLN A 1 841 ? 138.054 95.647 111.033 1.00 22.02 841 GLN A N 1
ATOM 5748 C CA . GLN A 1 841 ? 137.084 94.608 110.618 1.00 24.30 841 GLN A CA 1
ATOM 5749 C C . GLN A 1 841 ? 137.584 93.225 111.025 1.00 28.69 841 GLN A C 1
ATOM 5750 O O . GLN A 1 841 ? 136.752 92.425 111.469 1.00 36.89 841 GLN A O 1
ATOM 5756 N N . HIS A 1 842 ? 138.876 92.938 110.879 1.00 24.82 842 HIS A N 1
ATOM 5757 C CA . HIS A 1 842 ? 139.356 91.553 111.129 1.00 25.53 842 HIS A CA 1
ATOM 5758 C C . HIS A 1 842 ? 139.987 91.352 112.512 1.00 27.12 842 HIS A C 1
ATOM 5759 O O . HIS A 1 842 ? 140.433 90.230 112.768 1.00 34.61 842 HIS A O 1
ATOM 5766 N N . TYR A 1 843 ? 140.037 92.370 113.366 1.00 25.12 843 TYR A N 1
ATOM 5767 C CA . TYR A 1 843 ? 140.709 92.240 114.688 1.00 26.49 843 TYR A CA 1
ATOM 5768 C C . TYR A 1 843 ? 139.959 93.070 115.742 1.00 26.97 843 TYR A C 1
ATOM 5769 O O . TYR A 1 843 ? 139.140 93.910 115.347 1.00 27.17 843 TYR A O 1
ATOM 5778 N N . VAL A 1 844 ? 140.193 92.829 117.036 1.00 27.34 844 VAL A N 1
ATOM 5779 C CA . VAL A 1 844 ? 139.462 93.559 118.117 1.00 26.37 844 VAL A CA 1
ATOM 5780 C C . VAL A 1 844 ? 140.477 94.108 119.120 1.00 28.11 844 VAL A C 1
ATOM 5781 O O . VAL A 1 844 ? 141.518 93.457 119.298 1.00 29.30 844 VAL A O 1
ATOM 5785 N N . PHE A 1 845 ? 140.199 95.254 119.752 1.00 28.27 845 PHE A N 1
ATOM 5786 C CA . PHE A 1 845 ? 141.207 95.901 120.635 1.00 26.34 845 PHE A CA 1
ATOM 5787 C C . PHE A 1 845 ? 140.805 95.814 122.103 1.00 28.68 845 PHE A C 1
ATOM 5788 O O . PHE A 1 845 ? 139.751 96.363 122.458 1.00 31.18 845 PHE A O 1
ATOM 5796 N N . ASN A 1 846 ? 141.624 95.163 122.931 1.00 32.18 846 ASN A N 1
ATOM 5797 C CA . ASN A 1 846 ? 141.374 95.145 124.396 1.00 32.88 846 ASN A CA 1
ATOM 5798 C C . ASN A 1 846 ? 142.719 95.224 125.114 1.00 35.71 846 ASN A C 1
ATOM 5799 O O . ASN A 1 846 ? 143.659 94.560 124.643 1.00 38.30 846 ASN A O 1
ATOM 5804 N N . ASN A 1 847 ? 142.815 96.009 126.188 1.00 35.85 847 ASN A N 1
ATOM 5805 C CA . ASN A 1 847 ? 144.062 96.055 126.998 1.00 37.34 847 ASN A CA 1
ATOM 5806 C C . ASN A 1 847 ? 145.287 96.374 126.136 1.00 35.47 847 ASN A C 1
ATOM 5807 O O . ASN A 1 847 ? 146.302 95.683 126.308 1.00 38.64 847 ASN A O 1
ATOM 5812 N N . SER A 1 848 ? 145.193 97.351 125.237 1.00 33.23 848 SER A N 1
ATOM 5813 C CA . SER A 1 848 ? 146.353 97.802 124.419 1.00 33.36 848 SER A CA 1
ATOM 5814 C C . SER A 1 848 ? 146.976 96.706 123.547 1.00 30.24 848 SER A C 1
ATOM 5815 O O . SER A 1 848 ? 148.208 96.717 123.410 1.00 31.37 848 SER A O 1
ATOM 5818 N N . LEU A 1 849 ? 146.170 95.825 122.956 1.00 28.29 849 LEU A N 1
ATOM 5819 C CA . LEU A 1 849 ? 146.701 94.823 121.994 1.00 26.58 849 LEU A CA 1
ATOM 5820 C C . LEU A 1 849 ? 145.609 94.489 120.974 1.00 26.43 849 LEU A C 1
ATOM 5821 O O . LEU A 1 849 ? 144.430 94.725 121.286 1.00 28.48 849 LEU A O 1
ATOM 5826 N N . TRP A 1 850 ? 145.980 93.961 119.808 1.00 24.39 850 TRP A N 1
ATOM 5827 C CA . TRP A 1 850 ? 144.979 93.542 118.793 1.00 24.78 850 TRP A CA 1
ATOM 5828 C C . TRP A 1 850 ? 144.911 92.010 118.792 1.00 27.86 850 TRP A C 1
ATOM 5829 O O . TRP A 1 850 ? 145.982 91.385 118.788 1.00 32.49 850 TRP A O 1
ATOM 5840 N N . THR A 1 851 ? 143.709 91.425 118.803 1.00 29.00 851 THR A N 1
ATOM 5841 C CA . THR A 1 851 ? 143.552 89.944 118.780 1.00 29.49 851 THR A CA 1
ATOM 5842 C C . THR A 1 851 ? 142.551 89.546 117.693 1.00 32.67 851 THR A C 1
ATOM 5843 O O . THR A 1 851 ? 141.633 90.339 117.437 1.00 34.97 851 THR A O 1
ATOM 5847 N N . LYS A 1 852 ? 142.714 88.368 117.084 1.00 31.96 852 LYS A N 1
ATOM 5848 C CA . LYS A 1 852 ? 141.840 87.949 115.953 1.00 34.62 852 LYS A CA 1
ATOM 5849 C C . LYS A 1 852 ? 140.418 87.704 116.447 1.00 38.04 852 LYS A C 1
ATOM 5850 O O . LYS A 1 852 ? 140.264 87.286 117.601 1.00 48.52 852 LYS A O 1
ATOM 5856 N N . ARG A 1 853 ? 139.421 87.965 115.600 1.00 39.80 853 ARG A N 1
ATOM 5857 C CA . ARG A 1 853 ? 138.003 87.785 116.002 1.00 46.47 853 ARG A CA 1
ATOM 5858 C C . ARG A 1 853 ? 137.467 86.532 115.316 1.00 58.58 853 ARG A C 1
ATOM 5859 O O . ARG A 1 853 ? 137.457 86.508 114.074 1.00 64.99 853 ARG A O 1
ATOM 5867 N N . ARG A 1 854 ? 137.045 85.531 116.093 1.00 68.45 854 ARG A N 1
ATOM 5868 C CA . ARG A 1 854 ? 136.583 84.244 115.505 1.00 79.08 854 ARG A CA 1
ATOM 5869 C C . ARG A 1 854 ? 135.099 84.029 115.794 1.00 82.78 854 ARG A C 1
ATOM 5870 O O . ARG A 1 854 ? 134.608 82.926 115.505 1.00 85.07 854 ARG A O 1
ATOM 5878 N N . LYS A 1 855 ? 134.409 85.037 116.326 1.00 80.61 855 LYS A N 1
ATOM 5879 C CA . LYS A 1 855 ? 133.001 84.831 116.760 1.00 94.97 855 LYS A CA 1
ATOM 5880 C C . LYS A 1 855 ? 132.007 85.175 115.652 1.00 89.65 855 LYS A C 1
ATOM 5881 O O . LYS A 1 855 ? 130.794 85.055 115.912 1.00 121.83 855 LYS A O 1
ATOM 5887 N N . GLY A 1 856 ? 132.478 85.581 114.473 1.00 85.69 856 GLY A N 1
ATOM 5888 C CA . GLY A 1 856 ? 131.523 86.032 113.442 1.00 87.54 856 GLY A CA 1
ATOM 5889 C C . GLY A 1 856 ? 130.676 87.174 113.981 1.00 88.98 856 GLY A C 1
ATOM 5890 O O . GLY A 1 856 ? 129.456 87.174 113.725 1.00 86.44 856 GLY A O 1
ATOM 5891 N N . GLY A 1 857 ? 131.295 88.114 114.706 1.00 85.00 857 GLY A N 1
ATOM 5892 C CA . GLY A 1 857 ? 130.569 89.242 115.325 1.00 81.18 857 GLY A CA 1
ATOM 5893 C C . GLY A 1 857 ? 130.126 90.273 114.307 1.00 73.28 857 GLY A C 1
ATOM 5894 O O . GLY A 1 857 ? 130.633 90.225 113.169 1.00 70.99 857 GLY A O 1
ATOM 5895 N N . ASN A 1 858 ? 129.230 91.184 114.707 1.00 69.74 858 ASN A N 1
ATOM 5896 C CA . ASN A 1 858 ? 128.737 92.253 113.795 1.00 62.94 858 ASN A CA 1
ATOM 5897 C C . ASN A 1 858 ? 129.933 92.989 113.183 1.00 57.91 858 ASN A C 1
ATOM 5898 O O . ASN A 1 858 ? 130.857 93.355 113.938 1.00 54.52 858 ASN A O 1
ATOM 5903 N N . LYS A 1 859 ? 129.910 93.090 111.860 1.00 45.45 859 LYS A N 1
ATOM 5904 C CA . LYS A 1 859 ? 131.040 93.722 111.161 1.00 34.67 859 LYS A CA 1
ATOM 5905 C C . LYS A 1 859 ? 131.155 95.138 111.699 1.00 29.78 859 LYS A C 1
ATOM 5906 O O . LYS A 1 859 ? 130.115 95.776 111.898 1.00 30.11 859 LYS A O 1
ATOM 5912 N N . VAL A 1 860 ? 132.369 95.587 111.964 1.00 25.31 860 VAL A N 1
ATOM 5913 C CA . VAL A 1 860 ? 132.540 96.996 112.381 1.00 22.76 860 VAL A CA 1
ATOM 5914 C C . VAL A 1 860 ? 133.221 97.688 111.208 1.00 22.40 860 VAL A C 1
ATOM 5915 O O . VAL A 1 860 ? 134.182 97.128 110.702 1.00 25.70 860 VAL A O 1
ATOM 5919 N N . LEU A 1 861 ? 132.693 98.810 110.736 1.00 19.65 861 LEU A N 1
ATOM 5920 C CA . LEU A 1 861 ? 133.236 99.421 109.502 1.00 20.67 861 LEU A CA 1
ATOM 5921 C C . LEU A 1 861 ? 134.673 99.941 109.644 1.00 24.46 861 LEU A C 1
ATOM 5922 O O . LEU A 1 861 ? 135.494 99.610 108.774 1.00 25.96 861 LEU A O 1
ATOM 5927 N N . GLY A 1 862 ? 134.965 100.776 110.639 1.00 19.64 862 GLY A N 1
ATOM 5928 C CA . GLY A 1 862 ? 136.313 101.372 110.760 1.00 14.08 862 GLY A CA 1
ATOM 5929 C C . GLY A 1 862 ? 136.439 102.682 110.003 1.00 16.41 862 GLY A C 1
ATOM 5930 O O . GLY A 1 862 ? 136.241 102.660 108.787 1.00 25.28 862 GLY A O 1
ATOM 5931 N N . ARG A 1 863 ? 136.759 103.784 110.687 1.00 16.10 863 ARG A N 1
ATOM 5932 C CA . ARG A 1 863 ? 136.859 105.115 110.040 1.00 14.28 863 ARG A CA 1
ATOM 5933 C C . ARG A 1 863 ? 138.115 105.839 110.511 1.00 18.25 863 ARG A C 1
ATOM 5934 O O . ARG A 1 863 ? 138.430 105.706 111.689 1.00 21.02 863 ARG A O 1
ATOM 5942 N N . LEU A 1 864 ? 138.784 106.596 109.642 1.00 19.50 864 LEU A N 1
ATOM 5943 C CA . LEU A 1 864 ? 139.969 107.407 110.027 1.00 18.78 864 LEU A CA 1
ATOM 5944 C C . LEU A 1 864 ? 139.516 108.867 109.987 1.00 21.41 864 LEU A C 1
ATOM 5945 O O . LEU A 1 864 ? 138.906 109.251 108.988 1.00 25.35 864 LEU A O 1
ATOM 5950 N N . PHE A 1 865 ? 139.807 109.658 111.013 1.00 22.47 865 PHE A N 1
ATOM 5951 C CA . PHE A 1 865 ? 139.323 111.060 111.078 1.00 26.79 865 PHE A CA 1
ATOM 5952 C C . PHE A 1 865 ? 140.065 111.912 110.044 1.00 29.66 865 PHE A C 1
ATOM 5953 O O . PHE A 1 865 ? 141.067 111.423 109.519 1.00 31.51 865 PHE A O 1
ATOM 5961 N N . THR A 1 866 ? 139.585 113.126 109.740 1.00 28.54 866 THR A N 1
ATOM 5962 C CA . THR A 1 866 ? 140.281 114.043 108.788 1.00 26.88 866 THR A CA 1
ATOM 5963 C C . THR A 1 866 ? 141.151 115.048 109.548 1.00 27.91 866 THR A C 1
ATOM 5964 O O . THR A 1 866 ? 140.664 115.573 110.551 1.00 31.49 866 THR A O 1
ATOM 5968 N N . VAL A 1 867 ? 142.385 115.300 109.094 1.00 25.44 867 VAL A N 1
ATOM 5969 C CA . VAL A 1 867 ? 143.320 116.209 109.820 1.00 21.37 867 VAL A CA 1
ATOM 5970 C C . VAL A 1 867 ? 143.476 117.491 109.009 1.00 28.92 867 VAL A C 1
ATOM 5971 O O . VAL A 1 867 ? 143.448 117.398 107.775 1.00 30.69 867 VAL A O 1
ATOM 5975 N N . SER A 1 868 ? 143.587 118.644 109.675 1.00 30.25 868 SER A N 1
ATOM 5976 C CA . SER A 1 868 ? 143.640 119.950 108.965 1.00 27.30 868 SER A CA 1
ATOM 5977 C C . SER A 1 868 ? 145.078 120.378 108.690 1.00 29.68 868 SER A C 1
ATOM 5978 O O . SER A 1 868 ? 145.965 119.949 109.431 1.00 31.46 868 SER A O 1
ATOM 5981 N N . PHE A 1 869 ? 145.285 121.242 107.701 1.00 29.54 869 PHE A N 1
ATOM 5982 C CA . PHE A 1 869 ? 146.663 121.578 107.261 1.00 29.30 869 PHE A CA 1
ATOM 5983 C C . PHE A 1 869 ? 147.379 122.368 108.347 1.00 31.14 869 PHE A C 1
ATOM 5984 O O . PHE A 1 869 ? 148.593 122.563 108.223 1.00 33.43 869 PHE A O 1
ATOM 5992 N N . ARG A 1 870 ? 146.678 122.753 109.407 1.00 30.56 870 ARG A N 1
ATOM 5993 C CA . ARG A 1 870 ? 147.323 123.645 110.407 1.00 32.92 870 ARG A CA 1
ATOM 5994 C C . ARG A 1 870 ? 148.605 122.982 110.912 1.00 33.18 870 ARG A C 1
ATOM 5995 O O . ARG A 1 870 ? 149.560 123.718 111.193 1.00 34.35 870 ARG A O 1
ATOM 6003 N N . GLU A 1 871 ? 148.625 121.661 111.067 1.00 32.55 871 GLU A N 1
ATOM 6004 C CA . GLU A 1 871 ? 149.907 120.996 111.412 1.00 33.70 871 GLU A CA 1
ATOM 6005 C C . GLU A 1 871 ? 150.365 120.260 110.151 1.00 33.22 871 GLU A C 1
ATOM 6006 O O . GLU A 1 871 ? 149.789 119.201 109.883 1.00 32.79 871 GLU A O 1
ATOM 6012 N N . PRO A 1 872 ? 151.342 120.737 109.342 1.00 31.97 872 PRO A N 1
ATOM 6013 C CA . PRO A 1 872 ? 151.639 120.065 108.082 1.00 30.83 872 PRO A CA 1
ATOM 6014 C C . PRO A 1 872 ? 152.065 118.598 108.208 1.00 30.95 872 PRO A C 1
ATOM 6015 O O . PRO A 1 872 ? 151.569 117.803 107.438 1.00 31.17 872 PRO A O 1
ATOM 6019 N N . GLU A 1 873 ? 152.911 118.255 109.180 1.00 30.15 873 GLU A N 1
ATOM 6020 C CA . GLU A 1 873 ? 153.417 116.855 109.236 1.00 27.96 873 GLU A CA 1
ATOM 6021 C C . GLU A 1 873 ? 152.261 115.872 109.455 1.00 26.82 873 GLU A C 1
ATOM 6022 O O . GLU A 1 873 ? 152.264 114.819 108.810 1.00 27.08 873 GLU A O 1
ATOM 6028 N N . ARG A 1 874 ? 151.312 116.207 110.326 1.00 25.85 874 ARG A N 1
ATOM 6029 C CA . ARG A 1 874 ? 150.193 115.281 110.625 1.00 23.36 874 ARG A CA 1
ATOM 6030 C C . ARG A 1 874 ? 149.367 115.080 109.359 1.00 24.92 874 ARG A C 1
ATOM 6031 O O . ARG A 1 874 ? 148.928 113.948 109.132 1.00 27.11 874 ARG A O 1
ATOM 6039 N N . TYR A 1 875 ? 149.182 116.128 108.558 1.00 25.32 875 TYR A N 1
ATOM 6040 C CA . TYR A 1 875 ? 148.431 115.972 107.287 1.00 24.49 875 TYR A CA 1
ATOM 6041 C C . TYR A 1 875 ? 149.161 114.980 106.382 1.00 26.13 875 TYR A C 1
ATOM 6042 O O . TYR A 1 875 ? 148.493 114.108 105.789 1.00 25.78 875 TYR A O 1
ATOM 6051 N N . TYR A 1 876 ? 150.489 115.073 106.314 1.00 26.01 876 TYR A N 1
ATOM 6052 C CA . TYR A 1 876 ? 151.270 114.121 105.483 1.00 25.04 876 TYR A CA 1
ATOM 6053 C C . TYR A 1 876 ? 151.153 112.698 106.038 1.00 24.58 876 TYR A C 1
ATOM 6054 O O . TYR A 1 876 ? 151.068 111.756 105.236 1.00 25.11 876 TYR A O 1
ATOM 6063 N N . LEU A 1 877 ? 151.131 112.547 107.363 1.00 24.21 877 LEU A N 1
ATOM 6064 C CA . LEU A 1 877 ? 151.033 111.193 107.972 1.00 22.40 877 LEU A CA 1
ATOM 6065 C C . LEU A 1 877 ? 149.718 110.554 107.534 1.00 21.86 877 LEU A C 1
ATOM 6066 O O . LEU A 1 877 ? 149.742 109.365 107.202 1.00 22.61 877 LEU A O 1
ATOM 6071 N N . ARG A 1 878 ? 148.627 111.316 107.491 1.00 21.83 878 ARG A N 1
ATOM 6072 C CA . ARG A 1 878 ? 147.337 110.681 107.147 1.00 18.38 878 ARG A CA 1
ATOM 6073 C C . ARG A 1 878 ? 147.478 110.111 105.743 1.00 20.90 878 ARG A C 1
ATOM 6074 O O . ARG A 1 878 ? 147.020 108.973 105.529 1.00 22.08 878 ARG A O 1
ATOM 6082 N N . LEU A 1 879 ? 148.117 110.841 104.829 1.00 23.19 879 LEU A N 1
ATOM 6083 C CA . LEU A 1 879 ? 148.181 110.321 103.441 1.00 22.81 879 LEU A CA 1
ATOM 6084 C C . LEU A 1 879 ? 148.958 109.003 103.449 1.00 23.15 879 LEU A C 1
ATOM 6085 O O . LEU A 1 879 ? 148.507 108.060 102.767 1.00 24.41 879 LEU A O 1
ATOM 6090 N N . LEU A 1 880 ? 150.057 108.926 104.204 1.00 21.98 880 LEU A N 1
ATOM 6091 C CA . LEU A 1 880 ? 150.874 107.688 104.172 1.00 20.35 880 LEU A CA 1
ATOM 6092 C C . LEU A 1 880 ? 150.061 106.504 104.714 1.00 21.60 880 LEU A C 1
ATOM 6093 O O . LEU A 1 880 ? 150.093 105.450 104.070 1.00 23.09 880 LEU A O 1
ATOM 6098 N N . LEU A 1 881 ? 149.317 106.667 105.815 1.00 20.31 881 LEU A N 1
ATOM 6099 C CA . LEU A 1 881 ? 148.595 105.510 106.418 1.00 16.59 881 LEU A CA 1
ATOM 6100 C C . LEU A 1 881 ? 147.566 105.006 105.420 1.00 18.18 881 LEU A C 1
ATOM 6101 O O . LEU A 1 881 ? 147.431 103.787 105.285 1.00 19.28 881 LEU A O 1
ATOM 6106 N N . LEU A 1 882 ? 146.891 105.919 104.734 1.00 20.48 882 LEU A N 1
ATOM 6107 C CA . LEU A 1 882 ? 145.825 105.518 103.790 1.00 22.03 882 LEU A CA 1
ATOM 6108 C C . LEU A 1 882 ? 146.406 104.664 102.658 1.00 25.64 882 LEU A C 1
ATOM 6109 O O . LEU A 1 882 ? 145.725 103.705 102.261 1.00 26.67 882 LEU A O 1
ATOM 6114 N N . HIS A 1 883 ? 147.593 104.989 102.138 1.00 24.83 883 HIS A N 1
ATOM 6115 C CA . HIS A 1 883 ? 148.101 104.234 100.958 1.00 25.36 883 HIS A CA 1
ATOM 6116 C C . HIS A 1 883 ? 149.265 103.281 101.271 1.00 26.11 883 HIS A C 1
ATOM 6117 O O . HIS A 1 883 ? 149.779 102.701 100.304 1.00 30.91 883 HIS A O 1
ATOM 6124 N N . VAL A 1 884 ? 149.683 103.107 102.528 1.00 22.63 884 VAL A N 1
ATOM 6125 C CA . VAL A 1 884 ? 150.871 102.237 102.792 1.00 18.65 884 VAL A CA 1
ATOM 6126 C C . VAL A 1 884 ? 150.478 101.114 103.744 1.00 20.16 884 VAL A C 1
ATOM 6127 O O . VAL A 1 884 ? 149.760 101.397 104.707 1.00 20.99 884 VAL A O 1
ATOM 6131 N N . LYS A 1 885 ? 150.960 99.897 103.501 1.00 23.46 885 LYS A N 1
ATOM 6132 C CA . LYS A 1 885 ? 150.558 98.720 104.313 1.00 23.97 885 LYS A CA 1
ATOM 6133 C C . LYS A 1 885 ? 151.798 98.013 104.863 1.00 27.53 885 LYS A C 1
ATOM 6134 O O . LYS A 1 885 ? 152.894 98.257 104.336 1.00 30.14 885 LYS A O 1
ATOM 6140 N N . GLY A 1 886 ? 151.626 97.174 105.886 1.00 28.87 886 GLY A N 1
ATOM 6141 C CA . GLY A 1 886 ? 152.753 96.407 106.454 1.00 31.43 886 GLY A CA 1
ATOM 6142 C C . GLY A 1 886 ? 153.891 97.254 106.993 1.00 29.99 886 GLY A C 1
ATOM 6143 O O . GLY A 1 886 ? 155.039 96.992 106.611 1.00 32.02 886 GLY A O 1
ATOM 6144 N N . ALA A 1 887 ? 153.592 98.222 107.859 1.00 25.53 887 ALA A N 1
ATOM 6145 C CA . ALA A 1 887 ? 154.647 99.055 108.474 1.00 24.99 887 ALA A CA 1
ATOM 6146 C C . ALA A 1 887 ? 155.119 98.432 109.787 1.00 27.15 887 ALA A C 1
ATOM 6147 O O . ALA A 1 887 ? 154.307 98.333 110.712 1.00 27.61 887 ALA A O 1
ATOM 6149 N N . ILE A 1 888 ? 156.393 98.045 109.862 1.00 27.64 888 ILE A N 1
ATOM 6150 C CA . ILE A 1 888 ? 156.960 97.456 111.111 1.00 29.20 888 ILE A CA 1
ATOM 6151 C C . ILE A 1 888 ? 157.005 98.505 112.223 1.00 29.99 888 ILE A C 1
ATOM 6152 O O . ILE A 1 888 ? 156.690 98.147 113.368 1.00 31.44 888 ILE A O 1
ATOM 6157 N N . SER A 1 889 ? 157.381 99.741 111.905 1.00 27.92 889 SER A N 1
ATOM 6158 C CA . SER A 1 889 ? 157.525 100.814 112.923 1.00 27.64 889 SER A CA 1
ATOM 6159 C C . SER A 1 889 ? 157.457 102.170 112.218 1.00 28.53 889 SER A C 1
ATOM 6160 O O . SER A 1 889 ? 157.390 102.169 110.981 1.00 35.59 889 SER A O 1
ATOM 6163 N N . PHE A 1 890 ? 157.504 103.277 112.959 1.00 26.97 890 PHE A N 1
ATOM 6164 C CA . PHE A 1 890 ? 157.347 104.613 112.331 1.00 26.98 890 PHE A CA 1
ATOM 6165 C C . PHE A 1 890 ? 158.438 104.779 111.279 1.00 31.18 890 PHE A C 1
ATOM 6166 O O . PHE A 1 890 ? 158.163 105.367 110.219 1.00 34.76 890 PHE A O 1
ATOM 6174 N N . GLU A 1 891 ? 159.622 104.234 111.548 1.00 32.54 891 GLU A N 1
ATOM 6175 C CA . GLU A 1 891 ? 160.761 104.387 110.612 1.00 34.02 891 GLU A CA 1
ATOM 6176 C C . GLU A 1 891 ? 160.379 103.790 109.258 1.00 35.53 891 GLU A C 1
ATOM 6177 O O . GLU A 1 891 ? 160.727 104.395 108.232 1.00 39.72 891 GLU A O 1
ATOM 6183 N N . ASP A 1 892 ? 159.687 102.654 109.257 1.00 32.43 892 ASP A N 1
ATOM 6184 C CA . ASP A 1 892 ? 159.334 101.979 107.983 1.00 33.61 892 ASP A CA 1
ATOM 6185 C C . ASP A 1 892 ? 158.414 102.880 107.161 1.00 33.55 892 ASP A C 1
ATOM 6186 O O . ASP A 1 892 ? 158.584 102.913 105.933 1.00 36.01 892 ASP A O 1
ATOM 6191 N N . LEU A 1 893 ? 157.476 103.575 107.806 1.00 31.40 893 LEU A N 1
ATOM 6192 C CA . LEU A 1 893 ? 156.511 104.392 107.032 1.00 30.55 893 LEU A CA 1
ATOM 6193 C C . LEU A 1 893 ? 157.288 105.458 106.259 1.00 34.15 893 LEU A C 1
ATOM 6194 O O . LEU A 1 893 ? 156.984 105.657 105.073 1.00 35.22 893 LEU A O 1
ATOM 6199 N N . ARG A 1 894 ? 158.265 106.102 106.899 1.00 32.81 894 ARG A N 1
ATOM 6200 C CA . ARG A 1 894 ? 159.099 107.119 106.207 1.00 31.50 894 ARG A CA 1
ATOM 6201 C C . ARG A 1 894 ? 159.940 106.468 105.109 1.00 38.14 894 ARG A C 1
ATOM 6202 O O . ARG A 1 894 ? 160.082 107.086 104.052 1.00 46.30 894 ARG A O 1
ATOM 6210 N N . THR A 1 895 ? 160.497 105.281 105.353 1.00 38.22 895 THR A N 1
ATOM 6211 C CA . THR A 1 895 ? 161.418 104.661 104.361 1.00 40.17 895 THR A CA 1
ATOM 6212 C C . THR A 1 895 ? 160.666 104.322 103.076 1.00 41.41 895 THR A C 1
ATOM 6213 O O . THR A 1 895 ? 159.594 103.710 103.169 1.00 43.64 895 THR A O 1
ATOM 6217 N N . VAL A 1 896 ? 161.213 104.699 101.921 1.00 42.57 896 VAL A N 1
ATOM 6218 C CA . VAL A 1 896 ? 160.596 104.343 100.611 1.00 40.80 896 VAL A CA 1
ATOM 6219 C C . VAL A 1 896 ? 161.688 103.730 99.741 1.00 47.55 896 VAL A C 1
ATOM 6220 O O . VAL A 1 896 ? 162.748 104.364 99.611 1.00 50.29 896 VAL A O 1
ATOM 6224 N N . GLY A 1 897 ? 161.450 102.550 99.172 1.00 48.64 897 GLY A N 1
ATOM 6225 C CA . GLY A 1 897 ? 162.428 101.958 98.238 1.00 53.67 897 GLY A CA 1
ATOM 6226 C C . GLY A 1 897 ? 163.799 101.769 98.859 1.00 53.92 897 GLY A C 1
ATOM 6227 O O . GLY A 1 897 ? 164.794 101.946 98.134 1.00 60.60 897 GLY A O 1
ATOM 6228 N N . GLY A 1 898 ? 163.866 101.448 100.149 1.00 49.26 898 GLY A N 1
ATOM 6229 C CA . GLY A 1 898 ? 165.160 101.132 100.783 1.00 49.45 898 GLY A CA 1
ATOM 6230 C C . GLY A 1 898 ? 165.952 102.359 101.177 1.00 48.84 898 GLY A C 1
ATOM 6231 O O . GLY A 1 898 ? 167.055 102.186 101.718 1.00 49.02 898 GLY A O 1
ATOM 6232 N N . VAL A 1 899 ? 165.410 103.555 100.945 1.00 47.57 899 VAL A N 1
ATOM 6233 C CA . VAL A 1 899 ? 166.110 104.792 101.396 1.00 47.34 899 VAL A CA 1
ATOM 6234 C C . VAL A 1 899 ? 165.231 105.494 102.431 1.00 50.89 899 VAL A C 1
ATOM 6235 O O . VAL A 1 899 ? 164.069 105.801 102.103 1.00 53.68 899 VAL A O 1
ATOM 6239 N N . THR A 1 900 ? 165.760 105.736 103.630 1.00 46.63 900 THR A N 1
ATOM 6240 C CA . THR A 1 900 ? 164.990 106.493 104.650 1.00 45.40 900 THR A CA 1
ATOM 6241 C C . THR A 1 900 ? 164.962 107.967 104.248 1.00 45.60 900 THR A C 1
ATOM 6242 O O . THR A 1 900 ? 165.924 108.418 103.609 1.00 48.62 900 THR A O 1
ATOM 6246 N N . TYR A 1 901 ? 163.898 108.686 104.594 1.00 42.05 901 TYR A N 1
ATOM 6247 C CA . TYR A 1 901 ? 163.847 110.144 104.326 1.00 41.49 901 TYR A CA 1
ATOM 6248 C C . TYR A 1 901 ? 163.635 110.844 105.669 1.00 43.82 901 TYR A C 1
ATOM 6249 O O . TYR A 1 901 ? 162.923 110.284 106.515 1.00 46.67 901 TYR A O 1
ATOM 6258 N N . ASP A 1 902 ? 164.229 112.018 105.867 1.00 42.36 902 ASP A N 1
ATOM 6259 C CA . ASP A 1 902 ? 164.182 112.693 107.192 1.00 41.13 902 ASP A CA 1
ATOM 6260 C C . ASP A 1 902 ? 162.761 113.063 107.620 1.00 40.57 902 ASP A C 1
ATOM 6261 O O . ASP A 1 902 ? 162.478 112.944 108.820 1.00 41.78 902 ASP A O 1
ATOM 6266 N N . THR A 1 903 ? 161.906 113.510 106.704 1.00 36.16 903 THR A N 1
ATOM 6267 C CA . THR A 1 903 ? 160.569 113.997 107.129 1.00 31.48 903 THR A CA 1
ATOM 6268 C C . THR A 1 903 ? 159.463 113.257 106.388 1.00 33.16 903 THR A C 1
ATOM 6269 O O . THR A 1 903 ? 159.742 112.723 105.306 1.00 40.63 903 THR A O 1
ATOM 6273 N N . PHE A 1 904 ? 158.257 113.246 106.956 1.00 31.50 904 PHE A N 1
ATOM 6274 C CA . PHE A 1 904 ? 157.114 112.547 106.321 1.00 29.77 904 PHE A CA 1
ATOM 6275 C C . PHE A 1 904 ? 156.815 113.196 104.971 1.00 32.54 904 PHE A C 1
ATOM 6276 O O . PHE A 1 904 ? 156.490 112.464 104.022 1.00 35.76 904 PHE A O 1
ATOM 6284 N N . HIS A 1 905 ? 156.926 114.521 104.884 1.00 32.91 905 HIS A N 1
ATOM 6285 C CA . HIS A 1 905 ? 156.570 115.215 103.618 1.00 35.03 905 HIS A CA 1
ATOM 6286 C C . HIS A 1 905 ? 157.473 114.722 102.482 1.00 37.49 905 HIS A C 1
ATOM 6287 O O . HIS A 1 905 ? 156.946 114.437 101.390 1.00 40.57 905 HIS A O 1
ATOM 6294 N N . GLU A 1 906 ? 158.774 114.581 102.743 1.00 37.67 906 GLU A N 1
ATOM 6295 C CA . GLU A 1 906 ? 159.715 114.122 101.691 1.00 37.90 906 GLU A CA 1
ATOM 6296 C C . GLU A 1 906 ? 159.334 112.704 101.273 1.00 38.80 906 GLU A C 1
ATOM 6297 O O . GLU A 1 906 ? 159.337 112.424 100.060 1.00 45.96 906 GLU A O 1
ATOM 6303 N N . ALA A 1 907 ? 158.987 111.859 102.240 1.00 36.00 907 ALA A N 1
ATOM 6304 C CA . ALA A 1 907 ? 158.671 110.451 101.928 1.00 34.89 907 ALA A CA 1
ATOM 6305 C C . ALA A 1 907 ? 157.451 110.400 101.018 1.00 37.13 907 ALA A C 1
ATOM 6306 O O . ALA A 1 907 ? 157.456 109.592 100.070 1.00 42.69 907 ALA A O 1
ATOM 6308 N N . ALA A 1 908 ? 156.455 111.243 101.285 1.00 34.49 908 ALA A N 1
ATOM 6309 C CA . ALA A 1 908 ? 155.214 111.184 100.485 1.00 34.75 908 ALA A CA 1
ATOM 6310 C C . ALA A 1 908 ? 155.530 111.503 99.022 1.00 43.01 908 ALA A C 1
ATOM 6311 O O . ALA A 1 908 ? 154.988 110.805 98.143 1.00 48.05 908 ALA A O 1
ATOM 6313 N N . LYS A 1 909 ? 156.391 112.492 98.770 1.00 42.42 909 LYS A N 1
ATOM 6314 C CA . LYS A 1 909 ? 156.644 112.907 97.366 1.00 42.17 909 LYS A CA 1
ATOM 6315 C C . LYS A 1 909 ? 157.252 111.748 96.583 1.00 40.61 909 LYS A C 1
ATOM 6316 O O . LYS A 1 909 ? 156.801 111.514 95.452 1.00 45.52 909 LYS A O 1
ATOM 6322 N N . HIS A 1 910 ? 158.221 111.046 97.169 1.00 43.14 910 HIS A N 1
ATOM 6323 C CA . HIS A 1 910 ? 158.914 109.952 96.438 1.00 45.62 910 HIS A CA 1
ATOM 6324 C C . HIS A 1 910 ? 157.915 108.834 96.123 1.00 44.55 910 HIS A C 1
ATOM 6325 O O . HIS A 1 910 ? 158.021 108.241 95.036 1.00 45.94 910 HIS A O 1
ATOM 6332 N N . ARG A 1 911 ? 157.001 108.545 97.051 1.00 41.22 911 ARG A N 1
ATOM 6333 C CA . ARG A 1 911 ? 155.954 107.519 96.803 1.00 42.61 911 ARG A CA 1
ATOM 6334 C C . ARG A 1 911 ? 155.063 107.989 95.653 1.00 42.99 911 ARG A C 1
ATOM 6335 O O . ARG A 1 911 ? 154.628 107.140 94.856 1.00 45.30 911 ARG A O 1
ATOM 6343 N N . GLY A 1 912 ? 154.803 109.292 95.581 1.00 41.85 912 GLY A N 1
ATOM 6344 C CA . GLY A 1 912 ? 153.982 109.842 94.488 1.00 43.36 912 GLY A CA 1
ATOM 6345 C C . GLY A 1 912 ? 152.537 110.056 94.879 1.00 46.50 912 GLY A C 1
ATOM 6346 O O . GLY A 1 912 ? 151.757 110.464 94.002 1.00 49.65 912 GLY A O 1
ATOM 6347 N N . LEU A 1 913 ? 152.178 109.807 96.138 1.00 46.42 913 LEU A N 1
ATOM 6348 C CA . LEU A 1 913 ? 150.797 110.127 96.578 1.00 45.24 913 LEU A CA 1
ATOM 6349 C C . LEU A 1 913 ? 150.726 111.588 97.039 1.00 51.76 913 LEU A C 1
ATOM 6350 O O . LEU A 1 913 ? 150.452 111.795 98.231 1.00 54.51 913 LEU A O 1
ATOM 6355 N N . LEU A 1 914 ? 150.939 112.563 96.144 1.00 49.75 914 LEU A N 1
ATOM 6356 C CA . LEU A 1 914 ? 150.780 113.999 96.514 1.00 51.39 914 LEU A CA 1
ATOM 6357 C C . LEU A 1 914 ? 150.065 114.732 95.375 1.00 63.11 914 LEU A C 1
ATOM 6358 O O . LEU A 1 914 ? 150.163 114.264 94.226 1.00 63.02 914 LEU A O 1
ATOM 6363 N N . LEU A 1 915 ? 149.337 115.807 95.687 1.00 65.30 915 LEU A N 1
ATOM 6364 C CA . LEU A 1 915 ? 148.562 116.559 94.657 1.00 63.59 915 LEU A CA 1
ATOM 6365 C C . LEU A 1 915 ? 149.511 117.373 93.773 1.00 63.48 915 LEU A C 1
ATOM 6366 O O . LEU A 1 915 ? 150.578 117.773 94.273 1.00 61.63 915 LEU A O 1
ATOM 6371 N N . ASP A 1 916 ? 149.138 117.606 92.512 1.00 63.09 916 ASP A N 1
ATOM 6372 C CA . ASP A 1 916 ? 149.968 118.429 91.590 1.00 60.78 916 ASP A CA 1
ATOM 6373 C C . ASP A 1 916 ? 149.834 119.909 91.963 1.00 57.95 916 ASP A C 1
ATOM 6374 O O . ASP A 1 916 ? 148.750 120.296 92.435 1.00 54.17 916 ASP A O 1
ATOM 6379 N N . ASP A 1 917 ? 150.890 120.701 91.749 1.00 52.75 917 ASP A N 1
ATOM 6380 C CA . ASP A 1 917 ? 150.878 122.136 92.142 1.00 44.61 917 ASP A CA 1
ATOM 6381 C C . ASP A 1 917 ? 150.862 123.039 90.906 1.00 44.51 917 ASP A C 1
ATOM 6382 O O . ASP A 1 917 ? 151.182 124.231 91.055 1.00 44.01 917 ASP A O 1
ATOM 6387 N N . THR A 1 918 ? 150.486 122.510 89.741 1.00 44.00 918 THR A N 1
ATOM 6388 C CA . THR A 1 918 ? 150.563 123.304 88.485 1.00 40.08 918 THR A CA 1
ATOM 6389 C C . THR A 1 918 ? 149.677 124.548 88.556 1.00 38.20 918 THR A C 1
ATOM 6390 O O . THR A 1 918 ? 150.161 125.627 88.152 1.00 39.92 918 THR A O 1
ATOM 6394 N N . ILE A 1 919 ? 148.459 124.431 89.090 1.00 32.45 919 ILE A N 1
ATOM 6395 C CA . ILE A 1 919 ? 147.532 125.599 89.070 1.00 28.25 919 ILE A CA 1
ATOM 6396 C C . ILE A 1 919 ? 148.179 126.731 89.866 1.00 30.64 919 ILE A C 1
ATOM 6397 O O . ILE A 1 919 ? 148.131 127.883 89.398 1.00 32.03 919 ILE A O 1
ATOM 6402 N N . TRP A 1 920 ? 148.799 126.412 91.002 1.00 28.99 920 TRP A N 1
ATOM 6403 C CA . TRP A 1 920 ? 149.373 127.479 91.859 1.00 27.43 920 TRP A CA 1
ATOM 6404 C C . TRP A 1 920 ? 150.492 128.214 91.115 1.00 30.28 920 TRP A C 1
ATOM 6405 O O . TRP A 1 920 ? 150.550 129.449 91.226 1.00 33.76 920 TRP A O 1
ATOM 6416 N N . LYS A 1 921 ? 151.335 127.496 90.375 1.00 32.74 921 LYS A N 1
ATOM 6417 C CA . LYS A 1 921 ? 152.485 128.162 89.711 1.00 33.05 921 LYS A CA 1
ATOM 6418 C C . LYS A 1 921 ? 151.966 129.175 88.696 1.00 37.03 921 LYS A C 1
ATOM 6419 O O . LYS A 1 921 ? 152.516 130.288 88.638 1.00 41.29 921 LYS A O 1
ATOM 6425 N N . ASP A 1 922 ? 150.936 128.807 87.936 1.00 35.64 922 ASP A N 1
ATOM 6426 C CA . ASP A 1 922 ? 150.395 129.721 86.895 1.00 34.79 922 ASP A CA 1
ATOM 6427 C C . ASP A 1 922 ? 149.810 130.975 87.550 1.00 34.94 922 ASP A C 1
ATOM 6428 O O . ASP A 1 922 ? 150.030 132.070 87.007 1.00 37.58 922 ASP A O 1
ATOM 6433 N N . THR A 1 923 ? 149.103 130.825 88.673 1.00 30.92 923 THR A N 1
ATOM 6434 C CA . THR A 1 923 ? 148.444 131.998 89.300 1.00 26.73 923 THR A CA 1
ATOM 6435 C C . THR A 1 923 ? 149.513 133.007 89.716 1.00 29.52 923 THR A C 1
ATOM 6436 O O . THR A 1 923 ? 149.333 134.204 89.429 1.00 33.53 923 THR A O 1
ATOM 6440 N N . ILE A 1 924 ? 150.610 132.536 90.310 1.00 30.45 924 ILE A N 1
ATOM 6441 C CA . ILE A 1 924 ? 151.689 133.456 90.773 1.00 30.65 924 ILE A CA 1
ATOM 6442 C C . ILE A 1 924 ? 152.296 134.160 89.556 1.00 37.32 924 ILE A C 1
ATOM 6443 O O . ILE A 1 924 ? 152.542 135.380 89.642 1.00 42.59 924 ILE A O 1
ATOM 6448 N N . ASP A 1 925 ? 152.477 133.443 88.448 1.00 37.26 925 ASP A N 1
ATOM 6449 C CA . ASP A 1 925 ? 153.124 134.044 87.251 1.00 40.53 925 ASP A CA 1
ATOM 6450 C C . ASP A 1 925 ? 152.277 135.201 86.714 1.00 43.27 925 ASP A C 1
ATOM 6451 O O . ASP A 1 925 ? 152.864 136.233 86.339 1.00 45.29 925 ASP A O 1
ATOM 6456 N N . ASP A 1 926 ? 150.953 135.042 86.689 1.00 38.60 926 ASP A N 1
ATOM 6457 C CA . ASP A 1 926 ? 150.071 136.107 86.145 1.00 37.15 926 ASP A CA 1
ATOM 6458 C C . ASP A 1 926 ? 150.196 137.378 86.989 1.00 37.40 926 ASP A C 1
ATOM 6459 O O . ASP A 1 926 ? 150.198 138.480 86.404 1.00 41.61 926 ASP A O 1
ATOM 6464 N N . ALA A 1 927 ? 150.299 137.231 88.307 1.00 34.34 927 ALA A N 1
ATOM 6465 C CA . ALA A 1 927 ? 150.414 138.412 89.186 1.00 33.16 927 ALA A CA 1
ATOM 6466 C C . ALA A 1 927 ? 151.691 139.185 88.855 1.00 39.40 927 ALA A C 1
ATOM 6467 O O . ALA A 1 927 ? 151.645 140.429 88.870 1.00 43.19 927 ALA A O 1
ATOM 6469 N N . ILE A 1 928 ? 152.788 138.478 88.573 1.00 41.79 928 ILE A N 1
ATOM 6470 C CA . ILE A 1 928 ? 154.089 139.151 88.273 1.00 41.76 928 ILE A CA 1
ATOM 6471 C C . ILE A 1 928 ? 153.920 140.005 87.014 1.00 43.49 928 ILE A C 1
ATOM 6472 O O . ILE A 1 928 ? 154.422 141.148 87.005 1.00 45.84 928 ILE A O 1
ATOM 6477 N N . ILE A 1 929 ? 153.200 139.490 86.015 1.00 44.32 929 ILE A N 1
ATOM 6478 C CA . ILE A 1 929 ? 152.962 140.243 84.749 1.00 43.01 929 ILE A CA 1
ATOM 6479 C C . ILE A 1 929 ? 152.194 141.529 85.071 1.00 45.12 929 ILE A C 1
ATOM 6480 O O . ILE A 1 929 ? 152.530 142.572 84.483 1.00 46.54 929 ILE A O 1
ATOM 6485 N N . LEU A 1 930 ? 151.239 141.471 86.002 1.00 45.99 930 LEU A N 1
ATOM 6486 C CA . LEU A 1 930 ? 150.404 142.656 86.338 1.00 43.22 930 LEU A CA 1
ATOM 6487 C C . LEU A 1 930 ? 151.287 143.794 86.849 1.00 46.32 930 LEU A C 1
ATOM 6488 O O . LEU A 1 930 ? 150.923 144.952 86.575 1.00 48.41 930 LEU A O 1
ATOM 6493 N N . ASN A 1 931 ? 152.345 143.484 87.606 1.00 46.75 931 ASN A N 1
ATOM 6494 C CA . ASN A 1 931 ? 153.315 144.508 88.089 1.00 48.05 931 ASN A CA 1
ATOM 6495 C C . ASN A 1 931 ? 152.818 145.260 89.333 1.00 48.71 931 ASN A C 1
ATOM 6496 O O . ASN A 1 931 ? 153.391 146.323 89.629 1.00 48.89 931 ASN A O 1
ATOM 6501 N N . MET A 1 932 ? 151.794 144.763 90.031 1.00 44.61 932 MET A N 1
ATOM 6502 C CA . MET A 1 932 ? 151.394 145.408 91.312 1.00 40.71 932 MET A CA 1
ATOM 6503 C C . MET A 1 932 ? 152.022 144.589 92.439 1.00 42.49 932 MET A C 1
ATOM 6504 O O . MET A 1 932 ? 151.496 143.509 92.736 1.00 45.02 932 MET A O 1
ATOM 6509 N N . PRO A 1 933 ? 153.115 145.041 93.084 1.00 40.13 933 PRO A N 1
ATOM 6510 C CA . PRO A 1 933 ? 153.799 144.225 94.084 1.00 38.58 933 PRO A CA 1
ATOM 6511 C C . PRO A 1 933 ? 153.068 143.912 95.394 1.00 40.10 933 PRO A C 1
ATOM 6512 O O . PRO A 1 933 ? 153.134 142.779 95.815 1.00 45.91 933 PRO A O 1
ATOM 6516 N N . LYS A 1 934 ? 152.380 144.882 95.993 1.00 38.28 934 LYS A N 1
ATOM 6517 C CA . LYS A 1 934 ? 151.791 144.630 97.337 1.00 37.73 934 LYS A CA 1
ATOM 6518 C C . LYS A 1 934 ? 150.768 143.507 97.251 1.00 33.08 934 LYS A C 1
ATOM 6519 O O . LYS A 1 934 ? 150.780 142.615 98.120 1.00 37.25 934 LYS A O 1
ATOM 6525 N N . GLN A 1 935 ? 149.952 143.530 96.208 1.00 33.29 935 GLN A N 1
ATOM 6526 C CA . GLN A 1 935 ? 148.901 142.500 96.052 1.00 32.61 935 GLN A CA 1
ATOM 6527 C C . GLN A 1 935 ? 149.548 141.121 95.879 1.00 32.48 935 GLN A C 1
ATOM 6528 O O . GLN A 1 935 ? 148.976 140.149 96.389 1.00 31.95 935 GLN A O 1
ATOM 6534 N N . LEU A 1 936 ? 150.671 141.033 95.166 1.00 31.92 936 LEU A N 1
ATOM 6535 C CA . LEU A 1 936 ? 151.292 139.709 94.903 1.00 28.68 936 LEU A CA 1
ATOM 6536 C C . LEU A 1 936 ? 151.700 139.078 96.234 1.00 28.51 936 LEU A C 1
ATOM 6537 O O . LEU A 1 936 ? 151.456 137.877 96.405 1.00 30.39 936 LEU A O 1
ATOM 6542 N N . ARG A 1 937 ? 152.240 139.865 97.161 1.00 29.79 937 ARG A N 1
ATOM 6543 C CA . ARG A 1 937 ? 152.607 139.311 98.488 1.00 27.94 937 ARG A CA 1
ATOM 6544 C C . ARG A 1 937 ? 151.356 138.807 99.210 1.00 27.77 937 ARG A C 1
ATOM 6545 O O . ARG A 1 937 ? 151.411 137.700 99.765 1.00 30.01 937 ARG A O 1
ATOM 6553 N N . GLN A 1 938 ? 150.260 139.557 99.163 1.00 27.15 938 GLN A N 1
ATOM 6554 C CA . GLN A 1 938 ? 149.001 139.103 99.804 1.00 23.50 938 GLN A CA 1
ATOM 6555 C C . GLN A 1 938 ? 148.495 137.834 99.112 1.00 23.70 938 GLN A C 1
ATOM 6556 O O . GLN A 1 938 ? 148.036 136.932 99.823 1.00 23.51 938 GLN A O 1
ATOM 6562 N N . LEU A 1 939 ? 148.581 137.753 97.783 1.00 24.54 939 LEU A N 1
ATOM 6563 C CA . LEU A 1 939 ? 148.029 136.583 97.048 1.00 22.38 939 LEU A CA 1
ATOM 6564 C C . LEU A 1 939 ? 148.764 135.329 97.515 1.00 23.08 939 LEU A C 1
ATOM 6565 O O . LEU A 1 939 ? 148.103 134.304 97.707 1.00 22.49 939 LEU A O 1
ATOM 6570 N N . PHE A 1 940 ? 150.075 135.427 97.731 1.00 24.79 940 PHE A N 1
ATOM 6571 C CA . PHE A 1 940 ? 150.866 134.257 98.179 1.00 24.00 940 PHE A CA 1
ATOM 6572 C C . PHE A 1 940 ? 150.307 133.812 99.528 1.00 23.70 940 PHE A C 1
ATOM 6573 O O . PHE A 1 940 ? 150.130 132.599 99.726 1.00 24.97 940 PHE A O 1
ATOM 6581 N N . ALA A 1 941 ? 150.008 134.757 100.415 1.00 22.52 941 ALA A N 1
ATOM 6582 C CA . ALA A 1 941 ? 149.529 134.352 101.752 1.00 19.25 941 ALA A CA 1
ATOM 6583 C C . ALA A 1 941 ? 148.180 133.649 101.643 1.00 19.90 941 ALA A C 1
ATOM 6584 O O . ALA A 1 941 ? 148.022 132.598 102.280 1.00 19.69 941 ALA A O 1
ATOM 6586 N N . TYR A 1 942 ? 147.250 134.191 100.855 1.00 20.43 942 TYR A N 1
ATOM 6587 C CA . TYR A 1 942 ? 145.887 133.601 100.768 1.00 18.85 942 TYR A CA 1
ATOM 6588 C C . TYR A 1 942 ? 145.974 132.207 100.142 1.00 19.31 942 TYR A C 1
ATOM 6589 O O . TYR A 1 942 ? 145.268 131.301 100.610 1.00 18.66 942 TYR A O 1
ATOM 6598 N N . ILE A 1 943 ? 146.826 132.036 99.129 1.00 20.30 943 ILE A N 1
ATOM 6599 C CA . ILE A 1 943 ? 146.993 130.703 98.479 1.00 17.87 943 ILE A CA 1
ATOM 6600 C C . ILE A 1 943 ? 147.540 129.714 99.507 1.00 19.44 943 ILE A C 1
ATOM 6601 O O . ILE A 1 943 ? 146.984 128.618 99.588 1.00 20.69 943 ILE A O 1
ATOM 6606 N N . CYS A 1 944 ? 148.560 130.088 100.280 1.00 19.22 944 CYS A N 1
ATOM 6607 C CA . CYS A 1 944 ? 149.169 129.116 101.223 1.00 18.14 944 CYS A CA 1
ATOM 6608 C C . CYS A 1 944 ? 148.242 128.749 102.389 1.00 19.30 944 CYS A C 1
ATOM 6609 O O . CYS A 1 944 ? 148.147 127.557 102.693 1.00 22.60 944 CYS A O 1
ATOM 6612 N N . VAL A 1 945 ? 147.600 129.720 103.038 1.00 18.49 945 VAL A N 1
ATOM 6613 C CA . VAL A 1 945 ? 146.776 129.409 104.249 1.00 15.31 945 VAL A CA 1
ATOM 6614 C C . VAL A 1 945 ? 145.523 128.613 103.893 1.00 18.13 945 VAL A C 1
ATOM 6615 O O . VAL A 1 945 ? 145.276 127.602 104.562 1.00 20.85 945 VAL A O 1
ATOM 6619 N N . PHE A 1 946 ? 144.781 129.020 102.860 1.00 17.56 946 PHE A N 1
ATOM 6620 C CA . PHE A 1 946 ? 143.487 128.353 102.563 1.00 15.62 946 PHE A CA 1
ATOM 6621 C C . PHE A 1 946 ? 143.656 127.242 101.527 1.00 15.88 946 PHE A C 1
ATOM 6622 O O . PHE A 1 946 ? 143.204 126.122 101.793 1.00 18.43 946 PHE A O 1
ATOM 6630 N N . GLY A 1 947 ? 144.292 127.522 100.395 1.00 18.18 947 GLY A N 1
ATOM 6631 C CA . GLY A 1 947 ? 144.579 126.447 99.427 1.00 17.09 947 GLY A CA 1
ATOM 6632 C C . GLY A 1 947 ? 145.720 125.626 99.972 1.00 24.69 947 GLY A C 1
ATOM 6633 O O . GLY A 1 947 ? 146.449 126.163 100.808 1.00 32.49 947 GLY A O 1
ATOM 6634 N N . CYS A 1 948 ? 145.883 124.370 99.576 1.00 24.79 948 CYS A N 1
ATOM 6635 C CA . CYS A 1 948 ? 147.044 123.651 100.162 1.00 27.49 948 CYS A CA 1
ATOM 6636 C C . CYS A 1 948 ? 148.163 123.585 99.126 1.00 28.34 948 CYS A C 1
ATOM 6637 O O . CYS A 1 948 ? 147.968 122.930 98.092 1.00 35.41 948 CYS A O 1
ATOM 6640 N N . PRO A 1 949 ? 149.329 124.215 99.352 1.00 22.13 949 PRO A N 1
ATOM 6641 C CA . PRO A 1 949 ? 150.411 124.133 98.401 1.00 23.36 949 PRO A CA 1
ATOM 6642 C C . PRO A 1 949 ? 151.470 123.106 98.807 1.00 31.91 949 PRO A C 1
ATOM 6643 O O . PRO A 1 949 ? 152.010 123.199 99.887 1.00 32.88 949 PRO A O 1
ATOM 6647 N N . SER A 1 950 ? 151.751 122.154 97.920 1.00 34.50 950 SER A N 1
ATOM 6648 C CA . SER A 1 950 ? 152.748 121.099 98.228 1.00 36.13 950 SER A CA 1
ATOM 6649 C C . SER A 1 950 ? 154.139 121.709 98.422 1.00 37.25 950 SER A C 1
ATOM 6650 O O . SER A 1 950 ? 154.831 121.291 99.367 1.00 40.19 950 SER A O 1
ATOM 6653 N N . ALA A 1 951 ? 154.528 122.660 97.572 1.00 34.26 951 ALA A N 1
ATOM 6654 C CA . ALA A 1 951 ? 155.893 123.228 97.644 1.00 32.78 951 ALA A CA 1
ATOM 6655 C C . ALA A 1 951 ? 155.855 124.756 97.575 1.00 33.29 951 ALA A C 1
ATOM 6656 O O . ALA A 1 951 ? 156.182 125.301 96.508 1.00 36.39 951 ALA A O 1
ATOM 6658 N N . ALA A 1 952 ? 155.468 125.420 98.660 1.00 31.53 952 ALA A N 1
ATOM 6659 C CA . ALA A 1 952 ? 155.458 126.900 98.702 1.00 28.67 952 ALA A CA 1
ATOM 6660 C C . ALA A 1 952 ? 156.877 127.446 98.587 1.00 31.43 952 ALA A C 1
ATOM 6661 O O . ALA A 1 952 ? 157.049 128.495 97.947 1.00 38.07 952 ALA A O 1
ATOM 6663 N N . ASP A 1 953 ? 157.853 126.763 99.176 1.00 32.48 953 ASP A N 1
ATOM 6664 C CA . ASP A 1 953 ? 159.236 127.300 99.204 1.00 33.35 953 ASP A CA 1
ATOM 6665 C C . ASP A 1 953 ? 159.735 127.519 97.778 1.00 38.93 953 ASP A C 1
ATOM 6666 O O . ASP A 1 953 ? 160.372 128.559 97.542 1.00 44.45 953 ASP A O 1
ATOM 6671 N N . LYS A 1 954 ? 159.437 126.598 96.861 1.00 39.57 954 LYS A N 1
ATOM 6672 C CA . LYS A 1 954 ? 159.970 126.723 95.480 1.00 38.14 954 LYS A CA 1
ATOM 6673 C C . LYS A 1 954 ? 159.443 128.014 94.845 1.00 40.30 954 LYS A C 1
ATOM 6674 O O . LYS A 1 954 ? 160.251 128.725 94.225 1.00 44.60 954 LYS A O 1
ATOM 6680 N N . LEU A 1 955 ? 158.159 128.326 95.024 1.00 36.54 955 LEU A N 1
ATOM 6681 C CA . LEU A 1 955 ? 157.585 129.527 94.366 1.00 31.57 955 LEU A CA 1
ATOM 6682 C C . LEU A 1 955 ? 158.304 130.754 94.914 1.00 34.13 955 LEU A C 1
ATOM 6683 O O . LEU A 1 955 ? 158.679 131.626 94.110 1.00 41.43 955 LEU A O 1
ATOM 6688 N N . TRP A 1 956 ? 158.524 130.792 96.227 1.00 35.16 956 TRP A N 1
ATOM 6689 C CA . TRP A 1 956 ? 159.159 131.987 96.835 1.00 35.98 956 TRP A CA 1
ATOM 6690 C C . TRP A 1 956 ? 160.577 132.152 96.300 1.00 41.50 956 TRP A C 1
ATOM 6691 O O . TRP A 1 956 ? 160.935 133.281 95.926 1.00 51.22 956 TRP A O 1
ATOM 6702 N N . ASP A 1 957 ? 161.347 131.069 96.243 1.00 42.23 957 ASP A N 1
ATOM 6703 C CA . ASP A 1 957 ? 162.768 131.191 95.829 1.00 45.63 957 ASP A CA 1
ATOM 6704 C C . ASP A 1 957 ? 162.866 131.629 94.369 1.00 46.09 957 ASP A C 1
ATOM 6705 O O . ASP A 1 957 ? 163.674 132.527 94.083 1.00 50.44 957 ASP A O 1
ATOM 6710 N N . GLU A 1 958 ? 162.064 131.035 93.486 1.00 46.47 958 GLU A N 1
ATOM 6711 C CA . GLU A 1 958 ? 162.188 131.331 92.034 1.00 47.18 958 GLU A CA 1
ATOM 6712 C C . GLU A 1 958 ? 161.830 132.784 91.730 1.00 46.17 958 GLU A C 1
ATOM 6713 O O . GLU A 1 958 ? 162.498 133.380 90.871 1.00 49.77 958 GLU A O 1
ATOM 6719 N N . ASN A 1 959 ? 160.814 133.329 92.394 1.00 44.68 959 ASN A N 1
ATOM 6720 C CA . ASN A 1 959 ? 160.335 134.689 92.039 1.00 43.17 959 ASN A CA 1
ATOM 6721 C C . ASN A 1 959 ? 160.633 135.686 93.159 1.00 46.97 959 ASN A C 1
ATOM 6722 O O . ASN A 1 959 ? 159.897 136.680 93.242 1.00 53.29 959 ASN A O 1
ATOM 6727 N N . LYS A 1 960 ? 161.691 135.481 93.945 1.00 44.75 960 LYS A N 1
ATOM 6728 C CA . LYS A 1 960 ? 161.921 136.348 95.135 1.00 47.39 960 LYS A CA 1
ATOM 6729 C C . LYS A 1 960 ? 162.065 137.819 94.742 1.00 52.92 960 LYS A C 1
ATOM 6730 O O . LYS A 1 960 ? 161.504 138.673 95.461 1.00 59.33 960 LYS A O 1
ATOM 6736 N N . SER A 1 961 ? 162.752 138.115 93.641 1.00 55.54 961 SER A N 1
ATOM 6737 C CA . SER A 1 961 ? 163.015 139.539 93.301 1.00 58.46 961 SER A CA 1
ATOM 6738 C C . SER A 1 961 ? 161.702 140.292 93.092 1.00 59.22 961 SER A C 1
ATOM 6739 O O . SER A 1 961 ? 161.595 141.431 93.582 1.00 64.05 961 SER A O 1
ATOM 6742 N N . HIS A 1 962 ? 160.740 139.677 92.406 1.00 54.31 962 HIS A N 1
ATOM 6743 C CA . HIS A 1 962 ? 159.474 140.383 92.090 1.00 50.50 962 HIS A CA 1
ATOM 6744 C C . HIS A 1 962 ? 158.720 140.725 93.374 1.00 50.19 962 HIS A C 1
ATOM 6745 O O . HIS A 1 962 ? 158.192 141.842 93.459 1.00 51.28 962 HIS A O 1
ATOM 6752 N N . PHE A 1 963 ? 158.675 139.803 94.331 1.00 51.15 963 PHE A N 1
ATOM 6753 C CA . PHE A 1 963 ? 157.906 140.028 95.581 1.00 48.40 963 PHE A CA 1
ATOM 6754 C C . PHE A 1 963 ? 158.504 141.181 96.389 1.00 56.05 963 PHE A C 1
ATOM 6755 O O . PHE A 1 963 ? 157.726 141.962 96.958 1.00 59.78 963 PHE A O 1
ATOM 6763 N N . ILE A 1 964 ? 159.834 141.288 96.443 1.00 62.82 964 ILE A N 1
ATOM 6764 C CA . ILE A 1 964 ? 160.485 142.291 97.342 1.00 69.04 964 ILE A CA 1
ATOM 6765 C C . ILE A 1 964 ? 160.848 143.581 96.600 1.00 85.17 964 ILE A C 1
ATOM 6766 O O . ILE A 1 964 ? 161.501 144.436 97.225 1.00 89.13 964 ILE A O 1
ATOM 6771 N N . GLU A 1 965 ? 160.418 143.753 95.350 1.00 82.97 965 GLU A N 1
ATOM 6772 C CA . GLU A 1 965 ? 160.867 144.925 94.548 1.00 88.43 965 GLU A CA 1
ATOM 6773 C C . GLU A 1 965 ? 160.470 146.248 95.211 1.00 98.94 965 GLU A C 1
ATOM 6774 O O . GLU A 1 965 ? 161.326 147.147 95.264 1.00 103.17 965 GLU A O 1
ATOM 6780 N N . ASP A 1 966 ? 159.245 146.364 95.723 1.00 90.40 966 ASP A N 1
ATOM 6781 C CA . ASP A 1 966 ? 158.781 147.660 96.287 1.00 92.52 966 ASP A CA 1
ATOM 6782 C C . ASP A 1 966 ? 159.653 148.037 97.480 1.00 99.66 966 ASP A C 1
ATOM 6783 O O . ASP A 1 966 ? 160.071 149.208 97.561 1.00 112.65 966 ASP A O 1
ATOM 6788 N N . PHE A 1 967 ? 159.947 147.068 98.346 1.00 91.90 967 PHE A N 1
ATOM 6789 C CA . PHE A 1 967 ? 160.736 147.360 99.567 1.00 97.15 967 PHE A CA 1
ATOM 6790 C C . PHE A 1 967 ? 162.122 147.842 99.145 1.00 112.66 967 PHE A C 1
ATOM 6791 O O . PHE A 1 967 ? 162.657 148.770 99.776 1.00 121.60 967 PHE A O 1
ATOM 6799 N N . CYS A 1 968 ? 162.677 147.230 98.099 1.00 107.29 968 CYS A N 1
ATOM 6800 C CA . CYS A 1 968 ? 164.041 147.599 97.651 1.00 117.51 968 CYS A CA 1
ATOM 6801 C C . CYS A 1 968 ? 164.051 149.059 97.203 1.00 127.96 968 CYS A C 1
ATOM 6802 O O . CYS A 1 968 ? 165.003 149.778 97.557 1.00 141.00 968 CYS A O 1
ATOM 6805 N N . TRP A 1 969 ? 163.024 149.481 96.466 1.00 117.09 969 TRP A N 1
ATOM 6806 C CA . TRP A 1 969 ? 163.025 150.863 95.923 1.00 124.59 969 TRP A CA 1
ATOM 6807 C C . TRP A 1 969 ? 162.987 151.901 97.050 1.00 128.24 969 TRP A C 1
ATOM 6808 O O . TRP A 1 969 ? 163.737 152.878 96.963 1.00 145.76 969 TRP A O 1
ATOM 6819 N N . LYS A 1 970 ? 162.115 151.733 98.046 1.00 121.90 970 LYS A N 1
ATOM 6820 C CA . LYS A 1 970 ? 162.012 152.802 99.075 1.00 131.51 970 LYS A CA 1
ATOM 6821 C C . LYS A 1 970 ? 163.213 152.828 100.024 1.00 149.48 970 LYS A C 1
ATOM 6822 O O . LYS A 1 970 ? 163.771 153.921 100.219 1.00 134.64 970 LYS A O 1
ATOM 6828 N N . LEU A 1 971 ? 163.596 151.679 100.589 1.00 150.36 971 LEU A N 1
ATOM 6829 C CA . LEU A 1 971 ? 164.678 151.652 101.617 1.00 122.33 971 LEU A CA 1
ATOM 6830 C C . LEU A 1 971 ? 166.068 151.937 101.038 1.00 141.64 971 LEU A C 1
ATOM 6831 O O . LEU A 1 971 ? 166.816 152.706 101.665 1.00 142.73 971 LEU A O 1
ATOM 6836 N N . HIS A 1 972 ? 166.413 151.329 99.902 1.00 144.86 972 HIS A N 1
ATOM 6837 C CA . HIS A 1 972 ? 167.796 151.485 99.381 1.00 155.33 972 HIS A CA 1
ATOM 6838 C C . HIS A 1 972 ? 167.783 152.178 98.021 1.00 160.31 972 HIS A C 1
ATOM 6839 O O . HIS A 1 972 ? 168.578 151.775 97.157 1.00 196.26 972 HIS A O 1
ATOM 6846 N N . ARG A 1 973 ? 166.877 153.136 97.824 1.00 147.53 973 ARG A N 1
ATOM 6847 C CA . ARG A 1 973 ? 166.839 153.907 96.552 1.00 153.79 973 ARG A CA 1
ATOM 6848 C C . ARG A 1 973 ? 166.675 152.918 95.392 1.00 145.58 973 ARG A C 1
ATOM 6849 O O . ARG A 1 973 ? 165.884 151.983 95.532 1.00 150.14 973 ARG A O 1
ATOM 6857 N N . ARG A 1 974 ? 167.430 153.073 94.304 1.00 154.50 974 ARG A N 1
ATOM 6858 C CA . ARG A 1 974 ? 167.180 152.180 93.144 1.00 168.06 974 ARG A CA 1
ATOM 6859 C C . ARG A 1 974 ? 168.158 151.009 93.180 1.00 176.58 974 ARG A C 1
ATOM 6860 O O . ARG A 1 974 ? 169.364 151.252 92.996 1.00 166.21 974 ARG A O 1
ATOM 6868 N N . GLU A 1 975 ? 167.649 149.801 93.432 1.00 178.79 975 GLU A N 1
ATOM 6869 C CA . GLU A 1 975 ? 168.497 148.581 93.421 1.00 172.06 975 GLU A CA 1
ATOM 6870 C C . GLU A 1 975 ? 169.689 148.746 94.367 1.00 161.98 975 GLU A C 1
ATOM 6871 O O . GLU A 1 975 ? 170.792 148.289 94.003 1.00 188.77 975 GLU A O 1
ATOM 6877 N N . GLY A 1 976 ? 169.485 149.377 95.527 1.00 194.13 976 GLY A N 1
ATOM 6878 C CA . GLY A 1 976 ? 170.569 149.473 96.523 1.00 175.10 976 GLY A CA 1
ATOM 6879 C C . GLY A 1 976 ? 170.760 148.148 97.238 1.00 143.61 976 GLY A C 1
ATOM 6880 O O . GLY A 1 976 ? 169.780 147.378 97.315 1.00 166.90 976 GLY A O 1
ATOM 6881 N N . ALA A 1 977 ? 171.972 147.888 97.739 1.00 160.85 977 ALA A N 1
ATOM 6882 C CA . ALA A 1 977 ? 172.250 146.614 98.442 1.00 191.72 977 ALA A CA 1
ATOM 6883 C C . ALA A 1 977 ? 172.215 146.853 99.954 1.00 174.45 977 ALA A C 1
ATOM 6884 O O . ALA A 1 977 ? 173.004 147.690 100.432 1.00 187.65 977 ALA A O 1
ATOM 6886 N N . CYS A 1 978 ? 171.330 146.147 100.665 1.00 156.88 978 CYS A N 1
ATOM 6887 C CA . CYS A 1 978 ? 171.172 146.361 102.128 1.00 143.94 978 CYS A CA 1
ATOM 6888 C C . CYS A 1 978 ? 170.562 145.114 102.763 1.00 178.31 978 CYS A C 1
ATOM 6889 O O . CYS A 1 978 ? 170.316 144.130 102.032 1.00 131.44 978 CYS A O 1
ATOM 6892 N N . VAL A 1 979 ? 170.343 145.159 104.078 1.00 159.63 979 VAL A N 1
ATOM 6893 C CA . VAL A 1 979 ? 169.840 143.961 104.810 1.00 132.19 979 VAL A CA 1
ATOM 6894 C C . VAL A 1 979 ? 168.408 144.200 105.293 1.00 122.22 979 VAL A C 1
ATOM 6895 O O . VAL A 1 979 ? 168.015 145.378 105.396 1.00 119.26 979 VAL A O 1
ATOM 6899 N N . ASN A 1 980 ? 167.649 143.119 105.488 1.00 124.10 980 ASN A N 1
ATOM 6900 C CA . ASN A 1 980 ? 166.263 143.206 106.021 1.00 112.60 980 ASN A CA 1
ATOM 6901 C C . ASN A 1 980 ? 165.266 143.595 104.928 1.00 93.11 980 ASN A C 1
ATOM 6902 O O . ASN A 1 980 ? 164.076 143.721 105.256 1.00 96.11 980 ASN A O 1
ATOM 6907 N N . CYS A 1 981 ? 165.712 143.738 103.680 1.00 96.69 981 CYS A N 1
ATOM 6908 C CA . CYS A 1 981 ? 164.719 144.007 102.614 1.00 91.31 981 CYS A CA 1
ATOM 6909 C C . CYS A 1 981 ? 163.780 142.803 102.518 1.00 80.92 981 CYS A C 1
ATOM 6910 O O . CYS A 1 981 ? 162.552 143.004 102.551 1.00 91.04 981 CYS A O 1
ATOM 6913 N N . GLU A 1 982 ? 164.340 141.593 102.476 1.00 77.99 982 GLU A N 1
ATOM 6914 C CA . GLU A 1 982 ? 163.506 140.365 102.440 1.00 75.29 982 GLU A CA 1
ATOM 6915 C C . GLU A 1 982 ? 162.760 140.244 103.765 1.00 72.77 982 GLU A C 1
ATOM 6916 O O . GLU A 1 982 ? 161.587 139.852 103.743 1.00 74.23 982 GLU A O 1
ATOM 6922 N N . MET A 1 983 ? 163.419 140.588 104.870 1.00 76.34 983 MET A N 1
ATOM 6923 C CA . MET A 1 983 ? 162.793 140.388 106.198 1.00 77.38 983 MET A CA 1
ATOM 6924 C C . MET A 1 983 ? 161.511 141.210 106.249 1.00 73.97 983 MET A C 1
ATOM 6925 O O . MET A 1 983 ? 160.486 140.677 106.718 1.00 73.38 983 MET A O 1
ATOM 6930 N N . HIS A 1 984 ? 161.561 142.442 105.747 1.00 73.00 984 HIS A N 1
ATOM 6931 C CA . HIS A 1 984 ? 160.359 143.307 105.828 1.00 74.76 984 HIS A CA 1
ATOM 6932 C C . HIS A 1 984 ? 159.235 142.665 105.010 1.00 67.14 984 HIS A C 1
ATOM 6933 O O . HIS A 1 984 ? 158.083 142.645 105.493 1.00 61.95 984 HIS A O 1
ATOM 6940 N N . ALA A 1 985 ? 159.571 142.138 103.831 1.00 61.96 985 ALA A N 1
ATOM 6941 C CA . ALA A 1 985 ? 158.541 141.524 102.969 1.00 55.31 985 ALA A CA 1
ATOM 6942 C C . ALA A 1 985 ? 157.950 140.304 103.671 1.00 53.52 985 ALA A C 1
ATOM 6943 O O . ALA A 1 985 ? 156.715 140.166 103.675 1.00 56.76 985 ALA A O 1
ATOM 6945 N N . LEU A 1 986 ? 158.799 139.473 104.270 1.00 52.66 986 LEU A N 1
ATOM 6946 C CA . LEU A 1 986 ? 158.308 138.227 104.907 1.00 47.50 986 LEU A CA 1
ATOM 6947 C C . LEU A 1 986 ? 157.398 138.602 106.073 1.00 46.35 986 LEU A C 1
ATOM 6948 O O . LEU A 1 986 ? 156.394 137.903 106.284 1.00 47.28 986 LEU A O 1
ATOM 6953 N N . ASN A 1 987 ? 157.736 139.669 106.793 1.00 48.23 987 ASN A N 1
ATOM 6954 C CA . ASN A 1 987 ? 156.938 140.069 107.978 1.00 49.27 987 ASN A CA 1
ATOM 6955 C C . ASN A 1 987 ? 155.510 140.415 107.537 1.00 49.30 987 ASN A C 1
ATOM 6956 O O . ASN A 1 987 ? 154.567 140.053 108.264 1.00 46.08 987 ASN A O 1
ATOM 6961 N N . GLU A 1 988 ? 155.358 141.094 106.397 1.00 47.19 988 GLU A N 1
ATOM 6962 C CA . GLU A 1 988 ? 154.005 141.481 105.916 1.00 40.37 988 GLU A CA 1
ATOM 6963 C C . GLU A 1 988 ? 153.187 140.216 105.643 1.00 37.91 988 GLU A C 1
ATOM 6964 O O . GLU A 1 988 ? 152.019 140.181 106.056 1.00 39.71 988 GLU A O 1
ATOM 6970 N N . ILE A 1 989 ? 153.787 139.207 105.009 1.00 35.98 989 ILE A N 1
ATOM 6971 C CA . ILE A 1 989 ? 153.087 137.915 104.749 1.00 28.24 989 ILE A CA 1
ATOM 6972 C C . ILE A 1 989 ? 152.771 137.256 106.088 1.00 30.24 989 ILE A C 1
ATOM 6973 O O . ILE A 1 989 ? 151.666 136.716 106.222 1.00 31.48 989 ILE A O 1
ATOM 6978 N N . GLN A 1 990 ? 153.696 137.316 107.050 1.00 33.90 990 GLN A N 1
ATOM 6979 C CA . GLN A 1 990 ? 153.507 136.618 108.353 1.00 32.58 990 GLN A CA 1
ATOM 6980 C C . GLN A 1 990 ? 152.233 137.108 109.049 1.00 31.69 990 GLN A C 1
ATOM 6981 O O . GLN A 1 990 ? 151.619 136.306 109.771 1.00 32.35 990 GLN A O 1
ATOM 6987 N N . GLU A 1 991 ? 151.833 138.360 108.825 1.00 32.16 991 GLU A N 1
ATOM 6988 C CA . GLU A 1 991 ? 150.664 138.899 109.569 1.00 30.17 991 GLU A CA 1
ATOM 6989 C C . GLU A 1 991 ? 149.416 138.077 109.228 1.00 27.58 991 GLU A C 1
ATOM 6990 O O . GLU A 1 991 ? 148.665 137.733 110.162 1.00 28.04 991 GLU A O 1
ATOM 6996 N N . VAL A 1 992 ? 149.228 137.747 107.948 1.00 26.72 992 VAL A N 1
ATOM 6997 C CA . VAL A 1 992 ? 148.048 136.940 107.521 1.00 23.58 992 VAL A CA 1
ATOM 6998 C C . VAL A 1 992 ? 148.139 135.558 108.176 1.00 24.99 992 VAL A C 1
ATOM 6999 O O . VAL A 1 992 ? 147.102 135.061 108.649 1.00 25.00 992 VAL A O 1
ATOM 7003 N N . PHE A 1 993 ? 149.341 134.978 108.224 1.00 25.72 993 PHE A N 1
ATOM 7004 C CA . PHE A 1 993 ? 149.531 133.628 108.818 1.00 24.00 993 PHE A CA 1
ATOM 7005 C C . PHE A 1 993 ? 149.172 133.665 110.307 1.00 25.20 993 PHE A C 1
ATOM 7006 O O . PHE A 1 993 ? 148.543 132.703 110.782 1.00 26.35 993 PHE A O 1
ATOM 7014 N N . THR A 1 994 ? 149.545 134.736 111.015 1.00 26.34 994 THR A N 1
ATOM 7015 C CA . THR A 1 994 ? 149.324 134.808 112.486 1.00 25.09 994 THR A CA 1
ATOM 7016 C C . THR A 1 994 ? 147.828 134.748 112.809 1.00 24.21 994 THR A C 1
ATOM 7017 O O . THR A 1 994 ? 147.467 134.061 113.781 1.00 25.11 994 THR A O 1
ATOM 7021 N N . LEU A 1 995 ? 146.994 135.423 112.016 1.00 25.14 995 LEU A N 1
ATOM 7022 C CA . LEU A 1 995 ? 145.534 135.456 112.296 1.00 23.37 995 LEU A CA 1
ATOM 7023 C C . LEU A 1 995 ? 144.963 134.036 112.227 1.00 24.70 995 LEU A C 1
ATOM 7024 O O . LEU A 1 995 ? 144.115 133.707 113.075 1.00 26.96 995 LEU A O 1
ATOM 7029 N N . HIS A 1 996 ? 145.410 133.230 111.260 1.00 23.35 996 HIS A N 1
ATOM 7030 C CA . HIS A 1 996 ? 144.865 131.856 111.090 1.00 21.10 996 HIS A CA 1
ATOM 7031 C C . HIS A 1 996 ? 145.614 130.879 112.001 1.00 22.68 996 HIS A C 1
ATOM 7032 O O . HIS A 1 996 ? 145.169 129.721 112.105 1.00 24.64 996 HIS A O 1
ATOM 7039 N N . GLY A 1 997 ? 146.708 131.322 112.624 1.00 24.48 997 GLY A N 1
ATOM 7040 C CA . GLY A 1 997 ? 147.434 130.482 113.599 1.00 26.94 997 GLY A CA 1
ATOM 7041 C C . GLY A 1 997 ? 148.635 129.735 113.058 1.00 26.37 997 GLY A C 1
ATOM 7042 O O . GLY A 1 997 ? 149.381 129.180 113.878 1.00 31.75 997 GLY A O 1
ATOM 7043 N N . MET A 1 998 ? 148.853 129.751 111.750 1.00 25.00 998 MET A N 1
ATOM 7044 C CA . MET A 1 998 ? 150.064 129.101 111.189 1.00 25.58 998 MET A CA 1
ATOM 7045 C C . MET A 1 998 ? 151.278 130.021 111.336 1.00 27.59 998 MET A C 1
ATOM 7046 O O . MET A 1 998 ? 151.074 131.216 111.578 1.00 28.92 998 MET A O 1
ATOM 7051 N N . LYS A 1 999 ? 152.489 129.479 111.201 1.00 28.09 999 LYS A N 1
ATOM 7052 C CA . LYS A 1 999 ? 153.725 130.304 111.243 1.00 28.72 999 LYS A CA 1
ATOM 7053 C C . LYS A 1 999 ? 154.530 130.019 109.976 1.00 31.53 999 LYS A C 1
ATOM 7054 O O . LYS A 1 999 ? 154.306 128.960 109.382 1.00 32.14 999 LYS A O 1
ATOM 7060 N N . CYS A 1 1000 ? 155.439 130.910 109.583 1.00 33.82 1000 CYS A N 1
ATOM 7061 C CA . CYS A 1 1000 ? 156.160 130.760 108.290 1.00 33.43 1000 CYS A CA 1
ATOM 7062 C C . CYS A 1 1000 ? 156.977 129.469 108.258 1.00 38.29 1000 CYS A C 1
ATOM 7063 O O . CYS A 1 1000 ? 157.098 128.887 107.165 1.00 41.98 1000 CYS A O 1
ATOM 7066 N N . SER A 1 1001 ? 157.515 129.036 109.397 1.00 38.05 1001 SER A N 1
ATOM 7067 C CA . SER A 1 1001 ? 158.395 127.837 109.420 1.00 38.64 1001 SER A CA 1
ATOM 7068 C C . SER A 1 1001 ? 157.635 126.619 108.890 1.00 36.70 1001 SER A C 1
ATOM 7069 O O . SER A 1 1001 ? 158.270 125.779 108.235 1.00 39.87 1001 SER A O 1
ATOM 7072 N N . HIS A 1 1002 ? 156.332 126.532 109.163 1.00 34.87 1002 HIS A N 1
ATOM 7073 C CA . HIS A 1 1002 ? 155.540 125.353 108.735 1.00 32.95 1002 HIS A CA 1
ATOM 7074 C C . HIS A 1 1002 ? 155.610 125.227 107.213 1.00 34.77 1002 HIS A C 1
ATOM 7075 O O . HIS A 1 1002 ? 155.688 124.086 106.730 1.00 38.87 1002 HIS A O 1
ATOM 7082 N N . PHE A 1 1003 ? 155.587 126.348 106.490 1.00 34.32 1003 PHE A N 1
ATOM 7083 C CA . PHE A 1 1003 ? 155.585 126.302 105.004 1.00 33.30 1003 PHE A CA 1
ATOM 7084 C C . PHE A 1 1003 ? 157.016 126.217 104.474 1.00 36.95 1003 PHE A C 1
ATOM 7085 O O . PHE A 1 1003 ? 157.156 126.189 103.242 1.00 39.91 1003 PHE A O 1
ATOM 7093 N N . LYS A 1 1004 ? 158.023 126.227 105.354 1.00 37.20 1004 LYS A N 1
ATOM 7094 C CA . LYS A 1 1004 ? 159.454 126.079 104.953 1.00 38.06 1004 LYS A CA 1
ATOM 7095 C C . LYS A 1 1004 ? 159.988 127.370 104.329 1.00 38.62 1004 LYS A C 1
ATOM 7096 O O . LYS A 1 1004 ? 161.047 127.312 103.679 1.00 40.99 1004 LYS A O 1
ATOM 7102 N N . LEU A 1 1005 ? 159.292 128.489 104.521 1.00 38.30 1005 LEU A N 1
ATOM 7103 C CA . LEU A 1 1005 ? 159.808 129.793 104.032 1.00 39.91 1005 LEU A CA 1
ATOM 7104 C C . LEU A 1 1005 ? 160.979 130.192 104.930 1.00 45.64 1005 LEU A C 1
ATOM 7105 O O . LEU A 1 1005 ? 161.021 129.718 106.076 1.00 48.35 1005 LEU A O 1
ATOM 7110 N N . PRO A 1 1006 ? 161.920 131.051 104.486 1.00 51.35 1006 PRO A N 1
ATOM 7111 C CA . PRO A 1 1006 ? 163.004 131.504 105.354 1.00 60.36 1006 PRO A CA 1
ATOM 7112 C C . PRO A 1 1006 ? 162.408 132.202 106.583 1.00 66.24 1006 PRO A C 1
ATOM 7113 O O . PRO A 1 1006 ? 161.445 132.924 106.425 1.00 66.07 1006 PRO A O 1
ATOM 7117 N N . ASP A 1 1007 ? 162.990 131.991 107.768 1.00 73.10 1007 ASP A N 1
ATOM 7118 C CA . ASP A 1 1007 ? 162.379 132.531 109.013 1.00 77.27 1007 ASP A CA 1
ATOM 7119 C C . ASP A 1 1007 ? 163.222 133.652 109.619 1.00 85.31 1007 ASP A C 1
ATOM 7120 O O . ASP A 1 1007 ? 164.450 133.478 109.716 1.00 89.09 1007 ASP A O 1
ATOM 7125 N N . TYR A 1 1008 ? 162.579 134.755 110.010 1.00 86.64 1008 TYR A N 1
ATOM 7126 C CA . TYR A 1 1008 ? 163.288 135.864 110.701 1.00 95.44 1008 TYR A CA 1
ATOM 7127 C C . TYR A 1 1008 ? 162.513 136.169 111.989 1.00 100.49 1008 TYR A C 1
ATOM 7128 O O . TYR A 1 1008 ? 161.274 136.051 111.964 1.00 102.30 1008 TYR A O 1
ATOM 7137 N N . PRO A 1 1009 ? 163.165 136.550 113.110 1.00 103.49 1009 PRO A N 1
ATOM 7138 C CA . PRO A 1 1009 ? 162.457 136.748 114.383 1.00 110.76 1009 PRO A CA 1
ATOM 7139 C C . PRO A 1 1009 ? 161.415 137.873 114.310 1.00 117.96 1009 PRO A C 1
ATOM 7140 O O . PRO A 1 1009 ? 161.697 138.879 113.690 1.00 117.72 1009 PRO A O 1
ATOM 7144 N N . LEU A 1 1010 ? 160.254 137.685 114.943 1.00 120.75 1010 LEU A N 1
ATOM 7145 C CA . LEU A 1 1010 ? 159.148 138.680 114.849 1.00 134.49 1010 LEU A CA 1
ATOM 7146 C C . LEU A 1 1010 ? 159.489 139.969 115.602 1.00 147.08 1010 LEU A C 1
ATOM 7147 O O . LEU A 1 1010 ? 160.102 139.871 116.681 1.00 148.60 1010 LEU A O 1
ATOM 7152 N N . LEU A 1 1011 ? 159.095 141.126 115.057 1.00 153.38 1011 LEU A N 1
ATOM 7153 C CA . LEU A 1 1011 ? 159.331 142.439 115.725 1.00 175.10 1011 LEU A CA 1
ATOM 7154 C C . LEU A 1 1011 ? 158.298 142.655 116.838 1.00 164.37 1011 LEU A C 1
ATOM 7155 O O . LEU A 1 1011 ? 157.259 141.969 116.813 1.00 184.93 1011 LEU A O 1
ATOM 7160 N N . MET A 1 1012 ? 158.568 143.579 117.769 1.00 191.87 1012 MET A N 1
ATOM 7161 C CA . MET A 1 1012 ? 157.645 143.834 118.911 1.00 209.53 1012 MET A CA 1
ATOM 7162 C C . MET A 1 1012 ? 157.092 145.267 118.861 1.00 201.82 1012 MET A C 1
ATOM 7163 O O . MET A 1 1012 ? 157.904 146.199 118.698 1.00 217.09 1012 MET A O 1
ATOM 7168 N N . ASN A 1 1013 ? 155.770 145.436 119.002 1.00 215.06 1013 ASN A N 1
ATOM 7169 C CA . ASN A 1 1013 ? 155.127 146.783 119.002 1.00 212.26 1013 ASN A CA 1
ATOM 7170 C C . ASN A 1 1013 ? 154.081 146.840 120.126 1.00 209.77 1013 ASN A C 1
ATOM 7171 O O . ASN A 1 1013 ? 153.626 145.758 120.544 1.00 216.31 1013 ASN A O 1
ATOM 7176 N N . ALA A 1 1014 ? 153.715 148.039 120.603 1.00 215.04 1014 ALA A N 1
ATOM 7177 C CA . ALA A 1 1014 ? 152.772 148.159 121.746 1.00 208.97 1014 ALA A CA 1
ATOM 7178 C C . ALA A 1 1014 ? 151.451 148.790 121.298 1.00 204.39 1014 ALA A C 1
ATOM 7179 O O . ALA A 1 1014 ? 151.491 149.893 120.725 1.00 211.10 1014 ALA A O 1
ATOM 7181 N N . ASN A 1 1015 ? 150.328 148.114 121.558 1.00 201.66 1015 ASN A N 1
ATOM 7182 C CA . ASN A 1 1015 ? 148.982 148.608 121.151 1.00 203.01 1015 ASN A CA 1
ATOM 7183 C C . ASN A 1 1015 ? 148.573 149.877 121.911 1.00 180.99 1015 ASN A C 1
ATOM 7184 O O . ASN A 1 1015 ? 147.961 150.756 121.273 1.00 189.64 1015 ASN A O 1
ATOM 7189 N N . THR A 1 1016 ? 148.892 149.981 123.206 1.00 170.27 1016 THR A N 1
ATOM 7190 C CA . THR A 1 1016 ? 148.410 151.124 124.039 1.00 165.53 1016 THR A CA 1
ATOM 7191 C C . THR A 1 1016 ? 148.897 152.465 123.477 1.00 162.40 1016 THR A C 1
ATOM 7192 O O . THR A 1 1016 ? 148.138 153.445 123.607 1.00 163.64 1016 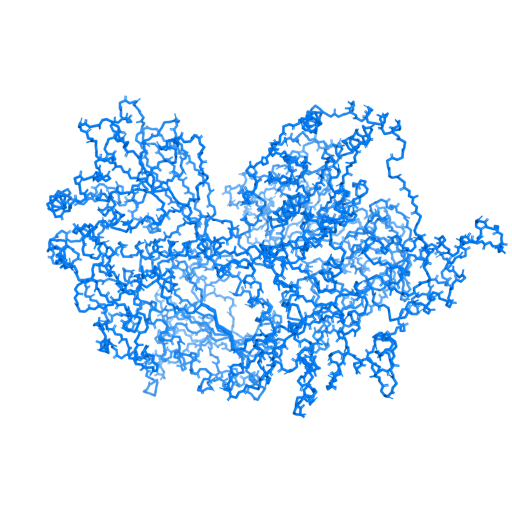THR A O 1
ATOM 7196 N N . CYS A 1 1017 ? 150.122 152.520 122.942 1.00 150.65 1017 CYS A N 1
ATOM 7197 C CA . CYS A 1 1017 ? 150.683 153.757 122.325 1.00 136.53 1017 CYS A CA 1
ATOM 7198 C C . CYS A 1 1017 ? 150.675 154.919 123.326 1.00 133.62 1017 CYS A C 1
ATOM 7199 O O . CYS A 1 1017 ? 151.145 154.710 124.460 1.00 131.01 1017 CYS A O 1
ATOM 7202 N N . ASP A 1 1018 ? 150.169 156.090 122.932 1.00 126.18 1018 ASP A N 1
ATOM 7203 C CA . ASP A 1 1018 ? 150.250 157.277 123.824 1.00 121.07 1018 ASP A CA 1
ATOM 7204 C C . ASP A 1 1018 ? 149.089 157.280 124.817 1.00 112.73 1018 ASP A C 1
ATOM 7205 O O . ASP A 1 1018 ? 147.933 157.312 124.368 1.00 113.32 1018 ASP A O 1
ATOM 7210 N N . GLN A 1 1019 ? 149.399 157.266 126.114 1.00 112.47 1019 GLN A N 1
ATOM 7211 C CA . GLN A 1 1019 ? 148.349 157.341 127.161 1.00 101.47 1019 GLN A CA 1
ATOM 7212 C C . GLN A 1 1019 ? 147.652 158.700 127.073 1.00 113.08 1019 GLN A C 1
ATOM 7213 O O . GLN A 1 1019 ? 146.414 158.734 127.198 1.00 111.13 1019 GLN A O 1
ATOM 7219 N N . LEU A 1 1020 ? 148.413 159.771 126.841 1.00 101.17 1020 LEU A N 1
ATOM 7220 C CA . LEU A 1 1020 ? 147.825 161.136 126.820 1.00 102.55 1020 LEU A CA 1
ATOM 7221 C C . LEU A 1 1020 ? 146.796 161.241 125.692 1.00 100.86 1020 LEU A C 1
ATOM 7222 O O . LEU A 1 1020 ? 145.715 161.811 125.934 1.00 112.32 1020 LEU A O 1
ATOM 7227 N N . TYR A 1 1021 ? 147.109 160.693 124.516 1.00 98.98 1021 TYR A N 1
ATOM 7228 C CA . TYR A 1 1021 ? 146.184 160.830 123.361 1.00 98.47 1021 TYR A CA 1
ATOM 7229 C C . TYR A 1 1021 ? 144.854 160.146 123.684 1.00 105.10 1021 TYR A C 1
ATOM 7230 O O . TYR A 1 1021 ? 143.796 160.758 123.433 1.00 104.70 1021 TYR A O 1
ATOM 7239 N N . GLU A 1 1022 ? 144.906 158.939 124.257 1.00 95.01 1022 GLU A N 1
ATOM 7240 C CA . GLU A 1 1022 ? 143.657 158.185 124.537 1.00 80.91 1022 GLU A CA 1
ATOM 7241 C C . GLU A 1 1022 ? 142.826 158.971 125.549 1.00 77.28 1022 GLU A C 1
ATOM 7242 O O . GLU A 1 1022 ? 141.602 159.062 125.355 1.00 93.87 1022 GLU A O 1
ATOM 7248 N N . GLN A 1 1023 ? 143.473 159.536 126.569 1.00 89.02 1023 GLN A N 1
ATOM 7249 C CA . GLN A 1 1023 ? 142.717 160.247 127.630 1.00 86.89 1023 GLN A CA 1
ATOM 7250 C C . GLN A 1 1023 ? 141.989 161.447 127.023 1.00 92.47 1023 GLN A C 1
ATOM 7251 O O . GLN A 1 1023 ? 140.795 161.625 127.325 1.00 93.97 1023 GLN A O 1
ATOM 7257 N N . GLN A 1 1024 ? 142.668 162.219 126.173 1.00 93.34 1024 GLN A N 1
ATOM 7258 C CA . GLN A 1 1024 ? 142.049 163.446 125.603 1.00 92.56 1024 GLN A CA 1
ATOM 7259 C C . GLN A 1 1024 ? 140.858 163.070 124.714 1.00 97.46 1024 GLN A C 1
ATOM 7260 O O . GLN A 1 1024 ? 139.802 163.730 124.827 1.00 87.26 1024 GLN A O 1
ATOM 7266 N N . GLN A 1 1025 ? 141.013 162.029 123.891 1.00 93.10 1025 GLN A N 1
ATOM 7267 C CA . GLN A 1 1025 ? 139.922 161.589 122.985 1.00 82.84 1025 GLN A CA 1
ATOM 7268 C C . GLN A 1 1025 ? 138.734 161.147 123.836 1.00 78.01 1025 GLN A C 1
ATOM 7269 O O . GLN A 1 1025 ? 137.591 161.463 123.465 1.00 83.37 1025 GLN A O 1
ATOM 7275 N N . ALA A 1 1026 ? 139.005 160.470 124.950 1.00 81.38 1026 ALA A N 1
ATOM 7276 C CA . ALA A 1 1026 ? 137.909 159.957 125.797 1.00 77.63 1026 ALA A CA 1
ATOM 7277 C C . ALA A 1 1026 ? 137.070 161.120 126.329 1.00 80.81 1026 ALA A C 1
ATOM 7278 O O . ALA A 1 1026 ? 135.832 161.001 126.292 1.00 81.56 1026 ALA A O 1
ATOM 7280 N N . GLU A 1 1027 ? 137.704 162.215 126.758 1.00 80.93 1027 GLU A N 1
ATOM 7281 C CA . GLU A 1 1027 ? 136.922 163.317 127.383 1.00 82.63 1027 GLU A CA 1
ATOM 7282 C C . GLU A 1 1027 ? 135.915 163.885 126.374 1.00 89.41 1027 GLU A C 1
ATOM 7283 O O . GLU A 1 1027 ? 134.739 164.074 126.756 1.00 82.76 1027 GLU A O 1
ATOM 7289 N N . VAL A 1 1028 ? 136.345 164.112 125.129 1.00 86.12 1028 VAL A N 1
ATOM 7290 C CA . VAL A 1 1028 ? 135.442 164.716 124.103 1.00 81.47 1028 VAL A CA 1
ATOM 7291 C C . VAL A 1 1028 ? 134.279 163.758 123.827 1.00 75.62 1028 VAL A C 1
ATOM 7292 O O . VAL A 1 1028 ? 133.122 164.223 123.786 1.00 77.04 1028 VAL A O 1
ATOM 7296 N N . LEU A 1 1029 ? 134.571 162.464 123.689 1.00 73.19 1029 LEU A N 1
ATOM 7297 C CA . LEU A 1 1029 ? 133.511 161.483 123.344 1.00 70.93 1029 LEU A CA 1
ATOM 7298 C C . LEU A 1 1029 ? 132.472 161.435 124.466 1.00 76.13 1029 LEU A C 1
ATOM 7299 O O . LEU A 1 1029 ? 131.270 161.326 124.152 1.00 77.26 1029 LEU A O 1
ATOM 7304 N N . ILE A 1 1030 ? 132.914 161.514 125.721 1.00 69.47 1030 ILE A N 1
ATOM 7305 C CA . ILE A 1 1030 ? 131.964 161.378 126.861 1.00 68.82 1030 ILE A CA 1
ATOM 7306 C C . ILE A 1 1030 ? 130.936 162.507 126.773 1.00 72.85 1030 ILE A C 1
ATOM 7307 O O . ILE A 1 1030 ? 129.742 162.231 126.993 1.00 74.86 1030 ILE A O 1
ATOM 7312 N N . ASN A 1 1031 ? 131.371 163.716 126.415 1.00 75.72 1031 ASN A N 1
ATOM 7313 C CA . ASN A 1 1031 ? 130.448 164.884 126.390 1.00 78.40 1031 ASN A CA 1
ATOM 7314 C C . ASN A 1 1031 ? 129.318 164.662 125.376 1.00 77.34 1031 ASN A C 1
ATOM 7315 O O . ASN A 1 1031 ? 128.176 165.041 125.687 1.00 74.37 1031 ASN A O 1
ATOM 7320 N N . SER A 1 1032 ? 129.616 164.076 124.213 1.00 77.61 1032 SER A N 1
ATOM 7321 C CA . SER A 1 1032 ? 128.597 163.908 123.139 1.00 74.48 1032 SER A CA 1
ATOM 7322 C C . SER A 1 1032 ? 127.578 162.802 123.445 1.00 71.35 1032 SER A C 1
ATOM 7323 O O . SER A 1 1032 ? 126.564 162.740 122.727 1.00 72.28 1032 SER A O 1
ATOM 7326 N N . LEU A 1 1033 ? 127.828 161.954 124.441 1.00 68.62 1033 LEU A N 1
ATOM 7327 C CA . LEU A 1 1033 ? 126.928 160.794 124.692 1.00 69.71 1033 LEU A CA 1
ATOM 7328 C C . LEU A 1 1033 ? 125.513 161.249 125.075 1.00 71.15 1033 LEU A C 1
ATOM 7329 O O . LEU A 1 1033 ? 125.391 162.288 125.745 1.00 70.11 1033 LEU A O 1
ATOM 7334 N N . ASN A 1 1034 ? 124.491 160.488 124.666 1.00 69.99 1034 ASN A N 1
ATOM 7335 C CA . ASN A 1 1034 ? 123.075 160.803 125.005 1.00 69.21 1034 ASN A CA 1
ATOM 7336 C C . ASN A 1 1034 ? 122.817 160.450 126.467 1.00 67.91 1034 ASN A C 1
ATOM 7337 O O . ASN A 1 1034 ? 123.654 159.753 127.055 1.00 70.70 1034 ASN A O 1
ATOM 7342 N N . ASP A 1 1035 ? 121.702 160.916 127.031 1.00 67.09 1035 ASP A N 1
ATOM 7343 C CA . ASP A 1 1035 ? 121.448 160.689 128.477 1.00 69.64 1035 ASP A CA 1
ATOM 7344 C C . ASP A 1 1035 ? 121.335 159.195 128.804 1.00 68.90 1035 ASP A C 1
ATOM 7345 O O . ASP A 1 1035 ? 121.965 158.778 129.798 1.00 68.46 1035 ASP A O 1
ATOM 7350 N N . GLU A 1 1036 ? 120.612 158.408 128.002 1.00 64.03 1036 GLU A N 1
ATOM 7351 C CA . GLU A 1 1036 ? 120.558 156.943 128.263 1.00 59.50 1036 GLU A CA 1
ATOM 7352 C C . GLU A 1 1036 ? 121.955 156.336 128.108 1.00 60.86 1036 GLU A C 1
ATOM 7353 O O . GLU A 1 1036 ? 122.337 155.502 128.950 1.00 61.81 1036 GLU A O 1
ATOM 7359 N N . GLN A 1 1037 ? 122.696 156.762 127.085 1.00 61.99 1037 GLN A N 1
ATOM 7360 C CA . GLN A 1 1037 ? 124.059 156.227 126.836 1.00 59.80 1037 GLN A CA 1
ATOM 7361 C C . GLN A 1 1037 ? 124.996 156.578 127.999 1.00 56.65 1037 GLN A C 1
ATOM 7362 O O . GLN A 1 1037 ? 125.768 155.698 128.413 1.00 57.60 1037 GLN A O 1
ATOM 7368 N N . LEU A 1 1038 ? 124.926 157.806 128.512 1.00 56.31 1038 LEU A N 1
ATOM 7369 C CA . LEU A 1 1038 ? 125.861 158.235 129.584 1.00 52.61 1038 LEU A CA 1
ATOM 7370 C C . LEU A 1 1038 ? 125.622 157.352 130.804 1.00 53.52 1038 LEU A C 1
ATOM 7371 O O . LEU A 1 1038 ? 126.606 156.954 131.451 1.00 56.29 1038 LEU A O 1
ATOM 7376 N N . ALA A 1 1039 ? 124.359 157.044 131.088 1.00 53.52 1039 ALA A N 1
ATOM 7377 C CA . ALA A 1 1039 ? 124.051 156.251 132.295 1.00 55.42 1039 ALA A CA 1
ATOM 7378 C C . ALA A 1 1039 ? 124.716 154.876 132.181 1.00 53.49 1039 ALA A C 1
ATOM 7379 O O . ALA A 1 1039 ? 125.268 154.399 133.192 1.00 52.58 1039 ALA A O 1
ATOM 7381 N N . ALA A 1 1040 ? 124.689 154.279 130.988 1.00 51.96 1040 ALA A N 1
ATOM 7382 C CA . ALA A 1 1040 ? 125.323 152.957 130.790 1.00 47.35 1040 ALA A CA 1
ATOM 7383 C C . ALA A 1 1040 ? 126.830 153.066 131.029 1.00 46.79 1040 ALA A C 1
ATOM 7384 O O . ALA A 1 1040 ? 127.394 152.145 131.648 1.00 48.72 1040 ALA A O 1
ATOM 7386 N N . PHE A 1 1041 ? 127.451 154.158 130.578 1.00 47.19 1041 PHE A N 1
ATOM 7387 C CA . PHE A 1 1041 ? 128.918 154.320 130.744 1.00 45.17 1041 PHE A CA 1
ATOM 7388 C C . PHE A 1 1041 ? 129.233 154.332 132.239 1.00 48.86 1041 PHE A C 1
ATOM 7389 O O . PHE A 1 1041 ? 130.205 153.674 132.649 1.00 50.90 1041 PHE A O 1
ATOM 7397 N N . GLN A 1 1042 ? 128.409 155.022 133.031 1.00 50.62 1042 GLN A N 1
ATOM 7398 C CA . GLN A 1 1042 ? 128.685 155.137 134.485 1.00 47.42 1042 GLN A CA 1
ATOM 7399 C C . GLN A 1 1042 ? 128.615 153.759 135.149 1.00 48.12 1042 GLN A C 1
ATOM 7400 O O . GLN A 1 1042 ? 129.527 153.449 135.935 1.00 49.37 1042 GLN A O 1
ATOM 7406 N N . THR A 1 1043 ? 127.597 152.956 134.835 1.00 47.37 1043 THR A N 1
ATOM 7407 C CA . THR A 1 1043 ? 127.449 151.653 135.537 1.00 41.79 1043 THR A CA 1
ATOM 7408 C C . THR A 1 1043 ? 128.634 150.741 135.209 1.00 41.62 1043 THR A C 1
ATOM 7409 O O . THR A 1 1043 ? 129.179 150.134 136.147 1.00 44.76 1043 THR A O 1
ATOM 7413 N N . ILE A 1 1044 ? 129.032 150.666 133.936 1.00 43.78 1044 ILE A N 1
ATOM 7414 C CA . ILE A 1 1044 ? 130.135 149.743 133.531 1.00 38.81 1044 ILE A CA 1
ATOM 7415 C C . ILE A 1 1044 ? 131.450 150.208 134.168 1.00 41.38 1044 ILE A C 1
ATOM 7416 O O . ILE A 1 1044 ? 132.193 149.349 134.680 1.00 46.05 1044 ILE A O 1
ATOM 7421 N N . THR A 1 1045 ? 131.704 151.518 134.189 1.00 42.25 1045 THR A N 1
ATOM 7422 C CA . THR A 1 1045 ? 132.945 152.054 134.812 1.00 41.75 1045 THR A CA 1
ATOM 7423 C C . THR A 1 1045 ? 132.958 151.723 136.307 1.00 48.84 1045 THR A C 1
ATOM 7424 O O . THR A 1 1045 ? 134.018 151.285 136.806 1.00 55.31 1045 THR A O 1
ATOM 7428 N N . SER A 1 1046 ? 131.819 151.877 136.986 1.00 49.46 1046 SER A N 1
ATOM 7429 C CA . SER A 1 1046 ? 131.758 151.639 138.453 1.00 48.49 1046 SER A CA 1
ATOM 7430 C C . SER A 1 1046 ? 132.066 150.176 138.777 1.00 46.19 1046 SER A C 1
ATOM 7431 O O . SER A 1 1046 ? 132.782 149.934 139.762 1.00 50.33 1046 SER A O 1
ATOM 7434 N N . ALA A 1 1047 ? 131.555 149.241 137.978 1.00 43.93 1047 ALA A N 1
ATOM 7435 C CA . ALA A 1 1047 ? 131.747 147.805 138.273 1.00 40.39 1047 ALA A CA 1
ATOM 7436 C C . ALA A 1 1047 ? 133.234 147.457 138.231 1.00 42.41 1047 ALA A C 1
ATOM 7437 O O . ALA A 1 1047 ? 133.671 146.651 139.068 1.00 49.15 1047 ALA A O 1
ATOM 7439 N N . ILE A 1 1048 ? 133.976 148.032 137.284 1.00 45.79 1048 ILE A N 1
ATOM 7440 C CA . ILE A 1 1048 ? 135.434 147.733 137.159 1.00 47.54 1048 ILE A CA 1
ATOM 7441 C C . ILE A 1 1048 ? 136.137 148.174 138.447 1.00 50.77 1048 ILE A C 1
ATOM 7442 O O . ILE A 1 1048 ? 136.991 147.417 138.942 1.00 51.62 1048 ILE A O 1
ATOM 7447 N N . GLU A 1 1049 ? 135.784 149.346 138.976 1.00 55.00 1049 GLU A N 1
ATOM 7448 C CA . GLU A 1 1049 ? 136.391 149.870 140.235 1.00 58.24 1049 GLU A CA 1
ATOM 7449 C C . GLU A 1 1049 ? 136.011 149.024 141.461 1.00 60.57 1049 GLU A C 1
ATOM 7450 O O . GLU A 1 1049 ? 136.891 148.841 142.318 1.00 62.58 1049 GLU A O 1
ATOM 7456 N N . ASP A 1 1050 ? 134.770 148.531 141.555 1.00 60.95 1050 ASP A N 1
ATOM 7457 C CA . ASP A 1 1050 ? 134.291 147.811 142.774 1.00 59.55 1050 ASP A CA 1
ATOM 7458 C C . ASP A 1 1050 ? 135.156 146.579 143.055 1.00 63.95 1050 ASP A C 1
ATOM 7459 O O . ASP A 1 1050 ? 135.452 145.839 142.102 1.00 64.39 1050 ASP A O 1
ATOM 7464 N N . GLN A 1 1051 ? 135.521 146.359 144.323 1.00 63.57 1051 GLN A N 1
ATOM 7465 C CA . GLN A 1 1051 ? 136.441 145.247 144.684 1.00 66.02 1051 GLN A CA 1
ATOM 7466 C C . GLN A 1 1051 ? 135.680 143.993 145.129 1.00 65.04 1051 GLN A C 1
ATOM 7467 O O . GLN A 1 1051 ? 136.332 142.942 145.261 1.00 64.53 1051 GLN A O 1
ATOM 7473 N N . THR A 1 1052 ? 134.368 144.085 145.351 1.00 62.06 1052 THR A N 1
ATOM 7474 C CA . THR A 1 1052 ? 133.612 142.918 145.887 1.00 60.55 1052 THR A CA 1
ATOM 7475 C C . THR A 1 1052 ? 133.627 141.781 144.862 1.00 57.46 1052 THR A C 1
ATOM 7476 O O . THR A 1 1052 ? 133.517 142.081 143.661 1.00 60.02 1052 THR A O 1
ATOM 7480 N N . VAL A 1 1053 ? 133.739 140.529 145.315 1.00 55.79 1053 VAL A N 1
ATOM 7481 C CA . VAL A 1 1053 ? 133.667 139.382 144.363 1.00 52.84 1053 VAL A CA 1
ATOM 7482 C C . VAL A 1 1053 ? 132.198 138.994 144.211 1.00 52.37 1053 VAL A C 1
ATOM 7483 O O . VAL A 1 1053 ? 131.674 138.301 145.094 1.00 56.19 1053 VAL A O 1
ATOM 7487 N N . HIS A 1 1054 ? 131.569 139.424 143.121 1.00 53.01 1054 HIS A N 1
ATOM 7488 C CA . HIS A 1 1054 ? 130.135 139.139 142.873 1.00 50.93 1054 HIS A CA 1
ATOM 7489 C C . HIS A 1 1054 ? 130.004 138.898 141.371 1.00 49.05 1054 HIS A C 1
ATOM 7490 O O . HIS A 1 1054 ? 130.849 139.432 140.637 1.00 50.11 1054 HIS A O 1
ATOM 7497 N N . PRO A 1 1055 ? 129.019 138.134 140.856 1.00 47.52 1055 PRO A N 1
ATOM 7498 C CA . PRO A 1 1055 ? 128.884 137.999 139.412 1.00 45.58 1055 PRO A CA 1
ATOM 7499 C C . PRO A 1 1055 ? 128.699 139.399 138.812 1.00 43.64 1055 PRO A C 1
ATOM 7500 O O . PRO A 1 1055 ? 127.880 140.137 139.317 1.00 46.40 1055 PRO A O 1
ATOM 7504 N N . LYS A 1 1056 ? 129.445 139.720 137.752 1.00 37.79 1056 LYS A N 1
ATOM 7505 C CA . LYS A 1 1056 ? 129.361 141.061 137.121 1.00 31.30 1056 LYS A CA 1
ATOM 7506 C C . LYS A 1 1056 ? 129.203 140.892 135.611 1.00 29.04 1056 LYS A C 1
ATOM 7507 O O . LYS A 1 1056 ? 130.177 141.152 134.894 1.00 30.84 1056 LYS A O 1
ATOM 7513 N N . CYS A 1 1057 ? 128.027 140.475 135.150 1.00 26.28 1057 CYS A N 1
ATOM 7514 C CA . CYS A 1 1057 ? 127.766 140.356 133.695 1.00 23.55 1057 CYS A CA 1
ATOM 7515 C C . CYS A 1 1057 ? 126.622 141.301 133.312 1.00 27.02 1057 CYS A C 1
ATOM 7516 O O . CYS A 1 1057 ? 125.592 141.261 133.997 1.00 35.73 1057 CYS A O 1
ATOM 7519 N N . PHE A 1 1058 ? 126.785 142.109 132.263 1.00 23.78 1058 PHE A N 1
ATOM 7520 C CA . PHE A 1 1058 ? 125.743 143.081 131.849 1.00 21.22 1058 PHE A CA 1
ATOM 7521 C C . PHE A 1 1058 ? 125.349 142.828 130.392 1.00 20.01 1058 PHE A C 1
ATOM 7522 O O . PHE A 1 1058 ? 126.245 142.625 129.579 1.00 20.76 1058 PHE A O 1
ATOM 7530 N N . PHE A 1 1059 ? 124.058 142.828 130.068 1.00 19.69 1059 PHE A N 1
ATOM 7531 C CA . PHE A 1 1059 ? 123.607 142.682 128.659 1.00 17.58 1059 PHE A CA 1
ATOM 7532 C C . PHE A 1 1059 ? 122.986 144.005 128.205 1.00 21.84 1059 PHE A C 1
ATOM 7533 O O . PHE A 1 1059 ? 122.028 144.457 128.836 1.00 27.32 1059 PHE A O 1
ATOM 7541 N N . LEU A 1 1060 ? 123.509 144.607 127.136 1.00 23.93 1060 LEU A N 1
ATOM 7542 C CA . LEU A 1 1060 ? 123.003 145.915 126.648 1.00 23.56 1060 LEU A CA 1
ATOM 7543 C C . LEU A 1 1060 ? 121.974 145.635 125.556 1.00 28.98 1060 LEU A C 1
ATOM 7544 O O . LEU A 1 1060 ? 122.376 145.164 124.484 1.00 32.77 1060 LEU A O 1
ATOM 7549 N N . ASP A 1 1061 ? 120.701 145.923 125.813 1.00 31.63 1061 ASP A N 1
ATOM 7550 C CA . ASP A 1 1061 ? 119.612 145.626 124.844 1.00 34.64 1061 ASP A CA 1
ATOM 7551 C C . ASP A 1 1061 ? 119.400 146.822 123.920 1.00 40.56 1061 ASP A C 1
ATOM 7552 O O . ASP A 1 1061 ? 120.277 147.698 123.878 1.00 46.28 1061 ASP A O 1
ATOM 7557 N N . GLY A 1 1062 ? 118.279 146.846 123.199 1.00 42.33 1062 GLY A N 1
ATOM 7558 C CA . GLY A 1 1062 ? 117.955 148.005 122.350 1.00 48.92 1062 GLY A CA 1
ATOM 7559 C C . GLY A 1 1062 ? 117.973 147.656 120.883 1.00 47.54 1062 GLY A C 1
ATOM 7560 O O . GLY A 1 1062 ? 118.620 146.658 120.526 1.00 45.10 1062 GLY A O 1
ATOM 7561 N N . PRO A 1 1063 ? 117.302 148.438 120.011 1.00 47.53 1063 PRO A N 1
ATOM 7562 C CA . PRO A 1 1063 ? 117.212 148.095 118.600 1.00 44.79 1063 PRO A CA 1
ATOM 7563 C C . PRO A 1 1063 ? 118.619 148.093 117.999 1.00 48.75 1063 PRO A C 1
ATOM 7564 O O . PRO A 1 1063 ? 119.408 148.948 118.360 1.00 51.95 1063 PRO A O 1
ATOM 7568 N N . GLY A 1 1064 ? 118.896 147.140 117.105 1.00 47.54 1064 GLY A N 1
ATOM 7569 C CA . GLY A 1 1064 ? 120.217 147.113 116.453 1.00 54.38 1064 GLY A CA 1
ATOM 7570 C C . GLY A 1 1064 ? 120.431 148.409 115.700 1.00 53.71 1064 GLY A C 1
ATOM 7571 O O . GLY A 1 1064 ? 119.509 148.814 114.969 1.00 53.96 1064 GLY A O 1
ATOM 7572 N N . GLY A 1 1065 ? 121.593 149.042 115.866 1.00 52.52 1065 GLY A N 1
ATOM 7573 C CA . GLY A 1 1065 ? 121.762 150.367 115.248 1.00 54.34 1065 GLY A CA 1
ATOM 7574 C C . GLY A 1 1065 ? 122.999 151.094 115.720 1.00 54.97 1065 GLY A C 1
ATOM 7575 O O . GLY A 1 1065 ? 123.862 150.449 116.340 1.00 53.62 1065 GLY A O 1
ATOM 7576 N N . SER A 1 1066 ? 123.074 152.392 115.434 1.00 56.26 1066 SER A N 1
ATOM 7577 C CA . SER A 1 1066 ? 124.272 153.202 115.765 1.00 61.13 1066 SER A CA 1
ATOM 7578 C C . SER A 1 1066 ? 124.525 153.305 117.270 1.00 62.76 1066 SER A C 1
ATOM 7579 O O . SER A 1 1066 ? 125.712 153.372 117.642 1.00 57.72 1066 SER A O 1
ATOM 7582 N N . GLY A 1 1067 ? 123.486 153.308 118.108 1.00 58.64 1067 GLY A N 1
ATOM 7583 C CA . GLY A 1 1067 ? 123.711 153.576 119.544 1.00 54.23 1067 GLY A CA 1
ATOM 7584 C C . GLY A 1 1067 ? 124.675 152.607 120.199 1.00 47.09 1067 GLY A C 1
ATOM 7585 O O . GLY A 1 1067 ? 125.535 153.078 120.969 1.00 48.12 1067 GLY A O 1
ATOM 7586 N N . GLN A 1 1068 ? 124.562 151.315 119.905 1.00 44.90 1068 GLN A N 1
ATOM 7587 C CA . GLN A 1 1068 ? 125.416 150.318 120.594 1.00 37.96 1068 GLN A CA 1
ATOM 7588 C C . GLN A 1 1068 ? 126.892 150.522 120.238 1.00 39.37 1068 GLN A C 1
ATOM 7589 O O . GLN A 1 1068 ? 127.719 150.435 121.157 1.00 41.83 1068 GLN A O 1
ATOM 7595 N N . THR A 1 1069 ? 127.218 150.784 118.972 1.00 42.03 1069 THR A N 1
ATOM 7596 C CA . THR A 1 1069 ? 128.648 150.886 118.564 1.00 39.36 1069 THR A CA 1
ATOM 7597 C C . THR A 1 1069 ? 129.333 152.074 119.239 1.00 42.56 1069 THR A C 1
ATOM 7598 O O . THR A 1 1069 ? 130.509 151.923 119.618 1.00 47.77 1069 THR A O 1
ATOM 7602 N N . TYR A 1 1070 ? 128.639 153.204 119.383 1.00 42.84 1070 TYR A N 1
ATOM 7603 C CA . TYR A 1 1070 ? 129.298 154.419 119.932 1.00 42.98 1070 TYR A CA 1
ATOM 7604 C C . TYR A 1 1070 ? 129.787 154.161 121.362 1.00 50.24 1070 TYR A C 1
ATOM 7605 O O . TYR A 1 1070 ? 130.898 154.610 121.698 1.00 53.37 1070 TYR A O 1
ATOM 7614 N N . LEU A 1 1071 ? 128.998 153.447 122.173 1.00 46.78 1071 LEU A N 1
ATOM 7615 C CA . LEU A 1 1071 ? 129.396 153.167 123.579 1.00 41.12 1071 LEU A CA 1
ATOM 7616 C C . LEU A 1 1071 ? 130.692 152.358 123.557 1.00 44.68 1071 LEU A C 1
ATOM 7617 O O . LEU A 1 1071 ? 131.566 152.639 124.391 1.00 52.24 1071 LEU A O 1
ATOM 7622 N N . TYR A 1 1072 ? 130.814 151.400 122.637 1.00 39.86 1072 TYR A N 1
ATOM 7623 C CA . TYR A 1 1072 ? 132.020 150.538 122.645 1.00 36.19 1072 TYR A CA 1
ATOM 7624 C C . TYR A 1 1072 ? 133.242 151.423 122.412 1.00 40.61 1072 TYR A C 1
ATOM 7625 O O . TYR A 1 1072 ? 134.265 151.225 123.086 1.00 45.59 1072 TYR A O 1
ATOM 7634 N N . LYS A 1 1073 ? 133.121 152.390 121.504 1.00 41.15 1073 LYS A N 1
ATOM 7635 C CA . LYS A 1 1073 ? 134.277 153.266 121.202 1.00 43.80 1073 LYS A CA 1
ATOM 7636 C C . LYS A 1 1073 ? 134.653 154.083 122.438 1.00 47.37 1073 LYS A C 1
ATOM 7637 O O . LYS A 1 1073 ? 135.853 154.121 122.765 1.00 60.01 1073 LYS A O 1
ATOM 7643 N N . VAL A 1 1074 ? 133.679 154.690 123.118 1.00 45.82 1074 VAL A N 1
ATOM 7644 C CA . VAL A 1 1074 ? 134.048 155.573 124.265 1.00 46.33 1074 VAL A CA 1
ATOM 7645 C C . VAL A 1 1074 ? 134.643 154.731 125.399 1.00 47.49 1074 VAL A C 1
ATOM 7646 O O . VAL A 1 1074 ? 135.647 155.168 125.987 1.00 48.77 1074 VAL A O 1
ATOM 7650 N N . LEU A 1 1075 ? 134.068 153.554 125.673 1.00 44.51 1075 LEU A N 1
ATOM 7651 C CA . LEU A 1 1075 ? 134.552 152.712 126.800 1.00 39.03 1075 LEU A CA 1
ATOM 7652 C C . LEU A 1 1075 ? 135.996 152.295 126.522 1.00 43.83 1075 LEU A C 1
ATOM 7653 O O . LEU A 1 1075 ? 136.811 152.378 127.456 1.00 52.77 1075 LEU A O 1
ATOM 7658 N N . THR A 1 1076 ? 136.312 151.899 125.286 1.00 44.78 1076 THR A N 1
ATOM 7659 C CA . THR A 1 1076 ? 137.682 151.402 124.996 1.00 40.04 1076 THR A CA 1
ATOM 7660 C C . THR A 1 1076 ? 138.664 152.543 125.243 1.00 44.16 1076 THR A C 1
ATOM 7661 O O . THR A 1 1076 ? 139.710 152.298 125.870 1.00 51.45 1076 THR A O 1
ATOM 7665 N N . HIS A 1 1077 ? 138.306 153.753 124.812 1.00 47.40 1077 HIS A N 1
ATOM 7666 C CA . HIS A 1 1077 ? 139.225 154.907 124.979 1.00 51.76 1077 HIS A CA 1
ATOM 7667 C C . HIS A 1 1077 ? 139.456 155.185 126.467 1.00 56.67 1077 HIS A C 1
ATOM 7668 O O . HIS A 1 1077 ? 140.622 155.394 126.848 1.00 67.26 1077 HIS A O 1
ATOM 7675 N N . TYR A 1 1078 ? 138.401 155.159 127.280 1.00 52.19 1078 TYR A N 1
ATOM 7676 C CA . TYR A 1 1078 ? 138.565 155.497 128.717 1.00 50.34 1078 TYR A CA 1
ATOM 7677 C C . TYR A 1 1078 ? 139.468 154.465 129.393 1.00 51.22 1078 TYR A C 1
ATOM 7678 O O . TYR A 1 1078 ? 140.384 154.874 130.128 1.00 58.48 1078 TYR A O 1
ATOM 7687 N N . ILE A 1 1079 ? 139.239 153.177 129.130 1.00 49.14 1079 ILE A N 1
ATOM 7688 C CA . ILE A 1 1079 ? 140.007 152.114 129.843 1.00 46.24 1079 ILE A CA 1
ATOM 7689 C C . ILE A 1 1079 ? 141.487 152.173 129.455 1.00 52.52 1079 ILE A C 1
ATOM 7690 O O . ILE A 1 1079 ? 142.341 152.063 130.354 1.00 59.47 1079 ILE A O 1
ATOM 7695 N N . ARG A 1 1080 ? 141.779 152.381 128.172 1.00 52.73 1080 ARG A N 1
ATOM 7696 C CA . ARG A 1 1080 ? 143.191 152.469 127.714 1.00 53.99 1080 ARG A CA 1
ATOM 7697 C C . ARG A 1 1080 ? 143.835 153.680 128.382 1.00 57.56 1080 ARG A C 1
ATOM 7698 O O . ARG A 1 1080 ? 145.029 153.613 128.710 1.00 70.15 1080 ARG A O 1
ATOM 7706 N N . GLY A 1 1081 ? 143.063 154.747 128.568 1.00 62.69 1081 GLY A N 1
ATOM 7707 C CA . GLY A 1 1081 ? 143.585 155.967 129.208 1.00 73.67 1081 GLY A CA 1
ATOM 7708 C C . GLY A 1 1081 ? 144.050 155.693 130.623 1.00 72.80 1081 GLY A C 1
ATOM 7709 O O . GLY A 1 1081 ? 145.031 156.314 131.046 1.00 82.42 1081 GLY A O 1
ATOM 7710 N N . ARG A 1 1082 ? 143.348 154.818 131.343 1.00 67.28 1082 ARG A N 1
ATOM 7711 C CA . ARG A 1 1082 ? 143.737 154.478 132.738 1.00 69.50 1082 ARG A CA 1
ATOM 7712 C C . ARG A 1 1082 ? 144.839 153.412 132.733 1.00 74.02 1082 ARG A C 1
ATOM 7713 O O . ARG A 1 1082 ? 145.311 153.066 133.832 1.00 74.26 1082 ARG A O 1
ATOM 7721 N N . GLY A 1 1083 ? 145.233 152.909 131.558 1.00 73.81 1083 GLY A N 1
ATOM 7722 C CA . GLY A 1 1083 ? 146.365 151.958 131.471 1.00 69.79 1083 GLY A CA 1
ATOM 7723 C C . GLY A 1 1083 ? 145.941 150.506 131.457 1.00 60.11 1083 GLY A C 1
ATOM 7724 O O . GLY A 1 1083 ? 146.812 149.650 131.233 1.00 58.76 1083 GLY A O 1
ATOM 7725 N N . GLY A 1 1084 ? 144.657 150.228 131.662 1.00 57.04 1084 GLY A N 1
ATOM 7726 C CA . GLY A 1 1084 ? 144.161 148.845 131.547 1.00 48.64 1084 GLY A CA 1
ATOM 7727 C C . GLY A 1 1084 ? 143.963 148.462 130.091 1.00 44.48 1084 GLY A C 1
ATOM 7728 O O . GLY A 1 1084 ? 144.010 149.364 129.236 1.00 49.16 1084 GLY A O 1
ATOM 7729 N N . THR A 1 1085 ? 143.735 147.178 129.815 1.00 38.45 1085 THR A N 1
ATOM 7730 C CA . THR A 1 1085 ? 143.569 146.712 128.417 1.00 32.05 1085 THR A CA 1
ATOM 7731 C C . THR A 1 1085 ? 142.145 146.190 128.206 1.00 30.65 1085 THR A C 1
ATOM 7732 O O . THR A 1 1085 ? 141.574 145.660 129.173 1.00 32.18 1085 THR A O 1
ATOM 7736 N N . VAL A 1 1086 ? 141.598 146.340 126.996 1.00 25.92 1086 VAL A N 1
ATOM 7737 C CA . VAL A 1 1086 ? 140.248 145.796 126.663 1.00 20.36 1086 VAL A CA 1
ATOM 7738 C C . VAL A 1 1086 ? 140.444 144.759 125.559 1.00 20.92 1086 VAL A C 1
ATOM 7739 O O . VAL A 1 1086 ? 141.445 144.870 124.841 1.00 24.31 1086 VAL A O 1
ATOM 7743 N N . LEU A 1 1087 ? 139.543 143.784 125.436 1.00 20.03 1087 LEU A N 1
ATOM 7744 C CA . LEU A 1 1087 ? 139.735 142.687 124.452 1.00 18.04 1087 LEU A CA 1
ATOM 7745 C C . LEU A 1 1087 ? 138.473 142.542 123.603 1.00 18.99 1087 LEU A C 1
ATOM 7746 O O . LEU A 1 1087 ? 137.730 141.577 123.821 1.00 18.09 1087 LEU A O 1
ATOM 7751 N N . PRO A 1 1088 ? 138.193 143.453 122.649 1.00 16.55 1088 PRO A N 1
ATOM 7752 C CA . PRO A 1 1088 ? 136.953 143.392 121.887 1.00 13.53 1088 PRO A CA 1
ATOM 7753 C C . PRO A 1 1088 ? 136.875 142.167 120.973 1.00 13.53 1088 PRO A C 1
ATOM 7754 O O . PRO A 1 1088 ? 137.874 141.811 120.415 1.00 16.86 1088 PRO A O 1
ATOM 7758 N N . THR A 1 1089 ? 135.696 141.559 120.857 1.00 13.36 1089 THR A N 1
ATOM 7759 C CA . THR A 1 1089 ? 135.503 140.371 119.989 1.00 10.86 1089 THR A CA 1
ATOM 7760 C C . THR A 1 1089 ? 134.066 140.353 119.471 1.00 13.72 1089 THR A C 1
ATOM 7761 O O . THR A 1 1089 ? 133.241 141.044 120.065 1.00 15.85 1089 THR A O 1
ATOM 7765 N N . ALA A 1 1090 ? 133.780 139.633 118.386 1.00 13.47 1090 ALA A N 1
ATOM 7766 C CA . ALA A 1 1090 ? 132.417 139.664 117.805 1.00 13.59 1090 ALA A CA 1
ATOM 7767 C C . ALA A 1 1090 ? 132.064 138.324 117.162 1.00 14.79 1090 ALA A C 1
ATOM 7768 O O . ALA A 1 1090 ? 132.990 137.622 116.741 1.00 15.89 1090 ALA A O 1
ATOM 7770 N N . SER A 1 1091 ? 130.777 137.992 117.089 1.00 14.40 1091 SER A N 1
ATOM 7771 C CA . SER A 1 1091 ? 130.330 136.695 116.525 1.00 13.51 1091 SER A CA 1
ATOM 7772 C C . SER A 1 1091 ? 130.590 136.577 115.029 1.00 13.27 1091 SER A C 1
ATOM 7773 O O . SER A 1 1091 ? 130.961 135.482 114.602 1.00 15.42 1091 SER A O 1
ATOM 7776 N N . THR A 1 1092 ? 130.354 137.642 114.257 1.00 15.29 1092 THR A N 1
ATOM 7777 C CA . THR A 1 1092 ? 130.491 137.546 112.777 1.00 14.23 1092 THR A CA 1
ATOM 7778 C C . THR A 1 1092 ? 131.715 138.335 112.303 1.00 17.29 1092 THR A C 1
ATOM 7779 O O . THR A 1 1092 ? 132.093 139.301 112.991 1.00 18.36 1092 THR A O 1
ATOM 7783 N N . GLY A 1 1093 ? 132.300 137.937 111.169 1.00 16.05 1093 GLY A N 1
ATOM 7784 C CA . GLY A 1 1093 ? 133.502 138.613 110.643 1.00 16.79 1093 GLY A CA 1
ATOM 7785 C C . GLY A 1 1093 ? 133.237 140.061 110.275 1.00 20.13 1093 GLY A C 1
ATOM 7786 O O . GLY A 1 1093 ? 134.110 140.905 110.551 1.00 22.73 1093 GLY A O 1
ATOM 7787 N N . ILE A 1 1094 ? 132.084 140.342 109.661 1.00 20.41 1094 ILE A N 1
ATOM 7788 C CA . ILE A 1 1094 ? 131.751 141.731 109.227 1.00 21.68 1094 ILE A CA 1
ATOM 7789 C C . ILE A 1 1094 ? 131.648 142.631 110.464 1.00 23.27 1094 ILE A C 1
ATOM 7790 O O . ILE A 1 1094 ? 132.170 143.762 110.414 1.00 25.73 1094 ILE A O 1
ATOM 7795 N N . ALA A 1 1095 ? 131.016 142.142 111.536 1.00 19.96 1095 ALA A N 1
ATOM 7796 C CA . ALA A 1 1095 ? 130.878 142.928 112.785 1.00 18.85 1095 ALA A CA 1
ATOM 7797 C C . ALA A 1 1095 ? 132.258 143.194 113.391 1.00 21.83 1095 ALA A C 1
ATOM 7798 O O . ALA A 1 1095 ? 132.468 144.307 113.905 1.00 26.35 1095 ALA A O 1
ATOM 7800 N N . ALA A 1 1096 ? 133.158 142.210 113.335 1.00 19.79 1096 ALA A N 1
ATOM 7801 C CA . ALA A 1 1096 ? 134.501 142.353 113.945 1.00 20.76 1096 ALA A CA 1
ATOM 7802 C C . ALA A 1 1096 ? 135.271 143.492 113.273 1.00 23.34 1096 ALA A C 1
ATOM 7803 O O . ALA A 1 1096 ? 135.981 144.213 113.989 1.00 24.81 1096 ALA A O 1
ATOM 7805 N N . ASN A 1 1097 ? 135.130 143.655 111.956 1.00 24.72 1097 ASN A N 1
ATOM 7806 C CA . ASN A 1 1097 ? 135.926 144.680 111.228 1.00 27.14 1097 ASN A CA 1
ATOM 7807 C C . ASN A 1 1097 ? 135.604 146.069 111.790 1.00 29.10 1097 ASN A C 1
ATOM 7808 O O . ASN A 1 1097 ? 136.545 146.873 111.933 1.00 30.25 1097 ASN A O 1
ATOM 7813 N N . LEU A 1 1098 ? 134.332 146.336 112.097 1.00 29.64 1098 LEU A N 1
ATOM 7814 C CA . LEU A 1 1098 ? 133.916 147.664 112.626 1.00 31.29 1098 LEU A CA 1
ATOM 7815 C C . LEU A 1 1098 ? 134.658 147.956 113.936 1.00 38.03 1098 LEU A C 1
ATOM 7816 O O . LEU A 1 1098 ? 135.334 149.001 114.003 1.00 48.37 1098 LEU A O 1
ATOM 7821 N N . LEU A 1 1099 ? 134.530 147.076 114.935 1.00 32.28 1099 LEU A N 1
ATOM 7822 C CA . LEU A 1 1099 ? 135.198 147.267 116.253 1.00 27.75 1099 LEU A CA 1
ATOM 7823 C C . LEU A 1 1099 ? 136.714 147.310 116.034 1.00 30.47 1099 LEU A C 1
ATOM 7824 O O . LEU A 1 1099 ? 137.208 146.549 115.185 1.00 30.08 1099 LEU A O 1
ATOM 7829 N N . LEU A 1 1100 ? 137.422 148.164 116.778 1.00 31.80 1100 LEU A N 1
ATOM 7830 C CA . LEU A 1 1100 ? 138.901 148.247 116.653 1.00 31.50 1100 LEU A CA 1
ATOM 7831 C C . LEU A 1 1100 ? 139.508 146.913 117.096 1.00 29.96 1100 LEU A C 1
ATOM 7832 O O . LEU A 1 1100 ? 139.046 146.370 118.111 1.00 34.16 1100 LEU A O 1
ATOM 7837 N N . GLY A 1 1101 ? 140.500 146.409 116.358 1.00 27.51 1101 GLY A N 1
ATOM 7838 C CA . GLY A 1 1101 ? 141.158 145.137 116.717 1.00 27.66 1101 GLY A CA 1
ATOM 7839 C C . GLY A 1 1101 ? 140.158 144.002 116.825 1.00 28.55 1101 GLY A C 1
ATOM 7840 O O . GLY A 1 1101 ? 140.315 143.168 117.736 1.00 33.24 1101 GLY A O 1
ATOM 7841 N N . GLY A 1 1102 ? 139.166 143.967 115.934 1.00 27.11 1102 GLY A N 1
ATOM 7842 C CA . GLY A 1 1102 ? 138.107 142.943 116.020 1.00 28.06 1102 GLY A CA 1
ATOM 7843 C C . GLY A 1 1102 ? 138.594 141.550 115.679 1.00 27.21 1102 GLY A C 1
ATOM 7844 O O . GLY A 1 1102 ? 139.368 141.421 114.714 1.00 29.92 1102 GLY A O 1
ATOM 7845 N N . ARG A 1 1103 ? 138.159 140.544 116.441 1.00 20.61 1103 ARG A N 1
ATOM 7846 C CA . ARG A 1 1103 ? 138.501 139.130 116.139 1.00 19.74 1103 ARG A CA 1
ATOM 7847 C C . ARG A 1 1103 ? 137.220 138.311 116.305 1.00 17.60 1103 ARG A C 1
ATOM 7848 O O . ARG A 1 1103 ? 136.405 138.685 117.162 1.00 17.40 1103 ARG A O 1
ATOM 7856 N N . THR A 1 1104 ? 137.033 137.249 115.520 1.00 16.54 1104 THR A N 1
ATOM 7857 C CA . THR A 1 1104 ? 135.844 136.385 115.739 1.00 13.31 1104 THR A CA 1
ATOM 7858 C C . THR A 1 1104 ? 135.987 135.697 117.100 1.00 16.93 1104 THR A C 1
ATOM 7859 O O . THR A 1 1104 ? 137.113 135.283 117.424 1.00 17.51 1104 THR A O 1
ATOM 7863 N N . PHE A 1 1105 ? 134.897 135.580 117.863 1.00 16.65 1105 PHE A N 1
ATOM 7864 C CA . PHE A 1 1105 ? 135.001 135.010 119.233 1.00 17.63 1105 PHE A CA 1
ATOM 7865 C C . PHE A 1 1105 ? 135.351 133.524 119.151 1.00 17.45 1105 PHE A C 1
ATOM 7866 O O . PHE A 1 1105 ? 135.956 133.011 120.109 1.00 16.21 1105 PHE A O 1
ATOM 7874 N N . HIS A 1 1106 ? 135.044 132.873 118.022 1.00 15.32 1106 HIS A N 1
ATOM 7875 C CA . HIS A 1 1106 ? 135.402 131.441 117.836 1.00 13.24 1106 HIS A CA 1
ATOM 7876 C C . HIS A 1 1106 ? 136.915 131.306 117.691 1.00 16.00 1106 HIS A C 1
ATOM 7877 O O . HIS A 1 1106 ? 137.409 130.238 118.021 1.00 16.79 1106 HIS A O 1
ATOM 7884 N N . SER A 1 1107 ? 137.614 132.290 117.138 1.00 15.27 1107 SER A N 1
ATOM 7885 C CA . SER A 1 1107 ? 139.101 132.307 117.107 1.00 14.31 1107 SER A CA 1
ATOM 7886 C C . SER A 1 1107 ? 139.750 132.724 118.429 1.00 17.66 1107 SER A C 1
ATOM 7887 O O . SER A 1 1107 ? 140.738 132.089 118.800 1.00 20.28 1107 SER A O 1
ATOM 7890 N N . GLN A 1 1108 ? 139.252 133.756 119.111 1.00 17.69 1108 GLN A N 1
ATOM 7891 C CA . GLN A 1 1108 ? 139.952 134.265 120.328 1.00 17.21 1108 GLN A CA 1
ATOM 7892 C C . GLN A 1 1108 ? 139.963 133.209 121.427 1.00 16.90 1108 GLN A C 1
ATOM 7893 O O . GLN A 1 1108 ? 141.015 133.040 122.055 1.00 19.64 1108 GLN A O 1
ATOM 7899 N N . TYR A 1 1109 ? 138.842 132.527 121.651 1.00 16.02 1109 TYR A N 1
ATOM 7900 C CA . TYR A 1 1109 ? 138.751 131.539 122.757 1.00 16.80 1109 TYR A CA 1
ATOM 7901 C C . TYR A 1 1109 ? 138.942 130.116 122.222 1.00 17.34 1109 TYR A C 1
ATOM 7902 O O . TYR A 1 1109 ? 138.899 129.182 123.029 1.00 17.85 1109 TYR A O 1
ATOM 7911 N N . LYS A 1 1110 ? 139.124 129.957 120.913 1.00 16.97 1110 LYS A N 1
ATOM 7912 C CA . LYS A 1 1110 ? 139.397 128.633 120.290 1.00 16.46 1110 LYS A CA 1
ATOM 7913 C C . LYS A 1 1110 ? 138.345 127.587 120.664 1.00 17.54 1110 LYS A C 1
ATOM 7914 O O . LYS A 1 1110 ? 138.750 126.461 120.970 1.00 19.70 1110 LYS A O 1
ATOM 7920 N N . LEU A 1 1111 ? 137.058 127.931 120.628 1.00 15.23 1111 LEU A N 1
ATOM 7921 C CA . LEU A 1 1111 ? 135.975 126.954 120.927 1.00 15.23 1111 LEU A CA 1
ATOM 7922 C C . LEU A 1 1111 ? 135.875 125.910 119.806 1.00 16.05 1111 LEU A C 1
ATOM 7923 O O . LEU A 1 1111 ? 136.158 126.264 118.657 1.00 20.61 1111 LEU A O 1
ATOM 7928 N N . PRO A 1 1112 ? 135.492 124.645 120.086 1.00 13.95 1112 PRO A N 1
ATOM 7929 C CA . PRO A 1 1112 ? 135.330 123.623 119.049 1.00 15.14 1112 PRO A CA 1
ATOM 7930 C C . PRO A 1 1112 ? 134.189 123.952 118.079 1.00 21.45 1112 PRO A C 1
ATOM 7931 O O . PRO A 1 1112 ? 133.217 124.481 118.539 1.00 23.48 1112 PRO A O 1
ATOM 7935 N N . ILE A 1 1113 ? 134.323 123.643 116.785 1.00 22.89 1113 ILE A N 1
ATOM 7936 C CA . ILE A 1 1113 ? 133.300 124.034 115.761 1.00 21.77 1113 ILE A CA 1
ATOM 7937 C C . ILE A 1 1113 ? 131.932 123.354 115.946 1.00 24.28 1113 ILE A C 1
ATOM 7938 O O . ILE A 1 1113 ? 130.929 124.078 115.828 1.00 28.21 1113 ILE A O 1
ATOM 7943 N N . PRO A 1 1114 ? 131.787 122.043 116.247 1.00 22.22 1114 PRO A N 1
ATOM 7944 C CA . PRO A 1 1114 ? 130.455 121.455 116.511 1.00 24.93 1114 PRO A CA 1
ATOM 7945 C C . PRO A 1 1114 ? 129.711 122.037 117.733 1.00 26.45 1114 PRO A C 1
ATOM 7946 O O . PRO A 1 1114 ? 128.507 122.118 117.661 1.00 27.42 1114 PRO A O 1
ATOM 7950 N N . LEU A 1 1115 ? 130.413 122.398 118.815 1.00 22.93 1115 LEU A N 1
ATOM 7951 C CA . LEU A 1 1115 ? 129.810 123.029 120.031 1.00 18.98 1115 LEU A CA 1
ATOM 7952 C C . LEU A 1 1115 ? 128.723 122.187 120.710 1.00 24.22 1115 LEU A C 1
ATOM 7953 O O . LEU A 1 1115 ? 127.627 122.722 120.908 1.00 27.32 1115 LEU A O 1
ATOM 7958 N N . ASN A 1 1116 ? 129.014 120.936 121.073 1.00 24.03 1116 ASN A N 1
ATOM 7959 C CA . ASN A 1 1116 ? 128.063 120.073 121.832 1.00 23.71 1116 ASN A CA 1
ATOM 7960 C C . ASN A 1 1116 ? 128.095 120.455 123.315 1.00 27.35 1116 ASN A C 1
ATOM 7961 O O . ASN A 1 1116 ? 128.887 121.333 123.667 1.00 28.18 1116 ASN A O 1
ATOM 7966 N N . GLU A 1 1117 ? 127.268 119.829 124.158 1.00 27.94 1117 GLU A N 1
ATOM 7967 C CA . GLU A 1 1117 ? 127.184 120.221 125.595 1.00 27.53 1117 GLU A CA 1
ATOM 7968 C C . GLU A 1 1117 ? 128.534 120.046 126.292 1.00 30.12 1117 GLU A C 1
ATOM 7969 O O . GLU A 1 1117 ? 128.916 120.952 127.055 1.00 34.02 1117 GLU A O 1
ATOM 7975 N N . THR A 1 1118 ? 129.225 118.933 126.044 1.00 28.30 1118 THR A N 1
ATOM 7976 C CA . THR A 1 1118 ? 130.554 118.680 126.653 1.00 24.84 1118 THR A CA 1
ATOM 7977 C C . THR A 1 1118 ? 131.646 119.319 125.793 1.00 25.43 1118 THR A C 1
ATOM 7978 O O . THR A 1 1118 ? 132.417 118.570 125.178 1.00 28.30 1118 THR A O 1
ATOM 7982 N N . SER A 1 1119 ? 131.714 120.650 125.760 1.00 24.31 1119 SER A N 1
ATOM 7983 C CA . SER A 1 1119 ? 132.706 121.336 124.900 1.00 20.53 1119 SER A CA 1
ATOM 7984 C C . SER A 1 1119 ? 133.652 122.148 125.774 1.00 22.03 1119 SER A C 1
ATOM 7985 O O . SER A 1 1119 ? 133.160 122.895 126.627 1.00 24.99 1119 SER A O 1
ATOM 7988 N N . ILE A 1 1120 ? 134.957 121.998 125.567 1.00 21.47 1120 ILE A N 1
ATOM 7989 C CA . ILE A 1 1120 ? 135.957 122.754 126.371 1.00 21.99 1120 ILE A CA 1
ATOM 7990 C C . ILE A 1 1120 ? 136.909 123.482 125.417 1.00 21.56 1120 ILE A C 1
ATOM 7991 O O . ILE A 1 1120 ? 137.240 122.913 124.369 1.00 20.79 1120 ILE A O 1
ATOM 7996 N N . SER A 1 1121 ? 137.298 124.712 125.752 1.00 20.83 1121 SER A N 1
ATOM 7997 C CA . SER A 1 1121 ? 138.189 125.516 124.881 1.00 17.79 1121 SER A CA 1
ATOM 7998 C C . SER A 1 1121 ? 139.553 124.842 124.768 1.00 20.45 1121 SER A C 1
ATOM 7999 O O . SER A 1 1121 ? 140.000 124.262 125.763 1.00 25.95 1121 SER A O 1
ATOM 8002 N N . ARG A 1 1122 ? 140.194 124.928 123.606 1.00 20.63 1122 ARG A N 1
ATOM 8003 C CA . ARG A 1 1122 ? 141.493 124.245 123.377 1.00 21.76 1122 ARG A CA 1
ATOM 8004 C C . ARG A 1 1122 ? 142.649 125.100 123.910 1.00 23.00 1122 ARG A C 1
ATOM 8005 O O . ARG A 1 1122 ? 143.793 124.626 123.860 1.00 23.79 1122 ARG A O 1
ATOM 8013 N N . LEU A 1 1123 ? 142.368 126.314 124.381 1.00 24.20 1123 LEU A N 1
ATOM 8014 C CA . LEU A 1 1123 ? 143.448 127.225 124.843 1.00 25.77 1123 LEU A CA 1
ATOM 8015 C C . LEU A 1 1123 ? 144.147 126.616 126.055 1.00 34.91 1123 LEU A C 1
ATOM 8016 O O . LEU A 1 1123 ? 143.449 126.125 126.951 1.00 36.97 1123 LEU A O 1
ATOM 8021 N N . ASP A 1 1124 ? 145.477 126.658 126.080 1.00 42.04 1124 ASP A N 1
ATOM 8022 C CA . ASP A 1 1124 ? 146.237 126.175 127.261 1.00 46.59 1124 ASP A CA 1
ATOM 8023 C C . ASP A 1 1124 ? 146.115 127.211 128.377 1.00 50.00 1124 ASP A C 1
ATOM 8024 O O . ASP A 1 1124 ? 146.140 128.409 128.063 1.00 53.04 1124 ASP A O 1
ATOM 8029 N N . ILE A 1 1125 ? 146.022 126.764 129.627 1.00 50.52 1125 ILE A N 1
ATOM 8030 C CA . ILE A 1 1125 ? 145.945 127.693 130.790 1.00 49.63 1125 ILE A CA 1
ATOM 8031 C C . ILE A 1 1125 ? 147.237 128.508 130.885 1.00 53.42 1125 ILE A C 1
ATOM 8032 O O . ILE A 1 1125 ? 147.159 129.676 131.286 1.00 51.59 1125 ILE A O 1
ATOM 8037 N N . LYS A 1 1126 ? 148.388 127.905 130.579 1.00 57.93 1126 LYS A N 1
ATOM 8038 C CA . LYS A 1 1126 ? 149.697 128.593 130.759 1.00 58.27 1126 LYS A CA 1
ATOM 8039 C C . LYS A 1 1126 ? 150.157 129.321 129.490 1.00 57.78 1126 LYS A C 1
ATOM 8040 O O . LYS A 1 1126 ? 151.252 129.904 129.530 1.00 60.74 1126 LYS A O 1
ATOM 8046 N N . SER A 1 1127 ? 149.375 129.288 128.411 1.00 54.89 1127 SER A N 1
ATOM 8047 C CA . SER A 1 1127 ? 149.803 129.905 127.125 1.00 53.30 1127 SER A CA 1
ATOM 8048 C C . SER A 1 1127 ? 149.803 131.437 127.226 1.00 55.75 1127 SER A C 1
ATOM 8049 O O . SER A 1 1127 ? 149.112 131.965 128.110 1.00 58.50 1127 SER A O 1
ATOM 8052 N N . GLU A 1 1128 ? 150.538 132.128 126.347 1.00 50.43 1128 GLU A N 1
ATOM 8053 C CA . GLU A 1 1128 ? 150.634 133.613 126.400 1.00 49.15 1128 GLU A CA 1
ATOM 8054 C C . GLU A 1 1128 ? 149.258 134.249 126.191 1.00 51.21 1128 GLU A C 1
ATOM 8055 O O . GLU A 1 1128 ? 148.973 135.265 126.850 1.00 51.10 1128 GLU A O 1
ATOM 8061 N N . VAL A 1 1129 ? 148.441 133.678 125.304 1.00 47.38 1129 VAL A N 1
ATOM 8062 C CA . VAL A 1 1129 ? 147.085 134.236 125.027 1.00 42.28 1129 VAL A CA 1
ATOM 8063 C C . VAL A 1 1129 ? 146.293 134.202 126.333 1.00 42.20 1129 VAL A C 1
ATOM 8064 O O . VAL A 1 1129 ? 145.583 135.182 126.619 1.00 47.22 1129 VAL A O 1
ATOM 8068 N N . ALA A 1 1130 ? 146.447 133.133 127.112 1.00 40.41 1130 ALA A N 1
ATOM 8069 C CA . ALA A 1 1130 ? 145.680 132.998 128.367 1.00 37.04 1130 ALA A CA 1
ATOM 8070 C C . ALA A 1 1130 ? 146.043 134.144 129.308 1.00 38.79 1130 ALA A C 1
ATOM 8071 O O . ALA A 1 1130 ? 145.136 134.675 129.970 1.00 44.06 1130 ALA A O 1
ATOM 8073 N N . LYS A 1 1131 ? 147.317 134.522 129.345 1.00 39.69 1131 LYS A N 1
ATOM 8074 C CA . LYS A 1 1131 ? 147.758 135.620 130.242 1.00 44.39 1131 LYS A CA 1
ATOM 8075 C C . LYS A 1 1131 ? 147.041 136.913 129.838 1.00 46.59 1131 LYS A C 1
ATOM 8076 O O . LYS A 1 1131 ? 146.637 137.672 130.740 1.00 44.18 1131 LYS A O 1
ATOM 8082 N N . THR A 1 1132 ? 146.886 137.149 128.534 1.00 44.32 1132 THR A N 1
ATOM 8083 C CA . THR A 1 1132 ? 146.247 138.403 128.059 1.00 40.31 1132 THR A CA 1
ATOM 8084 C C . THR A 1 1132 ? 144.797 138.459 128.546 1.00 40.51 1132 THR A C 1
ATOM 8085 O O . THR A 1 1132 ? 144.381 139.534 129.012 1.00 43.23 1132 THR A O 1
ATOM 8089 N N . ILE A 1 1133 ? 144.070 137.339 128.469 1.00 37.04 1133 ILE A N 1
ATOM 8090 C CA . ILE A 1 1133 ? 142.644 137.310 128.910 1.00 30.64 1133 ILE A CA 1
ATOM 8091 C C . ILE A 1 1133 ? 142.597 137.596 130.411 1.00 34.51 1133 ILE A C 1
ATOM 8092 O O . ILE A 1 1133 ? 141.699 138.344 130.831 1.00 38.15 1133 ILE A O 1
ATOM 8097 N N . LYS A 1 1134 ? 143.549 137.065 131.181 1.00 36.01 1134 LYS A N 1
ATOM 8098 C CA . LYS A 1 1134 ? 143.512 137.229 132.660 1.00 37.94 1134 LYS A CA 1
ATOM 8099 C C . LYS A 1 1134 ? 143.634 138.701 133.056 1.00 38.84 1134 LYS A C 1
ATOM 8100 O O . LYS A 1 1134 ? 142.851 139.141 133.916 1.00 42.31 1134 LYS A O 1
ATOM 8106 N N . LYS A 1 1135 ? 144.575 139.430 132.460 1.00 38.15 1135 LYS A N 1
ATOM 8107 C CA . LYS A 1 1135 ? 144.798 140.863 132.794 1.00 37.18 1135 LYS A CA 1
ATOM 8108 C C . LYS A 1 1135 ? 143.636 141.741 132.332 1.00 36.53 1135 LYS A C 1
ATOM 8109 O O . LYS A 1 1135 ? 143.314 142.699 133.051 1.00 38.09 1135 LYS A O 1
ATOM 8115 N N . ALA A 1 1136 ? 143.016 141.428 131.194 1.00 35.01 1136 ALA A N 1
ATOM 8116 C CA . ALA A 1 1136 ? 142.007 142.335 130.597 1.00 32.79 1136 ALA A CA 1
ATOM 8117 C C . ALA A 1 1136 ? 140.880 142.691 131.565 1.00 32.85 1136 ALA A C 1
ATOM 8118 O O . ALA A 1 1136 ? 140.278 141.767 132.138 1.00 34.80 1136 ALA A O 1
ATOM 8120 N N . GLN A 1 1137 ? 140.604 143.989 131.717 1.00 30.19 1137 GLN A N 1
ATOM 8121 C CA . GLN A 1 1137 ? 139.500 144.458 132.592 1.00 27.46 1137 GLN A CA 1
ATOM 8122 C C . GLN A 1 1137 ? 138.123 144.141 132.001 1.00 26.85 1137 GLN A C 1
ATOM 8123 O O . GLN A 1 1137 ? 137.242 143.749 132.784 1.00 28.61 1137 GLN A O 1
ATOM 8129 N N . LEU A 1 1138 ? 137.929 144.307 130.689 1.00 25.09 1138 LEU A N 1
ATOM 8130 C CA . LEU A 1 1138 ? 136.569 144.161 130.097 1.00 20.96 1138 LEU A CA 1
ATOM 8131 C C . LEU A 1 1138 ? 136.594 143.264 128.864 1.00 20.72 1138 LEU A C 1
ATOM 8132 O O . LEU A 1 1138 ? 137.563 143.352 128.110 1.00 23.11 1138 LEU A O 1
ATOM 8137 N N . LEU A 1 1139 ? 135.552 142.446 128.670 1.00 16.84 1139 LEU A N 1
ATOM 8138 C CA . LEU A 1 1139 ? 135.430 141.604 127.448 1.00 14.59 1139 LEU A CA 1
ATOM 8139 C C . LEU A 1 1139 ? 134.094 141.957 126.785 1.00 16.89 1139 LEU A C 1
ATOM 8140 O O . LEU A 1 1139 ? 133.077 141.947 127.500 1.00 17.87 1139 LEU A O 1
ATOM 8145 N N . ILE A 1 1140 ? 134.087 142.268 125.484 1.00 15.35 1140 ILE A N 1
ATOM 8146 C CA . ILE A 1 1140 ? 132.832 142.723 124.807 1.00 12.56 1140 ILE A CA 1
ATOM 8147 C C . ILE A 1 1140 ? 132.475 141.763 123.670 1.00 13.75 1140 ILE A C 1
ATOM 8148 O O . ILE A 1 1140 ? 133.381 141.451 122.884 1.00 15.43 1140 ILE A O 1
ATOM 8153 N N . ILE A 1 1141 ? 131.218 141.311 123.585 1.00 13.37 1141 ILE A N 1
ATOM 8154 C CA . ILE A 1 1141 ? 130.785 140.478 122.421 1.00 12.72 1141 ILE A CA 1
ATOM 8155 C C . ILE A 1 1141 ? 129.760 141.290 121.620 1.00 17.53 1141 ILE A C 1
ATOM 8156 O O . ILE A 1 1141 ? 128.718 141.646 122.201 1.00 19.74 1141 ILE A O 1
ATOM 8161 N N . ASP A 1 1142 ? 130.046 141.581 120.346 1.00 17.80 1142 ASP A N 1
ATOM 8162 C CA . ASP A 1 1142 ? 129.161 142.454 119.523 1.00 21.30 1142 ASP A CA 1
ATOM 8163 C C . ASP A 1 1142 ? 127.794 141.825 119.227 1.00 23.90 1142 ASP A C 1
ATOM 8164 O O . ASP A 1 1142 ? 126.805 142.580 119.233 1.00 29.11 1142 ASP A O 1
ATOM 8169 N N . GLU A 1 1143 ? 127.730 140.523 118.930 1.00 22.56 1143 GLU A N 1
ATOM 8170 C CA . GLU A 1 1143 ? 126.429 139.924 118.514 1.00 24.53 1143 GLU A CA 1
ATOM 8171 C C . GLU A 1 1143 ? 126.106 138.677 119.342 1.00 26.15 1143 GLU A C 1
ATOM 8172 O O . GLU A 1 1143 ? 126.313 137.563 118.831 1.00 26.15 1143 GLU A O 1
ATOM 8178 N N . CYS A 1 1144 ? 125.580 138.864 120.555 1.00 25.52 1144 CYS A N 1
ATOM 8179 C CA . CYS A 1 1144 ? 125.196 137.714 121.417 1.00 23.50 1144 CYS A CA 1
ATOM 8180 C C . CYS A 1 1144 ? 124.080 136.907 120.743 1.00 26.71 1144 CYS A C 1
ATOM 8181 O O . CYS A 1 1144 ? 124.069 135.679 120.915 1.00 29.07 1144 CYS A O 1
ATOM 8184 N N . THR A 1 1145 ? 123.150 137.576 120.053 1.00 26.50 1145 THR A N 1
ATOM 8185 C CA . THR A 1 1145 ? 122.022 136.883 119.369 1.00 28.09 1145 THR A CA 1
ATOM 8186 C C . THR A 1 1145 ? 122.521 135.629 118.638 1.00 29.56 1145 THR A C 1
ATOM 8187 O O . THR A 1 1145 ? 121.949 134.549 118.880 1.00 30.44 1145 THR A O 1
ATOM 8191 N N . MET A 1 1146 ? 123.534 135.768 117.776 1.00 30.84 1146 MET A N 1
ATOM 8192 C CA . MET A 1 1146 ? 124.082 134.620 117.007 1.00 30.85 1146 MET A CA 1
ATOM 8193 C C . MET A 1 1146 ? 124.652 133.571 117.967 1.00 29.14 1146 MET A C 1
ATOM 8194 O O . MET A 1 1146 ? 124.502 132.377 117.670 1.00 30.97 1146 MET A O 1
ATOM 8199 N N . ALA A 1 1147 ? 125.291 133.987 119.063 1.00 25.36 1147 ALA A N 1
ATOM 8200 C CA . ALA A 1 1147 ? 125.966 133.013 119.953 1.00 19.89 1147 ALA A CA 1
ATOM 8201 C C . ALA A 1 1147 ? 124.959 132.025 120.536 1.00 22.40 1147 ALA A C 1
ATOM 8202 O O . ALA A 1 1147 ? 123.910 132.471 121.010 1.00 27.44 1147 ALA A O 1
ATOM 8204 N N . SER A 1 1148 ? 125.280 130.731 120.505 1.00 20.73 1148 SER A N 1
ATOM 8205 C CA . SER A 1 1148 ? 124.390 129.680 121.065 1.00 21.73 1148 SER A CA 1
ATOM 8206 C C . SER A 1 1148 ? 124.628 129.548 122.568 1.00 23.78 1148 SER A C 1
ATOM 8207 O O . SER A 1 1148 ? 125.630 130.086 123.053 1.00 23.72 1148 SER A O 1
ATOM 8210 N N . SER A 1 1149 ? 123.742 128.842 123.269 1.00 25.78 1149 SER A N 1
ATOM 8211 C CA . SER A 1 1149 ? 123.894 128.665 124.731 1.00 24.86 1149 SER A CA 1
ATOM 8212 C C . SER A 1 1149 ? 125.188 127.916 125.015 1.00 24.43 1149 SER A C 1
ATOM 8213 O O . SER A 1 1149 ? 125.886 128.301 125.967 1.00 27.14 1149 SER A O 1
ATOM 8216 N N . HIS A 1 1150 ? 125.509 126.906 124.208 1.00 23.15 1150 HIS A N 1
ATOM 8217 C CA . HIS A 1 1150 ? 126.704 126.078 124.510 1.00 22.20 1150 HIS A CA 1
ATOM 8218 C C . HIS A 1 1150 ? 127.965 126.947 124.467 1.00 21.65 1150 HIS A C 1
ATOM 8219 O O . HIS A 1 1150 ? 128.825 126.763 125.345 1.00 22.06 1150 HIS A O 1
ATOM 8226 N N . ALA A 1 1151 ? 128.063 127.862 123.502 1.00 20.53 1151 ALA A N 1
ATOM 8227 C CA . ALA A 1 1151 ? 129.281 128.688 123.374 1.00 19.08 1151 ALA A CA 1
ATOM 8228 C C . ALA A 1 1151 ? 129.443 129.575 124.606 1.00 21.43 1151 ALA A C 1
ATOM 8229 O O . ALA A 1 1151 ? 130.569 129.654 125.115 1.00 23.25 1151 ALA A O 1
ATOM 8231 N N . ILE A 1 1152 ? 128.362 130.193 125.084 1.00 21.66 1152 ILE A N 1
ATOM 8232 C CA . ILE A 1 1152 ? 128.444 131.091 126.277 1.00 21.85 1152 ILE A CA 1
ATOM 8233 C C . ILE A 1 1152 ? 128.854 130.266 127.502 1.00 24.22 1152 ILE A C 1
ATOM 8234 O O . ILE A 1 1152 ? 129.680 130.758 128.298 1.00 25.26 1152 ILE A O 1
ATOM 8239 N N . ASN A 1 1153 ? 128.354 129.036 127.619 1.00 24.11 1153 ASN A N 1
ATOM 8240 C CA . ASN A 1 1153 ? 128.755 128.155 128.745 1.00 24.37 1153 ASN A CA 1
ATOM 8241 C C . ASN A 1 1153 ? 130.259 127.860 128.680 1.00 24.64 1153 ASN A C 1
ATOM 8242 O O . ASN A 1 1153 ? 130.899 127.885 129.739 1.00 27.23 1153 ASN A O 1
ATOM 8247 N N . ALA A 1 1154 ? 130.804 127.574 127.495 1.00 22.43 1154 ALA A N 1
ATOM 8248 C CA . ALA A 1 1154 ? 132.243 127.237 127.360 1.00 19.31 1154 ALA A CA 1
ATOM 8249 C C . ALA A 1 1154 ? 133.114 128.437 127.726 1.00 20.84 1154 ALA A C 1
ATOM 8250 O O . ALA A 1 1154 ? 134.156 128.223 128.358 1.00 22.58 1154 ALA A O 1
ATOM 8252 N N . ILE A 1 1155 ? 132.697 129.647 127.357 1.00 21.15 1155 ILE A N 1
ATOM 8253 C CA . ILE A 1 1155 ? 133.458 130.868 127.739 1.00 18.76 1155 ILE A CA 1
ATOM 8254 C C . ILE A 1 1155 ? 133.491 130.912 129.269 1.00 25.80 1155 ILE A C 1
ATOM 8255 O O . ILE A 1 1155 ? 134.547 131.250 129.823 1.00 28.78 1155 ILE A O 1
ATOM 8260 N N . ASP A 1 1156 ? 132.392 130.541 129.931 1.00 26.64 1156 ASP A N 1
ATOM 8261 C CA . ASP A 1 1156 ? 132.329 130.571 131.418 1.00 26.25 1156 ASP A CA 1
ATOM 8262 C C . ASP A 1 1156 ? 133.370 129.612 131.989 1.00 26.97 1156 ASP A C 1
ATOM 8263 O O . ASP A 1 1156 ? 134.098 130.026 132.902 1.00 30.14 1156 ASP A O 1
ATOM 8268 N N . ARG A 1 1157 ? 133.470 128.398 131.449 1.00 25.59 1157 ARG A N 1
ATOM 8269 C CA . ARG A 1 1157 ? 134.406 127.406 132.038 1.00 24.72 1157 ARG A CA 1
ATOM 8270 C C . ARG A 1 1157 ? 135.848 127.900 131.893 1.00 27.56 1157 ARG A C 1
ATOM 8271 O O . ARG A 1 1157 ? 136.591 127.825 132.889 1.00 31.43 1157 ARG A O 1
ATOM 8279 N N . LEU A 1 1158 ? 136.218 128.413 130.716 1.00 26.52 1158 LEU A N 1
ATOM 8280 C CA . LEU A 1 1158 ? 137.621 128.854 130.491 1.00 26.32 1158 LEU A CA 1
ATOM 8281 C C . LEU A 1 1158 ? 137.921 130.009 131.443 1.00 27.93 1158 LEU A C 1
ATOM 8282 O O . LEU A 1 1158 ? 138.994 129.986 132.056 1.00 33.61 1158 LEU A O 1
ATOM 8287 N N . LEU A 1 1159 ? 136.998 130.959 131.583 1.00 26.53 1159 LEU A N 1
ATOM 8288 C CA . LEU A 1 1159 ? 137.281 132.139 132.435 1.00 26.77 1159 LEU A CA 1
ATOM 8289 C C . LEU A 1 1159 ? 137.441 131.676 133.887 1.00 33.17 1159 LEU A C 1
ATOM 8290 O O . LEU A 1 1159 ? 138.338 132.204 134.576 1.00 36.24 1159 LEU A O 1
ATOM 8295 N N . ARG A 1 1160 ? 136.614 130.722 134.323 1.00 31.48 1160 ARG A N 1
ATOM 8296 C CA . ARG A 1 1160 ? 136.708 130.201 135.711 1.00 29.72 1160 ARG A CA 1
ATOM 8297 C C . ARG A 1 1160 ? 138.049 129.488 135.897 1.00 34.15 1160 ARG A C 1
ATOM 8298 O O . ARG A 1 1160 ? 138.610 129.597 136.992 1.00 40.54 1160 ARG A O 1
ATOM 8306 N N . GLU A 1 1161 ? 138.497 128.733 134.889 1.00 34.36 1161 GLU A N 1
ATOM 8307 C CA . GLU A 1 1161 ? 139.775 127.977 134.998 1.00 37.06 1161 GLU A CA 1
ATOM 8308 C C . GLU A 1 1161 ? 140.975 128.930 135.095 1.00 38.24 1161 GLU A C 1
ATOM 8309 O O . GLU A 1 1161 ? 141.842 128.685 135.955 1.00 41.92 1161 GLU A O 1
ATOM 8315 N N . ILE A 1 1162 ? 141.030 129.968 134.250 1.00 34.26 1162 ILE A N 1
ATOM 8316 C CA . ILE A 1 1162 ? 142.217 130.879 134.249 1.00 34.80 1162 ILE A CA 1
ATOM 8317 C C . ILE A 1 1162 ? 142.268 131.633 135.582 1.00 39.98 1162 ILE A C 1
ATOM 8318 O O . ILE A 1 1162 ? 143.377 131.784 136.126 1.00 44.88 1162 ILE A O 1
ATOM 8323 N N . MET A 1 1163 ? 141.116 132.086 136.084 1.00 39.70 1163 MET A N 1
ATOM 8324 C CA . MET A 1 1163 ? 141.061 132.748 137.415 1.00 42.14 1163 MET A CA 1
ATOM 8325 C C . MET A 1 1163 ? 141.058 131.662 138.495 1.00 48.38 1163 MET A C 1
ATOM 8326 O O . MET A 1 1163 ? 140.840 130.494 138.147 1.00 52.60 1163 MET A O 1
ATOM 8331 N N . ASN A 1 1164 ? 141.351 132.012 139.747 1.00 46.47 1164 ASN A N 1
ATOM 8332 C CA . ASN A 1 1164 ? 141.240 130.998 140.831 1.00 45.38 1164 ASN A CA 1
ATOM 8333 C C . ASN A 1 1164 ? 139.805 131.005 141.372 1.00 44.21 1164 ASN A C 1
ATOM 8334 O O . ASN A 1 1164 ? 139.465 130.085 142.140 1.00 47.27 1164 ASN A O 1
ATOM 8339 N N . LEU A 1 1165 ? 138.997 131.994 140.977 1.00 40.49 1165 LEU A N 1
ATOM 8340 C CA . LEU A 1 1165 ? 137.610 132.134 141.503 1.00 35.43 1165 LEU A CA 1
ATOM 8341 C C . LEU A 1 1165 ? 136.672 131.090 140.890 1.00 38.32 1165 LEU A C 1
ATOM 8342 O O . LEU A 1 1165 ? 136.975 130.603 139.783 1.00 42.78 1165 LEU A O 1
ATOM 8347 N N . ASN A 1 1166 ? 135.570 130.775 141.578 1.00 38.03 1166 ASN A N 1
ATOM 8348 C CA . ASN A 1 1166 ? 134.560 129.828 141.034 1.00 39.29 1166 ASN A CA 1
ATOM 8349 C C . ASN A 1 1166 ? 133.282 130.622 140.745 1.00 40.64 1166 ASN A C 1
ATOM 8350 O O . ASN A 1 1166 ? 132.256 129.997 140.416 1.00 42.87 1166 ASN A O 1
ATOM 8355 N N . VAL A 1 1167 ? 133.350 131.951 140.865 1.00 39.17 1167 VAL A N 1
ATOM 8356 C CA . VAL A 1 1167 ? 132.179 132.827 140.562 1.00 39.34 1167 VAL A CA 1
ATOM 8357 C C . VAL A 1 1167 ? 131.935 132.787 139.048 1.00 43.18 1167 VAL A C 1
ATOM 8358 O O . VAL A 1 1167 ? 132.910 132.550 138.307 1.00 44.05 1167 VAL A O 1
ATOM 8362 N N . ALA A 1 1168 ? 130.694 132.999 138.598 1.00 41.41 1168 ALA A N 1
ATOM 8363 C CA . ALA A 1 1168 ? 130.382 132.858 137.155 1.00 37.03 1168 ALA A CA 1
ATOM 8364 C C . ALA A 1 1168 ? 131.219 133.826 136.313 1.00 36.98 1168 ALA A C 1
ATOM 8365 O O . ALA A 1 1168 ? 131.314 135.007 136.702 1.00 38.53 1168 ALA A O 1
ATOM 8367 N N . PHE A 1 1169 ? 131.815 133.332 135.221 1.00 34.13 1169 PHE A N 1
ATOM 8368 C CA . PHE A 1 1169 ? 132.615 134.175 134.289 1.00 31.78 1169 PHE A CA 1
ATOM 8369 C C . PHE A 1 1169 ? 133.858 134.738 134.985 1.00 32.71 1169 PHE A C 1
ATOM 8370 O O . PHE A 1 1169 ? 134.385 135.761 134.510 1.00 35.84 1169 PHE A O 1
ATOM 8378 N N . GLY A 1 1170 ? 134.306 134.105 136.073 1.00 31.18 1170 GLY A N 1
ATOM 8379 C CA . GLY A 1 1170 ? 135.546 134.530 136.753 1.00 31.51 1170 GLY A CA 1
ATOM 8380 C C . GLY A 1 1170 ? 135.448 135.940 137.309 1.00 33.84 1170 GLY A C 1
ATOM 8381 O O . GLY A 1 1170 ? 136.506 136.562 137.511 1.00 37.70 1170 GLY A O 1
ATOM 8382 N N . GLY A 1 1171 ? 134.229 136.423 137.565 1.00 30.81 1171 GLY A N 1
ATOM 8383 C CA . GLY A 1 1171 ? 134.033 137.779 138.113 1.00 32.85 1171 GLY A CA 1
ATOM 8384 C C . GLY A 1 1171 ? 134.668 138.850 137.243 1.00 36.45 1171 GLY A C 1
ATOM 8385 O O . GLY A 1 1171 ? 135.239 139.800 137.811 1.00 39.95 1171 GLY A O 1
ATOM 8386 N N . LYS A 1 1172 ? 134.578 138.708 135.916 1.00 33.00 1172 LYS A N 1
ATOM 8387 C CA . LYS A 1 1172 ? 135.130 139.729 134.984 1.00 32.26 1172 LYS A CA 1
ATOM 8388 C C . LYS A 1 1172 ? 133.963 140.455 134.309 1.00 29.96 1172 LYS A C 1
ATOM 8389 O O . LYS A 1 1172 ? 132.973 139.778 133.974 1.00 29.99 1172 LYS A O 1
ATOM 8395 N N . VAL A 1 1173 ? 134.071 141.776 134.125 1.00 27.78 1173 VAL A N 1
ATOM 8396 C CA . VAL A 1 1173 ? 132.932 142.543 133.545 1.00 24.75 1173 VAL A CA 1
ATOM 8397 C C . VAL A 1 1173 ? 132.759 142.106 132.090 1.00 25.28 1173 VAL A C 1
ATOM 8398 O O . VAL A 1 1173 ? 133.766 142.075 131.376 1.00 26.36 1173 VAL A O 1
ATOM 8402 N N . LEU A 1 1174 ? 131.529 141.756 131.699 1.00 23.47 1174 LEU A N 1
ATOM 8403 C CA . LEU A 1 1174 ? 131.236 141.333 130.304 1.00 20.04 1174 LEU A CA 1
ATOM 8404 C C . LEU A 1 1174 ? 130.150 142.256 129.742 1.00 20.83 1174 LEU A C 1
ATOM 8405 O O . LEU A 1 1174 ? 129.268 142.663 130.522 1.00 23.66 1174 LEU A O 1
ATOM 8410 N N . LEU A 1 1175 ? 130.217 142.572 128.446 1.00 18.47 1175 LEU A N 1
ATOM 8411 C CA . LEU A 1 1175 ? 129.188 143.436 127.807 1.00 15.31 1175 LEU A CA 1
ATOM 8412 C C . LEU A 1 1175 ? 128.681 142.748 126.535 1.00 15.52 1175 LEU A C 1
ATOM 8413 O O . LEU A 1 1175 ? 129.143 143.118 125.438 1.00 16.73 1175 LEU A O 1
ATOM 8418 N N . LEU A 1 1176 ? 127.783 141.772 126.686 1.00 15.47 1176 LEU A N 1
ATOM 8419 C CA . LEU A 1 1176 ? 127.259 141.016 125.517 1.00 14.89 1176 LEU A CA 1
ATOM 8420 C C . LEU A 1 1176 ? 126.087 141.781 124.896 1.00 18.56 1176 LEU A C 1
ATOM 8421 O O . LEU A 1 1176 ? 124.957 141.282 124.995 1.00 22.06 1176 LEU A O 1
ATOM 8426 N N . GLY A 1 1177 ? 126.350 142.920 124.249 1.00 19.54 1177 GLY A N 1
ATOM 8427 C CA . GLY A 1 1177 ? 125.268 143.663 123.574 1.00 20.50 1177 GLY A CA 1
ATOM 8428 C C . GLY A 1 1177 ? 124.683 142.858 122.428 1.00 23.19 1177 GLY A C 1
ATOM 8429 O O . GLY A 1 1177 ? 125.469 142.244 121.688 1.00 25.24 1177 GLY A O 1
ATOM 8430 N N . GLY A 1 1178 ? 123.352 142.827 122.304 1.00 25.39 1178 GLY A N 1
ATOM 8431 C CA . GLY A 1 1178 ? 122.719 142.127 121.169 1.00 25.99 1178 GLY A CA 1
ATOM 8432 C C . GLY A 1 1178 ? 121.274 142.541 120.956 1.00 27.70 1178 GLY A C 1
ATOM 8433 O O . GLY A 1 1178 ? 120.683 143.108 121.896 1.00 33.73 1178 GLY A O 1
ATOM 8434 N N . ASP A 1 1179 ? 120.719 142.266 119.771 1.00 25.00 1179 ASP A N 1
ATOM 8435 C CA . ASP A 1 1179 ? 119.278 142.539 119.520 1.00 25.08 1179 ASP A CA 1
ATOM 8436 C C . ASP A 1 1179 ? 118.599 141.193 119.250 1.00 28.04 1179 ASP A C 1
ATOM 8437 O O . ASP A 1 1179 ? 119.069 140.476 118.348 1.00 31.19 1179 ASP A O 1
ATOM 8442 N N . PHE A 1 1180 ? 117.531 140.869 119.984 1.00 27.89 1180 PHE A N 1
ATOM 8443 C CA . PHE A 1 1180 ? 116.899 139.530 119.834 1.00 25.53 1180 PHE A CA 1
ATOM 8444 C C . PHE A 1 1180 ? 115.783 139.568 118.784 1.00 26.49 1180 PHE A C 1
ATOM 8445 O O . PHE A 1 1180 ? 115.256 138.491 118.450 1.00 27.14 1180 PHE A O 1
ATOM 8453 N N . ARG A 1 1181 ? 115.443 140.758 118.279 1.00 28.04 1181 ARG A N 1
ATOM 8454 C CA . ARG A 1 1181 ? 114.430 140.850 117.198 1.00 28.31 1181 ARG A CA 1
ATOM 8455 C C . ARG A 1 1181 ? 114.979 140.190 115.928 1.00 30.14 1181 ARG A C 1
ATOM 8456 O O . ARG A 1 1181 ? 114.182 139.575 115.210 1.00 30.08 1181 ARG A O 1
ATOM 8464 N N . GLN A 1 1182 ? 116.282 140.315 115.658 1.00 28.44 1182 GLN A N 1
ATOM 8465 C CA . GLN A 1 1182 ? 116.891 139.793 114.403 1.00 24.77 1182 GLN A CA 1
ATOM 8466 C C . GLN A 1 1182 ? 116.890 138.265 114.393 1.00 25.51 1182 GLN A C 1
ATOM 8467 O O . GLN A 1 1182 ? 116.728 137.678 115.472 1.00 28.42 1182 GLN A O 1
ATOM 8473 N N . CYS A 1 1183 ? 117.099 137.645 113.229 1.00 25.52 1183 CYS A N 1
ATOM 8474 C CA . CYS A 1 1183 ? 116.969 136.168 113.093 1.00 24.15 1183 CYS A CA 1
ATOM 8475 C C . CYS A 1 1183 ? 117.881 135.409 114.054 1.00 29.65 1183 CYS A C 1
ATOM 8476 O O . CYS A 1 1183 ? 119.032 135.826 114.228 1.00 35.01 1183 CYS A O 1
ATOM 8479 N N . LEU A 1 1184 ? 117.367 134.331 114.647 1.00 30.01 1184 LEU A N 1
ATOM 8480 C CA . LEU A 1 1184 ? 118.145 133.504 115.602 1.00 33.48 1184 LEU A CA 1
ATOM 8481 C C . LEU A 1 1184 ? 119.069 132.567 114.826 1.00 39.26 1184 LEU A C 1
ATOM 8482 O O . LEU A 1 1184 ? 118.861 132.409 113.614 1.00 40.07 1184 LEU A O 1
ATOM 8487 N N . SER A 1 1185 ? 120.030 131.944 115.519 1.00 42.47 1185 SER A N 1
ATOM 8488 C CA . SER A 1 1185 ? 120.992 131.014 114.868 1.00 41.77 1185 SER A CA 1
ATOM 8489 C C . SER A 1 1185 ? 120.248 129.846 114.218 1.00 42.60 1185 SER A C 1
ATOM 8490 O O . SER A 1 1185 ? 119.438 129.203 114.911 1.00 48.24 1185 SER A O 1
ATOM 8493 N N . ILE A 1 1186 ? 120.531 129.578 112.942 1.00 41.61 1186 ILE A N 1
ATOM 8494 C CA . ILE A 1 1186 ? 119.852 128.474 112.202 1.00 47.18 1186 ILE A CA 1
ATOM 8495 C C . ILE A 1 1186 ? 120.256 127.123 112.807 1.00 54.66 1186 ILE A C 1
ATOM 8496 O O . ILE A 1 1186 ? 121.433 126.977 113.190 1.00 53.96 1186 ILE A O 1
ATOM 8501 N N . VAL A 1 1187 ? 119.314 126.180 112.899 1.00 58.97 1187 VAL A N 1
ATOM 8502 C CA . VAL A 1 1187 ? 119.606 124.808 113.415 1.00 63.37 1187 VAL A CA 1
ATOM 8503 C C . VAL A 1 1187 ? 119.183 123.831 112.314 1.00 68.36 1187 VAL A C 1
ATOM 8504 O O . VAL A 1 1187 ? 118.259 124.182 111.557 1.00 68.74 1187 VAL A O 1
ATOM 8508 N N . PRO A 1 1188 ? 119.795 122.634 112.169 1.00 71.59 1188 PRO A N 1
ATOM 8509 C CA . PRO A 1 1188 ? 119.473 121.762 111.030 1.00 73.59 1188 PRO A CA 1
ATOM 8510 C C . PRO A 1 1188 ? 117.997 121.351 110.971 1.00 72.14 1188 PRO A C 1
ATOM 8511 O O . PRO A 1 1188 ? 117.423 121.461 109.904 1.00 74.75 1188 PRO A O 1
ATOM 8515 N N . HIS A 1 1189 ? 117.415 120.911 112.089 1.00 74.66 1189 HIS A N 1
ATOM 8516 C CA . HIS A 1 1189 ? 115.954 120.624 112.096 1.00 78.98 1189 HIS A CA 1
ATOM 8517 C C . HIS A 1 1189 ? 115.372 120.942 113.476 1.00 78.91 1189 HIS A C 1
ATOM 8518 O O . HIS A 1 1189 ? 115.871 120.366 114.464 1.00 79.07 1189 HIS A O 1
ATOM 8525 N N . ALA A 1 1190 ? 114.347 121.797 113.535 1.00 78.77 1190 ALA A N 1
ATOM 8526 C CA . ALA A 1 1190 ? 113.694 122.119 114.825 1.00 73.73 1190 ALA A CA 1
ATOM 8527 C C . ALA A 1 1190 ? 112.309 122.724 114.590 1.00 76.06 1190 ALA A C 1
ATOM 8528 O O . ALA A 1 1190 ? 112.057 123.195 113.465 1.00 78.68 1190 ALA A O 1
ATOM 8530 N N . MET A 1 1191 ? 111.451 122.714 115.613 1.00 72.39 1191 MET A N 1
ATOM 8531 C CA . MET A 1 1191 ? 110.131 123.393 115.506 1.00 74.76 1191 MET A CA 1
ATOM 8532 C C . MET A 1 1191 ? 110.190 124.604 116.442 1.00 70.41 1191 MET A C 1
ATOM 8533 O O . MET A 1 1191 ? 111.273 124.825 117.016 1.00 69.59 1191 MET A O 1
ATOM 8538 N N . ARG A 1 1192 ? 109.099 125.361 116.590 1.00 62.71 1192 ARG A N 1
ATOM 8539 C CA . ARG A 1 1192 ? 109.199 126.583 117.428 1.00 58.97 1192 ARG A CA 1
ATOM 8540 C C . ARG A 1 1192 ? 109.634 126.181 118.835 1.00 66.09 1192 ARG A C 1
ATOM 8541 O O . ARG A 1 1192 ? 110.547 126.835 119.382 1.00 61.39 1192 ARG A O 1
ATOM 8549 N N . SER A 1 1193 ? 109.048 125.115 119.377 1.00 60.36 1193 SER A N 1
ATOM 8550 C CA . SER A 1 1193 ? 109.363 124.720 120.773 1.00 56.96 1193 SER A CA 1
ATOM 8551 C C . SER A 1 1193 ? 110.836 124.328 120.892 1.00 53.93 1193 SER A C 1
ATOM 8552 O O . SER A 1 1193 ? 111.465 124.689 121.899 1.00 56.74 1193 SER A O 1
ATOM 8555 N N . ALA A 1 1194 ? 111.348 123.590 119.912 1.00 54.36 1194 ALA A N 1
ATOM 8556 C CA . ALA A 1 1194 ? 112.755 123.142 119.957 1.00 58.10 1194 ALA A CA 1
ATOM 8557 C C . ALA A 1 1194 ? 113.728 124.320 119.845 1.00 60.68 1194 ALA A C 1
ATOM 8558 O O . ALA A 1 1194 ? 114.734 124.316 120.576 1.00 56.52 1194 ALA A O 1
ATOM 8560 N N . ILE A 1 1195 ? 113.458 125.279 118.955 1.00 61.13 1195 ILE A N 1
ATOM 8561 C CA . ILE A 1 1195 ? 114.433 126.386 118.702 1.00 58.02 1195 ILE A CA 1
ATOM 8562 C C . ILE A 1 1195 ? 114.586 127.308 119.915 1.00 59.88 1195 ILE A C 1
ATOM 8563 O O . ILE A 1 1195 ? 115.734 127.695 120.199 1.00 58.96 1195 ILE A O 1
ATOM 8568 N N . VAL A 1 1196 ? 113.499 127.626 120.621 1.00 53.81 1196 VAL A N 1
ATOM 8569 C CA . VAL A 1 1196 ? 113.582 128.628 121.725 1.00 48.40 1196 VAL A CA 1
ATOM 8570 C C . VAL A 1 1196 ? 114.523 128.147 122.832 1.00 47.42 1196 VAL A C 1
ATOM 8571 O O . VAL A 1 1196 ? 115.261 128.987 123.366 1.00 46.47 1196 VAL A O 1
ATOM 8575 N N . GLN A 1 1197 ? 114.522 126.853 123.148 1.00 49.37 1197 GLN A N 1
ATOM 8576 C CA . GLN A 1 1197 ? 115.307 126.323 124.296 1.00 47.43 1197 GLN A CA 1
ATOM 8577 C C . GLN A 1 1197 ? 116.813 126.518 124.112 1.00 47.77 1197 GLN A C 1
ATOM 8578 O O . GLN A 1 1197 ? 117.485 126.794 125.112 1.00 49.72 1197 GLN A O 1
ATOM 8584 N N . THR A 1 1198 ? 117.335 126.347 122.902 1.00 48.54 1198 THR A N 1
ATOM 8585 C CA . THR A 1 1198 ? 118.807 126.425 122.690 1.00 46.38 1198 THR A CA 1
ATOM 8586 C C . THR A 1 1198 ? 119.318 127.868 122.781 1.00 43.53 1198 THR A C 1
ATOM 8587 O O . THR A 1 1198 ? 120.542 128.037 122.861 1.00 42.19 1198 THR A O 1
ATOM 8591 N N . SER A 1 1199 ? 118.435 128.868 122.750 1.00 39.68 1199 SER A N 1
ATOM 8592 C CA . SER A 1 1199 ? 118.876 130.287 122.741 1.00 33.76 1199 SER A CA 1
ATOM 8593 C C . SER A 1 1199 ? 119.428 130.680 124.110 1.00 34.93 1199 SER A C 1
ATOM 8594 O O . SER A 1 1199 ? 119.195 129.928 125.068 1.00 43.00 1199 SER A O 1
ATOM 8597 N N . LEU A 1 1200 ? 120.107 131.825 124.204 1.00 33.77 1200 LEU A N 1
ATOM 8598 C CA . LEU A 1 1200 ? 120.749 132.250 125.481 1.00 34.11 1200 LEU A CA 1
ATOM 8599 C C . LEU A 1 1200 ? 119.685 132.374 126.576 1.00 40.71 1200 LEU A C 1
ATOM 8600 O O . LEU A 1 1200 ? 120.025 132.129 127.748 1.00 42.20 1200 LEU A O 1
ATOM 8605 N N . LYS A 1 1201 ? 118.446 132.711 126.216 1.00 39.42 1201 LYS A N 1
ATOM 8606 C CA . LYS A 1 1201 ? 117.397 132.962 127.236 1.00 39.31 1201 LYS A CA 1
ATOM 8607 C C . LYS A 1 1201 ? 117.178 131.727 128.112 1.00 41.59 1201 LYS A C 1
ATOM 8608 O O . LYS A 1 1201 ? 116.974 131.913 129.320 1.00 47.99 1201 LYS A O 1
ATOM 8614 N N . TYR A 1 1202 ? 117.208 130.521 127.547 1.00 41.02 1202 TYR A N 1
ATOM 8615 C CA . TYR A 1 1202 ? 116.889 129.311 128.355 1.00 41.60 1202 TYR A CA 1
ATOM 8616 C C . TYR A 1 1202 ? 118.146 128.707 128.985 1.00 40.71 1202 TYR A C 1
ATOM 8617 O O . TYR A 1 1202 ? 118.021 127.673 129.657 1.00 45.81 1202 TYR A O 1
ATOM 8626 N N . CYS A 1 1203 ? 119.314 129.308 128.773 1.00 41.20 1203 CYS A N 1
ATOM 8627 C CA . CYS A 1 1203 ? 120.529 128.814 129.477 1.00 43.85 1203 CYS A CA 1
ATOM 8628 C C . CYS A 1 1203 ? 120.439 129.178 130.963 1.00 51.24 1203 CYS A C 1
ATOM 8629 O O . CYS A 1 1203 ? 119.804 130.199 131.280 1.00 53.47 1203 CYS A O 1
ATOM 8632 N N . ASN A 1 1204 ? 121.036 128.369 131.839 1.00 49.70 1204 ASN A N 1
ATOM 8633 C CA . ASN A 1 1204 ? 120.980 128.597 133.311 1.00 51.49 1204 ASN A CA 1
ATOM 8634 C C . ASN A 1 1204 ? 121.691 129.890 133.731 1.00 52.25 1204 ASN A C 1
ATOM 8635 O O . ASN A 1 1204 ? 121.167 130.562 134.636 1.00 52.70 1204 ASN A O 1
ATOM 8640 N N . VAL A 1 1205 ? 122.821 130.240 133.107 1.00 49.96 1205 VAL A N 1
ATOM 8641 C CA . VAL A 1 1205 ? 123.635 131.409 133.564 1.00 45.89 1205 VAL A CA 1
ATOM 8642 C C . VAL A 1 1205 ? 122.881 132.721 133.336 1.00 43.32 1205 VAL A C 1
ATOM 8643 O O . VAL A 1 1205 ? 123.307 133.737 133.905 1.00 43.17 1205 VAL A O 1
ATOM 8647 N N . TRP A 1 1206 ? 121.794 132.702 132.565 1.00 43.33 1206 TRP A N 1
ATOM 8648 C CA . TRP A 1 1206 ? 121.096 133.968 132.221 1.00 45.19 1206 TRP A CA 1
ATOM 8649 C C . TRP A 1 1206 ? 120.619 134.682 133.484 1.00 47.16 1206 TRP A C 1
ATOM 8650 O O . TRP A 1 1206 ? 120.548 135.924 133.452 1.00 49.91 1206 TRP A O 1
ATOM 8661 N N . GLY A 1 1207 ? 120.328 133.948 134.557 1.00 44.51 1207 GLY A N 1
ATOM 8662 C CA . GLY A 1 1207 ? 119.765 134.594 135.756 1.00 42.38 1207 GLY A CA 1
ATOM 8663 C C . GLY A 1 1207 ? 120.689 135.663 136.309 1.00 43.53 1207 GLY A C 1
ATOM 8664 O O . GLY A 1 1207 ? 120.179 136.719 136.719 1.00 47.70 1207 GLY A O 1
ATOM 8665 N N . CYS A 1 1208 ? 121.998 135.412 136.313 1.00 43.00 1208 CYS A N 1
ATOM 8666 C CA . CYS A 1 1208 ? 122.983 136.386 136.858 1.00 41.36 1208 CYS A CA 1
ATOM 8667 C C . CYS A 1 1208 ? 122.990 137.678 136.033 1.00 39.66 1208 CYS A C 1
ATOM 8668 O O . CYS A 1 1208 ? 123.207 138.746 136.630 1.00 38.67 1208 CYS A O 1
ATOM 8671 N N . PHE A 1 1209 ? 122.761 137.594 134.722 1.00 36.60 1209 PHE A N 1
ATOM 8672 C CA . PHE A 1 1209 ? 122.874 138.785 133.841 1.00 32.38 1209 PHE A CA 1
ATOM 8673 C C . PHE A 1 1209 ? 121.914 139.897 134.258 1.00 29.47 1209 PHE A C 1
ATOM 8674 O O . PHE A 1 1209 ? 120.749 139.596 134.546 1.00 34.37 1209 PHE A O 1
ATOM 8682 N N . ARG A 1 1210 ? 122.388 141.145 134.248 1.00 27.71 1210 ARG A N 1
ATOM 8683 C CA . ARG A 1 1210 ? 121.550 142.321 134.597 1.00 27.79 1210 ARG A CA 1
ATOM 8684 C C . ARG A 1 1210 ? 121.340 143.132 133.322 1.00 27.62 1210 ARG A C 1
ATOM 8685 O O . ARG A 1 1210 ? 122.345 143.452 132.678 1.00 30.04 1210 ARG A O 1
ATOM 8693 N N . LYS A 1 1211 ? 120.100 143.471 132.972 1.00 27.46 1211 LYS A N 1
ATOM 8694 C CA . LYS A 1 1211 ? 119.850 144.151 131.675 1.00 25.99 1211 LYS A CA 1
ATOM 8695 C C . LYS A 1 1211 ? 119.968 145.670 131.788 1.00 30.36 1211 LYS A C 1
ATOM 8696 O O . LYS A 1 1211 ? 119.379 146.232 132.716 1.00 40.41 1211 LYS A O 1
ATOM 8702 N N . LEU A 1 1212 ? 120.715 146.304 130.884 1.00 29.21 1212 LEU A N 1
ATOM 8703 C CA . LEU A 1 1212 ? 120.791 147.784 130.820 1.00 28.95 1212 LEU A CA 1
ATOM 8704 C C . LEU A 1 1212 ? 120.048 148.139 129.536 1.00 36.63 1212 LEU A C 1
ATOM 8705 O O . LEU A 1 1212 ? 120.343 147.504 128.511 1.00 37.94 1212 LEU A O 1
ATOM 8710 N N . SER A 1 1213 ? 119.111 149.085 129.572 1.00 40.03 1213 SER A N 1
ATOM 8711 C CA . SER A 1 1213 ? 118.284 149.343 128.362 1.00 44.27 1213 SER A CA 1
ATOM 8712 C C . SER A 1 1213 ? 118.769 150.570 127.596 1.00 44.48 1213 SER A C 1
ATOM 8713 O O . SER A 1 1213 ? 118.994 151.611 128.229 1.00 50.85 1213 SER A O 1
ATOM 8716 N N . LEU A 1 1214 ? 118.921 150.440 126.279 1.00 46.95 1214 LEU A N 1
ATOM 8717 C CA . LEU A 1 1214 ? 119.320 151.592 125.438 1.00 54.95 1214 LEU A CA 1
ATOM 8718 C C . LEU A 1 1214 ? 118.340 151.641 124.270 1.00 63.35 1214 LEU A C 1
ATOM 8719 O O . LEU A 1 1214 ? 118.766 151.352 123.143 1.00 61.65 1214 LEU A O 1
ATOM 8724 N N . LYS A 1 1215 ? 117.083 152.000 124.537 1.00 73.15 1215 LYS A N 1
ATOM 8725 C CA . LYS A 1 1215 ? 116.045 151.988 123.469 1.00 75.03 1215 LYS A CA 1
ATOM 8726 C C . LYS A 1 1215 ? 115.862 153.387 122.881 1.00 81.42 1215 LYS A C 1
ATOM 8727 O O . LYS A 1 1215 ? 114.961 153.550 122.039 1.00 84.63 1215 LYS A O 1
ATOM 8733 N N . THR A 1 1216 ? 116.681 154.354 123.298 1.00 81.17 1216 THR A N 1
ATOM 8734 C CA . THR A 1 1216 ? 116.600 155.693 122.662 1.00 89.91 1216 THR A CA 1
ATOM 8735 C C . THR A 1 1216 ? 116.902 155.481 121.180 1.00 95.10 1216 THR A C 1
ATOM 8736 O O . THR A 1 1216 ? 117.866 154.747 120.883 1.00 93.91 1216 THR A O 1
ATOM 8740 N N . ASN A 1 1217 ? 116.110 156.082 120.289 1.00 97.74 1217 ASN A N 1
ATOM 8741 C CA . ASN A 1 1217 ? 116.278 155.819 118.835 1.00 99.48 1217 ASN A CA 1
ATOM 8742 C C . ASN A 1 1217 ? 117.133 156.907 118.187 1.00 104.19 1217 ASN A C 1
ATOM 8743 O O . ASN A 1 1217 ? 116.864 158.097 118.428 1.00 104.28 1217 ASN A O 1
ATOM 8748 N N . MET A 1 1218 ? 118.138 156.494 117.411 1.00 104.13 1218 MET A N 1
ATOM 8749 C CA . MET A 1 1218 ? 119.010 157.466 116.706 1.00 108.51 1218 MET A CA 1
ATOM 8750 C C . MET A 1 1218 ? 118.837 157.287 115.194 1.00 107.30 1218 MET A C 1
ATOM 8751 O O . MET A 1 1218 ? 119.541 156.439 114.608 1.00 98.46 1218 MET A O 1
ATOM 8756 N N . ARG A 1 1219 ? 117.956 158.085 114.591 1.00 107.11 1219 ARG A N 1
ATOM 8757 C CA . ARG A 1 1219 ? 117.739 158.040 113.121 1.00 98.29 1219 ARG A CA 1
ATOM 8758 C C . ARG A 1 1219 ? 118.050 159.433 112.565 1.00 93.62 1219 ARG A C 1
ATOM 8759 O O . ARG A 1 1219 ? 117.545 160.427 113.129 1.00 96.54 1219 ARG A O 1
ATOM 8767 N N . SER A 1 1220 ? 118.866 159.505 111.513 1.00 94.62 1220 SER A N 1
ATOM 8768 C CA . SER A 1 1220 ? 119.224 160.812 110.906 1.00 93.21 1220 SER A CA 1
ATOM 8769 C C . SER A 1 1220 ? 117.961 161.477 110.361 1.00 88.78 1220 SER A C 1
ATOM 8770 O O . SER A 1 1220 ? 117.833 162.708 110.513 1.00 89.00 1220 SER A O 1
ATOM 8773 N N . GLU A 1 1221 ? 117.064 160.692 109.761 1.00 93.31 1221 GLU A N 1
ATOM 8774 C CA . GLU A 1 1221 ? 115.861 161.277 109.118 1.00 93.64 1221 GLU A CA 1
ATOM 8775 C C . GLU A 1 1221 ? 114.708 160.279 109.211 1.00 88.63 1221 GLU A C 1
ATOM 8776 O O . GLU A 1 1221 ? 114.968 159.133 109.623 1.00 88.89 1221 GLU A O 1
ATOM 8782 N N . ASP A 1 1222 ? 113.489 160.714 108.874 1.00 80.43 1222 ASP A N 1
ATOM 8783 C CA . ASP A 1 1222 ? 112.323 159.794 108.852 1.00 77.75 1222 ASP A CA 1
ATOM 8784 C C . ASP A 1 1222 ? 112.196 159.092 110.202 1.00 76.26 1222 ASP A C 1
ATOM 8785 O O . ASP A 1 1222 ? 112.227 157.851 110.225 1.00 73.08 1222 ASP A O 1
ATOM 8790 N N . SER A 1 1223 ? 112.060 159.870 111.278 1.00 77.26 1223 SER A N 1
ATOM 8791 C CA . SER A 1 1223 ? 111.946 159.290 112.640 1.00 75.88 1223 SER A CA 1
ATOM 8792 C C . SER A 1 1223 ? 110.751 158.342 112.651 1.00 67.61 1223 SER A C 1
ATOM 8793 O O . SER A 1 1223 ? 110.836 157.276 113.291 1.00 74.59 1223 SER A O 1
ATOM 8796 N N . ALA A 1 1224 ? 109.707 158.695 111.905 1.00 63.98 1224 ALA A N 1
ATOM 8797 C CA . ALA A 1 1224 ? 108.520 157.823 111.846 1.00 67.16 1224 ALA A CA 1
ATOM 8798 C C . ALA A 1 1224 ? 108.939 156.428 111.369 1.00 67.83 1224 ALA A C 1
ATOM 8799 O O . ALA A 1 1224 ? 108.431 155.449 111.953 1.00 64.60 1224 ALA A O 1
ATOM 8801 N N . TYR A 1 1225 ? 109.829 156.315 110.376 1.00 62.85 1225 TYR A N 1
ATOM 8802 C CA . TYR A 1 1225 ? 110.163 154.966 109.846 1.00 58.13 1225 TYR A CA 1
ATOM 8803 C C . TYR A 1 1225 ? 110.781 154.127 110.965 1.00 55.10 1225 TYR A C 1
ATOM 8804 O O . TYR A 1 1225 ? 110.449 152.937 111.064 1.00 54.38 1225 TYR A O 1
ATOM 8813 N N . SER A 1 1226 ? 111.638 154.729 111.788 1.00 53.26 1226 SER A N 1
ATOM 8814 C CA . SER A 1 1226 ? 112.316 153.939 112.841 1.00 49.38 1226 SER A CA 1
ATOM 8815 C C . SER A 1 1226 ? 111.265 153.386 113.800 1.00 51.56 1226 SER A C 1
ATOM 8816 O O . SER A 1 1226 ? 111.380 152.209 114.191 1.00 52.56 1226 SER A O 1
ATOM 8819 N N . GLU A 1 1227 ? 110.269 154.203 114.139 1.00 53.46 1227 GLU A N 1
ATOM 8820 C CA . GLU A 1 1227 ? 109.209 153.751 115.072 1.00 51.23 1227 GLU A CA 1
ATOM 8821 C C . GLU A 1 1227 ? 108.451 152.584 114.436 1.00 50.14 1227 GLU A C 1
ATOM 8822 O O . GLU A 1 1227 ? 108.156 151.614 115.158 1.00 53.29 1227 GLU A O 1
ATOM 8828 N N . TRP A 1 1228 ? 108.175 152.664 113.132 1.00 46.22 1228 TRP A N 1
ATOM 8829 C CA . TRP A 1 1228 ? 107.430 151.578 112.441 1.00 44.11 1228 TRP A CA 1
ATOM 8830 C C . TRP A 1 1228 ? 108.243 150.281 112.497 1.00 46.39 1228 TRP A C 1
ATOM 8831 O O . TRP A 1 1228 ? 107.634 149.221 112.718 1.00 47.10 1228 TRP A O 1
ATOM 8842 N N . LEU A 1 1229 ? 109.566 150.361 112.316 1.00 48.09 1229 LEU A N 1
ATOM 8843 C CA . LEU A 1 1229 ? 110.407 149.134 112.281 1.00 41.78 1229 LEU A CA 1
ATOM 8844 C C . LEU A 1 1229 ? 110.318 148.431 113.631 1.00 40.27 1229 LEU A C 1
ATOM 8845 O O . LEU A 1 1229 ? 110.174 147.200 113.639 1.00 43.40 1229 LEU A O 1
ATOM 8850 N N . VAL A 1 1230 ? 110.372 149.188 114.725 1.00 39.44 1230 VAL A N 1
ATOM 8851 C CA . VAL A 1 1230 ? 110.382 148.534 116.061 1.00 37.34 1230 VAL A CA 1
ATOM 8852 C C . VAL A 1 1230 ? 109.064 147.779 116.198 1.00 40.83 1230 VAL A C 1
ATOM 8853 O O . VAL A 1 1230 ? 109.082 146.636 116.690 1.00 43.29 1230 VAL A O 1
ATOM 8857 N N . LYS A 1 1231 ? 107.973 148.384 115.732 1.00 41.27 1231 LYS A N 1
ATOM 8858 C CA . LYS A 1 1231 ? 106.648 147.738 115.888 1.00 41.22 1231 LYS A CA 1
ATOM 8859 C C . LYS A 1 1231 ? 106.622 146.417 115.112 1.00 43.55 1231 LYS A C 1
ATOM 8860 O O . LYS A 1 1231 ? 106.135 145.422 115.683 1.00 50.02 1231 LYS A O 1
ATOM 8866 N N . LEU A 1 1232 ? 107.145 146.398 113.882 1.00 40.68 1232 LEU A N 1
ATOM 8867 C CA . LEU A 1 1232 ? 107.089 145.167 113.045 1.00 36.95 1232 LEU A CA 1
ATOM 8868 C C . LEU A 1 1232 ? 107.903 144.079 113.736 1.00 36.82 1232 LEU A C 1
ATOM 8869 O O . LEU A 1 1232 ? 107.460 142.922 113.746 1.00 38.91 1232 LEU A O 1
ATOM 8874 N N . GLY A 1 1233 ? 109.048 144.453 114.304 1.00 37.78 1233 GLY A N 1
ATOM 8875 C CA . GLY A 1 1233 ? 109.913 143.483 114.995 1.00 36.72 1233 GLY A CA 1
ATOM 8876 C C . GLY A 1 1233 ? 109.236 142.892 116.207 1.00 39.28 1233 GLY A C 1
ATOM 8877 O O . GLY A 1 1233 ? 109.414 141.691 116.446 1.00 41.52 1233 GLY A O 1
ATOM 8878 N N . ASP A 1 1234 ? 108.491 143.703 116.955 1.00 39.92 1234 ASP A N 1
ATOM 8879 C CA . ASP A 1 1234 ? 107.888 143.214 118.220 1.00 40.56 1234 ASP A CA 1
ATOM 8880 C C . ASP A 1 1234 ? 106.560 142.518 117.930 1.00 40.92 1234 ASP A C 1
ATOM 8881 O O . ASP A 1 1234 ? 105.962 141.987 118.880 1.00 42.48 1234 ASP A O 1
ATOM 8886 N N . GLY A 1 1235 ? 106.120 142.515 116.673 1.00 41.76 1235 GLY A N 1
ATOM 8887 C CA . GLY A 1 1235 ? 104.804 141.935 116.339 1.00 41.36 1235 GLY A CA 1
ATOM 8888 C C . GLY A 1 1235 ? 103.687 142.679 117.038 1.00 43.34 1235 GLY A C 1
ATOM 8889 O O . GLY A 1 1235 ? 102.711 142.029 117.437 1.00 46.59 1235 GLY A O 1
ATOM 8890 N N . LYS A 1 1236 ? 103.832 143.997 117.186 1.00 43.71 1236 LYS A N 1
ATOM 8891 C CA . LYS A 1 1236 ? 102.803 144.825 117.860 1.00 41.98 1236 LYS A CA 1
ATOM 8892 C C . LYS A 1 1236 ? 101.769 145.307 116.842 1.00 49.00 1236 LYS A C 1
ATOM 8893 O O . LYS A 1 1236 ? 100.798 145.951 117.272 1.00 53.53 1236 LYS A O 1
ATOM 8899 N N . LEU A 1 1237 ? 101.965 145.023 115.549 1.00 49.54 1237 LEU A N 1
ATOM 8900 C CA . LEU A 1 1237 ? 101.020 145.536 114.521 1.00 51.03 1237 LEU A CA 1
ATOM 8901 C C . LEU A 1 1237 ? 99.858 144.546 114.398 1.00 55.41 1237 LEU A C 1
ATOM 8902 O O . LEU A 1 1237 ? 100.036 143.523 113.715 1.00 55.35 1237 LEU A O 1
ATOM 8907 N N . ASP A 1 1238 ? 98.719 144.840 115.036 1.00 60.24 1238 ASP A N 1
ATOM 8908 C CA . ASP A 1 1238 ? 97.570 143.896 115.048 1.00 57.18 1238 ASP A CA 1
ATOM 8909 C C . ASP A 1 1238 ? 96.372 144.489 114.306 1.00 63.11 1238 ASP A C 1
ATOM 8910 O O . ASP A 1 1238 ? 95.269 143.941 114.466 1.00 66.21 1238 ASP A O 1
ATOM 8915 N N . SER A 1 1239 ? 96.568 145.551 113.524 1.00 58.70 1239 SER A N 1
ATOM 8916 C CA . SER A 1 1239 ? 95.411 146.231 112.885 1.00 59.08 1239 SER A CA 1
ATOM 8917 C C . SER A 1 1239 ? 94.675 145.265 111.961 1.00 59.70 1239 SER A C 1
ATOM 8918 O O . SER A 1 1239 ? 93.435 145.299 111.954 1.00 60.95 1239 SER A O 1
ATOM 8921 N N . SER A 1 1240 ? 95.410 144.447 111.210 1.00 55.97 1240 SER A N 1
ATOM 8922 C CA . SER A 1 1240 ? 94.761 143.537 110.236 1.00 57.76 1240 SER A CA 1
ATOM 8923 C C . SER A 1 1240 ? 94.712 142.113 110.783 1.00 49.73 1240 SER A C 1
ATOM 8924 O O . SER A 1 1240 ? 94.379 141.200 110.008 1.00 53.65 1240 SER A O 1
ATOM 8927 N N . PHE A 1 1241 ? 94.999 141.938 112.074 1.00 46.84 1241 PHE A N 1
ATOM 8928 C CA . PHE A 1 1241 ? 95.012 140.580 112.680 1.00 92.91 1241 PHE A CA 1
ATOM 8929 C C . PHE A 1 1241 ? 93.615 139.962 112.575 1.00 0.00 1241 PHE A C 1
ATOM 8930 O O . PHE A 1 1241 ? 93.497 138.731 112.583 1.00 63.27 1241 PHE A O 1
ATOM 8938 N N . HIS A 1 1242 ? 92.582 140.803 112.510 1.00 31.52 1242 HIS A N 1
ATOM 8939 C CA . HIS A 1 1242 ? 91.186 140.301 112.434 1.00 53.29 1242 HIS A CA 1
ATOM 8940 C C . HIS A 1 1242 ? 90.995 139.463 111.164 1.00 55.78 1242 HIS A C 1
ATOM 8941 O O . HIS A 1 1242 ? 90.312 138.427 111.248 1.00 65.71 1242 HIS A O 1
ATOM 8948 N N . LEU A 1 1243 ? 91.578 139.889 110.042 1.00 58.83 1243 LEU A N 1
ATOM 8949 C CA . LEU A 1 1243 ? 91.474 139.109 108.782 1.00 63.17 1243 LEU A CA 1
ATOM 8950 C C . LEU A 1 1243 ? 92.147 137.747 108.967 1.00 61.83 1243 LEU A C 1
ATOM 8951 O O . LEU A 1 1243 ? 91.568 136.745 108.516 1.00 61.28 1243 LEU A O 1
ATOM 8956 N N . GLY A 1 1244 ? 93.328 137.713 109.588 1.00 55.94 1244 GLY A N 1
ATOM 8957 C CA . GLY A 1 1244 ? 94.016 136.436 109.864 1.00 55.60 1244 GLY A CA 1
ATOM 8958 C C . GLY A 1 1244 ? 95.113 136.609 110.899 1.00 54.41 1244 GLY A C 1
ATOM 8959 O O . GLY A 1 1244 ? 95.587 137.747 111.059 1.00 55.30 1244 GLY A O 1
ATOM 8960 N N . MET A 1 1245 ? 95.553 135.521 111.534 1.00 50.95 1245 MET A N 1
ATOM 8961 C CA . MET A 1 1245 ? 96.673 135.598 112.510 1.00 59.71 1245 MET A CA 1
ATOM 8962 C C . MET A 1 1245 ? 97.975 135.966 111.787 1.00 65.07 1245 MET A C 1
ATOM 8963 O O . MET A 1 1245 ? 98.167 135.490 110.654 1.00 58.91 1245 MET A O 1
ATOM 8968 N N . ASP A 1 1246 ? 98.829 136.782 112.414 1.00 56.64 1246 ASP A N 1
ATOM 8969 C CA . ASP A 1 1246 ? 100.149 137.150 111.833 1.00 46.51 1246 ASP A CA 1
ATOM 8970 C C . ASP A 1 1246 ? 99.996 137.784 110.449 1.00 42.79 1246 ASP A C 1
ATOM 8971 O O . ASP A 1 1246 ? 100.804 137.456 109.578 1.00 49.06 1246 ASP A O 1
ATOM 8976 N N . ILE A 1 1247 ? 99.024 138.677 110.262 1.00 42.67 1247 ILE A N 1
ATOM 8977 C CA . ILE A 1 1247 ? 98.877 139.394 108.960 1.00 39.68 1247 ILE A CA 1
ATOM 8978 C C . ILE A 1 1247 ? 99.109 140.893 109.187 1.00 42.09 1247 ILE A C 1
ATOM 8979 O O . ILE A 1 1247 ? 98.549 141.428 110.152 1.00 47.25 1247 ILE A O 1
ATOM 8984 N N . ILE A 1 1248 ? 99.919 141.538 108.344 1.00 41.52 1248 ILE A N 1
ATOM 8985 C CA . ILE A 1 1248 ? 100.220 142.995 108.470 1.00 41.09 1248 ILE A CA 1
ATOM 8986 C C . ILE A 1 1248 ? 99.960 143.650 107.114 1.00 50.31 1248 ILE A C 1
ATOM 8987 O O . ILE A 1 1248 ? 99.928 142.921 106.110 1.00 52.18 1248 ILE A O 1
ATOM 8992 N N . GLU A 1 1249 ? 99.745 144.966 107.092 1.00 49.70 1249 GLU A N 1
ATOM 8993 C CA . GLU A 1 1249 ? 99.507 145.689 105.816 1.00 47.83 1249 GLU A CA 1
ATOM 8994 C C . GLU A 1 1249 ? 100.689 146.618 105.526 1.00 49.96 1249 GLU A C 1
ATOM 8995 O O . GLU A 1 1249 ? 100.981 147.473 106.378 1.00 52.62 1249 GLU A O 1
ATOM 9001 N N . ILE A 1 1250 ? 101.334 146.462 104.367 1.00 48.20 1250 ILE A N 1
ATOM 9002 C CA . ILE A 1 1250 ? 102.491 147.317 103.969 1.00 41.14 1250 ILE A CA 1
ATOM 9003 C C . ILE A 1 1250 ? 101.953 148.714 103.655 1.00 44.11 1250 ILE A C 1
ATOM 9004 O O . ILE A 1 1250 ? 100.845 148.788 103.103 1.00 48.03 1250 ILE A O 1
ATOM 9009 N N . PRO A 1 1251 ? 102.675 149.820 103.933 1.00 40.17 1251 PRO A N 1
ATOM 9010 C CA . PRO A 1 1251 ? 102.198 151.152 103.568 1.00 40.69 1251 PRO A CA 1
ATOM 9011 C C . PRO A 1 1251 ? 101.992 151.226 102.054 1.00 42.86 1251 PRO A C 1
ATOM 9012 O O . PRO A 1 1251 ? 102.759 150.616 101.340 1.00 48.80 1251 PRO A O 1
ATOM 9016 N N . HIS A 1 1252 ? 100.997 151.984 101.600 1.00 47.73 1252 HIS A N 1
ATOM 9017 C CA . HIS A 1 1252 ? 100.623 151.973 100.160 1.00 54.22 1252 HIS A CA 1
ATOM 9018 C C . HIS A 1 1252 ? 101.736 152.442 99.220 1.00 53.84 1252 HIS A C 1
ATOM 9019 O O . HIS A 1 1252 ? 101.870 151.828 98.148 1.00 52.85 1252 HIS A O 1
ATOM 9026 N N . GLU A 1 1253 ? 102.494 153.478 99.571 1.00 50.83 1253 GLU A N 1
ATOM 9027 C CA . GLU A 1 1253 ? 103.489 154.013 98.601 1.00 49.52 1253 GLU A CA 1
ATOM 9028 C C . GLU A 1 1253 ? 104.519 152.938 98.265 1.00 43.29 1253 GLU A C 1
ATOM 9029 O O . GLU A 1 1253 ? 104.902 152.842 97.090 1.00 44.69 1253 GLU A O 1
ATOM 9035 N N . MET A 1 1254 ? 104.926 152.148 99.252 1.00 40.13 1254 MET A N 1
ATOM 9036 C CA . MET A 1 1254 ? 106.000 151.146 99.055 1.00 32.12 1254 MET A CA 1
ATOM 9037 C C . MET A 1 1254 ? 105.625 150.077 98.027 1.00 34.44 1254 MET A C 1
ATOM 9038 O O . MET A 1 1254 ? 106.522 149.686 97.269 1.00 37.74 1254 MET A O 1
ATOM 9043 N N . ILE A 1 1255 ? 104.373 149.622 97.984 1.00 37.45 1255 ILE A N 1
ATOM 9044 C CA . ILE A 1 1255 ? 104.006 148.481 97.084 1.00 36.13 1255 ILE A CA 1
ATOM 9045 C C . ILE A 1 1255 ? 104.237 148.860 95.620 1.00 39.42 1255 ILE A C 1
ATOM 9046 O O . ILE A 1 1255 ? 103.853 149.976 95.239 1.00 43.79 1255 ILE A O 1
ATOM 9051 N N . CYS A 1 1256 ? 104.852 147.960 94.839 1.00 42.78 1256 CYS A N 1
ATOM 9052 C CA . CYS A 1 1256 ? 105.125 148.236 93.401 1.00 46.27 1256 CYS A CA 1
ATOM 9053 C C . CYS A 1 1256 ? 104.679 147.074 92.510 1.00 48.54 1256 CYS A C 1
ATOM 9054 O O . CYS A 1 1256 ? 105.280 145.998 92.617 1.00 45.77 1256 CYS A O 1
ATOM 9057 N N . ASN A 1 1257 ? 103.693 147.301 91.641 1.00 53.99 1257 ASN A N 1
ATOM 9058 C CA . ASN A 1 1257 ? 103.230 146.276 90.668 1.00 54.24 1257 ASN A CA 1
ATOM 9059 C C . ASN A 1 1257 ? 104.308 146.029 89.612 1.00 55.97 1257 ASN A C 1
ATOM 9060 O O . ASN A 1 1257 ? 104.429 144.875 89.166 1.00 57.14 1257 ASN A O 1
ATOM 9065 N N . GLY A 1 1258 ? 105.047 147.069 89.217 1.00 56.98 1258 GLY A N 1
ATOM 9066 C CA . GLY A 1 1258 ? 106.043 146.957 88.128 1.00 56.41 1258 GLY A CA 1
ATOM 9067 C C . GLY A 1 1258 ? 107.245 146.103 88.487 1.00 53.96 1258 GLY A C 1
ATOM 9068 O O . GLY A 1 1258 ? 107.466 145.880 89.693 1.00 55.06 1258 GLY A O 1
ATOM 9069 N N . SER A 1 1259 ? 108.011 145.659 87.486 1.00 46.12 1259 SER A N 1
ATOM 9070 C CA . SER A 1 1259 ? 109.131 144.720 87.747 1.00 40.71 1259 SER A CA 1
ATOM 9071 C C . SER A 1 1259 ? 110.083 145.301 88.790 1.00 44.37 1259 SER A C 1
ATOM 9072 O O . SER A 1 1259 ? 110.456 146.475 88.660 1.00 47.48 1259 SER A O 1
ATOM 9075 N N . ILE A 1 1260 ? 110.421 144.513 89.816 1.00 40.17 1260 ILE A N 1
ATOM 9076 C CA . ILE A 1 1260 ? 111.267 145.028 90.935 1.00 34.40 1260 ILE A CA 1
ATOM 9077 C C . ILE A 1 1260 ? 112.676 145.332 90.415 1.00 39.19 1260 ILE A C 1
ATOM 9078 O O . ILE A 1 1260 ? 113.298 146.276 90.938 1.00 41.18 1260 ILE A O 1
ATOM 9083 N N . ILE A 1 1261 ? 113.146 144.596 89.403 1.00 36.71 1261 ILE A N 1
ATOM 9084 C CA . ILE A 1 1261 ? 114.548 144.787 88.925 1.00 35.19 1261 ILE A CA 1
ATOM 9085 C C . ILE A 1 1261 ? 114.699 146.216 88.402 1.00 40.13 1261 ILE A C 1
ATOM 9086 O O . ILE A 1 1261 ? 115.698 146.873 88.755 1.00 43.24 1261 ILE A O 1
ATOM 9091 N N . GLU A 1 1262 ? 113.730 146.684 87.613 1.00 45.50 1262 GLU A N 1
ATOM 9092 C CA . GLU A 1 1262 ? 113.846 148.034 87.005 1.00 50.35 1262 GLU A CA 1
ATOM 9093 C C . GLU A 1 1262 ? 113.834 149.108 88.095 1.00 44.81 1262 GLU A C 1
ATOM 9094 O O . GLU A 1 1262 ? 114.669 150.024 88.021 1.00 47.06 1262 GLU A O 1
ATOM 9100 N N . ALA A 1 1263 ? 112.913 149.009 89.058 1.00 40.99 1263 ALA A N 1
ATOM 9101 C CA . ALA A 1 1263 ? 112.800 150.076 90.079 1.00 39.68 1263 ALA A CA 1
ATOM 9102 C C . ALA A 1 1263 ? 114.013 150.100 91.015 1.00 41.88 1263 ALA A C 1
ATOM 9103 O O . ALA A 1 1263 ? 114.550 151.200 91.247 1.00 43.66 1263 ALA A O 1
ATOM 9105 N N . THR A 1 1264 ? 114.426 148.940 91.536 1.00 38.89 1264 THR A N 1
ATOM 9106 C CA . THR A 1 1264 ? 115.527 148.916 92.539 1.00 34.31 1264 THR A CA 1
ATOM 9107 C C . THR A 1 1264 ? 116.894 149.256 91.936 1.00 38.20 1264 THR A C 1
ATOM 9108 O O . THR A 1 1264 ? 117.603 150.076 92.543 1.00 36.83 1264 THR A O 1
ATOM 9112 N N . PHE A 1 1265 ? 117.245 148.675 90.784 1.00 41.82 1265 PHE A N 1
ATOM 9113 C CA . PHE A 1 1265 ? 118.615 148.878 90.236 1.00 40.05 1265 PHE A CA 1
ATOM 9114 C C . PHE A 1 1265 ? 118.652 150.009 89.205 1.00 44.28 1265 PHE A C 1
ATOM 9115 O O . PHE A 1 1265 ? 119.750 150.331 88.715 1.00 47.40 1265 PHE A O 1
ATOM 9123 N N . GLY A 1 1266 ? 117.494 150.589 88.888 1.00 48.49 1266 GLY A N 1
ATOM 9124 C CA . GLY A 1 1266 ? 117.442 151.680 87.899 1.00 56.84 1266 GLY A CA 1
ATOM 9125 C C . GLY A 1 1266 ? 117.271 151.160 86.483 1.00 63.01 1266 GLY A C 1
ATOM 9126 O O . GLY A 1 1266 ? 117.851 150.102 86.169 1.00 64.81 1266 GLY A O 1
ATOM 9127 N N . ASN A 1 1267 ? 116.493 151.868 85.661 1.00 62.36 1267 ASN A N 1
ATOM 9128 C CA . ASN A 1 1267 ? 116.278 151.483 84.239 1.00 64.05 1267 ASN A CA 1
ATOM 9129 C C . ASN A 1 1267 ? 117.620 151.244 83.538 1.00 65.69 1267 ASN A C 1
ATOM 9130 O O . ASN A 1 1267 ? 117.692 150.300 82.728 1.00 63.32 1267 ASN A O 1
ATOM 9135 N N . SER A 1 1268 ? 118.638 152.061 83.831 1.00 65.36 1268 SER A N 1
ATOM 9136 C CA . SER A 1 1268 ? 119.928 151.947 83.098 1.00 65.54 1268 SER A CA 1
ATOM 9137 C C . SER A 1 1268 ? 120.987 151.226 83.937 1.00 58.69 1268 SER A C 1
ATOM 9138 O O . SER A 1 1268 ? 121.268 151.692 85.058 1.00 54.55 1268 SER A O 1
ATOM 9141 N N . ILE A 1 1269 ? 121.557 150.142 83.400 1.00 53.93 1269 ILE A N 1
ATOM 9142 C CA . ILE A 1 1269 ? 122.644 149.396 84.102 1.00 47.78 1269 ILE A CA 1
ATOM 9143 C C . ILE A 1 1269 ? 123.794 149.237 83.103 1.00 48.35 1269 ILE A C 1
ATOM 9144 O O . ILE A 1 1269 ? 123.619 148.483 82.126 1.00 49.16 1269 ILE A O 1
ATOM 9149 N N . SER A 1 1270 ? 124.913 149.932 83.325 1.00 46.35 1270 SER A N 1
ATOM 9150 C CA . SER A 1 1270 ? 126.046 149.892 82.368 1.00 45.10 1270 SER A CA 1
ATOM 9151 C C . SER A 1 1270 ? 127.361 149.881 83.144 1.00 46.90 1270 SER A C 1
ATOM 9152 O O . SER A 1 1270 ? 127.338 150.195 84.348 1.00 50.56 1270 SER A O 1
ATOM 9155 N N . ILE A 1 1271 ? 128.461 149.531 82.478 1.00 47.42 1271 ILE A N 1
ATOM 9156 C CA . ILE A 1 1271 ? 129.801 149.552 83.133 1.00 47.02 1271 ILE A CA 1
ATOM 9157 C C . ILE A 1 1271 ? 130.091 150.992 83.555 1.00 50.94 1271 ILE A C 1
ATOM 9158 O O . ILE A 1 1271 ? 130.669 151.187 84.639 1.00 53.84 1271 ILE A O 1
ATOM 9163 N N . ASP A 1 1272 ? 129.694 151.963 82.737 1.00 51.93 1272 ASP A N 1
ATOM 9164 C CA . ASP A 1 1272 ? 130.004 153.389 83.023 1.00 53.93 1272 ASP A CA 1
ATOM 9165 C C . ASP A 1 1272 ? 129.348 153.864 84.325 1.00 53.20 1272 ASP A C 1
ATOM 9166 O O . ASP A 1 1272 ? 130.022 154.585 85.080 1.00 51.88 1272 ASP A O 1
ATOM 9171 N N . ASN A 1 1273 ? 128.093 153.488 84.586 1.00 51.83 1273 ASN A N 1
ATOM 9172 C CA . ASN A 1 1273 ? 127.376 154.035 85.771 1.00 47.55 1273 ASN A CA 1
ATOM 9173 C C . ASN A 1 1273 ? 127.267 153.011 86.904 1.00 45.39 1273 ASN A C 1
ATOM 9174 O O . ASN A 1 1273 ? 126.488 153.267 87.835 1.00 46.26 1273 ASN A O 1
ATOM 9179 N N . ILE A 1 1274 ? 128.015 151.910 86.850 1.00 43.59 1274 ILE A N 1
ATOM 9180 C CA . ILE A 1 1274 ? 127.837 150.843 87.878 1.00 37.82 1274 ILE A CA 1
ATOM 9181 C C . ILE A 1 1274 ? 128.153 151.397 89.270 1.00 39.47 1274 ILE A C 1
ATOM 9182 O O . ILE A 1 1274 ? 127.465 150.989 90.223 1.00 43.61 1274 ILE A O 1
ATOM 9187 N N . LYS A 1 1275 ? 129.139 152.285 89.397 1.00 41.90 1275 LYS A N 1
ATOM 9188 C CA . LYS A 1 1275 ? 129.546 152.779 90.741 1.00 43.69 1275 LYS A CA 1
ATOM 9189 C C . LYS A 1 1275 ? 128.390 153.522 91.421 1.00 43.56 1275 LYS A C 1
ATOM 9190 O O . LYS A 1 1275 ? 128.239 153.367 92.641 1.00 44.26 1275 LYS A O 1
ATOM 9196 N N . ASN A 1 1276 ? 127.623 154.312 90.669 1.00 43.34 1276 ASN A N 1
ATOM 9197 C CA . ASN A 1 1276 ? 126.511 155.105 91.260 1.00 42.10 1276 ASN A CA 1
ATOM 9198 C C . ASN A 1 1276 ? 125.441 154.176 91.841 1.00 38.60 1276 ASN A C 1
ATOM 9199 O O . ASN A 1 1276 ? 124.912 154.502 92.916 1.00 37.81 1276 ASN A O 1
ATOM 9204 N N . ILE A 1 1277 ? 125.139 153.065 91.166 1.00 36.98 1277 ILE A N 1
ATOM 9205 C CA . ILE A 1 1277 ? 124.048 152.150 91.616 1.00 33.16 1277 ILE A CA 1
ATOM 9206 C C . ILE A 1 1277 ? 124.632 151.013 92.456 1.00 34.21 1277 ILE A C 1
ATOM 9207 O O . ILE A 1 1277 ? 123.879 150.078 92.762 1.00 35.38 1277 ILE A O 1
ATOM 9212 N N . SER A 1 1278 ? 125.905 151.093 92.840 1.00 31.50 1278 SER A N 1
ATOM 9213 C CA . SER A 1 1278 ? 126.554 149.963 93.553 1.00 29.02 1278 SER A CA 1
ATOM 9214 C C . SER A 1 1278 ? 125.871 149.656 94.886 1.00 30.25 1278 SER A C 1
ATOM 9215 O O . SER A 1 1278 ? 125.749 148.466 95.213 1.00 32.95 1278 SER A O 1
ATOM 9218 N N . LYS A 1 1279 ? 125.469 150.670 95.643 1.00 28.67 1279 LYS A N 1
ATOM 9219 C CA . LYS A 1 1279 ? 124.890 150.430 96.990 1.00 26.45 1279 LYS A CA 1
ATOM 9220 C C . LYS A 1 1279 ? 123.571 149.652 96.910 1.00 25.23 1279 LYS A C 1
ATOM 9221 O O . LYS A 1 1279 ? 123.337 148.829 97.799 1.00 27.36 1279 LYS A O 1
ATOM 9227 N N . ARG A 1 1280 ? 122.735 149.897 95.908 1.00 22.81 1280 ARG A N 1
ATOM 9228 C CA . ARG A 1 1280 ? 121.386 149.271 95.836 1.00 21.46 1280 ARG A CA 1
ATOM 9229 C C . ARG A 1 1280 ? 121.442 147.743 95.674 1.00 21.69 1280 ARG A C 1
ATOM 9230 O O . ARG A 1 1280 ? 122.399 147.271 95.056 1.00 25.92 1280 ARG A O 1
ATOM 9238 N N . ALA A 1 1281 ? 120.448 147.002 96.192 1.00 18.83 1281 ALA A N 1
ATOM 9239 C CA . ALA A 1 1281 ? 120.385 145.519 96.084 1.00 15.31 1281 ALA A CA 1
ATOM 9240 C C . ALA A 1 1281 ? 118.933 145.030 96.156 1.00 19.09 1281 ALA A C 1
ATOM 9241 O O . ALA A 1 1281 ? 118.103 145.807 96.621 1.00 21.42 1281 ALA A O 1
ATOM 9243 N N . ILE A 1 1282 ? 118.662 143.780 95.757 1.00 17.91 1282 ILE A N 1
ATOM 9244 C CA . ILE A 1 1282 ? 117.286 143.193 95.831 1.00 17.44 1282 ILE A CA 1
ATOM 9245 C C . ILE A 1 1282 ? 117.315 142.016 96.814 1.00 18.67 1282 ILE A C 1
ATOM 9246 O O . ILE A 1 1282 ? 118.302 141.265 96.788 1.00 18.21 1282 ILE A O 1
ATOM 9251 N N . LEU A 1 1283 ? 116.284 141.866 97.653 1.00 17.13 1283 LEU A N 1
ATOM 9252 C CA . LEU A 1 1283 ? 116.270 140.785 98.677 1.00 15.46 1283 LEU A CA 1
ATOM 9253 C C . LEU A 1 1283 ? 115.120 139.809 98.399 1.00 18.34 1283 LEU A C 1
ATOM 9254 O O . LEU A 1 1283 ? 113.983 140.282 98.226 1.00 20.14 1283 LEU A O 1
ATOM 9259 N N . CYS A 1 1284 ? 115.405 138.501 98.362 1.00 18.16 1284 CYS A N 1
ATOM 9260 C CA . CYS A 1 1284 ? 114.357 137.470 98.121 1.00 18.56 1284 CYS A CA 1
ATOM 9261 C C . CYS A 1 1284 ? 114.462 136.361 99.175 1.00 20.59 1284 CYS A C 1
ATOM 9262 O O . CYS A 1 1284 ? 115.595 136.004 99.533 1.00 20.78 1284 CYS A O 1
ATOM 9265 N N . PRO A 1 1285 ? 113.341 135.795 99.675 1.00 21.59 1285 PRO A N 1
ATOM 9266 C CA . PRO A 1 1285 ? 113.374 134.779 100.740 1.00 19.71 1285 PRO A CA 1
ATOM 9267 C C . PRO A 1 1285 ? 114.062 133.436 100.450 1.00 23.46 1285 PRO A C 1
ATOM 9268 O O . PRO A 1 1285 ? 114.725 132.937 101.338 1.00 25.37 1285 PRO A O 1
ATOM 9272 N N . LYS A 1 1286 ? 113.879 132.860 99.261 1.00 24.11 1286 LYS A N 1
ATOM 9273 C CA . LYS A 1 1286 ? 114.440 131.511 98.967 1.00 22.72 1286 LYS A CA 1
ATOM 9274 C C . LYS A 1 1286 ? 115.568 131.602 97.941 1.00 25.28 1286 LYS A C 1
ATOM 9275 O O . LYS A 1 1286 ? 115.408 132.354 96.980 1.00 27.36 1286 LYS A O 1
ATOM 9281 N N . ASN A 1 1287 ? 116.609 130.775 98.096 1.00 25.97 1287 ASN A N 1
ATOM 9282 C CA . ASN A 1 1287 ? 117.812 130.840 97.220 1.00 25.66 1287 ASN A CA 1
ATOM 9283 C C . ASN A 1 1287 ? 117.435 130.633 95.758 1.00 30.05 1287 ASN A C 1
ATOM 9284 O O . ASN A 1 1287 ? 118.013 131.319 94.913 1.00 32.98 1287 ASN A O 1
ATOM 9289 N N . GLU A 1 1288 ? 116.528 129.708 95.470 1.00 29.81 1288 GLU A N 1
ATOM 9290 C CA . GLU A 1 1288 ? 116.162 129.381 94.065 1.00 28.84 1288 GLU A CA 1
ATOM 9291 C C . GLU A 1 1288 ? 115.797 130.665 93.312 1.00 31.37 1288 GLU A C 1
ATOM 9292 O O . GLU A 1 1288 ? 116.424 130.932 92.270 1.00 36.95 1288 GLU A O 1
ATOM 9298 N N . HIS A 1 1289 ? 114.821 131.420 93.820 1.00 29.17 1289 HIS A N 1
ATOM 9299 C CA . HIS A 1 1289 ? 114.384 132.672 93.153 1.00 27.70 1289 HIS A CA 1
ATOM 9300 C C . HIS A 1 1289 ? 115.584 133.605 92.966 1.00 28.62 1289 HIS A C 1
ATOM 9301 O O . HIS A 1 1289 ? 115.659 134.254 91.910 1.00 31.44 1289 HIS A O 1
ATOM 9308 N N . VAL A 1 1290 ? 116.496 133.655 93.939 1.00 27.55 1290 VAL A N 1
ATOM 9309 C CA . VAL A 1 1290 ? 117.657 134.590 93.868 1.00 26.54 1290 VAL A CA 1
ATOM 9310 C C . VAL A 1 1290 ? 118.504 134.258 92.638 1.00 28.27 1290 VAL A C 1
ATOM 9311 O O . VAL A 1 1290 ? 118.904 135.208 91.937 1.00 30.25 1290 VAL A O 1
ATOM 9315 N N . GLN A 1 1291 ? 118.748 132.976 92.361 1.00 29.22 1291 GLN A N 1
ATOM 9316 C CA . GLN A 1 1291 ? 119.633 132.613 91.222 1.00 28.97 1291 GLN A CA 1
ATOM 9317 C C . GLN A 1 1291 ? 119.008 133.074 89.904 1.00 31.07 1291 GLN A C 1
ATOM 9318 O O . GLN A 1 1291 ? 119.756 133.580 89.050 1.00 34.15 1291 GLN A O 1
ATOM 9324 N N . LYS A 1 1292 ? 117.690 132.935 89.759 1.00 30.09 1292 LYS A N 1
ATOM 9325 C CA . LYS A 1 1292 ? 117.011 133.375 88.513 1.00 28.18 1292 LYS A CA 1
ATOM 9326 C C . LYS A 1 1292 ? 117.175 134.886 88.328 1.00 29.33 1292 LYS A C 1
ATOM 9327 O O . LYS A 1 1292 ? 117.506 135.306 87.201 1.00 33.58 1292 LYS A O 1
ATOM 9333 N N . LEU A 1 1293 ? 116.988 135.669 89.393 1.00 27.71 1293 LEU A N 1
ATOM 9334 C CA . LEU A 1 1293 ? 117.083 137.148 89.279 1.00 24.29 1293 LEU A CA 1
ATOM 9335 C C . LEU A 1 1293 ? 118.507 137.547 88.889 1.00 27.13 1293 LEU A C 1
ATOM 9336 O O . LEU A 1 1293 ? 118.652 138.440 88.040 1.00 29.71 1293 LEU A O 1
ATOM 9341 N N . ASN A 1 1294 ? 119.520 136.900 89.467 1.00 27.42 1294 ASN A N 1
ATOM 9342 C CA . ASN A 1 1294 ? 120.923 137.303 89.193 1.00 25.81 1294 ASN A CA 1
ATOM 9343 C C . ASN A 1 1294 ? 121.206 137.119 87.706 1.00 29.31 1294 ASN A C 1
ATOM 9344 O O . ASN A 1 1294 ? 121.844 138.007 87.117 1.00 32.32 1294 ASN A O 1
ATOM 9349 N N . GLU A 1 1295 ? 120.728 136.025 87.115 1.00 31.23 1295 GLU A N 1
ATOM 9350 C CA . GLU A 1 1295 ? 121.062 135.758 85.694 1.00 32.92 1295 GLU A CA 1
ATOM 9351 C C . GLU A 1 1295 ? 120.499 136.867 84.809 1.00 34.12 1295 GLU A C 1
ATOM 9352 O O . GLU A 1 1295 ? 121.235 137.339 83.922 1.00 36.35 1295 GLU A O 1
ATOM 9358 N N . GLU A 1 1296 ? 119.261 137.291 85.056 1.00 32.74 1296 GLU A N 1
ATOM 9359 C CA . GLU A 1 1296 ? 118.644 138.285 84.142 1.00 31.76 1296 GLU A CA 1
ATOM 9360 C C . GLU A 1 1296 ? 119.437 139.591 84.191 1.00 32.94 1296 GLU A C 1
ATOM 9361 O O . GLU A 1 1296 ? 119.690 140.159 83.113 1.00 37.43 1296 GLU A O 1
ATOM 9367 N N . ILE A 1 1297 ? 119.833 140.037 85.385 1.00 30.02 1297 ILE A N 1
ATOM 9368 C CA . ILE A 1 1297 ? 120.539 141.348 85.501 1.00 28.39 1297 ILE A CA 1
ATOM 9369 C C . ILE A 1 1297 ? 121.869 141.242 84.756 1.00 31.66 1297 ILE A C 1
ATOM 9370 O O . ILE A 1 1297 ? 122.236 142.204 84.055 1.00 35.42 1297 ILE A O 1
ATOM 9375 N N . LEU A 1 1298 ? 122.540 140.095 84.870 1.00 32.52 1298 LEU A N 1
ATOM 9376 C CA . LEU A 1 1298 ? 123.862 139.911 84.215 1.00 34.16 1298 LEU A CA 1
ATOM 9377 C C . LEU A 1 1298 ? 123.690 140.016 82.698 1.00 38.32 1298 LEU A C 1
ATOM 9378 O O . LEU A 1 1298 ? 124.574 140.607 82.048 1.00 41.47 1298 LEU A O 1
ATOM 9383 N N . ASP A 1 1299 ? 122.600 139.467 82.158 1.00 36.61 1299 ASP A N 1
ATOM 9384 C CA . ASP A 1 1299 ? 122.381 139.492 80.688 1.00 37.05 1299 ASP A CA 1
ATOM 9385 C C . ASP A 1 1299 ? 122.256 140.938 80.200 1.00 39.98 1299 ASP A C 1
ATOM 9386 O O . ASP A 1 1299 ? 122.834 141.249 79.147 1.00 45.79 1299 ASP A O 1
ATOM 9391 N N . ILE A 1 1300 ? 121.540 141.786 80.940 1.00 38.97 1300 ILE A N 1
ATOM 9392 C CA . ILE A 1 1300 ? 121.324 143.202 80.518 1.00 35.95 1300 ILE A CA 1
ATOM 9393 C C . ILE A 1 1300 ? 122.671 143.927 80.484 1.00 38.79 1300 ILE A C 1
ATOM 9394 O O . ILE A 1 1300 ? 122.888 144.709 79.544 1.00 41.51 1300 ILE A O 1
ATOM 9399 N N . LEU A 1 1301 ? 123.550 143.661 81.453 1.00 42.00 1301 LEU A N 1
ATOM 9400 C CA . LEU A 1 1301 ? 124.844 144.395 81.548 1.00 42.88 1301 LEU A CA 1
ATOM 9401 C C . LEU A 1 1301 ? 125.681 144.138 80.291 1.00 46.52 1301 LEU A C 1
ATOM 9402 O O . LEU A 1 1301 ? 125.720 142.979 79.844 1.00 46.90 1301 LEU A O 1
ATOM 9407 N N . ASP A 1 1302 ? 126.313 145.182 79.743 1.00 48.21 1302 ASP A N 1
ATOM 9408 C CA . ASP A 1 1302 ? 127.180 145.039 78.540 1.00 49.45 1302 ASP A CA 1
ATOM 9409 C C . ASP A 1 1302 ? 128.495 144.349 78.917 1.00 51.57 1302 ASP A C 1
ATOM 9410 O O . ASP A 1 1302 ? 128.991 144.599 80.032 1.00 48.70 1302 ASP A O 1
ATOM 9415 N N . GLY A 1 1303 ? 129.032 143.515 78.022 1.00 50.53 1303 GLY A N 1
ATOM 9416 C CA . GLY A 1 1303 ? 130.298 142.803 78.293 1.00 48.99 1303 GLY A CA 1
ATOM 9417 C C . GLY A 1 1303 ? 130.335 141.452 77.598 1.00 51.21 1303 GLY A C 1
ATOM 9418 O O . GLY A 1 1303 ? 129.366 141.136 76.886 1.00 50.14 1303 GLY A O 1
ATOM 9419 N N . ASP A 1 1304 ? 131.407 140.681 77.795 1.00 49.41 1304 ASP A N 1
ATOM 9420 C CA . ASP A 1 1304 ? 131.506 139.326 77.190 1.00 45.68 1304 ASP A CA 1
ATOM 9421 C C . ASP A 1 1304 ? 131.583 138.289 78.310 1.00 41.47 1304 ASP A C 1
ATOM 9422 O O . ASP A 1 1304 ? 132.431 138.463 79.199 1.00 38.69 1304 ASP A O 1
ATOM 9427 N N . PHE A 1 1305 ? 130.739 137.254 78.262 1.00 38.23 1305 PHE A N 1
ATOM 9428 C CA . PHE A 1 1305 ? 130.692 136.255 79.361 1.00 32.83 1305 PHE A CA 1
ATOM 9429 C C . PHE A 1 1305 ? 131.994 135.464 79.427 1.00 29.09 1305 PHE A C 1
ATOM 9430 O O . PHE A 1 1305 ? 132.476 135.032 78.372 1.00 32.70 1305 PHE A O 1
ATOM 9438 N N . HIS A 1 1306 ? 132.539 135.277 80.627 1.00 25.63 1306 HIS A N 1
ATOM 9439 C CA . HIS A 1 1306 ? 133.732 134.413 80.788 1.00 22.01 1306 HIS A CA 1
ATOM 9440 C C . HIS A 1 1306 ? 133.312 133.275 81.715 1.00 22.01 1306 HIS A C 1
ATOM 9441 O O . HIS A 1 1306 ? 132.731 133.568 82.770 1.00 23.71 1306 HIS A O 1
ATOM 9448 N N . THR A 1 1307 ? 133.560 132.027 81.324 1.00 19.73 1307 THR A N 1
ATOM 9449 C CA . THR A 1 1307 ? 133.098 130.892 82.156 1.00 19.07 1307 THR A CA 1
ATOM 9450 C C . THR A 1 1307 ? 134.297 130.320 82.904 1.00 23.22 1307 THR A C 1
ATOM 9451 O O . THR A 1 1307 ? 135.241 129.875 82.235 1.00 29.39 1307 THR A O 1
ATOM 9455 N N . TYR A 1 1308 ? 134.264 130.340 84.237 1.00 20.28 1308 TYR A N 1
ATOM 9456 C CA . TYR A 1 1308 ? 135.352 129.718 85.027 1.00 17.73 1308 TYR A CA 1
ATOM 9457 C C . TYR A 1 1308 ? 134.824 128.408 85.610 1.00 19.47 1308 TYR A C 1
ATOM 9458 O O . TYR A 1 1308 ? 133.938 128.464 86.474 1.00 20.92 1308 TYR A O 1
ATOM 9467 N N . LEU A 1 1309 ? 135.332 127.270 85.135 1.00 20.55 1309 LEU A N 1
ATOM 9468 C CA . LEU A 1 1309 ? 134.860 125.939 85.602 1.00 21.29 1309 LEU A CA 1
ATOM 9469 C C . LEU A 1 1309 ? 135.603 125.539 86.877 1.00 23.16 1309 LEU A C 1
ATOM 9470 O O . LEU A 1 1309 ? 136.599 126.201 87.203 1.00 24.49 1309 LEU A O 1
ATOM 9475 N N . SER A 1 1310 ? 135.123 124.506 87.573 1.00 22.58 1310 SER A N 1
ATOM 9476 C CA . SER A 1 1310 ? 135.738 124.098 88.859 1.00 20.95 1310 SER A CA 1
ATOM 9477 C C . SER A 1 1310 ? 136.029 122.604 88.839 1.00 21.46 1310 SER A C 1
ATOM 9478 O O . SER A 1 1310 ? 135.310 121.881 88.139 1.00 24.49 1310 SER A O 1
ATOM 9481 N N . ASP A 1 1311 ? 137.036 122.162 89.590 1.00 22.73 1311 ASP A N 1
ATOM 9482 C CA . ASP A 1 1311 ? 137.318 120.706 89.676 1.00 24.36 1311 ASP A CA 1
ATOM 9483 C C . ASP A 1 1311 ? 136.907 120.214 91.060 1.00 23.80 1311 ASP A C 1
ATOM 9484 O O . ASP A 1 1311 ? 137.377 120.800 92.044 1.00 22.86 1311 ASP A O 1
ATOM 9489 N N . ASP A 1 1312 ? 136.082 119.169 91.129 1.00 22.42 1312 ASP A N 1
ATOM 9490 C CA . ASP A 1 1312 ? 135.541 118.730 92.439 1.00 20.09 1312 ASP A CA 1
ATOM 9491 C C . ASP A 1 1312 ? 135.931 117.286 92.758 1.00 23.42 1312 ASP A C 1
ATOM 9492 O O . ASP A 1 1312 ? 135.904 116.458 91.842 1.00 30.21 1312 ASP A O 1
ATOM 9497 N N . SER A 1 1313 ? 136.293 117.010 94.010 1.00 21.21 1313 SER A N 1
ATOM 9498 C CA . SER A 1 1313 ? 136.669 115.642 94.440 1.00 20.62 1313 SER A CA 1
ATOM 9499 C C . SER A 1 1313 ? 136.078 115.371 95.822 1.00 21.66 1313 SER A C 1
ATOM 9500 O O . SER A 1 1313 ? 135.799 116.345 96.527 1.00 22.62 1313 SER A O 1
ATOM 9503 N N . ILE A 1 1314 ? 135.900 114.106 96.198 1.00 21.50 1314 ILE A N 1
ATOM 9504 C CA . ILE A 1 1314 ? 135.414 113.763 97.565 1.00 18.75 1314 ILE A CA 1
ATOM 9505 C C . ILE A 1 1314 ? 136.609 113.248 98.363 1.00 24.97 1314 ILE A C 1
ATOM 9506 O O . ILE A 1 1314 ? 137.265 112.315 97.878 1.00 30.24 1314 ILE A O 1
ATOM 9511 N N . ASP A 1 1315 ? 136.896 113.823 99.533 1.00 25.48 1315 ASP A N 1
ATOM 9512 C CA . ASP A 1 1315 ? 137.983 113.269 100.382 1.00 25.17 1315 ASP A CA 1
ATOM 9513 C C . ASP A 1 1315 ? 137.485 111.926 100.912 1.00 30.76 1315 ASP A C 1
ATOM 9514 O O . ASP A 1 1315 ? 136.401 111.916 101.518 1.00 32.95 1315 ASP A O 1
ATOM 9519 N N . SER A 1 1316 ? 138.248 110.842 100.740 1.00 30.66 1316 SER A N 1
ATOM 9520 C CA . SER A 1 1316 ? 137.692 109.519 101.128 1.00 30.66 1316 SER A CA 1
ATOM 9521 C C . SER A 1 1316 ? 138.747 108.577 101.698 1.00 33.58 1316 SER A C 1
ATOM 9522 O O . SER A 1 1316 ? 139.913 108.695 101.297 1.00 36.77 1316 SER A O 1
ATOM 9525 N N . THR A 1 1317 ? 138.332 107.663 102.580 1.00 32.65 1317 THR A N 1
ATOM 9526 C CA . THR A 1 1317 ? 139.268 106.665 103.155 1.00 30.53 1317 THR A CA 1
ATOM 9527 C C . THR A 1 1317 ? 139.262 105.402 102.292 1.00 30.51 1317 THR A C 1
ATOM 9528 O O . THR A 1 1317 ? 140.043 104.487 102.596 1.00 32.77 1317 THR A O 1
ATOM 9532 N N . ASP A 1 1318 ? 138.391 105.335 101.285 1.00 31.30 1318 ASP A N 1
ATOM 9533 C CA . ASP A 1 1318 ? 138.278 104.113 100.446 1.00 29.64 1318 ASP A CA 1
ATOM 9534 C C . ASP A 1 1318 ? 138.305 104.508 98.971 1.00 33.51 1318 ASP A C 1
ATOM 9535 O O . ASP A 1 1318 ? 137.618 105.465 98.612 1.00 37.68 1318 ASP A O 1
ATOM 9540 N N . ASP A 1 1319 ? 139.064 103.791 98.148 1.00 34.53 1319 ASP A N 1
ATOM 9541 C CA . ASP A 1 1319 ? 139.070 104.071 96.690 1.00 35.99 1319 ASP A CA 1
ATOM 9542 C C . ASP A 1 1319 ? 137.688 103.789 96.099 1.00 36.01 1319 ASP A C 1
ATOM 9543 O O . ASP A 1 1319 ? 137.244 104.585 95.255 1.00 39.25 1319 ASP A O 1
ATOM 9548 N N . ALA A 1 1320 ? 137.034 102.707 96.523 1.00 34.83 1320 ALA A N 1
ATOM 9549 C CA . ALA A 1 1320 ? 135.724 102.308 95.953 1.00 34.83 1320 ALA A CA 1
ATOM 9550 C C . ALA A 1 1320 ? 134.633 103.325 96.286 1.00 33.33 1320 ALA A C 1
ATOM 9551 O O . ALA A 1 1320 ? 133.647 103.380 95.539 1.00 34.83 1320 ALA A O 1
ATOM 9553 N N . GLU A 1 1321 ? 134.796 104.093 97.362 1.00 32.56 1321 GLU A N 1
ATOM 9554 C CA . GLU A 1 1321 ? 133.736 105.041 97.791 1.00 29.82 1321 GLU A CA 1
ATOM 9555 C C . GLU A 1 1321 ? 133.466 106.017 96.649 1.00 31.20 1321 GLU A C 1
ATOM 9556 O O . GLU A 1 1321 ? 132.297 106.380 96.448 1.00 34.25 1321 GLU A O 1
ATOM 9562 N N . LYS A 1 1322 ? 134.499 106.393 95.905 1.00 30.29 1322 LYS A N 1
ATOM 9563 C CA . LYS A 1 1322 ? 134.343 107.371 94.802 1.00 29.28 1322 LYS A CA 1
ATOM 9564 C C . LYS A 1 1322 ? 133.377 106.829 93.747 1.00 30.66 1322 LYS A C 1
ATOM 9565 O O . LYS A 1 1322 ? 132.647 107.636 93.167 1.00 34.38 1322 LYS A O 1
ATOM 9571 N N . GLU A 1 1323 ? 133.386 105.523 93.494 1.00 30.69 1323 GLU A N 1
ATOM 9572 C CA . GLU A 1 1323 ? 132.480 104.926 92.478 1.00 31.44 1323 GLU A CA 1
ATOM 9573 C C . GLU A 1 1323 ? 131.020 105.156 92.878 1.00 32.39 1323 GLU A C 1
ATOM 9574 O O . GLU A 1 1323 ? 130.199 105.398 91.981 1.00 33.05 1323 GLU A O 1
ATOM 9580 N N . ASN A 1 1324 ? 130.703 105.054 94.169 1.00 32.37 1324 ASN A N 1
ATOM 9581 C CA . ASN A 1 1324 ? 129.301 105.210 94.640 1.00 29.85 1324 ASN A CA 1
ATOM 9582 C C . ASN A 1 1324 ? 128.798 106.622 94.341 1.00 30.41 1324 ASN A C 1
ATOM 9583 O O . ASN A 1 1324 ? 127.653 106.734 93.879 1.00 34.15 1324 ASN A O 1
ATOM 9588 N N . PHE A 1 1325 ? 129.608 107.656 94.599 1.00 28.95 1325 PHE A N 1
ATOM 9589 C CA . PHE A 1 1325 ? 129.200 109.040 94.242 1.00 27.05 1325 PHE A CA 1
ATOM 9590 C C . PHE A 1 1325 ? 130.028 109.510 93.049 1.00 28.67 1325 PHE A C 1
ATOM 9591 O O . PHE A 1 1325 ? 131.146 109.993 93.262 1.00 29.45 1325 PHE A O 1
ATOM 9599 N N . PRO A 1 1326 ? 129.509 109.462 91.805 1.00 27.93 1326 PRO A N 1
ATOM 9600 C CA . PRO A 1 1326 ? 130.299 109.800 90.617 1.00 26.42 1326 PRO A CA 1
ATOM 9601 C C . PRO A 1 1326 ? 130.549 111.306 90.452 1.00 30.52 1326 PRO A C 1
ATOM 9602 O O . PRO A 1 1326 ? 129.818 112.070 91.047 1.00 31.40 1326 PRO A O 1
ATOM 9606 N N . ILE A 1 1327 ? 131.531 111.696 89.629 1.00 28.75 1327 ILE A N 1
ATOM 9607 C CA . ILE A 1 1327 ? 131.886 113.138 89.455 1.00 25.52 1327 ILE A CA 1
ATOM 9608 C C . ILE A 1 1327 ? 130.668 113.886 88.913 1.00 29.22 1327 ILE A C 1
ATOM 9609 O O . ILE A 1 1327 ? 130.444 115.026 89.351 1.00 31.83 1327 ILE A O 1
ATOM 9614 N N . GLU A 1 1328 ? 129.896 113.268 88.023 1.00 29.93 1328 GLU A N 1
ATOM 9615 C CA . GLU A 1 1328 ? 128.744 113.977 87.412 1.00 30.08 1328 GLU A CA 1
ATOM 9616 C C . GLU A 1 1328 ? 127.763 114.382 88.511 1.00 30.19 1328 GLU A C 1
ATOM 9617 O O . GLU A 1 1328 ? 127.230 115.503 88.427 1.00 33.68 1328 GLU A O 1
ATOM 9623 N N . PHE A 1 1329 ? 127.539 113.517 89.501 1.00 29.04 1329 PHE A N 1
ATOM 9624 C CA . PHE A 1 1329 ? 126.659 113.888 90.640 1.00 29.04 1329 PHE A CA 1
ATOM 9625 C C . PHE A 1 1329 ? 127.256 115.053 91.432 1.00 27.58 1329 PHE A C 1
ATOM 9626 O O . PHE A 1 1329 ? 126.496 115.976 91.779 1.00 28.77 1329 PHE A O 1
ATOM 9634 N N . LEU A 1 1330 ? 128.568 115.042 91.679 1.00 25.25 1330 LEU A N 1
ATOM 9635 C CA . LEU A 1 1330 ? 129.183 116.099 92.526 1.00 22.30 1330 LEU A CA 1
ATOM 9636 C C . LEU A 1 1330 ? 129.008 117.464 91.853 1.00 23.79 1330 LEU A C 1
ATOM 9637 O O . LEU A 1 1330 ? 128.737 118.436 92.575 1.00 24.47 1330 LEU A O 1
ATOM 9642 N N . ASN A 1 1331 ? 129.147 117.538 90.529 1.00 25.61 1331 ASN A N 1
ATOM 9643 C CA . ASN A 1 1331 ? 129.080 118.850 89.837 1.00 25.17 1331 ASN A CA 1
ATOM 9644 C C . ASN A 1 1331 ? 127.701 119.474 90.045 1.00 26.32 1331 ASN A C 1
ATOM 9645 O O . ASN A 1 1331 ? 127.649 120.688 90.279 1.00 28.93 1331 ASN A O 1
ATOM 9650 N N . SER A 1 1332 ? 126.631 118.688 89.961 1.00 25.04 1332 SER A N 1
ATOM 9651 C CA . SER A 1 1332 ? 125.265 119.265 90.056 1.00 24.38 1332 SER A CA 1
ATOM 9652 C C . SER A 1 1332 ? 124.993 119.879 91.432 1.00 27.24 1332 SER A C 1
ATOM 9653 O O . SER A 1 1332 ? 124.349 120.939 91.478 1.00 28.69 1332 SER A O 1
ATOM 9656 N N . ILE A 1 1333 ? 125.439 119.235 92.512 1.00 26.59 1333 ILE A N 1
ATOM 9657 C CA . ILE A 1 1333 ? 125.118 119.715 93.891 1.00 22.87 1333 ILE A CA 1
ATOM 9658 C C . ILE A 1 1333 ? 125.756 121.081 94.153 1.00 24.47 1333 ILE A C 1
ATOM 9659 O O . ILE A 1 1333 ? 126.926 121.254 93.780 1.00 24.37 1333 ILE A O 1
ATOM 9664 N N . THR A 1 1334 ? 125.039 122.000 94.804 1.00 24.08 1334 THR A N 1
ATOM 9665 C CA . THR A 1 1334 ? 125.622 123.303 95.222 1.00 21.53 1334 THR A CA 1
ATOM 9666 C C . THR A 1 1334 ? 125.191 123.558 96.663 1.00 22.45 1334 THR A C 1
ATOM 9667 O O . THR A 1 1334 ? 124.231 124.310 96.861 1.00 25.64 1334 THR A O 1
ATOM 9671 N N . PRO A 1 1335 ? 125.874 122.996 97.676 1.00 20.24 1335 PRO A N 1
ATOM 9672 C CA . PRO A 1 1335 ? 125.431 123.115 99.054 1.00 19.64 1335 PRO A CA 1
ATOM 9673 C C . PRO A 1 1335 ? 125.544 124.572 99.501 1.00 23.27 1335 PRO A C 1
ATOM 9674 O O . PRO A 1 1335 ? 126.360 125.263 98.947 1.00 23.59 1335 PRO A O 1
ATOM 9678 N N . SER A 1 1336 ? 124.768 124.982 100.508 1.00 23.57 1336 SER A N 1
ATOM 9679 C CA . SER A 1 1336 ? 124.788 126.390 100.991 1.00 19.45 1336 SER A CA 1
ATOM 9680 C C . SER A 1 1336 ? 126.203 126.792 101.420 1.00 21.50 1336 SER A C 1
ATOM 9681 O O . SER A 1 1336 ? 126.869 125.977 102.088 1.00 24.28 1336 SER A O 1
ATOM 9684 N N . GLY A 1 1337 ? 126.630 128.013 101.076 1.00 20.38 1337 GLY A N 1
ATOM 9685 C CA . GLY A 1 1337 ? 127.962 128.505 101.486 1.00 20.19 1337 GLY A CA 1
ATOM 9686 C C . GLY A 1 1337 ? 129.094 128.020 100.594 1.00 21.03 1337 GLY A C 1
ATOM 9687 O O . GLY A 1 1337 ? 130.262 128.154 101.010 1.00 22.87 1337 GLY A O 1
ATOM 9688 N N . MET A 1 1338 ? 128.774 127.470 99.418 1.00 19.13 1338 MET A N 1
ATOM 9689 C CA . MET A 1 1338 ? 129.816 126.988 98.471 1.00 15.72 1338 MET A CA 1
ATOM 9690 C C . MET A 1 1338 ? 129.633 127.655 97.102 1.00 14.61 1338 MET A C 1
ATOM 9691 O O . MET A 1 1338 ? 128.475 127.888 96.709 1.00 18.41 1338 MET A O 1
ATOM 9696 N N . PRO A 1 1339 ? 130.722 127.969 96.365 1.00 13.09 1339 PRO A N 1
ATOM 9697 C CA . PRO A 1 1339 ? 130.624 128.565 95.027 1.00 12.27 1339 PRO A CA 1
ATOM 9698 C C . PRO A 1 1339 ? 130.034 127.616 93.973 1.00 16.65 1339 PRO A C 1
ATOM 9699 O O . PRO A 1 1339 ? 130.196 126.418 94.111 1.00 18.80 1339 PRO A O 1
ATOM 9703 N N . CYS A 1 1340 ? 129.364 128.168 92.957 1.00 15.76 1340 CYS A N 1
ATOM 9704 C CA . CYS A 1 1340 ? 128.719 127.341 91.899 1.00 16.46 1340 CYS A CA 1
ATOM 9705 C C . CYS A 1 1340 ? 129.781 126.637 91.046 1.00 18.79 1340 CYS A C 1
ATOM 9706 O O . CYS A 1 1340 ? 130.867 127.217 90.862 1.00 20.61 1340 CYS A O 1
ATOM 9709 N N . HIS A 1 1341 ? 129.467 125.441 90.537 1.00 19.81 1341 HIS A N 1
ATOM 9710 C CA . HIS A 1 1341 ? 130.427 124.676 89.695 1.00 19.05 1341 HIS A CA 1
ATOM 9711 C C . HIS A 1 1341 ? 130.746 125.459 88.417 1.00 21.77 1341 HIS A C 1
ATOM 9712 O O . HIS A 1 1341 ? 131.932 125.504 88.038 1.00 23.48 1341 HIS A O 1
ATOM 9719 N N . LYS A 1 1342 ? 129.730 126.057 87.792 1.00 21.27 1342 LYS A N 1
ATOM 9720 C CA . LYS A 1 1342 ? 129.952 126.874 86.569 1.00 20.57 1342 LYS A CA 1
ATOM 9721 C C . LYS A 1 1342 ? 129.694 128.342 86.918 1.00 20.64 1342 LYS A C 1
ATOM 9722 O O . LYS A 1 1342 ? 128.518 128.696 87.129 1.00 24.62 1342 LYS A O 1
ATOM 9728 N N . LEU A 1 1343 ? 130.750 129.157 86.987 1.00 18.64 1343 LEU A N 1
ATOM 9729 C CA . LEU A 1 1343 ? 130.576 130.566 87.407 1.00 17.08 1343 LEU A CA 1
ATOM 9730 C C . LEU A 1 1343 ? 130.651 131.431 86.156 1.00 19.75 1343 LEU A C 1
ATOM 9731 O O . LEU A 1 1343 ? 131.674 131.368 85.459 1.00 20.71 1343 LEU A O 1
ATOM 9736 N N . LYS A 1 1344 ? 129.601 132.199 85.879 1.00 20.05 1344 LYS A N 1
ATOM 9737 C CA . LYS A 1 1344 ? 129.629 133.121 84.722 1.00 19.66 1344 LYS A CA 1
ATOM 9738 C C . LYS A 1 1344 ? 129.678 134.553 85.250 1.00 22.40 1344 LYS A C 1
ATOM 9739 O O . LYS A 1 1344 ? 128.743 134.940 85.962 1.00 27.29 1344 LYS A O 1
ATOM 9745 N N . LEU A 1 1345 ? 130.722 135.308 84.913 1.00 21.09 1345 LEU A N 1
ATOM 9746 C CA . LEU A 1 1345 ? 130.874 136.686 85.432 1.00 21.47 1345 LEU A CA 1
ATOM 9747 C C . LEU A 1 1345 ? 131.294 137.605 84.286 1.00 21.50 1345 LEU A C 1
ATOM 9748 O O . LEU A 1 1345 ? 131.943 137.105 83.368 1.00 25.78 1345 LEU A O 1
ATOM 9753 N N . LYS A 1 1346 ? 130.937 138.890 84.344 1.00 21.82 1346 LYS A N 1
ATOM 9754 C CA . LYS A 1 1346 ? 131.277 139.863 83.272 1.00 21.28 1346 LYS A CA 1
ATOM 9755 C C . LYS A 1 1346 ? 131.770 141.147 83.931 1.00 23.01 1346 LYS A C 1
ATOM 9756 O O . LYS A 1 1346 ? 131.415 141.367 85.094 1.00 24.72 1346 LYS A O 1
ATOM 9762 N N . VAL A 1 1347 ? 132.535 141.971 83.213 1.00 21.95 1347 VAL A N 1
ATOM 9763 C CA . VAL A 1 1347 ? 133.126 143.189 83.840 1.00 21.70 1347 VAL A CA 1
ATOM 9764 C C . VAL A 1 1347 ? 132.000 144.111 84.304 1.00 25.00 1347 VAL A C 1
ATOM 9765 O O . VAL A 1 1347 ? 131.033 144.264 83.553 1.00 30.20 1347 VAL A O 1
ATOM 9769 N N . GLY A 1 1348 ? 132.137 144.714 85.486 1.00 24.62 1348 GLY A N 1
ATOM 9770 C CA . GLY A 1 1348 ? 131.103 145.608 86.045 1.00 26.94 1348 GLY A CA 1
ATOM 9771 C C . GLY A 1 1348 ? 130.103 144.894 86.940 1.00 24.90 1348 GLY A C 1
ATOM 9772 O O . GLY A 1 1348 ? 129.242 145.579 87.497 1.00 27.05 1348 GLY A O 1
ATOM 9773 N N . ALA A 1 1349 ? 130.214 143.574 87.094 1.00 21.00 1349 ALA A N 1
ATOM 9774 C CA . ALA A 1 1349 ? 129.295 142.795 87.954 1.00 18.53 1349 ALA A CA 1
ATOM 9775 C C . ALA A 1 1349 ? 129.621 143.025 89.429 1.00 18.56 1349 ALA A C 1
ATOM 9776 O O . ALA A 1 1349 ? 130.749 143.461 89.712 1.00 19.26 1349 ALA A O 1
ATOM 9778 N N . ILE A 1 1350 ? 128.675 142.732 90.327 1.00 16.51 1350 ILE A N 1
ATOM 9779 C CA . ILE A 1 1350 ? 128.942 142.845 91.793 1.00 14.40 1350 ILE A CA 1
ATOM 9780 C C . ILE A 1 1350 ? 129.135 141.430 92.350 1.00 15.21 1350 ILE A C 1
ATOM 9781 O O . ILE A 1 1350 ? 128.297 140.565 92.039 1.00 14.92 1350 ILE A O 1
ATOM 9786 N N . ILE A 1 1351 ? 130.200 141.201 93.128 1.00 14.12 1351 ILE A N 1
ATOM 9787 C CA . ILE A 1 1351 ? 130.511 139.833 93.642 1.00 11.76 1351 ILE A CA 1
ATOM 9788 C C . ILE A 1 1351 ? 130.703 139.892 95.161 1.00 12.37 1351 ILE A C 1
ATOM 9789 O O . ILE A 1 1351 ? 131.139 140.942 95.653 1.00 12.12 1351 ILE A O 1
ATOM 9794 N N . MET A 1 1352 ? 130.377 138.808 95.870 1.00 9.32 1352 MET A N 1
ATOM 9795 C CA . MET A 1 1352 ? 130.515 138.771 97.351 1.00 6.97 1352 MET A CA 1
ATOM 9796 C C . MET A 1 1352 ? 131.494 137.661 97.748 1.00 8.22 1352 MET A C 1
ATOM 9797 O O . MET A 1 1352 ? 131.298 136.523 97.286 1.00 9.80 1352 MET A O 1
ATOM 9802 N N . LEU A 1 1353 ? 132.500 137.975 98.571 1.00 6.63 1353 LEU A N 1
ATOM 9803 C CA . LEU A 1 1353 ? 133.445 136.934 99.059 1.00 4.64 1353 LEU A CA 1
ATOM 9804 C C . LEU A 1 1353 ? 132.673 135.968 99.961 1.00 7.71 1353 LEU A C 1
ATOM 9805 O 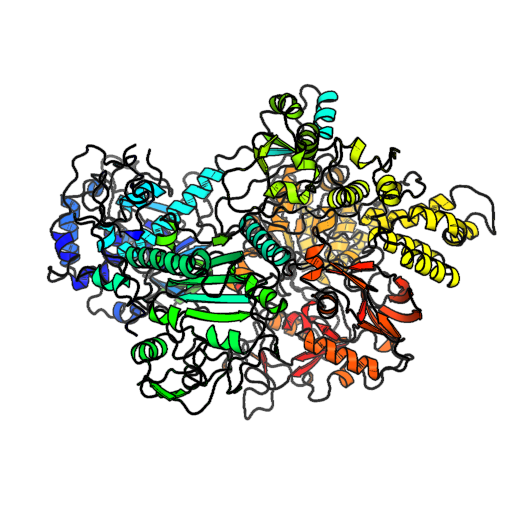O . LEU A 1 1353 ? 131.889 136.454 100.793 1.00 9.60 1353 LEU A O 1
ATOM 9810 N N . LEU A 1 1354 ? 132.897 134.659 99.804 1.00 8.48 1354 LEU A N 1
ATOM 9811 C CA . LEU A 1 1354 ? 132.147 133.644 100.594 1.00 7.02 1354 LEU A CA 1
ATOM 9812 C C . LEU A 1 1354 ? 133.026 133.117 101.734 1.00 10.73 1354 LEU A C 1
ATOM 9813 O O . LEU A 1 1354 ? 132.543 132.258 102.497 1.00 13.99 1354 LEU A O 1
ATOM 9818 N N . ARG A 1 1355 ? 134.263 133.613 101.843 1.00 8.66 1355 ARG A N 1
ATOM 9819 C CA . ARG A 1 1355 ? 135.197 133.137 102.901 1.00 6.15 1355 ARG A CA 1
ATOM 9820 C C . ARG A 1 1355 ? 135.775 134.345 103.646 1.00 8.25 1355 ARG A C 1
ATOM 9821 O O . ARG A 1 1355 ? 135.929 135.405 103.012 1.00 9.26 1355 ARG A O 1
ATOM 9829 N N . ASN A 1 1356 ? 136.075 134.193 104.939 1.00 11.05 1356 ASN A N 1
ATOM 9830 C CA . ASN A 1 1356 ? 136.549 135.343 105.757 1.00 9.60 1356 ASN A CA 1
ATOM 9831 C C . ASN A 1 1356 ? 137.890 135.885 105.247 1.00 12.30 1356 ASN A C 1
ATOM 9832 O O . ASN A 1 1356 ? 138.033 137.120 105.222 1.00 13.04 1356 ASN A O 1
ATOM 9837 N N . LEU A 1 1357 ? 138.836 135.009 104.886 1.00 12.26 1357 LEU A N 1
ATOM 9838 C CA . LEU A 1 1357 ? 140.192 135.459 104.457 1.00 10.40 1357 LEU A CA 1
ATOM 9839 C C . LEU A 1 1357 ? 140.803 136.341 105.555 1.00 12.11 1357 LEU A C 1
ATOM 9840 O O . LEU A 1 1357 ? 140.784 135.916 106.726 1.00 16.28 1357 LEU A O 1
ATOM 9845 N N . ASN A 1 1358 ? 141.313 137.524 105.193 1.00 12.95 1358 ASN A N 1
ATOM 9846 C CA . ASN A 1 1358 ? 141.919 138.445 106.194 1.00 14.81 1358 ASN A CA 1
ATOM 9847 C C . ASN A 1 1358 ? 140.831 139.381 106.728 1.00 16.91 1358 ASN A C 1
ATOM 9848 O O . ASN A 1 1358 ? 140.593 140.424 106.090 1.00 17.57 1358 ASN A O 1
ATOM 9853 N N . SER A 1 1359 ? 140.233 139.041 107.876 1.00 17.94 1359 SER A N 1
ATOM 9854 C CA . SER A 1 1359 ? 139.123 139.849 108.452 1.00 19.36 1359 SER A CA 1
ATOM 9855 C C . SER A 1 1359 ? 139.588 141.250 108.860 1.00 22.81 1359 SER A C 1
ATOM 9856 O O . SER A 1 1359 ? 138.832 142.210 108.611 1.00 25.96 1359 SER A O 1
ATOM 9859 N N . LYS A 1 1360 ? 140.775 141.367 109.462 1.00 23.00 1360 LYS A N 1
ATOM 9860 C CA . LYS A 1 1360 ? 141.240 142.683 109.981 1.00 24.08 1360 LYS A CA 1
ATOM 9861 C C . LYS A 1 1360 ? 141.428 143.675 108.828 1.00 24.69 1360 LYS A C 1
ATOM 9862 O O . LYS A 1 1360 ? 140.903 144.801 108.934 1.00 29.37 1360 LYS A O 1
ATOM 9868 N N . TRP A 1 1361 ? 142.149 143.277 107.777 1.00 23.51 1361 TRP A N 1
ATOM 9869 C CA . TRP A 1 1361 ? 142.433 144.190 106.636 1.00 23.00 1361 TRP A CA 1
ATOM 9870 C C . TRP A 1 1361 ? 141.134 144.694 105.998 1.00 23.01 1361 TRP A C 1
ATOM 9871 O O . TRP A 1 1361 ? 141.126 145.848 105.529 1.00 27.15 1361 TRP A O 1
ATOM 9882 N N . GLY A 1 1362 ? 140.075 143.878 105.993 1.00 22.37 1362 GLY A N 1
ATOM 9883 C CA . GLY A 1 1362 ? 138.820 144.287 105.331 1.00 20.20 1362 GLY A CA 1
ATOM 9884 C C . GLY A 1 1362 ? 138.062 143.134 104.688 1.00 17.64 1362 GLY A C 1
ATOM 9885 O O . GLY A 1 1362 ? 136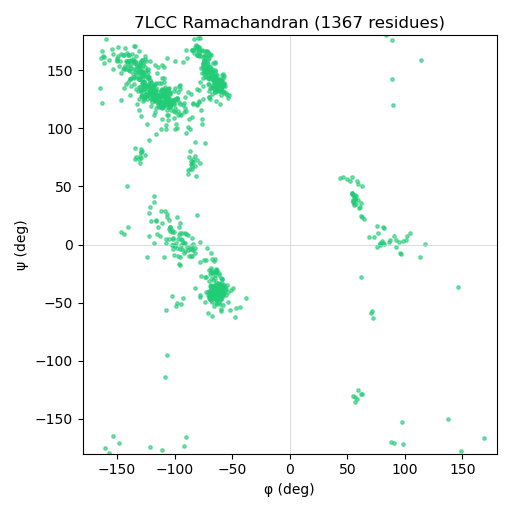.818 143.168 104.728 1.00 20.29 1362 GLY A O 1
ATOM 9886 N N . LEU A 1 1363 ? 138.768 142.158 104.108 1.00 15.73 1363 LEU A N 1
ATOM 9887 C CA . LEU A 1 1363 ? 138.090 141.027 103.416 1.00 12.23 1363 LEU A CA 1
ATOM 9888 C C . LEU A 1 1363 ? 137.286 140.242 104.457 1.00 13.72 1363 LEU A C 1
ATOM 9889 O O . LEU A 1 1363 ? 137.842 139.977 105.530 1.00 13.39 1363 LEU A O 1
ATOM 9894 N N . CYS A 1 1364 ? 136.025 139.895 104.169 1.00 11.19 1364 CYS A N 1
ATOM 9895 C CA . CYS A 1 1364 ? 135.171 139.214 105.184 1.00 8.79 1364 CYS A CA 1
ATOM 9896 C C . CYS A 1 1364 ? 134.098 138.354 104.508 1.00 8.25 1364 CYS A C 1
ATOM 9897 O O . CYS A 1 1364 ? 134.230 138.094 103.300 1.00 11.20 1364 CYS A O 1
ATOM 9900 N N . ASN A 1 1365 ? 133.075 137.938 105.265 1.00 10.25 1365 ASN A N 1
ATOM 9901 C CA . ASN A 1 1365 ? 131.965 137.103 104.727 1.00 7.58 1365 ASN A CA 1
ATOM 9902 C C . ASN A 1 1365 ? 131.106 137.909 103.746 1.00 9.25 1365 ASN A C 1
ATOM 9903 O O . ASN A 1 1365 ? 130.398 137.280 102.944 1.00 12.73 1365 ASN A O 1
ATOM 9908 N N . GLY A 1 1366 ? 131.160 139.243 103.821 1.00 9.98 1366 GLY A N 1
ATOM 9909 C CA . GLY A 1 1366 ? 130.430 140.096 102.861 1.00 11.04 1366 GLY A CA 1
ATOM 9910 C C . GLY A 1 1366 ? 131.407 140.737 101.895 1.00 11.40 1366 GLY A C 1
ATOM 9911 O O . GLY A 1 1366 ? 131.749 140.075 100.896 1.00 15.83 1366 GLY A O 1
ATOM 9912 N N . THR A 1 1367 ? 131.849 141.967 102.177 1.00 9.37 1367 THR A N 1
ATOM 9913 C CA . THR A 1 1367 ? 132.899 142.611 101.340 1.00 7.67 1367 THR A CA 1
ATOM 9914 C C . THR A 1 1367 ? 132.511 142.573 99.856 1.00 11.49 1367 THR A C 1
ATOM 9915 O O . THR A 1 1367 ? 133.303 142.049 99.056 1.00 10.94 1367 THR A O 1
ATOM 9919 N N . ARG A 1 1368 ? 131.327 143.089 99.511 1.00 10.85 1368 ARG A N 1
ATOM 9920 C CA . ARG A 1 1368 ? 130.873 143.103 98.095 1.00 10.50 1368 ARG A CA 1
ATOM 9921 C C . ARG A 1 1368 ? 131.876 143.906 97.260 1.00 14.78 1368 ARG A C 1
ATOM 9922 O O . ARG A 1 1368 ? 132.377 144.926 97.767 1.00 15.62 1368 ARG A O 1
ATOM 9930 N N . PHE A 1 1369 ? 132.164 143.457 96.033 1.00 14.77 1369 PHE A N 1
ATOM 9931 C CA . PHE A 1 1369 ? 133.185 144.127 95.186 1.00 15.96 1369 PHE A CA 1
ATOM 9932 C C . PHE A 1 1369 ? 132.626 144.398 93.789 1.00 17.69 1369 PHE A C 1
ATOM 9933 O O . PHE A 1 1369 ? 131.678 143.703 93.388 1.00 16.40 1369 PHE A O 1
ATOM 9941 N N . ILE A 1 1370 ? 133.200 145.369 93.072 1.00 17.10 1370 ILE A N 1
ATOM 9942 C CA . ILE A 1 1370 ? 132.795 145.599 91.652 1.00 16.04 1370 ILE A CA 1
ATOM 9943 C C . ILE A 1 1370 ? 133.950 145.099 90.780 1.00 18.89 1370 ILE A C 1
ATOM 9944 O O . ILE A 1 1370 ? 135.103 145.506 91.038 1.00 20.01 1370 ILE A O 1
ATOM 9949 N N . ILE A 1 1371 ? 133.662 144.212 89.824 1.00 18.08 1371 ILE A N 1
ATOM 9950 C CA . ILE A 1 1371 ? 134.741 143.629 88.973 1.00 16.15 1371 ILE A CA 1
ATOM 9951 C C . ILE A 1 1371 ? 135.359 144.746 88.128 1.00 19.02 1371 ILE A C 1
ATOM 9952 O O . ILE A 1 1371 ? 134.592 145.546 87.558 1.00 21.55 1371 ILE A O 1
ATOM 9957 N N . LYS A 1 1372 ? 136.692 144.785 88.039 1.00 19.21 1372 LYS A N 1
ATOM 9958 C CA . LYS A 1 1372 ? 137.374 145.792 87.183 1.00 20.79 1372 LYS A CA 1
ATOM 9959 C C . LYS A 1 1372 ? 137.935 145.071 85.956 1.00 24.51 1372 LYS A C 1
ATOM 9960 O O . LYS A 1 1372 ? 137.592 145.478 84.831 1.00 28.19 1372 LYS A O 1
ATOM 9966 N N . ARG A 1 1373 ? 138.766 144.047 86.170 1.00 22.08 1373 ARG A N 1
ATOM 9967 C CA . ARG A 1 1373 ? 139.292 143.233 85.039 1.00 21.31 1373 ARG A CA 1
ATOM 9968 C C . ARG A 1 1373 ? 139.179 141.738 85.357 1.00 21.31 1373 ARG A C 1
ATOM 9969 O O . ARG A 1 1373 ? 139.342 141.376 86.535 1.00 22.33 1373 ARG A O 1
ATOM 9977 N N . LEU A 1 1374 ? 138.914 140.910 84.342 1.00 20.82 1374 LEU A N 1
ATOM 9978 C CA . LEU A 1 1374 ? 138.833 139.438 84.535 1.00 19.88 1374 LEU A CA 1
ATOM 9979 C C . LEU A 1 1374 ? 139.859 138.765 83.623 1.00 25.44 1374 LEU A C 1
ATOM 9980 O O . LEU A 1 1374 ? 139.875 139.099 82.425 1.00 32.16 1374 LEU A O 1
ATOM 9985 N N . ARG A 1 1375 ? 140.680 137.859 84.158 1.00 24.38 1375 ARG A N 1
ATOM 9986 C CA . ARG A 1 1375 ? 141.636 137.093 83.313 1.00 25.93 1375 ARG A CA 1
ATOM 9987 C C . ARG A 1 1375 ? 141.702 135.660 83.848 1.00 27.11 1375 ARG A C 1
ATOM 9988 O O . ARG A 1 1375 ? 141.329 135.464 85.014 1.00 26.15 1375 ARG A O 1
ATOM 9996 N N . PRO A 1 1376 ? 142.122 134.640 83.070 1.00 25.80 1376 PRO A N 1
ATOM 9997 C CA . PRO A 1 1376 ? 142.123 133.282 83.595 1.00 24.62 1376 PRO A CA 1
ATOM 9998 C C . PRO A 1 1376 ? 143.060 133.160 84.803 1.00 27.00 1376 PRO A C 1
ATOM 9999 O O . PRO A 1 1376 ? 144.160 133.676 84.718 1.00 26.40 1376 PRO A O 1
ATOM 10003 N N . ASN A 1 1377 ? 142.593 132.539 85.892 1.00 26.13 1377 ASN A N 1
ATOM 10004 C CA . ASN A 1 1377 ? 143.435 132.282 87.096 1.00 21.94 1377 ASN A CA 1
ATOM 10005 C C . ASN A 1 1377 ? 143.651 133.532 87.966 1.00 21.57 1377 ASN A C 1
ATOM 10006 O O . ASN A 1 1377 ? 144.456 133.419 88.904 1.00 19.88 1377 ASN A O 1
ATOM 10011 N N . ILE A 1 1378 ? 142.950 134.649 87.720 1.00 18.97 1378 ILE A N 1
ATOM 10012 C CA . ILE A 1 1378 ? 143.084 135.841 88.619 1.00 15.94 1378 ILE A CA 1
ATOM 10013 C C . ILE A 1 1378 ? 141.944 136.842 88.376 1.00 17.06 1378 ILE A C 1
ATOM 10014 O O . ILE A 1 1378 ? 141.652 137.131 87.205 1.00 21.30 1378 ILE A O 1
ATOM 10019 N N . ILE A 1 1379 ? 141.328 137.361 89.444 1.00 14.15 1379 ILE A N 1
ATOM 10020 C CA . ILE A 1 1379 ? 140.172 138.302 89.313 1.00 11.63 1379 ILE A CA 1
ATOM 10021 C C . ILE A 1 1379 ? 140.516 139.608 90.043 1.00 16.02 1379 ILE A C 1
ATOM 10022 O O . ILE A 1 1379 ? 140.911 139.517 91.209 1.00 17.80 1379 ILE A O 1
ATOM 10027 N N . GLU A 1 1380 ? 140.372 140.776 89.411 1.00 17.13 1380 GLU A N 1
ATOM 10028 C CA . GLU A 1 1380 ? 140.737 142.066 90.055 1.00 15.98 1380 GLU A CA 1
ATOM 10029 C C . GLU A 1 1380 ? 139.460 142.783 90.485 1.00 17.80 1380 GLU A C 1
ATOM 10030 O O . GLU A 1 1380 ? 138.581 142.945 89.637 1.00 19.12 1380 GLU A O 1
ATOM 10036 N N . ALA A 1 1381 ? 139.371 143.241 91.733 1.00 16.51 1381 ALA A N 1
ATOM 10037 C CA . ALA A 1 1381 ? 138.111 143.838 92.228 1.00 14.84 1381 ALA A CA 1
ATOM 10038 C C . ALA A 1 1381 ? 138.373 145.053 93.113 1.00 17.76 1381 ALA A C 1
ATOM 10039 O O . ALA A 1 1381 ? 139.512 145.195 93.570 1.00 19.81 1381 ALA A O 1
ATOM 10041 N N . GLU A 1 1382 ? 137.367 145.897 93.345 1.00 17.37 1382 GLU A N 1
ATOM 10042 C CA . GLU A 1 1382 ? 137.522 147.047 94.275 1.00 17.46 1382 GLU A CA 1
ATOM 10043 C C . GLU A 1 1382 ? 136.532 146.892 95.431 1.00 19.34 1382 GLU A C 1
ATOM 10044 O O . GLU A 1 1382 ? 135.365 146.610 95.144 1.00 18.77 1382 GLU A O 1
ATOM 10050 N N . VAL A 1 1383 ? 136.966 147.078 96.680 1.00 19.63 1383 VAL A N 1
ATOM 10051 C CA . VAL A 1 1383 ? 136.090 146.863 97.870 1.00 18.53 1383 VAL A CA 1
ATOM 10052 C C . VAL A 1 1383 ? 135.007 147.950 97.917 1.00 21.57 1383 VAL A C 1
ATOM 10053 O O . VAL A 1 1383 ? 135.376 149.141 97.921 1.00 25.18 1383 VAL A O 1
ATOM 10057 N N . LEU A 1 1384 ? 133.727 147.560 97.983 1.00 20.82 1384 LEU A N 1
ATOM 10058 C CA . LEU A 1 1384 ? 132.609 148.538 98.068 1.00 21.75 1384 LEU A CA 1
ATOM 10059 C C . LEU A 1 1384 ? 132.172 148.758 99.519 1.00 26.08 1384 LEU A C 1
ATOM 10060 O O . LEU A 1 1384 ? 131.457 149.744 99.755 1.00 28.54 1384 LEU A O 1
ATOM 10065 N N . THR A 1 1385 ? 132.537 147.873 100.450 1.00 25.78 1385 THR A N 1
ATOM 10066 C CA . THR A 1 1385 ? 132.058 148.012 101.853 1.00 24.28 1385 THR A CA 1
ATOM 10067 C C . THR A 1 1385 ? 133.173 147.668 102.844 1.00 27.16 1385 THR A C 1
ATOM 10068 O O . THR A 1 1385 ? 134.078 146.918 102.466 1.00 28.23 1385 THR A O 1
ATOM 10072 N N . GLY A 1 1386 ? 133.113 148.203 104.064 1.00 27.72 1386 GLY A N 1
ATOM 10073 C CA . GLY A 1 1386 ? 134.111 147.855 105.095 1.00 26.27 1386 GLY A CA 1
ATOM 10074 C C . GLY A 1 1386 ? 135.230 148.871 105.226 1.00 29.25 1386 GLY A C 1
ATOM 10075 O O . GLY A 1 1386 ? 135.124 149.937 104.605 1.00 34.50 1386 GLY A O 1
ATOM 10076 N N . SER A 1 1387 ? 136.261 148.559 106.015 1.00 27.16 1387 SER A N 1
ATOM 10077 C CA . SER A 1 1387 ? 137.384 149.500 106.263 1.00 27.65 1387 SER A CA 1
ATOM 10078 C C . SER A 1 1387 ? 138.161 149.825 104.984 1.00 30.83 1387 SER A C 1
ATOM 10079 O O . SER A 1 1387 ? 138.542 150.994 104.821 1.00 32.96 1387 SER A O 1
ATOM 10082 N N . ALA A 1 1388 ? 138.396 148.843 104.113 1.00 29.94 1388 ALA A N 1
ATOM 10083 C CA . ALA A 1 1388 ? 139.245 149.091 102.926 1.00 29.39 1388 ALA A CA 1
ATOM 10084 C C . ALA A 1 1388 ? 138.608 150.163 102.040 1.00 30.48 1388 ALA A C 1
ATOM 10085 O O . ALA A 1 1388 ? 139.344 151.065 101.612 1.00 31.58 1388 ALA A O 1
ATOM 10087 N N . GLU A 1 1389 ? 137.310 150.065 101.758 1.00 29.60 1389 GLU A N 1
ATOM 10088 C CA . GLU A 1 1389 ? 136.587 151.137 101.023 1.00 28.55 1389 GLU A CA 1
ATOM 10089 C C . GLU A 1 1389 ? 137.337 151.630 99.785 1.00 27.77 1389 GLU A C 1
ATOM 10090 O O . GLU A 1 1389 ? 137.635 152.831 99.730 1.00 30.91 1389 GLU A O 1
ATOM 10096 N N . GLY A 1 1390 ? 137.648 150.756 98.832 1.00 28.31 1390 GLY A N 1
ATOM 10097 C CA . GLY A 1 1390 ? 138.249 151.232 97.570 1.00 29.88 1390 GLY A CA 1
ATOM 10098 C C . GLY A 1 1390 ? 139.652 150.732 97.273 1.00 29.76 1390 GLY A C 1
ATOM 10099 O O . GLY A 1 1390 ? 140.179 151.107 96.215 1.00 32.68 1390 GLY A O 1
ATOM 10100 N N . GLU A 1 1391 ? 140.246 149.913 98.137 1.00 26.59 1391 GLU A N 1
ATOM 10101 C CA . GLU A 1 1391 ? 141.558 149.302 97.797 1.00 24.34 1391 GLU A CA 1
ATOM 10102 C C . GLU A 1 1391 ? 141.328 148.232 96.720 1.00 24.64 1391 GLU A C 1
ATOM 10103 O O . GLU A 1 1391 ? 140.242 147.624 96.724 1.00 24.74 1391 GLU A O 1
ATOM 10109 N N . VAL A 1 1392 ? 142.303 148.001 95.837 1.00 23.70 1392 VAL A N 1
ATOM 10110 C CA . VAL A 1 1392 ? 142.156 146.996 94.741 1.00 18.90 1392 VAL A CA 1
ATOM 10111 C C . VAL A 1 1392 ? 142.782 145.680 95.201 1.00 20.69 1392 VAL A C 1
ATOM 10112 O O . VAL A 1 1392 ? 143.982 145.681 95.504 1.00 25.42 1392 VAL A O 1
ATOM 10116 N N . VAL A 1 1393 ? 142.008 144.597 95.244 1.00 17.54 1393 VAL A N 1
ATOM 10117 C CA . VAL A 1 1393 ? 142.517 143.299 95.768 1.00 15.56 1393 VAL A CA 1
ATOM 10118 C C . VAL A 1 1393 ? 142.368 142.233 94.686 1.00 19.32 1393 VAL A C 1
ATOM 10119 O O . VAL A 1 1393 ? 141.302 142.188 94.065 1.00 19.37 1393 VAL A O 1
ATOM 10123 N N . LEU A 1 1394 ? 143.389 141.401 94.481 1.00 18.47 1394 LEU A N 1
ATOM 10124 C CA . LEU A 1 1394 ? 143.305 140.300 93.488 1.00 14.52 1394 LEU A CA 1
ATOM 10125 C C . LEU A 1 1394 ? 142.944 139.025 94.250 1.00 15.77 1394 LEU A C 1
ATOM 10126 O O . LEU A 1 1394 ? 143.665 138.709 95.198 1.00 18.93 1394 LEU A O 1
ATOM 10131 N N . ILE A 1 1395 ? 141.884 138.316 93.867 1.00 14.58 1395 ILE A N 1
ATOM 10132 C CA . ILE A 1 1395 ? 141.440 137.133 94.660 1.00 13.65 1395 ILE A CA 1
ATOM 10133 C C . ILE A 1 1395 ? 141.824 135.866 93.902 1.00 14.38 1395 ILE A C 1
ATOM 10134 O O . ILE A 1 1395 ? 141.383 135.709 92.760 1.00 15.57 1395 ILE A O 1
ATOM 10139 N N . PRO A 1 1396 ? 142.624 134.957 94.485 1.00 13.61 1396 PRO A N 1
ATOM 10140 C CA . PRO A 1 1396 ? 142.981 133.703 93.832 1.00 12.40 1396 PRO A CA 1
ATOM 10141 C C . PRO A 1 1396 ? 142.033 132.537 94.114 1.00 13.29 1396 PRO A C 1
ATOM 10142 O O . PRO A 1 1396 ? 141.246 132.661 95.008 1.00 15.37 1396 PRO A O 1
ATOM 10146 N N . ARG A 1 1397 ? 142.133 131.443 93.359 1.00 12.08 1397 ARG A N 1
ATOM 10147 C CA . ARG A 1 1397 ? 141.305 130.242 93.647 1.00 11.55 1397 ARG A CA 1
ATOM 10148 C C . ARG A 1 1397 ? 141.696 129.670 95.007 1.00 13.64 1397 ARG A C 1
ATOM 10149 O O . ARG A 1 1397 ? 142.893 129.588 95.269 1.00 17.25 1397 ARG A O 1
ATOM 10157 N N . ILE A 1 1398 ? 140.726 129.265 95.823 1.00 11.71 1398 ILE A N 1
ATOM 10158 C CA . ILE A 1 1398 ? 141.009 128.646 97.148 1.00 9.06 1398 ILE A CA 1
ATOM 10159 C C . ILE A 1 1398 ? 140.131 127.402 97.265 1.00 13.98 1398 ILE A C 1
ATOM 10160 O O . ILE A 1 1398 ? 139.198 127.282 96.464 1.00 12.89 1398 ILE A O 1
ATOM 10165 N N . ASP A 1 1399 ? 140.447 126.480 98.175 1.00 14.48 1399 ASP A N 1
ATOM 10166 C CA . ASP A 1 1399 ? 139.665 125.221 98.290 1.00 13.21 1399 ASP A CA 1
ATOM 10167 C C . ASP A 1 1399 ? 138.539 125.404 99.305 1.00 15.55 1399 ASP A C 1
ATOM 10168 O O . ASP A 1 1399 ? 138.842 125.672 100.471 1.00 17.56 1399 ASP A O 1
ATOM 10173 N N . LEU A 1 1400 ? 137.292 125.202 98.885 1.00 14.56 1400 LEU A N 1
ATOM 10174 C CA . LEU A 1 1400 ? 136.116 125.427 99.758 1.00 12.80 1400 LEU A CA 1
ATOM 10175 C C . LEU A 1 1400 ? 135.467 124.078 100.064 1.00 14.58 1400 LEU A C 1
ATOM 10176 O O . LEU A 1 1400 ? 135.370 123.262 99.141 1.00 15.86 1400 LEU A O 1
ATOM 10181 N N . SER A 1 1401 ? 135.040 123.856 101.307 1.00 16.17 1401 SER A N 1
ATOM 10182 C CA . SER A 1 1401 ? 134.401 122.581 101.716 1.00 16.33 1401 SER A CA 1
ATOM 10183 C C . SER A 1 1401 ? 133.031 122.879 102.326 1.00 22.51 1401 SER A C 1
ATOM 10184 O O . SER A 1 1401 ? 132.885 123.958 102.897 1.00 31.47 1401 SER A O 1
ATOM 10187 N N . PRO A 1 1402 ? 132.017 121.990 102.249 1.00 20.27 1402 PRO A N 1
ATOM 10188 C CA . PRO A 1 1402 ? 130.675 122.316 102.718 1.00 20.48 1402 PRO A CA 1
ATOM 10189 C C . PRO A 1 1402 ? 130.606 122.559 104.225 1.00 27.68 1402 PRO A C 1
ATOM 10190 O O . PRO A 1 1402 ? 131.158 121.788 104.968 1.00 31.71 1402 PRO A O 1
ATOM 10194 N N . SER A 1 1403 ? 129.931 123.632 104.630 1.00 31.91 1403 SER A N 1
ATOM 10195 C CA . SER A 1 1403 ? 129.789 123.960 106.071 1.00 35.52 1403 SER A CA 1
ATOM 10196 C C . SER A 1 1403 ? 128.939 122.915 106.796 1.00 36.58 1403 SER A C 1
ATOM 10197 O O . SER A 1 1403 ? 129.327 122.509 107.905 1.00 38.77 1403 SER A O 1
ATOM 10200 N N . ASP A 1 1404 ? 127.814 122.517 106.205 1.00 38.84 1404 ASP A N 1
ATOM 10201 C CA . ASP A 1 1404 ? 126.897 121.576 106.896 1.00 42.08 1404 ASP A CA 1
ATOM 10202 C C . ASP A 1 1404 ? 127.519 120.185 106.944 1.00 46.22 1404 ASP A C 1
ATOM 10203 O O . ASP A 1 1404 ? 128.353 119.878 106.083 1.00 47.65 1404 ASP A O 1
ATOM 10208 N N . THR A 1 1405 ? 127.138 119.391 107.934 1.00 45.78 1405 THR A N 1
ATOM 10209 C CA . THR A 1 1405 ? 127.609 117.985 108.017 1.00 47.73 1405 THR A CA 1
ATOM 10210 C C . THR A 1 1405 ? 126.493 117.059 107.526 1.00 47.32 1405 THR A C 1
ATOM 10211 O O . THR A 1 1405 ? 126.677 115.835 107.611 1.00 44.64 1405 THR A O 1
ATOM 10215 N N . GLY A 1 1406 ? 125.384 117.624 107.034 1.00 44.45 1406 GLY A N 1
ATOM 10216 C CA . GLY A 1 1406 ? 124.231 116.807 106.603 1.00 42.35 1406 GLY A CA 1
ATOM 10217 C C . GLY A 1 1406 ? 124.570 115.877 105.451 1.00 40.84 1406 GLY A C 1
ATOM 10218 O O . GLY A 1 1406 ? 124.109 114.721 105.476 1.00 43.68 1406 GLY A O 1
ATOM 10219 N N . LEU A 1 1407 ? 125.343 116.359 104.475 1.00 36.92 1407 LEU A N 1
ATOM 10220 C CA . LEU A 1 1407 ? 125.737 115.525 103.309 1.00 31.70 1407 LEU A CA 1
ATOM 10221 C C . LEU A 1 1407 ? 126.638 114.378 103.776 1.00 30.71 1407 LEU A C 1
ATOM 10222 O O . LEU A 1 1407 ? 127.480 114.612 104.664 1.00 32.63 1407 LEU A O 1
ATOM 10227 N N . PRO A 1 1408 ? 126.507 113.157 103.214 1.00 24.88 1408 PRO A N 1
ATOM 10228 C CA . PRO A 1 1408 ? 127.387 112.038 103.568 1.00 20.74 1408 PRO A CA 1
ATOM 10229 C C . PRO A 1 1408 ? 128.862 112.277 103.209 1.00 23.63 1408 PRO A C 1
ATOM 10230 O O . PRO A 1 1408 ? 129.708 111.889 103.988 1.00 26.05 1408 PRO A O 1
ATOM 10234 N N . PHE A 1 1409 ? 129.136 112.900 102.060 1.00 25.68 1409 PHE A N 1
ATOM 10235 C CA . PHE A 1 1409 ? 130.533 113.095 101.586 1.00 25.08 1409 PHE A CA 1
ATOM 10236 C C . PHE A 1 1409 ? 131.038 114.507 101.897 1.00 25.31 1409 PHE A C 1
ATOM 10237 O O . PHE A 1 1409 ? 130.203 115.406 102.105 1.00 27.05 1409 PHE A O 1
ATOM 10245 N N . LYS A 1 1410 ? 132.362 114.693 101.948 1.00 25.69 1410 LYS A N 1
ATOM 10246 C CA . LYS A 1 1410 ? 132.941 116.053 102.137 1.00 25.02 1410 LYS A CA 1
ATOM 10247 C C . LYS A 1 1410 ? 133.387 116.558 100.762 1.00 24.23 1410 LYS A C 1
ATOM 10248 O O . LYS A 1 1410 ? 134.387 116.025 100.246 1.00 24.60 1410 LYS A O 1
ATOM 10254 N N . LEU A 1 1411 ? 132.689 117.545 100.194 1.00 22.25 1411 LEU A N 1
ATOM 10255 C CA . LEU A 1 1411 ? 132.992 117.989 98.808 1.00 18.98 1411 LEU A CA 1
ATOM 10256 C C . LEU A 1 1411 ? 134.123 119.008 98.821 1.00 17.41 1411 LEU A C 1
ATOM 10257 O O . LEU A 1 1411 ? 133.877 120.136 99.238 1.00 18.44 1411 LEU A O 1
ATOM 10262 N N . ILE A 1 1412 ? 135.308 118.654 98.336 1.00 16.07 1412 ILE A N 1
ATOM 10263 C CA . ILE A 1 1412 ? 136.376 119.685 98.216 1.00 14.12 1412 ILE A CA 1
ATOM 10264 C C . ILE A 1 1412 ? 136.315 120.205 96.783 1.00 15.48 1412 ILE A C 1
ATOM 10265 O O . ILE A 1 1412 ? 136.618 119.428 95.870 1.00 17.72 1412 ILE A O 1
ATOM 10270 N N . ARG A 1 1413 ? 135.919 121.462 96.600 1.00 13.18 1413 ARG A N 1
ATOM 10271 C CA . ARG A 1 1413 ? 135.807 122.063 95.251 1.00 13.63 1413 ARG A CA 1
ATOM 10272 C C . ARG A 1 1413 ? 136.715 123.284 95.215 1.00 14.79 1413 ARG A C 1
ATOM 10273 O O . ARG A 1 1413 ? 136.628 124.083 96.163 1.00 14.65 1413 ARG A O 1
ATOM 10281 N N . ARG A 1 1414 ? 137.557 123.432 94.190 1.00 15.40 1414 ARG A N 1
ATOM 10282 C CA . ARG A 1 1414 ? 138.369 124.672 94.130 1.00 15.33 1414 ARG A CA 1
ATOM 10283 C C . ARG A 1 1414 ? 137.792 125.618 93.084 1.00 15.30 1414 ARG A C 1
ATOM 10284 O O . ARG A 1 1414 ? 137.747 125.239 91.910 1.00 17.48 1414 ARG A O 1
ATOM 10292 N N . GLN A 1 1415 ? 137.356 126.798 93.514 1.00 12.84 1415 GLN A N 1
ATOM 10293 C CA . GLN A 1 1415 ? 136.782 127.801 92.589 1.00 13.30 1415 GLN A CA 1
ATOM 10294 C C . GLN A 1 1415 ? 137.115 129.161 93.181 1.00 13.42 1415 GLN A C 1
ATOM 10295 O O . GLN A 1 1415 ? 137.460 129.194 94.365 1.00 11.81 1415 GLN A O 1
ATOM 10301 N N . PHE A 1 1416 ? 137.034 130.233 92.397 1.00 13.01 1416 PHE A N 1
ATOM 10302 C CA . PHE A 1 1416 ? 137.250 131.572 92.991 1.00 12.16 1416 PHE A CA 1
ATOM 10303 C C . PHE A 1 1416 ? 136.181 131.706 94.069 1.00 12.28 1416 PHE A C 1
ATOM 10304 O O . PHE A 1 1416 ? 135.018 131.398 93.768 1.00 12.22 1416 PHE A O 1
ATOM 10312 N N . PRO A 1 1417 ? 136.488 132.177 95.294 1.00 10.42 1417 PRO A N 1
ATOM 10313 C CA . PRO A 1 1417 ? 135.493 132.175 96.358 1.00 10.59 1417 PRO A CA 1
ATOM 10314 C C . PRO A 1 1417 ? 134.535 133.340 96.137 1.00 11.47 1417 PRO A C 1
ATOM 10315 O O . PRO A 1 1417 ? 134.541 134.238 96.922 1.00 12.45 1417 PRO A O 1
ATOM 10319 N N . VAL A 1 1418 ? 133.693 133.265 95.109 1.00 9.52 1418 VAL A N 1
ATOM 10320 C CA . VAL A 1 1418 ? 132.834 134.426 94.758 1.00 5.21 1418 VAL A CA 1
ATOM 10321 C C . VAL A 1 1418 ? 131.465 133.955 94.280 1.00 8.13 1418 VAL A C 1
ATOM 10322 O O . VAL A 1 1418 ? 131.385 132.833 93.785 1.00 12.07 1418 VAL A O 1
ATOM 10326 N N . MET A 1 1419 ? 130.425 134.766 94.462 1.00 9.32 1419 MET A N 1
ATOM 10327 C CA . MET A 1 1419 ? 129.060 134.444 93.972 1.00 9.96 1419 MET A CA 1
ATOM 10328 C C . MET A 1 1419 ? 128.471 135.737 93.397 1.00 12.47 1419 MET A C 1
ATOM 10329 O O . MET A 1 1419 ? 128.740 136.782 94.001 1.00 11.72 1419 MET A O 1
ATOM 10334 N N . PRO A 1 1420 ? 127.692 135.760 92.290 1.00 12.37 1420 PRO A N 1
ATOM 10335 C CA . PRO A 1 1420 ? 127.121 137.021 91.806 1.00 13.88 1420 PRO A CA 1
ATOM 10336 C C . PRO A 1 1420 ? 126.232 137.614 92.909 1.00 17.06 1420 PRO A C 1
ATOM 10337 O O . PRO A 1 1420 ? 125.472 136.861 93.478 1.00 20.87 1420 PRO A O 1
ATOM 10341 N N . ALA A 1 1421 ? 126.314 138.926 93.183 1.00 14.73 1421 ALA A N 1
ATOM 10342 C CA . ALA A 1 1421 ? 125.595 139.485 94.356 1.00 12.38 1421 ALA A CA 1
ATOM 10343 C C . ALA A 1 1421 ? 124.604 140.607 94.052 1.00 16.49 1421 ALA A C 1
ATOM 10344 O O . ALA A 1 1421 ? 124.390 141.428 94.953 1.00 16.86 1421 ALA A O 1
ATOM 10346 N N . PHE A 1 1422 ? 124.023 140.672 92.858 1.00 18.46 1422 PHE A N 1
ATOM 10347 C CA . PHE A 1 1422 ? 122.980 141.703 92.613 1.00 14.83 1422 PHE A CA 1
ATOM 10348 C C . PHE A 1 1422 ? 121.790 141.449 93.537 1.00 15.56 1422 PHE A C 1
ATOM 10349 O O . PHE A 1 1422 ? 121.245 142.420 94.070 1.00 19.04 1422 PHE A O 1
ATOM 10357 N N . ALA A 1 1423 ? 121.407 140.186 93.728 1.00 15.06 1423 ALA A N 1
ATOM 10358 C CA . ALA A 1 1423 ? 120.292 139.834 94.635 1.00 15.93 1423 ALA A CA 1
ATOM 10359 C C . ALA A 1 1423 ? 120.792 138.898 95.735 1.00 17.14 1423 ALA A C 1
ATOM 10360 O O . ALA A 1 1423 ? 121.520 137.963 95.404 1.00 20.20 1423 ALA A O 1
ATOM 10362 N N . MET A 1 1424 ? 120.411 139.133 96.992 1.00 16.13 1424 MET A N 1
ATOM 10363 C CA . MET A 1 1424 ? 120.909 138.317 98.128 1.00 14.17 1424 MET A CA 1
ATOM 10364 C C . MET A 1 1424 ? 119.716 137.775 98.914 1.00 16.61 1424 MET A C 1
ATOM 10365 O O . MET A 1 1424 ? 118.689 138.449 98.926 1.00 17.12 1424 MET A O 1
ATOM 10370 N N . THR A 1 1425 ? 119.828 136.595 99.523 1.00 14.52 1425 THR A N 1
ATOM 10371 C CA . THR A 1 1425 ? 118.736 136.080 100.391 1.00 13.20 1425 THR A CA 1
ATOM 10372 C C . THR A 1 1425 ? 118.682 136.944 101.651 1.00 16.46 1425 THR A C 1
ATOM 10373 O O . THR A 1 1425 ? 119.735 137.475 102.022 1.00 17.10 1425 THR A O 1
ATOM 10377 N N . ILE A 1 1426 ? 117.527 137.070 102.309 1.00 17.33 1426 ILE A N 1
ATOM 10378 C CA . ILE A 1 1426 ? 117.400 138.021 103.456 1.00 13.53 1426 ILE A CA 1
ATOM 10379 C C . ILE A 1 1426 ? 118.343 137.638 104.591 1.00 15.67 1426 ILE A C 1
ATOM 10380 O O . ILE A 1 1426 ? 118.938 138.544 105.177 1.00 20.99 1426 ILE A O 1
ATOM 10385 N N . ASN A 1 1427 ? 118.549 136.354 104.835 1.00 15.18 1427 ASN A N 1
ATOM 10386 C CA . ASN A 1 1427 ? 119.374 135.967 106.005 1.00 14.95 1427 ASN A CA 1
ATOM 10387 C C . ASN A 1 1427 ? 120.869 136.145 105.716 1.00 15.93 1427 ASN A C 1
ATOM 10388 O O . ASN A 1 1427 ? 121.642 136.101 106.674 1.00 18.60 1427 ASN A O 1
ATOM 10393 N N . LYS A 1 1428 ? 121.268 136.306 104.455 1.00 14.58 1428 LYS A N 1
ATOM 10394 C CA . LYS A 1 1428 ? 122.694 136.539 104.103 1.00 12.66 1428 LYS A CA 1
ATOM 10395 C C . LYS A 1 1428 ? 122.970 138.037 104.183 1.00 16.12 1428 LYS A C 1
ATOM 10396 O O . LYS A 1 1428 ? 124.124 138.434 104.011 1.00 19.93 1428 LYS A O 1
ATOM 10402 N N . SER A 1 1429 ? 121.945 138.843 104.447 1.00 15.26 1429 SER A N 1
ATOM 10403 C CA . SER A 1 1429 ? 122.139 140.311 104.456 1.00 14.24 1429 SER A CA 1
ATOM 10404 C C . SER A 1 1429 ? 121.836 140.870 105.838 1.00 20.05 1429 SER A C 1
ATOM 10405 O O . SER A 1 1429 ? 121.188 141.918 105.898 1.00 22.58 1429 SER A O 1
ATOM 10408 N N . GLN A 1 1430 ? 122.273 140.198 106.901 1.00 19.39 1430 GLN A N 1
ATOM 10409 C CA . GLN A 1 1430 ? 122.080 140.740 108.276 1.00 19.86 1430 GLN A CA 1
ATOM 10410 C C . GLN A 1 1430 ? 123.007 141.923 108.555 1.00 23.20 1430 GLN A C 1
ATOM 10411 O O . GLN A 1 1430 ? 122.537 142.872 109.201 1.00 29.91 1430 GLN A O 1
ATOM 10417 N N . GLY A 1 1431 ? 124.269 141.878 108.129 1.00 20.52 1431 GLY A N 1
ATOM 10418 C CA . GLY A 1 1431 ? 125.195 142.970 108.499 1.00 21.71 1431 GLY A CA 1
ATOM 10419 C C . GLY A 1 1431 ? 125.349 144.073 107.467 1.00 23.52 1431 GLY A C 1
ATOM 10420 O O . GLY A 1 1431 ? 125.827 145.148 107.852 1.00 26.83 1431 GLY A O 1
ATOM 10421 N N . GLN A 1 1432 ? 124.972 143.842 106.211 1.00 21.98 1432 GLN A N 1
ATOM 10422 C CA . GLN A 1 1432 ? 125.221 144.836 105.130 1.00 21.68 1432 GLN A CA 1
ATOM 10423 C C . GLN A 1 1432 ? 124.305 146.053 105.255 1.00 22.80 1432 GLN A C 1
ATOM 10424 O O . GLN A 1 1432 ? 123.183 145.886 105.753 1.00 24.68 1432 GLN A O 1
ATOM 10430 N N . THR A 1 1433 ? 124.771 147.234 104.831 1.00 22.55 1433 THR A N 1
ATOM 10431 C CA . THR A 1 1433 ? 123.903 148.443 104.810 1.00 22.84 1433 THR A CA 1
ATOM 10432 C C . THR A 1 1433 ? 123.722 148.884 103.356 1.00 26.50 1433 THR A C 1
ATOM 10433 O O . THR A 1 1433 ? 124.744 149.146 102.710 1.00 30.71 1433 THR A O 1
ATOM 10437 N N . LEU A 1 1434 ? 122.481 148.975 102.868 1.00 22.71 1434 LEU A N 1
ATOM 10438 C CA . LEU A 1 1434 ? 122.220 149.299 101.443 1.00 19.70 1434 LEU A CA 1
ATOM 10439 C C . LEU A 1 1434 ? 121.375 150.571 101.371 1.00 24.88 1434 LEU A C 1
ATOM 10440 O O . LEU A 1 1434 ? 120.436 150.685 102.160 1.00 27.36 1434 LEU A O 1
ATOM 10445 N N . ASP A 1 1435 ? 121.733 151.513 100.499 1.00 26.68 1435 ASP A N 1
ATOM 10446 C CA . ASP A 1 1435 ? 120.992 152.799 100.389 1.00 26.83 1435 ASP A CA 1
ATOM 10447 C C . ASP A 1 1435 ? 119.566 152.606 99.857 1.00 26.34 1435 ASP A C 1
ATOM 10448 O O . ASP A 1 1435 ? 118.668 153.262 100.405 1.00 33.83 1435 ASP A O 1
ATOM 10453 N N . ARG A 1 1436 ? 119.354 151.788 98.823 1.00 22.48 1436 ARG A N 1
ATOM 10454 C CA . ARG A 1 1436 ? 117.968 151.507 98.357 1.00 21.95 1436 ARG A CA 1
ATOM 10455 C C . ARG A 1 1436 ? 117.774 149.995 98.245 1.00 22.39 1436 ARG A C 1
ATOM 10456 O O . ARG A 1 1436 ? 118.646 149.351 97.660 1.00 23.56 1436 ARG A O 1
ATOM 10464 N N . VAL A 1 1437 ? 116.681 149.451 98.781 1.00 20.57 1437 VAL A N 1
ATOM 10465 C CA . VAL A 1 1437 ? 116.482 147.974 98.772 1.00 18.91 1437 VAL A CA 1
ATOM 10466 C C . VAL A 1 1437 ? 115.098 147.663 98.217 1.00 21.13 1437 VAL A C 1
ATOM 10467 O O . VAL A 1 1437 ? 114.197 148.488 98.402 1.00 25.34 1437 VAL A O 1
ATOM 10471 N N . GLY A 1 1438 ? 114.948 146.557 97.498 1.00 20.25 1438 GLY A N 1
ATOM 10472 C CA . GLY A 1 1438 ? 113.615 146.139 97.029 1.00 20.24 1438 GLY A CA 1
ATOM 10473 C C . GLY A 1 1438 ? 113.318 144.719 97.464 1.00 20.79 1438 GLY A C 1
ATOM 10474 O O . GLY A 1 1438 ? 114.140 143.843 97.169 1.00 19.86 1438 GLY A O 1
ATOM 10475 N N . ILE A 1 1439 ? 112.186 144.484 98.125 1.00 20.48 1439 ILE A N 1
ATOM 10476 C CA . ILE A 1 1439 ? 111.882 143.125 98.656 1.00 18.62 1439 ILE A CA 1
ATOM 10477 C C . ILE A 1 1439 ? 110.902 142.461 97.693 1.00 22.67 1439 ILE A C 1
ATOM 10478 O O . ILE A 1 1439 ? 109.826 143.031 97.485 1.00 27.64 1439 ILE A O 1
ATOM 10483 N N . PHE A 1 1440 ? 111.253 141.308 97.128 1.00 21.65 1440 PHE A N 1
ATOM 10484 C CA . PHE A 1 1440 ? 110.311 140.578 96.241 1.00 23.28 1440 PHE A CA 1
ATOM 10485 C C . PHE A 1 1440 ? 109.890 139.303 96.960 1.00 28.08 1440 PHE A C 1
ATOM 10486 O O . PHE A 1 1440 ? 110.771 138.485 97.236 1.00 29.04 1440 PHE A O 1
ATOM 10494 N N . LEU A 1 1441 ? 108.601 139.144 97.262 1.00 28.70 1441 LEU A N 1
ATOM 10495 C CA . LEU A 1 1441 ? 108.170 137.964 98.053 1.00 28.50 1441 LEU A CA 1
ATOM 10496 C C . LEU A 1 1441 ? 107.333 137.048 97.168 1.00 32.73 1441 LEU A C 1
ATOM 10497 O O . LEU A 1 1441 ? 106.142 137.336 96.999 1.00 40.34 1441 LEU A O 1
ATOM 10502 N N . PRO A 1 1442 ? 107.891 135.962 96.597 1.00 32.85 1442 PRO A N 1
ATOM 10503 C CA . PRO A 1 1442 ? 107.092 135.010 95.834 1.00 34.54 1442 PRO A CA 1
ATOM 10504 C C . PRO A 1 1442 ? 106.128 134.280 96.771 1.00 37.27 1442 PRO A C 1
ATOM 10505 O O . PRO A 1 1442 ? 104.985 134.112 96.407 1.00 38.63 1442 PRO A O 1
ATOM 10509 N N . GLU A 1 1443 ? 106.615 133.879 97.946 1.00 38.67 1443 GLU A N 1
ATOM 10510 C CA . GLU A 1 1443 ? 105.794 133.127 98.932 1.00 41.39 1443 GLU A CA 1
ATOM 10511 C C . GLU A 1 1443 ? 106.071 133.719 100.316 1.00 40.40 1443 GLU A C 1
ATOM 10512 O O . GLU A 1 1443 ? 107.127 134.349 100.465 1.00 42.37 1443 GLU A O 1
ATOM 10518 N N . PRO A 1 1444 ? 105.208 133.540 101.337 1.00 35.37 1444 PRO A N 1
ATOM 10519 C CA . PRO A 1 1444 ? 105.410 134.198 102.630 1.00 30.82 1444 PRO A CA 1
ATOM 10520 C C . PRO A 1 1444 ? 106.655 133.787 103.435 1.00 31.02 1444 PRO A C 1
ATOM 10521 O O . PRO A 1 1444 ? 107.141 132.702 103.222 1.00 32.33 1444 PRO A O 1
ATOM 10525 N N . VAL A 1 1445 ? 107.139 134.663 104.326 1.00 27.01 1445 VAL A N 1
ATOM 10526 C CA . VAL A 1 1445 ? 108.368 134.405 105.136 1.00 22.46 1445 VAL A CA 1
ATOM 10527 C C . VAL A 1 1445 ? 108.156 133.222 106.083 1.00 24.84 1445 VAL A C 1
ATOM 10528 O O . VAL A 1 1445 ? 107.011 132.998 106.492 1.00 28.96 1445 VAL A O 1
ATOM 10532 N N . PHE A 1 1446 ? 109.239 132.572 106.519 1.00 27.18 1446 PHE A N 1
ATOM 10533 C CA . PHE A 1 1446 ? 109.099 131.342 107.339 1.00 26.90 1446 PHE A CA 1
ATOM 10534 C C . PHE A 1 1446 ? 110.141 131.242 108.455 1.00 26.13 1446 PHE A C 1
ATOM 10535 O O . PHE A 1 1446 ? 110.739 130.170 108.578 1.00 29.85 1446 PHE A O 1
ATOM 10543 N N . ALA A 1 1447 ? 110.322 132.277 109.272 1.00 26.71 1447 ALA A N 1
ATOM 10544 C CA . ALA A 1 1447 ? 111.395 132.246 110.297 1.00 25.44 1447 ALA A CA 1
ATOM 10545 C C . ALA A 1 1447 ? 111.146 133.266 111.412 1.00 24.96 1447 ALA A C 1
ATOM 10546 O O . ALA A 1 1447 ? 110.148 133.992 111.328 1.00 27.88 1447 ALA A O 1
ATOM 10548 N N . HIS A 1 1448 ? 112.092 133.408 112.347 1.00 20.41 1448 HIS A N 1
ATOM 10549 C CA . HIS A 1 1448 ? 111.914 134.323 113.511 1.00 20.43 1448 HIS A CA 1
ATOM 10550 C C . HIS A 1 1448 ? 111.879 135.804 113.107 1.00 23.20 1448 HIS A C 1
ATOM 10551 O O . HIS A 1 1448 ? 110.873 136.457 113.421 1.00 27.54 1448 HIS A O 1
ATOM 10558 N N . GLY A 1 1449 ? 112.951 136.338 112.512 1.00 24.50 1449 GLY A N 1
ATOM 10559 C CA . GLY A 1 1449 ? 113.003 137.788 112.214 1.00 25.16 1449 GLY A CA 1
ATOM 10560 C C . GLY A 1 1449 ? 113.076 138.121 110.733 1.00 24.18 1449 GLY A C 1
ATOM 10561 O O . GLY A 1 1449 ? 113.522 139.241 110.422 1.00 25.88 1449 GLY A O 1
ATOM 10562 N N . GLN A 1 1450 ? 112.674 137.205 109.847 1.00 21.72 1450 GLN A N 1
ATOM 10563 C CA . GLN A 1 1450 ? 112.841 137.423 108.379 1.00 20.71 1450 GLN A CA 1
ATOM 10564 C C . GLN A 1 1450 ? 112.379 138.811 107.905 1.00 22.30 1450 GLN A C 1
ATOM 10565 O O . GLN A 1 1450 ? 113.243 139.549 107.388 1.00 23.99 1450 GLN A O 1
ATOM 10571 N N . LEU A 1 1451 ? 111.092 139.163 108.040 1.00 21.91 1451 LEU A N 1
ATOM 10572 C CA . LEU A 1 1451 ? 110.635 140.457 107.465 1.00 20.85 1451 LEU A CA 1
ATOM 10573 C C . LEU A 1 1451 ? 111.372 141.621 108.128 1.00 22.32 1451 LEU A C 1
ATOM 10574 O O . LEU A 1 1451 ? 111.700 142.575 107.419 1.00 23.78 1451 LEU A O 1
ATOM 10579 N N . TYR A 1 1452 ? 111.626 141.551 109.432 1.00 22.10 1452 TYR A N 1
ATOM 10580 C CA . TYR A 1 1452 ? 112.257 142.707 110.119 1.00 23.04 1452 TYR A CA 1
ATOM 10581 C C . TYR A 1 1452 ? 113.631 142.984 109.511 1.00 24.17 1452 TYR A C 1
ATOM 10582 O O . TYR A 1 1452 ? 113.956 144.161 109.311 1.00 24.96 1452 TYR A O 1
ATOM 10591 N N . VAL A 1 1453 ? 114.407 141.939 109.222 1.00 23.71 1453 VAL A N 1
ATOM 10592 C CA . VAL A 1 1453 ? 115.793 142.145 108.708 1.00 21.38 1453 VAL A CA 1
ATOM 10593 C C . VAL A 1 1453 ? 115.696 142.836 107.349 1.00 22.10 1453 VAL A C 1
ATOM 10594 O O . VAL A 1 1453 ? 116.469 143.785 107.120 1.00 24.19 1453 VAL A O 1
ATOM 10598 N N . ALA A 1 1454 ? 114.752 142.423 106.501 1.00 21.38 1454 ALA A N 1
ATOM 10599 C CA . ALA A 1 1454 ? 114.684 142.999 105.141 1.00 17.88 1454 ALA A CA 1
ATOM 10600 C C . ALA A 1 1454 ? 114.368 144.492 105.200 1.00 21.08 1454 ALA A C 1
ATOM 10601 O O . ALA A 1 1454 ? 115.017 145.258 104.479 1.00 23.18 1454 ALA A O 1
ATOM 10603 N N . PHE A 1 1455 ? 113.398 144.887 106.018 1.00 22.29 1455 PHE A N 1
ATOM 10604 C CA . PHE A 1 1455 ? 113.016 146.317 106.131 1.00 22.49 1455 PHE A CA 1
ATOM 10605 C C . PHE A 1 1455 ? 114.127 147.124 106.793 1.00 24.67 1455 PHE A C 1
ATOM 10606 O O . PHE A 1 1455 ? 114.301 148.288 106.414 1.00 29.11 1455 PHE A O 1
ATOM 10614 N N . SER A 1 1456 ? 114.840 146.541 107.753 1.00 23.07 1456 SER A N 1
ATOM 10615 C CA . SER A 1 1456 ? 115.829 147.314 108.549 1.00 24.09 1456 SER A CA 1
ATOM 10616 C C . SER A 1 1456 ? 116.997 147.859 107.728 1.00 26.33 1456 SER A C 1
ATOM 10617 O O . SER A 1 1456 ? 117.598 148.848 108.178 1.00 29.37 1456 SER A O 1
ATOM 10620 N N . ARG A 1 1457 ? 117.318 147.262 106.583 1.00 25.15 1457 ARG A N 1
ATOM 10621 C CA . ARG A 1 1457 ? 118.537 147.686 105.848 1.00 22.52 1457 ARG A CA 1
ATOM 10622 C C . ARG A 1 1457 ? 118.470 149.171 105.471 1.00 22.93 1457 ARG A C 1
ATOM 10623 O O . ARG A 1 1457 ? 119.508 149.836 105.566 1.00 25.44 1457 ARG A O 1
ATOM 10631 N N . VAL A 1 1458 ? 117.310 149.681 105.066 1.00 25.71 1458 VAL A N 1
ATOM 10632 C CA . VAL A 1 1458 ? 117.222 151.094 104.588 1.00 27.89 1458 VAL A CA 1
ATOM 10633 C C . VAL A 1 1458 ? 116.778 152.017 105.726 1.00 34.33 1458 VAL A C 1
ATOM 10634 O O . VAL A 1 1458 ? 115.845 151.651 106.453 1.00 34.97 1458 VAL A O 1
ATOM 10638 N N . ARG A 1 1459 ? 117.455 153.151 105.895 1.00 38.34 1459 ARG A N 1
ATOM 10639 C CA . ARG A 1 1459 ? 117.143 154.104 106.992 1.00 43.70 1459 ARG A CA 1
ATOM 10640 C C . ARG A 1 1459 ? 115.783 154.779 106.828 1.00 44.06 1459 ARG A C 1
ATOM 10641 O O . ARG A 1 1459 ? 115.126 154.981 107.854 1.00 51.79 1459 ARG A O 1
ATOM 10649 N N . ARG A 1 1460 ? 115.390 155.155 105.611 1.00 43.23 1460 ARG A N 1
ATOM 10650 C CA . ARG A 1 1460 ? 114.138 155.948 105.439 1.00 44.23 1460 ARG A CA 1
ATOM 10651 C C . ARG A 1 1460 ? 113.064 155.166 104.680 1.00 46.09 1460 ARG A C 1
ATOM 10652 O O . ARG A 1 1460 ? 113.443 154.303 103.878 1.00 53.26 1460 ARG A O 1
ATOM 10660 N N . ALA A 1 1461 ? 111.781 155.468 104.905 1.00 45.52 1461 ALA A N 1
ATOM 10661 C CA . ALA A 1 1461 ? 110.660 154.707 104.295 1.00 43.51 1461 ALA A CA 1
ATOM 10662 C C . ALA A 1 1461 ? 110.643 154.808 102.771 1.00 42.16 1461 ALA A C 1
ATOM 10663 O O . ALA A 1 1461 ? 110.255 153.820 102.129 1.00 44.44 1461 ALA A O 1
ATOM 10665 N N . CYS A 1 1462 ? 111.004 155.960 102.214 1.00 42.41 1462 CYS A N 1
ATOM 10666 C CA . CYS A 1 1462 ? 110.904 156.158 100.744 1.00 45.10 1462 CYS A CA 1
ATOM 10667 C C . CYS A 1 1462 ? 111.831 155.195 99.997 1.00 43.97 1462 CYS A C 1
ATOM 10668 O O . CYS A 1 1462 ? 111.563 154.932 98.815 1.00 45.07 1462 CYS A O 1
ATOM 10671 N N . ASP A 1 1463 ? 112.870 154.682 100.651 1.00 39.92 1463 ASP A N 1
ATOM 10672 C CA . ASP A 1 1463 ? 113.880 153.853 99.947 1.00 34.08 1463 ASP A CA 1
ATOM 10673 C C . ASP A 1 1463 ? 113.539 152.361 99.960 1.00 32.13 1463 ASP A C 1
ATOM 10674 O O . ASP A 1 1463 ? 114.416 151.579 99.568 1.00 34.15 1463 ASP A O 1
ATOM 10679 N N . VAL A 1 1464 ? 112.351 151.959 100.406 1.00 30.03 1464 VAL A N 1
ATOM 10680 C CA . VAL A 1 1464 ? 111.980 150.514 100.311 1.00 27.30 1464 VAL A CA 1
ATOM 10681 C C . VAL A 1 1464 ? 110.899 150.340 99.244 1.00 28.38 1464 VAL A C 1
ATOM 10682 O O . VAL A 1 1464 ? 109.933 151.110 99.281 1.00 35.92 1464 VAL A O 1
ATOM 10686 N N . LYS A 1 1465 ? 111.048 149.392 98.318 1.00 25.91 1465 LYS A N 1
ATOM 10687 C CA . LYS A 1 1465 ? 109.956 149.103 97.348 1.00 24.51 1465 LYS A CA 1
ATOM 10688 C C . LYS A 1 1465 ? 109.606 147.616 97.472 1.00 26.48 1465 LYS A C 1
ATOM 10689 O O . LYS A 1 1465 ? 110.532 146.806 97.375 1.00 27.73 1465 LYS A O 1
ATOM 10695 N N . VAL A 1 1466 ? 108.334 147.254 97.660 1.00 27.02 1466 VAL A N 1
ATOM 10696 C CA . VAL A 1 1466 ? 107.973 145.825 97.910 1.00 24.46 1466 VAL A CA 1
ATOM 10697 C C . VAL A 1 1466 ? 107.011 145.327 96.830 1.00 28.72 1466 VAL A C 1
ATOM 10698 O O . VAL A 1 1466 ? 106.088 146.073 96.496 1.00 34.71 1466 VAL A O 1
ATOM 10702 N N . LYS A 1 1467 ? 107.231 144.131 96.284 1.00 28.07 1467 LYS A N 1
ATOM 10703 C CA . LYS A 1 1467 ? 106.284 143.536 95.304 1.00 30.91 1467 LYS A CA 1
ATOM 10704 C C . LYS A 1 1467 ? 105.817 142.179 95.840 1.00 34.47 1467 LYS A C 1
ATOM 10705 O O . LYS A 1 1467 ? 106.691 141.372 96.206 1.00 34.45 1467 LYS A O 1
ATOM 10711 N N . VAL A 1 1468 ? 104.502 141.929 95.886 1.00 34.77 1468 VAL A N 1
ATOM 10712 C CA . VAL A 1 1468 ? 103.989 140.657 96.476 1.00 33.44 1468 VAL A CA 1
ATOM 10713 C C . VAL A 1 1468 ? 103.209 139.867 95.422 1.00 35.33 1468 VAL A C 1
ATOM 10714 O O . VAL A 1 1468 ? 102.335 140.462 94.777 1.00 39.73 1468 VAL A O 1
ATOM 10718 N N . VAL A 1 1469 ? 103.527 138.579 95.254 1.00 37.98 1469 VAL A N 1
ATOM 10719 C CA . VAL A 1 1469 ? 102.818 137.701 94.273 1.00 40.36 1469 VAL A CA 1
ATOM 10720 C C . VAL A 1 1469 ? 101.576 137.140 94.962 1.00 48.78 1469 VAL A C 1
ATOM 10721 O O . VAL A 1 1469 ? 101.726 136.592 96.066 1.00 50.56 1469 VAL A O 1
ATOM 10725 N N . ASN A 1 1470 ? 100.402 137.255 94.335 1.00 51.90 1470 ASN A N 1
ATOM 10726 C CA . ASN A 1 1470 ? 99.152 136.823 95.016 1.00 53.59 1470 ASN A CA 1
ATOM 10727 C C . ASN A 1 1470 ? 99.121 135.301 95.148 1.00 53.76 1470 ASN A C 1
ATOM 10728 O O . ASN A 1 1470 ? 99.358 134.628 94.135 1.00 55.12 1470 ASN A O 1
ATOM 10733 N N . THR A 1 1471 ? 98.808 134.791 96.342 1.00 55.10 1471 THR A N 1
ATOM 10734 C CA . THR A 1 1471 ? 98.730 133.329 96.607 1.00 56.62 1471 THR A CA 1
ATOM 10735 C C . THR A 1 1471 ? 97.662 133.122 97.682 1.00 61.55 1471 THR A C 1
ATOM 10736 O O . THR A 1 1471 ? 96.940 134.089 97.982 1.00 62.92 1471 THR A O 1
ATOM 10740 N N . SER A 1 1472 ? 97.540 131.906 98.212 1.00 62.42 1472 SER A N 1
ATOM 10741 C CA . SER A 1 1472 ? 96.478 131.610 99.206 1.00 63.16 1472 SER A CA 1
ATOM 10742 C C . SER A 1 1472 ? 96.638 132.436 100.486 1.00 63.77 1472 SER A C 1
ATOM 10743 O O . SER A 1 1472 ? 95.607 132.926 100.981 1.00 64.83 1472 SER A O 1
ATOM 10746 N N . SER A 1 1473 ? 97.858 132.584 101.012 1.00 60.23 1473 SER A N 1
ATOM 10747 C CA . SER A 1 1473 ? 98.028 133.270 102.324 1.00 58.68 1473 SER A CA 1
ATOM 10748 C C . SER A 1 1473 ? 98.508 134.724 102.208 1.00 52.20 1473 SER A C 1
ATOM 10749 O O . SER A 1 1473 ? 98.644 135.366 103.259 1.00 47.57 1473 SER A O 1
ATOM 10752 N N . GLN A 1 1474 ? 98.739 135.233 100.997 1.00 51.46 1474 GLN A N 1
ATOM 10753 C CA . GLN A 1 1474 ? 99.308 136.600 100.845 1.00 46.39 1474 GLN A CA 1
ATOM 10754 C C . GLN A 1 1474 ? 98.677 137.293 99.638 1.00 48.60 1474 GLN A C 1
ATOM 10755 O O . GLN A 1 1474 ? 97.981 136.613 98.869 1.00 55.69 1474 GLN A O 1
ATOM 10761 N N . GLY A 1 1475 ? 98.903 138.597 99.489 1.00 47.84 1475 GLY A N 1
ATOM 10762 C CA . GLY A 1 1475 ? 98.272 139.337 98.382 1.00 51.05 1475 GLY A CA 1
ATOM 10763 C C . GLY A 1 1475 ? 97.030 140.041 98.872 1.00 63.02 1475 GLY A C 1
ATOM 10764 O O . GLY A 1 1475 ? 96.996 140.371 100.068 1.00 67.45 1475 GLY A O 1
ATOM 10765 N N . LYS A 1 1476 ? 96.054 140.284 97.993 1.00 71.25 1476 LYS A N 1
ATOM 10766 C CA . LYS A 1 1476 ? 94.853 141.058 98.411 1.00 75.38 1476 LYS A CA 1
ATOM 10767 C C . LYS A 1 1476 ? 93.878 140.105 99.105 1.00 71.95 1476 LYS A C 1
ATOM 10768 O O . LYS A 1 1476 ? 93.007 139.552 98.414 1.00 72.95 1476 LYS A O 1
ATOM 10774 N N . LEU A 1 1477 ? 94.024 139.928 100.421 1.00 72.14 1477 LEU A N 1
ATOM 10775 C CA . LEU A 1 1477 ? 93.184 138.958 101.168 1.00 70.29 1477 LEU A CA 1
ATOM 10776 C C . LEU A 1 1477 ? 91.716 139.382 101.124 1.00 78.12 1477 LEU A C 1
ATOM 10777 O O . LEU A 1 1477 ? 90.865 138.498 100.934 1.00 81.27 1477 LEU A O 1
ATOM 10782 N N . VAL A 1 1478 ? 91.427 140.676 101.279 1.00 85.21 1478 VAL A N 1
ATOM 10783 C CA . VAL A 1 1478 ? 90.012 141.129 101.140 1.00 92.17 1478 VAL A CA 1
ATOM 10784 C C . VAL A 1 1478 ? 89.716 141.217 99.644 1.00 99.95 1478 VAL A C 1
ATOM 10785 O O . VAL A 1 1478 ? 90.448 141.944 98.953 1.00 103.47 1478 VAL A O 1
ATOM 10789 N N . LYS A 1 1479 ? 88.683 140.518 99.169 1.00 104.83 1479 LYS A N 1
ATOM 10790 C CA . LYS A 1 1479 ? 88.399 140.461 97.710 1.00 110.44 1479 LYS A CA 1
ATOM 10791 C C . LYS A 1 1479 ? 88.033 141.840 97.157 1.00 111.95 1479 LYS A C 1
ATOM 10792 O O . LYS A 1 1479 ? 88.469 142.145 96.032 1.00 115.47 1479 LYS A O 1
ATOM 10798 N N . HIS A 1 1480 ? 87.259 142.634 97.900 1.00 109.72 1480 HIS A N 1
ATOM 10799 C CA . HIS A 1 1480 ? 86.787 143.930 97.343 1.00 108.02 1480 HIS A CA 1
ATOM 10800 C C . HIS A 1 1480 ? 87.779 145.055 97.650 1.00 104.07 1480 HIS A C 1
ATOM 10801 O O . HIS A 1 1480 ? 87.537 146.187 97.194 1.00 107.48 1480 HIS A O 1
ATOM 10808 N N . SER A 1 1481 ? 88.861 144.758 98.373 1.00 103.20 1481 SER A N 1
ATOM 10809 C CA . SER A 1 1481 ? 89.803 145.834 98.779 1.00 100.73 1481 SER A CA 1
ATOM 10810 C C . SER A 1 1481 ? 91.092 145.773 97.961 1.00 95.91 1481 SER A C 1
ATOM 10811 O O . SER A 1 1481 ? 91.722 144.702 97.931 1.00 92.50 1481 SER A O 1
ATOM 10814 N N . GLU A 1 1482 ? 91.476 146.895 97.348 1.00 98.66 1482 GLU A N 1
ATOM 10815 C CA . GLU A 1 1482 ? 92.741 146.944 96.570 1.00 96.70 1482 GLU A CA 1
ATOM 10816 C C . GLU A 1 1482 ? 93.905 147.241 97.519 1.00 92.29 1482 GLU A C 1
ATOM 10817 O O . GLU A 1 1482 ? 94.494 148.333 97.396 1.00 93.15 1482 GLU A O 1
ATOM 10823 N N . SER A 1 1483 ? 94.227 146.306 98.416 1.00 88.63 1483 SER A N 1
ATOM 10824 C CA . SER A 1 1483 ? 95.376 146.483 99.341 1.00 80.14 1483 SER A CA 1
ATOM 10825 C C . SER A 1 1483 ? 96.124 145.154 99.446 1.00 75.04 1483 SER A C 1
ATOM 10826 O O . SER A 1 1483 ? 95.472 144.114 99.273 1.00 74.86 1483 SER A O 1
ATOM 10829 N N . VAL A 1 1484 ? 97.423 145.184 99.746 1.00 64.84 1484 VAL A N 1
ATOM 10830 C CA . VAL A 1 1484 ? 98.228 143.929 99.747 1.00 54.70 1484 VAL A CA 1
ATOM 10831 C C . VAL A 1 1484 ? 98.608 143.575 101.184 1.00 52.75 1484 VAL A C 1
ATOM 10832 O O . VAL A 1 1484 ? 99.034 144.482 101.918 1.00 55.93 1484 VAL A O 1
ATOM 10836 N N . PHE A 1 1485 ? 98.432 142.311 101.572 1.00 48.60 1485 PHE A N 1
ATOM 10837 C CA . PHE A 1 1485 ? 98.752 141.872 102.954 1.00 45.33 1485 PHE A CA 1
ATOM 10838 C C . PHE A 1 1485 ? 99.765 140.729 102.898 1.00 42.38 1485 PHE A C 1
ATOM 10839 O O . PHE A 1 1485 ? 99.605 139.850 102.040 1.00 47.46 1485 PHE A O 1
ATOM 10847 N N . THR A 1 1486 ? 100.768 140.750 103.777 1.00 37.11 1486 THR A N 1
ATOM 10848 C CA . THR A 1 1486 ? 101.827 139.709 103.785 1.00 32.86 1486 THR A CA 1
ATOM 10849 C C . THR A 1 1486 ? 101.996 139.174 105.202 1.00 32.66 1486 THR A C 1
ATOM 10850 O O . THR A 1 1486 ? 101.619 139.884 106.139 1.00 41.17 1486 THR A O 1
ATOM 10854 N N . LEU A 1 1487 ? 102.513 137.959 105.350 1.00 29.51 1487 LEU A N 1
ATOM 10855 C CA . LEU A 1 1487 ? 102.620 137.332 106.688 1.00 29.16 1487 LEU A CA 1
ATOM 10856 C C . LEU A 1 1487 ? 103.847 137.881 107.410 1.00 31.27 1487 LEU A C 1
ATOM 10857 O O . LEU A 1 1487 ? 104.898 137.958 106.769 1.00 32.65 1487 LEU A O 1
ATOM 10862 N N . ASN A 1 1488 ? 103.720 138.271 108.681 1.00 33.08 1488 ASN A N 1
ATOM 10863 C CA . ASN A 1 1488 ? 104.903 138.687 109.485 1.00 31.12 1488 ASN A CA 1
ATOM 10864 C C . ASN A 1 1488 ? 105.054 137.658 110.604 1.00 32.88 1488 ASN A C 1
ATOM 10865 O O . ASN A 1 1488 ? 104.103 137.528 111.393 1.00 38.05 1488 ASN A O 1
ATOM 10870 N N . VAL A 1 1489 ? 106.190 136.960 110.685 1.00 31.18 1489 VAL A N 1
ATOM 10871 C CA . VAL A 1 1489 ? 106.301 135.876 111.704 1.00 29.36 1489 VAL A CA 1
ATOM 10872 C C . VAL A 1 1489 ? 107.228 136.351 112.813 1.00 31.57 1489 VAL A C 1
ATOM 10873 O O . VAL A 1 1489 ? 108.359 136.701 112.475 1.00 32.08 1489 VAL A O 1
ATOM 10877 N N . VAL A 1 1490 ? 106.755 136.410 114.061 1.00 31.72 1490 VAL A N 1
ATOM 10878 C CA . VAL A 1 1490 ? 107.634 136.752 115.218 1.00 26.38 1490 VAL A CA 1
ATOM 10879 C C . VAL A 1 1490 ? 107.332 135.737 116.318 1.00 29.79 1490 VAL A C 1
ATOM 10880 O O . VAL A 1 1490 ? 106.146 135.490 116.559 1.00 34.94 1490 VAL A O 1
ATOM 10884 N N . TYR A 1 1491 ? 108.355 135.161 116.950 1.00 29.93 1491 TYR A N 1
ATOM 10885 C CA . TYR A 1 1491 ? 108.102 134.245 118.088 1.00 32.18 1491 TYR A CA 1
ATOM 10886 C C . TYR A 1 1491 ? 108.093 135.096 119.356 1.00 37.70 1491 TYR A C 1
ATOM 10887 O O . TYR A 1 1491 ? 109.145 135.657 119.690 1.00 38.01 1491 TYR A O 1
ATOM 10896 N N . ARG A 1 1492 ? 106.952 135.188 120.039 1.00 41.32 1492 ARG A N 1
ATOM 10897 C CA . ARG A 1 1492 ? 106.823 136.088 121.216 1.00 39.14 1492 ARG A CA 1
ATOM 10898 C C . ARG A 1 1492 ? 107.738 135.651 122.359 1.00 39.14 1492 ARG A C 1
ATOM 10899 O O . ARG A 1 1492 ? 108.275 136.540 123.040 1.00 39.75 1492 ARG A O 1
ATOM 10907 N N . GLU A 1 1493 ? 107.917 13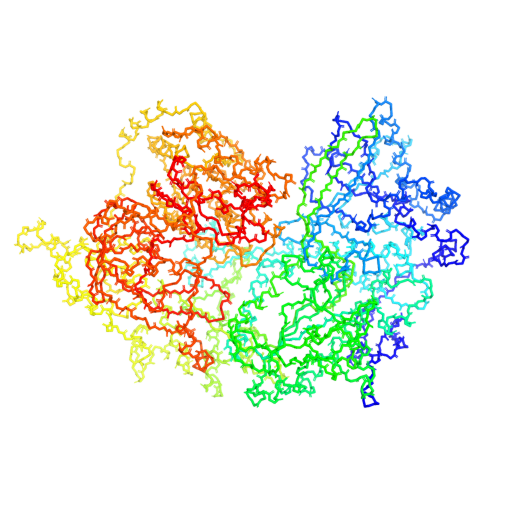4.347 122.557 1.00 38.66 1493 GLU A N 1
ATOM 10908 C CA . GLU A 1 1493 ? 108.683 133.866 123.734 1.00 38.17 1493 GLU A CA 1
ATOM 10909 C C . GLU A 1 1493 ? 110.124 134.396 123.733 1.00 41.61 1493 GLU A C 1
ATOM 10910 O O . GLU A 1 1493 ? 110.585 134.800 124.814 1.00 41.81 1493 GLU A O 1
ATOM 10916 N N . ILE A 1 1494 ? 110.812 134.401 122.587 1.00 40.91 1494 ILE A N 1
ATOM 10917 C CA . ILE A 1 1494 ? 112.253 134.801 122.542 1.00 33.48 1494 ILE A CA 1
ATOM 10918 C C . ILE A 1 1494 ? 112.416 136.268 122.938 1.00 31.08 1494 ILE A C 1
ATOM 10919 O O . ILE A 1 1494 ? 113.331 136.559 123.720 1.00 34.19 1494 ILE A O 1
ATOM 10924 N N . LEU A 1 1495 ? 111.546 137.148 122.448 1.00 32.03 1495 LEU A N 1
ATOM 10925 C CA . LEU A 1 1495 ? 111.716 138.597 122.719 1.00 28.77 1495 LEU A CA 1
ATOM 10926 C C . LEU A 1 1495 ? 111.193 138.905 124.122 1.00 29.04 1495 LEU A C 1
ATOM 10927 O O . LEU A 1 1495 ? 112.043 139.158 124.995 1.00 32.87 1495 LEU A O 1
#

Solvent-accessible surface area: 64008 Å² total; per-residue (Å²): 143,113,88,36,132,86,37,82,4,60,33,26,111,42,111,7,170,101,22,66,0,40,1,2,51,82,31,104,42,131,79,38,81,9,79,78,2,2,22,56,19,123,13,44,70,40,146,80,156,59,38,120,40,12,62,47,0,88,111,0,3,14,99,140,31,108,23,7,156,17,0,46,94,23,1,21,33,2,4,6,7,1,3,2,5,5,13,19,4,77,19,62,40,16,94,64,144,21,12,74,11,7,80,1,30,27,25,4,2,3,29,60,65,25,48,139,13,126,104,44,109,85,112,163,36,21,29,10,4,2,0,16,13,13,57,90,86,34,157,128,100,78,120,128,111,98,52,49,7,51,112,127,0,53,87,56,0,35,82,34,0,86,138,42,5,55,9,5,139,60,50,13,0,4,36,51,13,30,134,99,10,102,74,95,7,73,95,140,56,28,20,78,30,85,7,46,12,50,52,82,64,34,95,101,14,30,43,16,131,115,55,8,64,96,14,2,22,0,0,0,3,2,65,44,105,32,1,20,6,0,52,77,17,19,3,1,10,7,16,94,98,62,129,138,68,122,118,58,74,132,24,98,74,17,57,11,108,58,100,17,7,22,6,3,21,4,2,0,1,18,6,45,2,52,111,0,92,14,40,102,6,30,44,157,228,30,81,66,63,67,48,10,14,30,17,4,8,33,48,110,90,56,22,22,1,6,20,0,5,46,0,0,3,8,1,0,0,4,1,1,1,10,5,5,1,40,101,11,61,123,67,101,84,112,75,70,135,28,28,22,31,100,50,37,30,4,38,95,50,31,161,86,112,62,156,164,74,155,32,76,37,4,68,69,43,60,77,72,9,52,5,81,11,0,21,77,34,29,44,56,48,11,68,32,0,22,14,0,0,19,65,68,7,54,0,5,0,25,0,15,0,23,6,32,21,139,11,64,25,1,80,117,40,31,86,194,60,16,126,39,35,26,12,5,3,1,16,2,8,0,0,40,16,10,2,74,20,0,20,60,12,2,38,137,151,93,48,26,24,90,7,54,0,24,1,10,19,7,59,16,31,12,19,1,17,0,18,0,34,2,0,0,1,5,36,77,145,40,50,25,181,46,80,118,61,0,41,194,16,2,88,4,25,24,19,86,100,126,138,57,71,77,11,20,105,10,0,72,81,47,2,18,33,2,41,0,50,102,165,48,39,10,18,67,119,57,104,98,6,25,22,9,116,17,143,13,144,68,63,136,80,2,38,46,58,39,112,86,11,106,13,67,22,66,10,130,81,78,47,80,16,76,40,65,156,91,112,0,53,2,17,17,0,20,7,4,7,34,78,0,0,15,41,2,46,1,52,0,15,0,61,10,13,32,15,20,108,4,1,88,123,39,3,55,45,6,63,94,25,2,30,23,4,14,0,30,9,10,3,66,13,118,120,65,180,70,96,67,102,90,90,10,2,1,39,14,0,4,0,12,14,0,0,2,47,7,12,98,21,166,26,34,43,35,35,3,45,25,53,75,2,42,18,20,45,63,94,38,23,73,1,108,5,82,58,134,59,23,84,117,8,65,80,85,6,125,144,63,28,18,22,0,44,2,0,10,49,23,0,129,143,30,88,75,0,99,113,61,60,0,29,52,0,2,61,75,6,53,67,107,147,31,100,18,60,98,52,207,158,78,24,86,127,15,15,17,56,4,98,75,20,81,28,104,69,11,50,94,48,19,0,13,34,0,0,13,91,16,94,20,1,88,33,27,109,47,0,48,30,26,82,74,85,97,45,131,38,11,21,70,0,0,73,106,79,49,41,64,112,112,25,72,50,4,88,65,0,0,67,38,2,40,137,34,114,54,44,102,35,4,4,26,0,0,0,6,0,1,2,43,0,35,7,26,21,4,61,111,10,1,92,134,22,60,75,80,0,30,76,53,20,22,130,121,93,26,141,100,130,27,111,87,125,80,12,32,13,60,0,6,39,25,2,10,101,2,0,84,38,49,52,2,128,7,65,61,13,110,6,44,95,71,117,116,117,178,153,78,118,61,85,75,80,114,109,11,69,97,71,2,86,103,34,45,124,70,14,41,128,72,9,62,58,9,15,111,48,2,16,63,12,34,87,76,165,87,96,112,41,26,1,1,5,1,19,0,30,36,46,70,17,18,48,68,2,6,123,0,0,14,39,38,4,26,7,112,38,14,47,11,26,16,0,0,16,45,6,44,6,1,26,120,18,118,40,6,66,29,2,64,36,20,2,89,5,22,137,97,24,18,27,19,4,32,3,145,12,60,27,137,32,122,60,3,110,70,0,103,131,3,69,0,3,2,5,17,44,1,13,52,6,34,11,36,0,2,28,0,3,16,66,2,0,84,51,11,37,152,75,120,28,13,0,1,23,12,6,3,2,3,0,2,8,6,18,34,6,21,43,160,45,106,112,41,126,92,10,25,33,0,12,58,15,8,49,54,11,116,22,53,71,42,19,121,107,31,74,9,117,60,38,113,79,109,99,49,57,67,6,23,89,44,22,35,102,0,2,29,9,147,40,82,91,8,56,148,74,24,158,26,8,5,85,4,54,152,136,9,46,28,149,34,46,6,18,109,36,0,0,16,146,62,17,27,63,123,39,9,152,116,12,11,73,63,2,0,0,0,10,90,75,100,47,0,76,113,20,4,117,89,0,8,96,107,2,78,50,106,79,69,70,16,98,12,78,14,56,8,50,22,32,20,110,49,19,115,138,57,3,62,94,134,40,2,37,88,28,66,14,99,52,15,0,34,43,114,2,103,0,9,44,0,0,1,0,6,0,21,84,56,3,11,15,93,78,2,2,2,55,2,4,3,0,6,2,93,122,20,64,92,31,0,0,8,0,48,3,26,24,34,76,18,103,29,87,54,8,4,4,0,31,0,30,3,38,17,100,67,100,22,21,21,8,90,0,56,0,26,0,0,0,1,45,19,4,0,0,4,28,1,72,83,0,40,44,6,64,1,77,80,0,0,0,32,1,12,96,33,4,117,27,9,2,4,3,13,0,0,2,28,27,1,153,88,32,86,29,1,76,1,57,16,62,88,58,114,41,2,0,84,62,53,188,169,40,152,22,21,8,1,41,9,24,10,40,112,48,0,77

Secondary structure (DSSP, 8-state):
--S--------S--B-SSS--B--GGG--TTS--HHHHTTTT-EE-SS--PPPPHHHHHHHSTTSTTHHHHHHTHHHHHHHH-SEEEEE--PPGGG---SEEEETTEEEEETTSS--SSS-PPP---EEEE-S-GGGHHHHHS-SS-STTTHHHHHHHHHHHHH-THHHHB--HHHHHHHHHHHHHHHTPPPEEEEEEEEPPS-SBTTB-S-TTT-S-EEEE--SSSPPPS---EEEEB---SS-TTS-SEEEE-TT-TTHHHHH-TTTS-S-SSGGGSS-EE----HHHHHHHHSS--SS--TTTSSTHHHHHHHHHHHHHHHHHHHHHHHHT---EEEEEHHHHHHHHHTPPTT-----SEEE-PPPS-TTSHHHHHHHHHHHHHHHHHH-S--EEEEEE--TT-HHHHHHS-SS--TTT-HHHHHHHHHHHHHHHHHHHHTT-TTS-EEEEEEEEEE-SS--EEEEEEEEE-GGG---SHHHHHHH-B-SPPPTTT-HHHHHHHHHHSS-----SS-SS-TTSHHHHTT-SS-----S---S-SSSS------SS-EEEETTEEEEGGG---B-HHHHHHS-S-EEEEE---HHHHHHHGGGG---SEEEEEEEEEEESSS--EEEEEEEEEEEEHHHHHHHHTT--SEEESSB--B-----TT--EEEEESS-HHHHHHHHHH---HHHHHHHHHHH-SGGGGS-GGGHHHHEEEETTEEEE--S-PPPB--B-----TTSHHHHHHHHHHHH----SSHHHHH-BTTB--SSHHHHHHHHT-S---HHHHHHHHHHHHHT-HHHHHHHHHHHHHHS--TTHHHHHHHTHHHHHHHHHHHHTTTT---SSHHHHHHHHHHHHHHHHT--GGGGT----PPP---SS--HHHHHHHHHHHHHH--HHHHHHHHHHHHHHH--S----EEEE-S-SSHHHHHHHHHHHHHHHHTT--EEEEBSSHHHHHHSTT--BHHHHS---SS--SS------TTSHHHHHHHH-SEEEES-TTTS-HHHHHHHHHHHHHHSS--SGGGG-EEE----SSSPPPP-SS--HHHHHHHSGGGSGGGGG-EEE-------SS-HHHHHHHHHHHHT---TTTTTSTTEEE--TTTB--S-HHHHHH-S---TTTTTTTSS-EEEESSHHHHHHHHHHHHHHS-S--EEE--EEEE--S-TTHHHHS-HHHHHH---TTS--SSEEE-TT-EEEE-S-SSTTTT--S---EEEEEEETTEEEEEE-SSSSSS-EEEE--EEE--S-S-SSS-EEEEE-SEEE-SEEEGGG-SS---SSEEEEESS---SSSHHHHHHHTSSSGGGEEEEE---SSSB--STT----EEE----TTT-

Radius of gyration: 35.44 Å; Cα contacts (8 Å, |Δi|>4): 2385; chains: 1; bounding box: 96×86×96 Å

Foldseek 3Di:
DVVFAADDQAFQPDAQPLDGFGHGPLQQDPVRARCLAANRNLKDFFPFDADDQDPVLVCLLFVNDPLNVLCQVLVLQLQQQQFQKAFEDADDAPPNDAQQWADEPNHIYGHPVSDQDPVRDDDDAWDKDKAQLPCVCVVVCVPVPPVPSNVVNSVVVVVVLVVQEPCCQWTPGVNVVSVVSVVVCVVVPNFHWHKYKDFDDDLDDDFQDFSPLLLFGIWMWTADQLQQQAQFTWMWGATDQDPVDNPDDRIDTDGLVPQQVVCNRGCSQPRNYCGHLSPPTIDSVAALLSNVSNLLGDGPRDHSLQSSFPVVLVCLNVSLSSNRNVVQVVVQVPDFWKFKDWLVVLVVCVVVPDPPDDDDDHFTFRDDTPACSAFVNLVVVLLFVLVVCLVLFAFWKKKKFWFDLVFPNQVVPDDPRDHSRRGLQSQLVVVQSVVVVVVCCVDVVQVLHHFDKKKKFWAAGNSGIIMMMIITHHHPVNHDDDQVSVCQFKPQFQDDCVVDVLLNVLQVPAFQFFQAPDPRRNDCPVVVRNGQNHDADQPQGQQQPCPVQFTHGHFDWDAWDADPNDIHTSRGRQIDHPSVCSHHSTDMHMGTGDHLVVVLVVSCPSNHHAAKIKMKMWMAGPVDGDIDIDIDTTGMDGSNNSSCVSRPHDRIDIQAAADEAEQDDVSTDMDMGRRVPSVVSVVVVVQAAGLVRQLLVCLVPDPVQQPDASQCLVQQWPDDSRHTHGDDPPDRGHRGDYDQDDCLQVQSNLSVLLSLPDGSHNHPQSSQDDPNRHDPGSLVSCVVVPSDDDQVLVLVLLVVVLVVLDQVQSLLQLLLCPPFFPHSQSQVSCVVCVCSNLVVLCCPPQNHNHDDPCSSVVSVQVSQVLCVLSPHGVVSNVHDDDDHDDDDPLPDLVVLQVVLVVLLVPADPLLNVVLVVLVVLLVDPDQAAAEAEEEADPDDNVLSSLSNNQSNCSNVVAHEAEEECFLQQQQSRPPYHHPCRLQVWDPVLGQRTEGNDDLPDPSVVSVQRHQEYEYAALQAPWQSNLVNCQVSQCSNAVDVHTSVSHYYYHYHYNLAFHHDDPDDDLSRVLSRHNVNHPVVVSYDYRYDHPDDFPDAVVLVVVLVCLSLVVACPCCVLHHQKHFDPVVQEDADDLCCVQQHVDAELVCLLVSVQTAEAEADVVVQVVVLVVVQVRYDFDKDKDAKQKDFDDSDPCSCVSQDRVNLQPDDAPLHEHRIAIHGAQFKKAFSAQSRSNLFRGNGQIWGWHDDDPQWTWTAGCDGDRRGDIHIFGWGWDWHPDPSNSTIMTMTDRRIDGGRYDYLSSCQPRAGAAYEYEYADAHDGANRVSSRSPNHSHPNRYHYYYDDDDAWQPSPPVDNTTMGGRHHDNVSD

Nearest PDB structures (foldseek):
  7lcc-assembly1_A  TM=1.001E+00  e=0.000E+00  synthetic construct
  5fhe-assembly1_A  TM=7.279E-01  e=2.158E-22  Bacteroides fragilis
  9fi9-assembly1_A  TM=6.021E-01  e=1.940E-22  Homo sapiens
  5fhd-assembly2_B  TM=7.590E-01  e=1.027E-18  Bacteroides fragilis
  5ftf-assembly1_A  TM=6.182E-01  e=7.653E-21  Bacteroides sp. 3_1_23